Protein AF-0000000087450842 (afdb_homodimer)

Sequence (850 aa):
MPLVEYYIAFVKRDDGSEERCNTTDTTCHFHCMCGYTYLITMFTYNQAGSSPPGDVFNYTTIPCCPEDVTIALVSTETLEIMWSSVRGAELYETTAEEIEDVIHCKDTAPVCALSDLRCNTQYSVVVTPCSEIRGCNHTCKPHTHETAPCSPEILSVSQTNSSSSVSVLYTAPNTPNTTYTVTAVGLTDTHTCQSLSTSCQLTQLPCGATYDVTAYARTAVGPSLPSYSVPLETGPCCPHTLTVDQVTQAMTNVTWSPATGARSYVTALTSSRGHAKCHTMDTHCLMGCITCGTNYSVSLEAISRTGHKAECSYHGFSSSACCPSSVKLYRMANKTLRVYWHSSGPQNHTVELIGTGTNHTCIPSPLSSSCDVAKVMCGDVYTMVVAPVNQDGSKVTFCPRRIYSVSCFGNNVGMVIYRRKRSVDMPLVEYYIAFVKRDDGSEERCNTTDTTCHFHCMCGYTYLITMFTYNQAGSSPPGDVFNYTTIPCCPEDVTIALVSTETLEIMWSSVRGAELYETTAEEIEDVIHCKDTAPVCALSDLRCNTQYSVVVTPCSEIRGCNHTCKPHTHETAPCSPEILSVSQTNSSSSVSVLYTAPNTPNTTYTVTAVGLTDTHTCQSLSTSCQLTQLPCGATYDVTAYARTAVGPSLPSYSVPLETGPCCPHTLTVDQVTQAMTNVTWSPATGARSYVTALTSSRGHAKCHTMDTHCLMGCITCGTNYSVSLEAISRTGHKAECSYHGFSSSACCPSSVKLYRMANKTLRVYWHSSGPQNHTVELIGTGTNHTCIPSPLSSSCDVAKVMCGDVYTMVVAPVNQDGSKVTFCPRRIYSVSCFGNNVGMVIYRRKRSVD

Radius of gyration: 53.3 Å; Cα contacts (8 Å, |Δi|>4): 2367; chains: 2; bounding box: 48×181×105 Å

Foldseek 3Di:
DPDFQWKKKWKAKPVGDIDIDIGRDPDDDDDDDAQIKIWIWMWTADPVGIDDIDDIDIDHHAWDAFDDWDWDAPDLFKIKIATDDTHNFQKKWKWKDFDPDIDIDIDRHRMDMDGPHDGQTKIWIGIWGAHPPHGIDPPHHTDIDHGHHAAKEWDDWADDPDLFKIKIFIDDPHDQPKKKKKWWDWPPDIWIFIDRDRMTMTGRHDALTKTWIWMWIADPNGIYDIYHTDIDHGHKADFPDWDWAADAQFKIKIFTHDIRQFQKKKKWWDDPVDIWIDIGRDRMDMTGRHHAQTKTWIWMWGAGPVGHIDIDGDDIDHHHADFWADWDWDDDPQQKIKIFTHGPDQFFKWKWKAKPVDTWTFGDDGSDRMTMTHDHAAFIKIKMFIWTADPVRHTDPRTDIWIWHFHDDDRDTHDTDTDGDDPPD/DPDFQWKKKWKAKPVGDIDIDIGRDPDDDDDDDAQIKIWIWMWTADPVGIDPIDDIDIDHHAWDAFDDWDWDAPDLFKIKIATDDTHNFQKKWKWKDFDPDIDIDIDRHRMDMDGPHDGQTKIWIGIWGAHPPHGIDPPHHIDIDHGHHAAKEWDDWADDPDLFKIKIFIDDPHDQPKKKKKWWAWPVDIWIFIDRDRMTMTGRHDALTKTWIWMWIADPNGIYDIYHTDIDHGHKDDFPDWDWAADAQFKIKIFTHDIRQFQKKKKWWDDPVDIWIDIGRDRMDMTGRHHAQTKTWIWMWGAGPVGHIDIDGDDIDHHHHDFWADWDWDDDPQQKIKIFTHGPDQFFKWKWKDKPVDTDTFGDDGSDRMTMTHPHAAFIKIKMFIWTADPVRHTDDRTDIWIWHFHDDDRDTDDTDTDGDDPDD

Secondary structure (DSSP, 8-state):
-----EEEEEEEETTS-EEEEEESSS-------TT-EEEEEEEEEETTEEPPP-PPEEEEPPPPPPS--EEEEEETTEEEEE----TT-SEEEEEEE-SS-EEEEEESSSEEEE-SPPTT-EEEEEEEEEETTTEE-TTPPPEEEEPPPPPP-EEEEEE-SSTT-EEEEE---SPTT-EEEEEEE-SS-EEEEEESSSEEEE--PPTT-EEEEEEEEE-SS-B-PPPPPEEEEPPPPPPS-EEEEE-SSS-EEEEE---TT-SEEEEEEEETTEEEEEEESSSEEEE--PPTT-EEEEEEEEE-TT--EEEEEEEEEEPPPPPPEEEEEEE-SSS-EEEEEE-SSS-EEEEEEEESS-EEEE-PPTT-SEEEE-SPPTT-EEEEEEEEE-TTSPBP--PPPEEEEEEEETTEEEEEEEEPPPS--/-----EEEEEEEETTS-EEEEEESSS-------TT-EEEEEEEEEETTEEPPP-PPEEEEPPPPPPS--EEEEEETTEEEEE----TT-SEEEEEEE-SS-EEEEEESSSEEEE-SPPTT-EEEEEEEEEETTTEE-TTPPPEEEEPPPPPP-EEEEEE-SSTT-EEEEE---SPTT-EEEEEEE-SS-EEEEEESSSEEEE--PPTT-EEEEEEEEE-SS-B-PPPPPEEEEPPPPPPS-EEEEE-SSS-EEEEE---TT-SEEEEEEEETTEEEEEEESSSEEEE--PPTT-EEEEEEEEE-TT--EEEEEEEEEEPPPPPPEEEEEEE-SSS-EEEEEE-SSS-EEEEEEEESS-EEEE-PPTT-SEEEE-SPPTT-EEEEEEEEEPTTSPBP--PPPEEEEEEEETTEEEEEEEE---S--

pLDDT: mean 88.22, std 10.61, range [27.58, 98.31]

Organism: NCBI:txid62062

InterPro domains:
  IPR003961 Fibronectin type III [PF00041] (152-227)
  IPR003961 Fibronectin type III [PS50853] (151-237)
  IPR003961 Fibronectin type III [SM00060] (63-137)
  IPR003961 Fibronectin type III [SM00060] (146-224)
  IPR003961 Fibronectin type III [SM00060] (233-309)
  IPR003961 Fibronectin type III [cd00063] (173-234)
  IPR013783 Immunoglobulin-like fold [G3DSA:2.60.40.10] (141-233)
  IPR036116 Fibronectin type III superfamily [SSF49265] (3-67)
  IPR036116 Fibronectin type III superfamily [SSF49265] (62-232)
  IPR036116 Fibronectin type III superfamily [SSF49265] (233-308)

Structure (mmCIF, N/CA/C/O backbone):
data_AF-0000000087450842-model_v1
#
loop_
_entity.id
_entity.type
_entity.pdbx_description
1 polymer 'Fibronectin type III domain containing 7'
#
loop_
_atom_site.group_PDB
_atom_site.id
_atom_site.type_symbol
_atom_site.label_atom_id
_atom_site.label_alt_id
_atom_site.label_comp_id
_atom_site.label_asym_id
_atom_site.label_entity_id
_atom_site.label_seq_id
_atom_site.pdbx_PDB_ins_code
_atom_site.Cartn_x
_atom_site.Cartn_y
_atom_site.Cartn_z
_atom_site.occupancy
_atom_site.B_iso_or_equiv
_atom_site.auth_seq_id
_atom_site.auth_comp_id
_atom_site.auth_asym_id
_atom_site.auth_atom_id
_atom_site.pdbx_PDB_model_num
ATOM 1 N N . MET A 1 1 ? 16.297 -94.438 -33.031 1 43.34 1 MET A N 1
ATOM 2 C CA . MET A 1 1 ? 15.852 -93.125 -33.5 1 43.34 1 MET A CA 1
ATOM 3 C C . MET A 1 1 ? 16.547 -92.75 -34.781 1 43.34 1 MET A C 1
ATOM 5 O O . MET A 1 1 ? 17.766 -92.938 -34.938 1 43.34 1 MET A O 1
ATOM 9 N N . PRO A 1 2 ? 15.859 -92.625 -35.938 1 54.94 2 PRO A N 1
ATOM 10 C CA . PRO A 1 2 ? 16.578 -92.438 -37.188 1 54.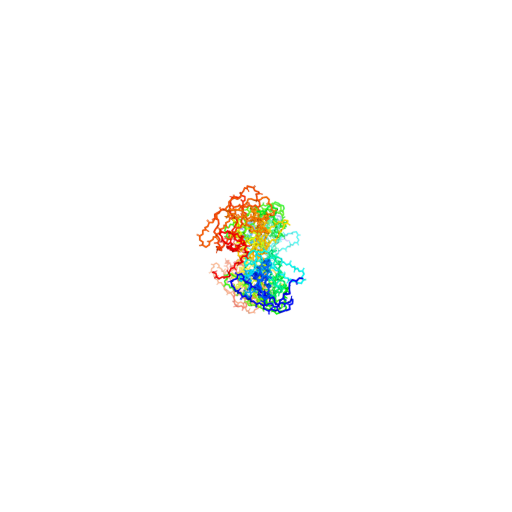94 2 PRO A CA 1
ATOM 11 C C . PRO A 1 2 ? 17.656 -91.375 -37.125 1 54.94 2 PRO A C 1
ATOM 13 O O . PRO A 1 2 ? 17.531 -90.438 -36.312 1 54.94 2 PRO A O 1
ATOM 16 N N . LEU A 1 3 ? 18.859 -91.562 -37.562 1 69.38 3 LEU A N 1
ATOM 17 C CA . LEU A 1 3 ? 20.125 -90.812 -37.375 1 69.38 3 LEU A CA 1
ATOM 18 C C . LEU A 1 3 ? 20.047 -89.438 -38 1 69.38 3 LEU A C 1
ATOM 20 O O . LEU A 1 3 ? 19.906 -89.312 -39.219 1 69.38 3 LEU A O 1
ATOM 24 N N . VAL A 1 4 ? 19.625 -88.312 -37.344 1 74 4 VAL A N 1
ATOM 25 C CA . VAL A 1 4 ? 19.672 -86.938 -37.75 1 74 4 VAL A CA 1
ATOM 26 C C . VAL A 1 4 ? 21.109 -86.562 -38.125 1 74 4 VAL A C 1
ATOM 28 O O . VAL A 1 4 ? 22.031 -86.812 -37.344 1 74 4 VAL A O 1
ATOM 31 N N . GLU A 1 5 ? 21.375 -86.125 -39.312 1 85.19 5 GLU A N 1
ATOM 32 C CA . GLU A 1 5 ? 22.719 -85.688 -39.75 1 85.19 5 GLU A CA 1
ATOM 33 C C . GLU A 1 5 ? 23.016 -84.25 -39.406 1 85.19 5 GLU A C 1
ATOM 35 O O . GLU A 1 5 ? 24.109 -83.938 -38.938 1 85.19 5 GLU A O 1
ATOM 40 N N . TYR A 1 6 ? 22.094 -83.438 -39.719 1 87.56 6 TYR A N 1
ATOM 41 C CA . TYR A 1 6 ? 22.281 -82.062 -39.312 1 87.56 6 TYR A CA 1
ATOM 42 C C . TYR A 1 6 ? 20.938 -81.375 -39.125 1 87.56 6 TYR A C 1
ATOM 44 O O . TYR A 1 6 ? 19.891 -81.875 -39.5 1 87.56 6 TYR A O 1
ATOM 52 N N . TYR A 1 7 ? 20.875 -80.188 -38.406 1 89 7 TYR A N 1
ATOM 53 C CA . TYR A 1 7 ? 19.703 -79.375 -38.094 1 89 7 TYR A CA 1
ATOM 54 C C . TYR A 1 7 ? 19.766 -78.062 -38.844 1 89 7 TYR A C 1
ATOM 56 O O . TYR A 1 7 ? 20.859 -77.5 -39.031 1 89 7 TYR A O 1
ATOM 64 N N . ILE A 1 8 ? 18.578 -77.625 -39.312 1 89.31 8 ILE A N 1
ATOM 65 C CA . ILE A 1 8 ? 18.469 -76.312 -39.844 1 89.31 8 ILE A CA 1
ATOM 66 C C . ILE A 1 8 ? 17.406 -75.5 -39.062 1 89.31 8 ILE A C 1
ATOM 68 O O . ILE A 1 8 ? 16.25 -75.938 -39 1 89.31 8 ILE A O 1
ATOM 72 N N . ALA A 1 9 ? 17.953 -74.438 -38.438 1 89.81 9 ALA A N 1
ATOM 73 C CA . ALA A 1 9 ? 17.016 -73.562 -37.781 1 89.81 9 ALA A CA 1
ATOM 74 C C . ALA A 1 9 ? 16.703 -72.312 -38.688 1 89.81 9 ALA A C 1
ATOM 76 O O . ALA A 1 9 ? 17.625 -71.688 -39.156 1 89.81 9 ALA A O 1
ATOM 77 N N . PHE A 1 10 ? 15.391 -72.25 -38.938 1 89.25 10 PHE A N 1
ATOM 78 C CA . PHE A 1 10 ? 14.922 -71.062 -39.719 1 89.25 10 PHE A CA 1
ATOM 79 C C . PHE A 1 10 ? 14.32 -70 -38.812 1 89.25 10 PHE A C 1
ATOM 81 O O . PHE A 1 10 ? 13.375 -70.312 -38.062 1 89.25 10 PHE A O 1
ATOM 88 N N . VAL A 1 11 ? 14.93 -68.75 -38.844 1 89.5 11 VAL A N 1
ATOM 89 C CA . VAL A 1 11 ? 14.43 -67.625 -38.031 1 89.5 11 VAL A CA 1
ATOM 90 C C . VAL A 1 11 ? 13.891 -66.562 -38.938 1 89.5 11 VAL A C 1
ATOM 92 O O . VAL A 1 11 ? 14.625 -66 -39.781 1 89.5 11 VAL A O 1
ATOM 95 N N . LYS A 1 12 ? 12.625 -66.25 -38.812 1 84.94 12 LYS A N 1
ATOM 96 C CA . LYS A 1 12 ? 11.984 -65.188 -39.562 1 84.94 12 LYS A CA 1
ATOM 97 C C . LYS A 1 12 ? 11.555 -64.062 -38.656 1 84.94 12 LYS A C 1
ATOM 99 O O . LYS A 1 12 ? 10.852 -64.25 -37.656 1 84.94 12 LYS A O 1
ATOM 104 N N . ARG A 1 13 ? 12.039 -62.844 -38.969 1 85.62 13 ARG A N 1
ATOM 105 C CA . ARG A 1 13 ? 11.641 -61.656 -38.219 1 85.62 13 ARG A CA 1
ATOM 106 C C . ARG A 1 13 ? 10.328 -61.094 -38.75 1 85.62 13 ARG A C 1
ATOM 108 O O . ARG A 1 13 ? 9.961 -61.312 -39.875 1 85.62 13 ARG A O 1
ATOM 115 N N . ASP A 1 14 ? 9.648 -60.375 -37.906 1 78.56 14 ASP A N 1
ATOM 116 C CA . ASP A 1 14 ? 8.305 -59.906 -38.25 1 78.56 14 ASP A CA 1
ATOM 117 C C . ASP A 1 14 ? 8.352 -58.812 -39.312 1 78.56 14 ASP A C 1
ATOM 119 O O . ASP A 1 14 ? 7.312 -58.375 -39.812 1 78.56 14 ASP A O 1
ATOM 123 N N . ASP A 1 15 ? 9.5 -58.312 -39.625 1 76.12 15 ASP A N 1
ATOM 124 C CA . ASP A 1 15 ? 9.578 -57.344 -40.719 1 76.12 15 ASP A CA 1
ATOM 125 C C . ASP A 1 15 ? 9.82 -58.062 -42.062 1 76.12 15 ASP A C 1
ATOM 127 O O . ASP A 1 15 ? 9.883 -57.438 -43.094 1 76.12 15 ASP A O 1
ATOM 131 N N . GLY A 1 16 ? 9.984 -59.344 -42.031 1 77.5 16 GLY A N 1
ATOM 132 C CA . GLY A 1 16 ? 10.164 -60.125 -43.219 1 77.5 16 GLY A CA 1
ATOM 133 C C . GLY A 1 16 ? 11.578 -60.656 -43.406 1 77.5 16 GLY A C 1
ATOM 134 O O . GLY A 1 16 ? 11.836 -61.469 -44.281 1 77.5 16 GLY A O 1
ATOM 135 N N . SER A 1 17 ? 12.461 -60.188 -42.594 1 85.19 17 SER A N 1
ATOM 136 C CA . SER A 1 17 ? 13.844 -60.656 -42.688 1 85.19 17 SER A CA 1
ATOM 137 C C . SER A 1 17 ? 13.969 -62.094 -42.25 1 85.19 17 SER A C 1
ATOM 139 O O . SER A 1 17 ? 13.305 -62.5 -41.281 1 85.19 17 SER A O 1
ATOM 141 N N . GLU A 1 18 ? 14.719 -62.875 -43.031 1 89.44 18 GLU A N 1
ATOM 142 C CA . GLU A 1 18 ? 14.906 -64.312 -42.719 1 89.44 18 GLU A CA 1
ATOM 143 C C . GLU A 1 18 ? 16.375 -64.625 -42.531 1 89.44 18 GLU A C 1
ATOM 145 O O . GLU A 1 18 ? 17.234 -64.062 -43.25 1 89.44 18 GLU A O 1
ATOM 150 N N . GLU A 1 19 ? 16.594 -65.438 -41.531 1 90.38 19 GLU A N 1
ATOM 151 C CA . GLU A 1 19 ? 17.938 -65.938 -41.281 1 90.38 19 GLU A CA 1
ATOM 152 C C . GLU A 1 19 ? 17.891 -67.438 -41 1 90.38 19 GLU A C 1
ATOM 154 O O . GLU A 1 19 ? 16.906 -68 -40.469 1 90.38 19 GLU A O 1
ATOM 159 N N . ARG A 1 20 ? 18.984 -68.25 -41.469 1 90.94 20 ARG A N 1
ATOM 160 C CA . ARG A 1 20 ? 19.062 -69.688 -41.219 1 90.94 20 ARG A CA 1
ATOM 161 C C . ARG A 1 20 ? 20.375 -70.062 -40.531 1 90.94 20 ARG A C 1
ATOM 163 O O . ARG A 1 20 ? 21.391 -69.438 -40.75 1 90.94 20 ARG A O 1
ATOM 170 N N . CYS A 1 21 ? 20.234 -70.938 -39.688 1 89.5 21 CYS A N 1
ATOM 171 C CA . CYS A 1 21 ? 21.391 -71.562 -39.031 1 89.5 21 CYS A CA 1
ATOM 172 C C . CYS A 1 21 ? 21.469 -73.062 -39.281 1 89.5 21 CYS A C 1
ATOM 174 O O . CYS A 1 21 ? 20.562 -73.812 -38.875 1 89.5 21 CYS A O 1
ATOM 176 N N . ASN A 1 22 ? 22.531 -73.438 -40.062 1 87.75 22 ASN A N 1
ATOM 177 C CA . ASN A 1 22 ? 22.828 -74.875 -40.281 1 87.75 22 ASN A CA 1
ATOM 178 C C . ASN A 1 22 ? 23.859 -75.375 -39.281 1 87.75 22 ASN A C 1
ATOM 180 O O . ASN A 1 22 ? 24.969 -74.875 -39.188 1 87.75 22 ASN A O 1
ATOM 184 N N . THR A 1 23 ? 23.453 -76.312 -38.531 1 86.94 23 THR A N 1
ATOM 185 C CA . THR A 1 23 ? 24.391 -76.812 -37.531 1 86.94 23 THR A CA 1
ATOM 186 C C . THR A 1 23 ? 24.234 -78.312 -37.312 1 86.94 23 THR A C 1
ATOM 188 O O . THR A 1 23 ? 23.172 -78.875 -37.562 1 86.94 23 THR A O 1
ATOM 191 N N . THR A 1 24 ? 25.359 -78.875 -37 1 86.44 24 THR A N 1
ATOM 192 C CA . THR A 1 24 ? 25.312 -80.25 -36.531 1 86.44 24 THR A CA 1
ATOM 193 C C . THR A 1 24 ? 25.172 -80.312 -35.031 1 86.44 24 THR A C 1
ATOM 195 O O . THR A 1 24 ? 24.969 -81.375 -34.469 1 86.44 24 THR A O 1
ATOM 198 N N . ASP A 1 25 ? 25.344 -79.125 -34.469 1 85.94 25 ASP A N 1
ATOM 199 C CA . ASP A 1 25 ? 25.203 -79 -33.031 1 85.94 25 ASP A CA 1
ATOM 200 C C . ASP A 1 25 ? 23.75 -78.812 -32.625 1 85.94 25 ASP A C 1
ATOM 202 O O . ASP A 1 25 ? 22.859 -78.812 -33.469 1 85.94 25 ASP A O 1
ATOM 206 N N . THR A 1 26 ? 23.562 -78.75 -31.234 1 84.56 26 THR A N 1
ATOM 207 C CA . THR A 1 26 ? 22.219 -78.562 -30.734 1 84.56 26 THR A CA 1
ATOM 208 C C . THR A 1 26 ? 21.922 -77.062 -30.438 1 84.56 26 THR A C 1
ATOM 210 O O . THR A 1 26 ? 20.906 -76.75 -29.812 1 84.56 26 THR A O 1
ATOM 213 N N . THR A 1 27 ? 22.859 -76.25 -30.859 1 87.44 27 THR A N 1
ATOM 214 C CA . THR A 1 27 ? 22.641 -74.812 -30.531 1 87.44 27 THR A CA 1
ATOM 215 C C . THR A 1 27 ? 22.984 -73.938 -31.719 1 87.44 27 THR A C 1
ATOM 217 O O . THR A 1 27 ? 23.859 -74.25 -32.5 1 87.44 27 THR A O 1
ATOM 220 N N . CYS A 1 28 ? 22.188 -72.875 -31.969 1 88.38 28 CYS A N 1
ATOM 221 C CA . CYS A 1 28 ? 22.438 -71.75 -32.906 1 88.38 28 CYS A CA 1
ATOM 222 C C . CYS A 1 28 ? 22.281 -70.438 -32.219 1 88.38 28 CYS A C 1
ATOM 224 O O . CYS A 1 28 ? 21.438 -70.25 -31.328 1 88.38 28 CYS A O 1
ATOM 226 N N . HIS A 1 29 ? 23.219 -69.5 -32.438 1 87.38 29 HIS A N 1
ATOM 227 C CA . HIS A 1 29 ? 23.156 -68.188 -31.891 1 87.38 29 HIS A CA 1
ATOM 228 C C . HIS A 1 29 ? 22.719 -67.188 -32.938 1 87.38 29 HIS A C 1
ATOM 230 O O . HIS A 1 29 ? 23.203 -67.188 -34.094 1 87.38 29 HIS A O 1
ATOM 236 N N . PHE A 1 30 ? 21.719 -66.375 -32.625 1 87.31 30 PHE A N 1
ATOM 237 C CA . PHE A 1 30 ? 21.25 -65.312 -33.5 1 87.31 30 PHE A CA 1
ATOM 238 C C . PHE A 1 30 ? 21.25 -64 -32.781 1 87.31 30 PHE A C 1
ATOM 240 O O . PHE A 1 30 ? 21.016 -63.938 -31.562 1 87.31 30 PHE A O 1
ATOM 247 N N . HIS A 1 31 ? 21.578 -62.875 -33.562 1 88.06 31 HIS A N 1
ATOM 248 C CA . HIS A 1 31 ? 21.438 -61.531 -33.031 1 88.06 31 HIS A CA 1
ATOM 249 C C . HIS A 1 31 ? 20.016 -61 -33.188 1 88.06 31 HIS A C 1
ATOM 251 O O . HIS A 1 31 ? 19.453 -61.031 -34.281 1 88.06 31 HIS A O 1
ATOM 257 N N . CYS A 1 32 ? 19.391 -60.688 -32.031 1 90.44 32 CYS A N 1
ATOM 258 C CA . CYS A 1 32 ? 18.016 -60.188 -32.062 1 90.44 32 CYS A CA 1
ATOM 259 C C . CYS A 1 32 ? 17.984 -58.688 -31.781 1 90.44 32 CYS A C 1
ATOM 261 O O . CYS A 1 32 ? 18.719 -58.188 -30.938 1 90.44 32 CYS A O 1
ATOM 263 N N . MET A 1 33 ? 17.203 -58.031 -32.656 1 90.81 33 MET A N 1
ATOM 264 C CA . MET A 1 33 ? 16.984 -56.594 -32.469 1 90.81 33 MET A CA 1
ATOM 265 C C . MET A 1 33 ? 15.82 -56.344 -31.516 1 90.81 33 MET A C 1
ATOM 267 O O . MET A 1 33 ? 14.922 -57.188 -31.391 1 90.81 33 MET A O 1
ATOM 271 N N . CYS A 1 34 ? 15.914 -55.25 -30.844 1 91 34 CYS A N 1
ATOM 272 C CA . CYS A 1 34 ? 14.836 -54.906 -29.922 1 91 34 CYS A CA 1
ATOM 273 C C . CYS A 1 34 ? 13.539 -54.656 -30.672 1 91 34 CYS A C 1
ATOM 275 O O . CYS A 1 34 ? 13.562 -54.125 -31.797 1 91 34 CYS A O 1
ATOM 277 N N . GLY A 1 35 ? 12.359 -55.031 -30 1 89.81 35 GLY A N 1
ATOM 278 C CA . GLY A 1 35 ? 11.039 -54.656 -30.469 1 89.81 35 GLY A CA 1
ATOM 279 C C . GLY A 1 35 ? 10.555 -55.531 -31.609 1 89.81 35 GLY A C 1
ATOM 280 O O . GLY A 1 35 ? 9.555 -55.219 -32.25 1 89.81 35 GLY A O 1
ATOM 281 N N . TYR A 1 36 ? 11.25 -56.625 -31.859 1 87.44 36 TYR A N 1
ATOM 282 C CA . TYR A 1 36 ? 10.859 -57.469 -32.969 1 87.44 36 TYR A CA 1
ATOM 283 C C . TYR A 1 36 ? 10.352 -58.812 -32.469 1 87.44 36 TYR A C 1
ATOM 285 O O . TYR A 1 36 ? 10.633 -59.219 -31.328 1 87.44 36 TYR A O 1
ATOM 293 N N . THR A 1 37 ? 9.508 -59.406 -33.281 1 85.44 37 THR A N 1
ATOM 294 C CA . THR A 1 37 ? 9.086 -60.781 -33.062 1 85.44 37 THR A CA 1
ATOM 295 C C . THR A 1 37 ? 9.789 -61.719 -34.062 1 85.44 37 THR A C 1
ATOM 297 O O . THR A 1 37 ? 9.898 -61.406 -35.25 1 85.44 37 THR A O 1
ATOM 300 N N . TYR A 1 38 ? 10.336 -62.812 -33.531 1 86.44 38 TYR A N 1
ATOM 301 C CA . TYR A 1 38 ? 11.055 -63.812 -34.312 1 86.44 38 TYR A CA 1
ATOM 302 C C . TYR A 1 38 ? 10.312 -65.125 -34.344 1 86.44 38 TYR A C 1
ATOM 304 O O . TYR A 1 38 ? 9.898 -65.625 -33.281 1 86.44 38 TYR A O 1
ATOM 312 N N . LEU A 1 39 ? 10.07 -65.625 -35.531 1 84.38 39 LEU A N 1
ATOM 313 C CA . LEU A 1 39 ? 9.5 -66.938 -35.719 1 84.38 39 LEU A CA 1
ATOM 314 C C . LEU A 1 39 ? 10.586 -67.938 -36.062 1 84.38 39 LEU A C 1
ATOM 316 O O . LEU A 1 39 ? 11.297 -67.812 -37.062 1 84.38 39 LEU A O 1
ATOM 320 N N . ILE A 1 40 ? 10.609 -68.938 -35.219 1 86.75 40 ILE A N 1
ATOM 321 C CA . ILE A 1 40 ? 11.68 -69.938 -35.375 1 86.75 40 ILE A CA 1
ATOM 322 C C . ILE A 1 40 ? 11.086 -71.25 -35.719 1 86.75 40 ILE A C 1
ATOM 324 O O . ILE A 1 40 ? 10.164 -71.75 -35.062 1 86.75 40 ILE A O 1
ATOM 328 N N . THR A 1 41 ? 11.508 -71.75 -36.781 1 87 41 THR A N 1
ATOM 329 C CA . THR A 1 41 ? 11.125 -73.062 -37.219 1 87 41 THR A CA 1
ATOM 330 C C . THR A 1 41 ? 12.352 -74 -37.375 1 87 41 THR A C 1
ATOM 332 O O . THR A 1 41 ? 13.375 -73.562 -37.906 1 87 41 THR A O 1
ATOM 335 N N . MET A 1 42 ? 12.211 -75.188 -36.875 1 88 42 MET A N 1
ATOM 336 C CA . MET A 1 42 ? 13.328 -76.125 -36.938 1 88 42 MET A CA 1
ATOM 337 C C . MET A 1 42 ? 13.023 -77.25 -37.906 1 88 42 MET A C 1
ATOM 339 O O . MET A 1 42 ? 11.898 -77.75 -37.969 1 88 42 MET A O 1
ATOM 343 N N . PHE A 1 43 ? 14.086 -77.625 -38.688 1 87.25 43 PHE A N 1
ATOM 344 C CA . PHE A 1 43 ? 14.016 -78.75 -39.594 1 87.25 43 PHE A CA 1
ATOM 345 C C . PHE A 1 43 ? 15.172 -79.688 -39.344 1 87.25 43 PHE A C 1
ATOM 347 O O . PHE A 1 43 ? 16.297 -79.312 -39.062 1 87.25 43 PHE A O 1
ATOM 354 N N . THR A 1 44 ? 14.828 -80.938 -39.312 1 88.62 44 THR A N 1
ATOM 355 C CA . THR A 1 44 ? 15.859 -82 -39.219 1 88.62 44 THR A CA 1
ATOM 356 C C . THR A 1 44 ? 16.094 -82.625 -40.594 1 88.62 44 THR A C 1
ATOM 358 O O . THR A 1 44 ? 15.164 -82.812 -41.375 1 88.62 44 THR A O 1
ATOM 361 N N . TYR A 1 45 ? 17.328 -82.812 -40.812 1 85.62 45 TYR A N 1
ATOM 362 C CA . TYR A 1 45 ? 17.703 -83.375 -42.125 1 85.62 45 TYR A CA 1
ATOM 363 C C . TYR A 1 45 ? 18.5 -84.688 -41.969 1 85.62 45 TYR A C 1
ATOM 365 O O . TYR A 1 45 ? 19.328 -84.812 -41.062 1 85.62 45 TYR A O 1
ATOM 373 N N . ASN A 1 46 ? 18.125 -85.625 -42.719 1 85.62 46 ASN A N 1
ATOM 374 C CA . ASN A 1 46 ? 18.906 -86.875 -42.906 1 85.62 46 ASN A CA 1
ATOM 375 C C . ASN A 1 46 ? 19.062 -87.25 -44.375 1 85.62 46 ASN A C 1
ATOM 377 O O . ASN A 1 46 ? 18.766 -86.438 -45.25 1 85.62 46 ASN A O 1
ATOM 381 N N . GLN A 1 47 ? 19.625 -88.438 -44.719 1 82.88 47 GLN A N 1
ATOM 382 C CA . GLN A 1 47 ? 19.906 -88.875 -46.094 1 82.88 47 GLN A CA 1
ATOM 383 C C . GLN A 1 47 ? 18.625 -88.938 -46.938 1 82.88 47 GLN A C 1
ATOM 385 O O . GLN A 1 47 ? 18.656 -88.812 -48.156 1 82.88 47 GLN A O 1
ATOM 390 N N . ALA A 1 48 ? 17.594 -89.125 -46.188 1 84.19 48 ALA A N 1
ATOM 391 C CA . ALA A 1 48 ? 16.312 -89.312 -46.875 1 84.19 48 ALA A CA 1
ATOM 392 C C . ALA A 1 48 ? 15.633 -87.938 -47.156 1 84.19 48 ALA A C 1
ATOM 394 O O . ALA A 1 48 ? 14.664 -87.875 -47.906 1 84.19 48 ALA A O 1
ATOM 395 N N . GLY A 1 49 ? 16.219 -86.875 -46.625 1 82.38 49 GLY A N 1
ATOM 396 C CA . GLY A 1 49 ? 15.633 -85.562 -46.906 1 82.38 49 GLY A CA 1
ATOM 397 C C . GLY A 1 49 ? 15.32 -84.812 -45.656 1 82.38 49 GLY A C 1
ATOM 398 O O . GLY A 1 49 ? 15.984 -85 -44.625 1 82.38 49 GLY A O 1
ATOM 399 N N . SER A 1 50 ? 14.383 -83.812 -45.75 1 81.31 50 SER A N 1
ATOM 400 C CA . SER A 1 50 ? 14.07 -82.938 -44.656 1 81.31 50 SER A CA 1
ATOM 401 C C . SER A 1 50 ? 12.828 -83.375 -43.906 1 81.31 50 SER A C 1
ATOM 403 O O . SER A 1 50 ? 11.93 -84 -44.469 1 81.31 50 SER A O 1
ATOM 405 N N . SER A 1 51 ? 12.844 -83.25 -42.594 1 82.06 51 SER A N 1
ATOM 406 C CA . SER A 1 51 ? 11.656 -83.438 -41.781 1 82.06 51 SER A CA 1
ATOM 407 C C . SER A 1 51 ? 10.586 -82.438 -42.031 1 82.06 51 SER A C 1
ATOM 409 O O . SER A 1 51 ? 10.883 -81.375 -42.594 1 82.06 51 SER A O 1
ATOM 411 N N . PRO A 1 52 ? 9.312 -82.75 -41.906 1 79.62 52 PRO A N 1
ATOM 412 C CA . PRO A 1 52 ? 8.32 -81.688 -41.844 1 79.62 52 PRO A CA 1
ATOM 413 C C . PRO A 1 52 ? 8.68 -80.562 -40.844 1 79.62 52 PRO A C 1
ATOM 415 O O . PRO A 1 52 ? 9.469 -80.812 -39.938 1 79.62 52 PRO A O 1
ATOM 418 N N . PRO A 1 53 ? 8.25 -79.375 -41.188 1 79.12 53 PRO A N 1
ATOM 419 C CA . PRO A 1 53 ? 8.57 -78.25 -40.25 1 79.12 53 PRO A CA 1
ATOM 420 C C . PRO A 1 53 ? 8.086 -78.562 -38.812 1 79.12 53 PRO A C 1
ATOM 422 O O . PRO A 1 53 ? 7 -79.125 -38.625 1 79.12 53 PRO A O 1
ATOM 425 N N . GLY A 1 54 ? 9.086 -78.312 -37.875 1 75.38 54 GLY A N 1
ATOM 426 C CA . GLY A 1 54 ? 8.703 -78.438 -36.469 1 75.38 54 GLY A CA 1
ATOM 427 C C . GLY A 1 54 ? 7.727 -77.375 -36.062 1 75.38 54 GLY A C 1
ATOM 428 O O . GLY A 1 54 ? 7.254 -76.562 -36.875 1 75.38 54 GLY A O 1
ATOM 429 N N . ASP A 1 55 ? 7.383 -77.375 -34.75 1 77.81 55 ASP A N 1
ATOM 430 C CA . ASP A 1 55 ? 6.516 -76.375 -34.188 1 77.81 55 ASP A CA 1
ATOM 431 C C . ASP A 1 55 ? 7.152 -74.938 -34.281 1 77.81 55 ASP A C 1
ATOM 433 O O . ASP A 1 55 ? 8.359 -74.812 -34.125 1 77.81 55 ASP A O 1
ATOM 437 N N . VAL A 1 56 ? 6.375 -74.062 -34.75 1 78.69 56 VAL A N 1
ATOM 438 C CA . VAL A 1 56 ? 6.867 -72.688 -34.875 1 78.69 56 VAL A CA 1
ATOM 439 C C . VAL A 1 56 ? 6.945 -72.062 -33.469 1 78.69 56 VAL A C 1
ATOM 441 O O . VAL A 1 56 ? 5.98 -72.125 -32.719 1 78.69 56 VAL A O 1
ATOM 444 N N . PHE A 1 57 ? 8.148 -71.562 -33.156 1 81.38 57 PHE A N 1
ATOM 445 C CA . PHE A 1 57 ? 8.359 -70.875 -31.891 1 81.38 57 PHE A CA 1
ATOM 446 C C . PHE A 1 57 ? 8.383 -69.375 -32.125 1 81.38 57 PHE A C 1
ATOM 448 O O . PHE A 1 57 ? 9.102 -68.875 -33 1 81.38 57 PHE A O 1
ATOM 455 N N . ASN A 1 58 ? 7.457 -68.688 -31.297 1 80.44 58 ASN A N 1
ATOM 456 C CA . ASN A 1 58 ? 7.398 -67.25 -31.359 1 80.44 58 ASN A CA 1
ATOM 457 C C . ASN A 1 58 ? 8.141 -66.625 -30.188 1 80.44 58 ASN A C 1
ATOM 459 O O . ASN A 1 58 ? 7.887 -66.938 -29.031 1 80.44 58 ASN A O 1
ATOM 463 N N . TYR A 1 59 ? 9.156 -65.75 -30.625 1 83.69 59 TYR A N 1
ATOM 464 C CA . TYR A 1 59 ? 9.883 -65.062 -29.578 1 83.69 59 TYR A CA 1
ATOM 465 C C . TYR A 1 59 ? 9.852 -63.531 -29.844 1 83.69 59 TYR A C 1
ATOM 467 O O . TYR A 1 59 ? 10.25 -63.062 -30.922 1 83.69 59 TYR A O 1
ATOM 475 N N . THR A 1 60 ? 9.289 -62.781 -28.906 1 85.56 60 THR A N 1
ATOM 476 C CA . THR A 1 60 ? 9.266 -61.312 -29.016 1 85.56 60 THR A CA 1
ATOM 477 C C . THR A 1 60 ? 10.297 -60.688 -28.078 1 85.56 60 THR A C 1
ATOM 479 O O . THR A 1 60 ? 10.375 -61.062 -26.906 1 85.56 60 THR A O 1
ATOM 482 N N . THR A 1 61 ? 11.117 -59.781 -28.672 1 90.75 61 THR A N 1
ATOM 483 C CA . THR A 1 61 ? 12.156 -59.125 -27.875 1 90.75 61 THR A CA 1
ATOM 484 C C . THR A 1 61 ? 11.578 -57.938 -27.094 1 90.75 61 THR A C 1
ATOM 486 O O . THR A 1 61 ? 10.422 -57.562 -27.312 1 90.75 61 THR A O 1
ATOM 489 N N . ILE A 1 62 ? 12.383 -57.375 -26.094 1 92 62 ILE A N 1
ATOM 490 C CA . ILE A 1 62 ? 11.992 -56.219 -25.281 1 92 62 ILE A CA 1
ATOM 491 C C . ILE A 1 62 ? 11.859 -55 -26.172 1 92 62 ILE A C 1
ATOM 493 O O . ILE A 1 62 ? 12.562 -54.875 -27.188 1 92 62 ILE A O 1
ATOM 497 N N . PRO A 1 63 ? 10.922 -54.094 -25.781 1 94.06 63 PRO A N 1
ATOM 498 C CA . PRO A 1 63 ? 10.82 -52.844 -26.562 1 94.06 63 PRO A CA 1
ATOM 499 C C . PRO A 1 63 ? 12.133 -52.062 -26.594 1 94.06 63 PRO A C 1
ATOM 501 O O . PRO A 1 63 ? 12.938 -52.156 -25.672 1 94.06 63 PRO A O 1
ATOM 504 N N . CYS A 1 64 ? 12.312 -51.281 -27.734 1 94.88 64 CYS A N 1
ATOM 505 C CA . CYS A 1 64 ? 13.508 -50.469 -27.859 1 94.88 64 CYS A CA 1
ATOM 506 C C . CYS A 1 64 ? 13.414 -49.219 -26.953 1 94.88 64 CYS A C 1
ATOM 508 O O . CYS A 1 64 ? 12.312 -48.812 -26.562 1 94.88 64 CYS A O 1
ATOM 510 N N . CYS A 1 65 ? 14.617 -48.656 -26.594 1 96.06 65 CYS A N 1
ATOM 511 C CA . CYS A 1 65 ? 14.633 -47.375 -25.875 1 96.06 65 CYS A CA 1
ATOM 512 C C . CYS A 1 65 ? 14.414 -46.219 -26.812 1 96.06 65 CYS A C 1
ATOM 514 O O . CYS A 1 65 ? 14.883 -46.219 -27.953 1 96.06 65 CYS A O 1
ATOM 516 N N . PRO A 1 66 ? 13.648 -45.219 -26.281 1 94.31 66 PRO A N 1
ATOM 517 C CA . PRO A 1 66 ? 13.555 -44 -27.109 1 94.31 66 PRO A CA 1
ATOM 518 C C . PRO A 1 66 ? 14.898 -43.281 -27.25 1 94.31 66 PRO A C 1
ATOM 520 O O . PRO A 1 66 ? 15.656 -43.188 -26.281 1 94.31 66 PRO A O 1
ATOM 523 N N . GLU A 1 67 ? 15.305 -42.875 -28.516 1 87.62 67 GLU A N 1
ATOM 524 C CA . GLU A 1 67 ? 16.609 -42.25 -28.766 1 87.62 67 GLU A CA 1
ATOM 525 C C . GLU A 1 67 ? 16.5 -40.75 -28.781 1 87.62 67 GLU A C 1
ATOM 527 O O . GLU A 1 67 ? 17.5 -40.031 -28.578 1 87.62 67 GLU A O 1
ATOM 532 N N . ASP A 1 68 ? 15.398 -40.094 -28.969 1 92.81 68 ASP A N 1
ATOM 533 C CA . ASP A 1 68 ? 15.25 -38.656 -29.156 1 92.81 68 ASP A CA 1
ATOM 534 C C . ASP A 1 68 ? 14.398 -38.031 -28.031 1 92.81 68 ASP A C 1
ATOM 536 O O . ASP A 1 68 ? 13.445 -37.312 -28.297 1 92.81 68 ASP A O 1
ATOM 540 N N . VAL A 1 69 ? 14.828 -38.281 -26.797 1 95.81 69 VAL A N 1
ATOM 541 C CA . VAL A 1 69 ? 14.055 -37.75 -25.672 1 95.81 69 VAL A CA 1
ATOM 542 C C . VAL A 1 69 ? 14.391 -36.281 -25.469 1 95.81 69 VAL A C 1
ATOM 544 O O . VAL A 1 69 ? 15.562 -35.938 -25.344 1 95.81 69 VAL A O 1
ATOM 547 N N . THR A 1 70 ? 13.375 -35.438 -25.562 1 96.19 70 THR A N 1
ATOM 548 C CA . THR A 1 70 ? 13.531 -34.031 -25.297 1 96.19 70 THR A CA 1
ATOM 549 C C . THR A 1 70 ? 12.727 -33.594 -24.078 1 96.19 70 THR A C 1
ATOM 551 O O . THR A 1 70 ? 11.609 -34.094 -23.859 1 96.19 70 THR A O 1
ATOM 554 N N . ILE A 1 71 ? 13.352 -32.781 -23.219 1 96 71 ILE A N 1
ATOM 555 C CA . ILE A 1 71 ? 12.695 -32.25 -22.031 1 96 71 ILE A CA 1
ATOM 556 C C . ILE A 1 71 ? 12.633 -30.734 -22.109 1 96 71 ILE A C 1
ATOM 558 O O . ILE A 1 71 ? 13.648 -30.078 -22.359 1 96 71 ILE A O 1
ATOM 562 N N . ALA A 1 72 ? 11.414 -30.219 -22.016 1 93.69 72 ALA A N 1
ATOM 563 C CA . ALA A 1 72 ? 11.219 -28.781 -22.031 1 93.69 72 ALA A CA 1
ATOM 564 C C . ALA A 1 72 ? 10.492 -28.312 -20.781 1 93.69 72 ALA A C 1
ATOM 566 O O . ALA A 1 72 ? 9.578 -28.984 -20.297 1 93.69 72 ALA A O 1
ATOM 567 N N . LEU A 1 73 ? 10.977 -27.203 -20.281 1 91.94 73 LEU A N 1
ATOM 568 C CA . LEU A 1 73 ? 10.281 -26.547 -19.188 1 91.94 73 LEU A CA 1
ATOM 569 C C . LEU A 1 73 ? 9.125 -25.703 -19.703 1 91.94 73 LEU A C 1
ATOM 571 O O . LEU A 1 73 ? 9.344 -24.609 -20.234 1 91.94 73 LEU A O 1
ATOM 575 N N . VAL A 1 74 ? 7.848 -26.109 -19.531 1 90.38 74 VAL A N 1
ATOM 576 C CA . VAL A 1 74 ? 6.684 -25.422 -20.078 1 90.38 74 VAL A CA 1
ATOM 577 C C . VAL A 1 74 ? 6.117 -24.453 -19.047 1 90.38 74 VAL A C 1
ATOM 579 O O . VAL A 1 74 ? 5.422 -23.484 -19.391 1 90.38 74 VAL A O 1
ATOM 582 N N . SER A 1 75 ? 6.266 -24.703 -17.828 1 89.06 75 SER A N 1
ATOM 583 C CA . SER A 1 75 ? 6.031 -23.812 -16.688 1 89.06 75 SER A CA 1
ATOM 584 C C . SER A 1 75 ? 7.137 -23.938 -15.648 1 89.06 75 SER A C 1
ATOM 586 O O . SER A 1 75 ? 8.008 -24.797 -15.766 1 89.06 75 SER A O 1
ATOM 588 N N . THR A 1 76 ? 7.074 -23.109 -14.609 1 89.88 76 THR A N 1
ATOM 589 C CA . THR A 1 76 ? 8.172 -23.078 -13.648 1 89.88 76 THR A CA 1
ATOM 590 C C . THR A 1 76 ? 8.297 -24.422 -12.93 1 89.88 76 THR A C 1
ATOM 592 O O . THR A 1 76 ? 9.375 -24.766 -12.438 1 89.88 76 THR A O 1
ATOM 595 N N . GLU A 1 77 ? 7.23 -25.234 -12.898 1 90.44 77 GLU A N 1
ATOM 596 C CA . GLU A 1 77 ? 7.277 -26.484 -12.148 1 90.44 77 GLU A CA 1
ATOM 597 C C . GLU A 1 77 ? 6.762 -27.656 -12.992 1 90.44 77 GLU A C 1
ATOM 599 O O . GLU A 1 77 ? 6.352 -28.688 -12.453 1 90.44 77 GLU A O 1
ATOM 604 N N . THR A 1 78 ? 6.672 -27.406 -14.305 1 92.25 78 THR A N 1
ATOM 605 C CA . THR A 1 78 ? 6.152 -28.438 -15.195 1 92.25 78 THR A CA 1
ATOM 606 C C . THR A 1 78 ? 7.152 -28.75 -16.297 1 92.25 78 THR A C 1
ATOM 608 O O . THR A 1 78 ? 7.613 -27.844 -17 1 92.25 78 THR A O 1
ATOM 611 N N . LEU A 1 79 ? 7.461 -30.031 -16.453 1 93.94 79 LEU A N 1
ATOM 612 C CA . LEU A 1 79 ? 8.312 -30.516 -17.531 1 93.94 79 LEU A CA 1
ATOM 613 C C . LEU A 1 79 ? 7.5 -31.297 -18.562 1 93.94 79 LEU A C 1
ATOM 615 O O . LEU A 1 79 ? 6.68 -32.125 -18.203 1 93.94 79 LEU A O 1
ATOM 619 N N . GLU A 1 80 ? 7.695 -30.922 -19.734 1 95.25 80 GLU A N 1
ATOM 620 C CA . GLU A 1 80 ? 7.133 -31.688 -20.844 1 95.25 80 GLU A CA 1
ATOM 621 C C . GLU A 1 80 ? 8.203 -32.562 -21.5 1 95.25 80 GLU A C 1
ATOM 623 O O . GLU A 1 80 ? 9.219 -32.031 -21.984 1 95.25 80 GLU A O 1
ATOM 628 N N . ILE A 1 81 ? 7.98 -33.844 -21.5 1 96.31 81 ILE A N 1
ATOM 629 C CA . ILE A 1 81 ? 8.906 -34.812 -22.094 1 96.31 81 ILE A CA 1
ATOM 630 C C . ILE A 1 81 ? 8.312 -35.375 -23.375 1 96.31 81 ILE A C 1
ATOM 632 O O . ILE A 1 81 ? 7.172 -35.844 -23.375 1 96.31 81 ILE A O 1
ATOM 636 N N . MET A 1 82 ? 9.125 -35.281 -24.375 1 96 82 MET A N 1
ATOM 637 C CA . MET A 1 82 ? 8.68 -35.812 -25.672 1 96 82 MET A CA 1
ATOM 638 C C . MET A 1 82 ? 9.727 -36.75 -26.25 1 96 82 MET A C 1
ATOM 640 O O . MET A 1 82 ? 10.93 -36.562 -26.062 1 96 82 MET A O 1
ATOM 644 N N . TRP A 1 83 ? 9.289 -37.781 -26.953 1 96.19 83 TRP A N 1
ATOM 645 C CA . TRP A 1 83 ? 10.148 -38.75 -27.656 1 96.19 83 TRP A CA 1
ATOM 646 C C . TRP A 1 83 ? 9.43 -39.344 -28.859 1 96.19 83 TRP A C 1
ATOM 648 O O . TRP A 1 83 ? 8.242 -39.062 -29.078 1 96.19 83 TRP A O 1
ATOM 658 N N . SER A 1 84 ? 10.156 -39.969 -29.625 1 93.69 84 SER A N 1
ATOM 659 C CA . SER A 1 84 ? 9.547 -40.688 -30.734 1 93.69 84 SER A CA 1
ATOM 660 C C . SER A 1 84 ? 9.102 -42.094 -30.328 1 93.69 84 SER A C 1
ATOM 662 O O . SER A 1 84 ? 9.758 -42.75 -29.531 1 93.69 84 SER A O 1
ATOM 664 N N . SER A 1 85 ? 7.922 -42.469 -30.875 1 91.31 85 SER A N 1
ATOM 665 C CA . SER A 1 85 ? 7.461 -43.812 -30.609 1 91.31 85 SER A CA 1
ATOM 666 C C . SER A 1 85 ? 8.523 -44.844 -31 1 91.31 85 SER A C 1
ATOM 668 O O . SER A 1 85 ? 9.211 -44.688 -32 1 91.31 85 SER A O 1
ATOM 670 N N . VAL A 1 86 ? 8.617 -45.906 -30.188 1 92 86 VAL A N 1
ATOM 671 C CA . VAL A 1 86 ? 9.633 -46.906 -30.438 1 92 86 VAL A CA 1
ATOM 672 C C . VAL A 1 86 ? 8.961 -48.25 -30.734 1 92 86 VAL A C 1
ATOM 674 O O . VAL A 1 86 ? 7.828 -48.5 -30.312 1 92 86 VAL A O 1
ATOM 677 N N . ARG A 1 87 ? 9.75 -49 -31.391 1 86.62 87 ARG A N 1
ATOM 678 C CA . ARG A 1 87 ? 9.219 -50.312 -31.766 1 86.62 87 ARG A CA 1
ATOM 679 C C . ARG A 1 87 ? 9.047 -51.219 -30.547 1 8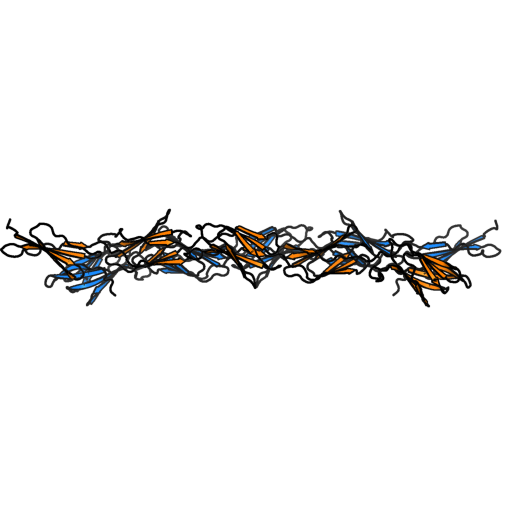6.62 87 ARG A C 1
ATOM 681 O O . ARG A 1 87 ? 9.898 -51.25 -29.656 1 86.62 87 ARG A O 1
ATOM 688 N N . GLY A 1 88 ? 7.883 -51.875 -30.531 1 86.38 88 GLY A N 1
ATOM 689 C CA . GLY A 1 88 ? 7.617 -52.844 -29.5 1 86.38 88 GLY A CA 1
ATOM 690 C C . GLY A 1 88 ? 6.926 -52.25 -28.281 1 86.38 88 GLY A C 1
ATOM 691 O O . GLY A 1 88 ? 6.441 -53 -27.422 1 86.38 88 GLY A O 1
ATOM 692 N N . ALA A 1 89 ? 6.895 -50.938 -28.219 1 90.12 89 ALA A N 1
ATOM 693 C CA . ALA A 1 89 ? 6.328 -50.312 -27.031 1 90.12 89 ALA A CA 1
ATOM 694 C C . ALA A 1 89 ? 4.824 -50.094 -27.172 1 90.12 89 ALA A C 1
ATOM 696 O O . ALA A 1 89 ? 4.348 -49.656 -28.203 1 90.12 89 ALA A O 1
ATOM 697 N N . GLU A 1 90 ? 4.02 -50.562 -26.156 1 86.06 90 GLU A N 1
ATOM 698 C CA . GLU A 1 90 ? 2.578 -50.344 -26.094 1 86.06 90 GLU A CA 1
ATOM 699 C C . GLU A 1 90 ? 2.229 -49.25 -25.078 1 86.06 90 GLU A C 1
ATOM 701 O O . GLU A 1 90 ? 1.158 -48.656 -25.156 1 86.06 90 GLU A O 1
ATOM 706 N N . LEU A 1 91 ? 3.102 -49.125 -24.156 1 89.81 91 LEU A N 1
ATOM 707 C CA . LEU A 1 91 ? 2.965 -48.188 -23.062 1 89.81 91 LEU A CA 1
ATOM 708 C C . LEU A 1 91 ? 4.324 -47.625 -22.656 1 89.81 91 LEU A C 1
ATOM 710 O O 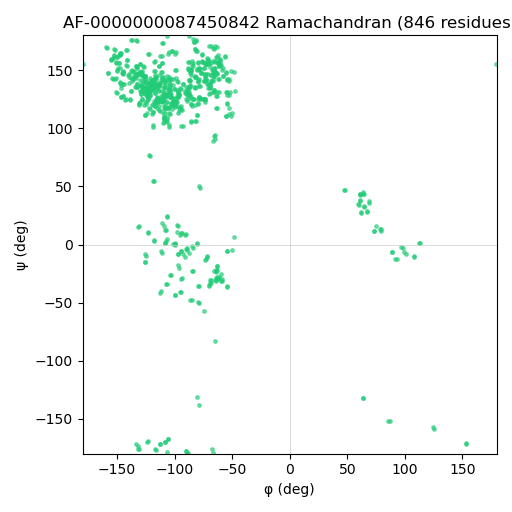. LEU A 1 91 ? 5.348 -48.312 -22.797 1 89.81 91 LEU A O 1
ATOM 714 N N . TYR A 1 92 ? 4.258 -46.438 -22.266 1 93.69 92 TYR A N 1
ATOM 715 C CA . TYR A 1 92 ? 5.477 -45.812 -21.75 1 93.69 92 TYR A CA 1
ATOM 716 C C . TYR A 1 92 ? 5.324 -45.438 -20.281 1 93.69 92 TYR A C 1
ATOM 718 O O . TYR A 1 92 ? 4.316 -44.844 -19.891 1 93.69 92 TYR A O 1
ATOM 726 N N . GLU A 1 93 ? 6.273 -45.812 -19.5 1 94.75 93 GLU A N 1
ATOM 727 C CA . GLU A 1 93 ? 6.359 -45.375 -18.109 1 94.75 93 GLU A CA 1
ATOM 728 C C . GLU A 1 93 ? 7.48 -44.375 -17.922 1 94.75 93 GLU A C 1
ATOM 730 O O . GLU A 1 93 ? 8.656 -44.719 -17.938 1 94.75 93 GLU A O 1
ATOM 735 N N . THR A 1 94 ? 7.051 -43.156 -17.75 1 95.38 94 THR A N 1
ATOM 736 C CA . THR A 1 94 ? 8.023 -42.094 -17.516 1 95.38 94 THR A CA 1
ATOM 737 C C . THR A 1 94 ? 8.164 -41.812 -16.031 1 95.38 94 THR A C 1
ATOM 739 O O . THR A 1 94 ? 7.172 -41.594 -15.328 1 95.38 94 THR A O 1
ATOM 742 N N . THR A 1 95 ? 9.422 -41.844 -15.57 1 93.81 95 THR A N 1
ATOM 743 C CA . THR A 1 95 ? 9.688 -41.562 -14.156 1 93.81 95 THR A CA 1
ATOM 744 C C . THR A 1 95 ? 10.641 -40.375 -14.008 1 93.81 95 THR A C 1
ATOM 746 O O . THR A 1 95 ? 11.57 -40.219 -14.805 1 93.81 95 THR A O 1
ATOM 749 N N . ALA A 1 96 ? 10.281 -39.562 -13.102 1 93.88 96 ALA A N 1
ATOM 750 C CA . ALA A 1 96 ? 11.18 -38.469 -12.703 1 93.88 96 ALA A CA 1
ATOM 751 C C . ALA A 1 96 ? 11.594 -38.625 -11.242 1 93.88 96 ALA A C 1
ATOM 753 O O . ALA A 1 96 ? 10.742 -38.594 -10.344 1 93.88 96 ALA A O 1
ATOM 754 N N . GLU A 1 97 ? 12.852 -38.75 -11.109 1 93.06 97 GLU A N 1
ATOM 755 C CA . GLU A 1 97 ? 13.375 -39 -9.766 1 93.06 97 GLU A CA 1
ATOM 756 C C . GLU A 1 97 ? 14.227 -37.812 -9.297 1 93.06 97 GLU A C 1
ATOM 758 O O . GLU A 1 97 ? 15 -37.25 -10.07 1 93.06 97 GLU A O 1
ATOM 763 N N . GLU A 1 98 ? 13.922 -37.438 -8.094 1 87.75 98 GLU A N 1
ATOM 764 C CA . GLU A 1 98 ? 14.805 -36.531 -7.367 1 87.75 98 GLU A CA 1
ATOM 765 C C . GLU A 1 98 ? 15.242 -37.125 -6.035 1 87.75 98 GLU A C 1
ATOM 767 O O . GLU A 1 98 ? 15.148 -38.344 -5.836 1 87.75 98 GLU A O 1
ATOM 772 N N . ILE A 1 99 ? 15.852 -36.469 -5.129 1 77.44 99 ILE A N 1
ATOM 773 C CA . ILE A 1 99 ? 16.469 -36.969 -3.914 1 77.44 99 ILE A CA 1
ATOM 774 C C . ILE A 1 99 ? 15.383 -37.562 -3.006 1 77.44 99 ILE A C 1
ATOM 776 O O . ILE A 1 99 ? 15.562 -38.625 -2.43 1 77.44 99 ILE A O 1
ATOM 780 N N . GLU A 1 100 ? 14.219 -37.094 -3.006 1 82.19 100 GLU A N 1
ATOM 781 C CA . GLU A 1 100 ? 13.258 -37.469 -1.974 1 82.19 100 GLU A CA 1
ATOM 782 C C . GLU A 1 100 ? 11.977 -38.031 -2.588 1 82.19 100 GLU A C 1
ATOM 784 O O . GLU A 1 100 ? 11.125 -38.562 -1.88 1 82.19 100 GLU A O 1
ATOM 789 N N . ASP A 1 101 ? 11.852 -37.906 -3.854 1 84.81 101 ASP A N 1
ATOM 790 C CA . ASP A 1 101 ? 10.547 -38.25 -4.406 1 84.81 101 ASP A CA 1
ATOM 791 C C . ASP A 1 101 ? 10.68 -38.781 -5.832 1 84.81 101 ASP A C 1
ATOM 793 O O . ASP A 1 101 ? 11.672 -38.5 -6.512 1 84.81 101 ASP A O 1
ATOM 797 N N . VAL A 1 102 ? 9.742 -39.656 -6.164 1 88.88 102 VAL A N 1
ATOM 798 C CA . VAL A 1 102 ? 9.664 -40.188 -7.523 1 88.88 102 VAL A CA 1
ATOM 799 C C . VAL A 1 102 ? 8.258 -39.969 -8.078 1 88.88 102 VAL A C 1
ATOM 801 O O . VAL A 1 102 ? 7.266 -40.281 -7.414 1 88.88 102 VAL A O 1
ATOM 804 N N . ILE A 1 103 ? 8.25 -39.406 -9.25 1 89.5 103 ILE A N 1
ATOM 805 C CA . ILE A 1 103 ? 6.988 -39.188 -9.945 1 89.5 103 ILE A CA 1
ATOM 806 C C . ILE A 1 103 ? 6.875 -40.156 -11.125 1 89.5 103 ILE A C 1
ATOM 808 O O . ILE A 1 103 ? 7.844 -40.344 -11.859 1 89.5 103 ILE A O 1
ATOM 812 N N . HIS A 1 104 ? 5.652 -40.719 -11.25 1 89.38 104 HIS A N 1
ATOM 813 C CA . HIS A 1 104 ? 5.398 -41.719 -12.305 1 89.38 104 HIS A CA 1
ATOM 814 C C . HIS A 1 104 ? 4.305 -41.219 -13.25 1 89.38 104 HIS A C 1
ATOM 816 O O . HIS A 1 104 ? 3.291 -40.688 -12.805 1 89.38 104 HIS A O 1
ATOM 822 N N . CYS A 1 105 ? 4.602 -41.375 -14.5 1 91.69 105 CYS A N 1
ATOM 823 C CA . CYS A 1 105 ? 3.617 -41.094 -15.539 1 91.69 105 CYS A CA 1
ATOM 824 C C . CYS A 1 105 ? 3.525 -42.25 -16.531 1 91.69 105 CYS A C 1
ATOM 826 O O . CYS A 1 105 ? 4.531 -42.656 -17.125 1 91.69 105 CYS A O 1
ATOM 828 N N . LYS A 1 106 ? 2.365 -42.781 -16.656 1 90.81 106 LYS A N 1
ATOM 829 C CA . LYS A 1 106 ? 2.119 -43.844 -17.609 1 90.81 106 LYS A CA 1
ATOM 830 C C . LYS A 1 106 ? 1.215 -43.375 -18.75 1 90.81 106 LYS A C 1
ATOM 832 O O . LYS A 1 106 ? 0.131 -42.844 -18.5 1 90.81 106 LYS A O 1
ATOM 837 N N . ASP A 1 107 ? 1.728 -43.531 -19.891 1 91.56 107 ASP A N 1
ATOM 838 C CA . ASP A 1 107 ? 0.948 -43.062 -21.031 1 91.56 107 ASP A CA 1
ATOM 839 C C . ASP A 1 107 ? 1.204 -43.938 -22.266 1 91.56 107 ASP A C 1
ATOM 841 O O . ASP A 1 107 ? 2.271 -44.531 -22.391 1 91.56 107 ASP A O 1
ATOM 845 N N . THR A 1 108 ? 0.194 -44 -23.109 1 89.38 108 THR A N 1
ATOM 846 C CA . THR A 1 108 ? 0.374 -44.719 -24.359 1 89.38 108 THR A CA 1
ATOM 847 C C . THR A 1 108 ? 1.025 -43.844 -25.422 1 89.38 108 THR A C 1
ATOM 849 O O . THR A 1 108 ? 1.642 -44.312 -26.359 1 89.38 108 THR A O 1
ATOM 852 N N . ALA A 1 109 ? 0.869 -42.562 -25.219 1 91.06 109 ALA A N 1
ATOM 853 C CA . ALA A 1 109 ? 1.456 -41.594 -26.141 1 91.06 109 ALA A CA 1
ATOM 854 C C . ALA A 1 109 ? 2.912 -41.281 -25.781 1 91.06 109 ALA A C 1
ATOM 856 O O . ALA A 1 109 ? 3.303 -41.406 -24.625 1 91.06 109 ALA A O 1
ATOM 857 N N . PRO A 1 110 ? 3.707 -40.969 -26.891 1 93.94 110 PRO A N 1
ATOM 858 C CA . PRO A 1 110 ? 5.117 -40.656 -26.641 1 93.94 110 PRO A CA 1
ATOM 859 C C . PRO A 1 110 ? 5.324 -39.25 -26.109 1 93.94 110 PRO A C 1
ATOM 861 O O . PRO A 1 110 ? 6.098 -38.469 -26.688 1 93.94 110 PRO A O 1
ATOM 864 N N . VAL A 1 111 ? 4.598 -38.875 -25.141 1 94.12 111 VAL A N 1
ATOM 865 C CA . VAL A 1 111 ? 4.684 -37.562 -24.484 1 94.12 111 VAL A CA 1
ATOM 866 C C . VAL A 1 111 ? 4.18 -37.688 -23.047 1 94.12 111 VAL A C 1
ATOM 868 O O . VAL A 1 111 ? 3.273 -38.469 -22.766 1 94.12 111 VAL A O 1
ATOM 871 N N . CYS A 1 112 ? 4.836 -36.969 -22.188 1 93.75 112 CYS A N 1
ATOM 872 C CA . CYS A 1 112 ? 4.395 -36.906 -20.797 1 93.75 112 CYS A CA 1
ATOM 873 C C . CYS A 1 112 ? 4.68 -35.562 -20.172 1 93.75 112 CYS A C 1
ATOM 875 O O . CYS A 1 112 ? 5.684 -34.906 -20.5 1 93.75 112 CYS A O 1
ATOM 877 N N . ALA A 1 113 ? 3.701 -35.125 -19.406 1 94.56 113 ALA A N 1
ATOM 878 C CA . ALA A 1 113 ? 3.916 -33.906 -18.625 1 94.56 113 ALA A CA 1
ATOM 879 C C . ALA A 1 113 ? 4.023 -34.219 -17.141 1 94.56 113 ALA A C 1
ATOM 881 O O . ALA A 1 113 ? 3.17 -34.906 -16.578 1 94.56 113 ALA A O 1
ATOM 882 N N . LEU A 1 114 ? 5.109 -33.75 -16.578 1 93.06 114 LEU A N 1
ATOM 883 C CA . LEU A 1 114 ? 5.285 -33.844 -15.133 1 93.06 114 LEU A CA 1
ATOM 884 C C . LEU A 1 114 ? 5.051 -32.5 -14.453 1 93.06 114 LEU A C 1
ATOM 886 O O . LEU A 1 114 ? 5.82 -31.578 -14.648 1 93.06 114 LEU A O 1
ATOM 890 N N . SER A 1 115 ? 3.973 -32.438 -13.68 1 90.5 115 SER A N 1
ATOM 891 C CA . SER A 1 115 ? 3.631 -31.172 -13.016 1 90.5 115 SER A CA 1
ATOM 892 C C . SER A 1 115 ? 3.85 -31.266 -11.508 1 90.5 115 SER A C 1
ATOM 894 O O . SER A 1 115 ? 4.207 -32.312 -10.992 1 90.5 115 SER A O 1
ATOM 896 N N . ASP A 1 116 ? 3.699 -30.125 -10.805 1 90.38 116 ASP A N 1
ATOM 897 C CA . ASP A 1 116 ? 3.844 -30.031 -9.359 1 90.38 116 ASP A CA 1
ATOM 898 C C . ASP A 1 116 ? 5.246 -30.438 -8.914 1 90.38 116 ASP A C 1
ATOM 900 O O . ASP A 1 116 ? 5.406 -31.125 -7.906 1 90.38 116 ASP A O 1
ATOM 904 N N . LEU A 1 117 ? 6.211 -30.109 -9.797 1 92.94 117 LEU A N 1
ATOM 905 C CA . LEU A 1 117 ? 7.59 -30.406 -9.43 1 92.94 117 LEU A CA 1
ATOM 906 C C . LEU A 1 117 ? 8.141 -29.359 -8.469 1 92.94 117 LEU A C 1
ATOM 908 O O . LEU A 1 117 ? 7.613 -28.25 -8.375 1 92.94 117 LEU A O 1
ATOM 912 N N . ARG A 1 118 ? 9.195 -29.828 -7.723 1 93.62 118 ARG A N 1
ATOM 913 C CA . ARG A 1 118 ? 9.867 -28.891 -6.816 1 93.62 118 ARG A CA 1
ATOM 914 C C . ARG A 1 118 ? 10.703 -27.891 -7.59 1 93.62 118 ARG A C 1
ATOM 916 O O . ARG A 1 118 ? 11.375 -28.25 -8.562 1 93.62 118 ARG A O 1
ATOM 923 N N . CYS A 1 119 ? 10.703 -26.688 -7.137 1 94.5 119 CYS A N 1
ATOM 924 C CA . CYS A 1 119 ? 11.5 -25.641 -7.781 1 94.5 119 CYS A CA 1
ATOM 925 C C . CYS A 1 119 ? 12.984 -25.844 -7.516 1 94.5 119 CYS A C 1
ATOM 927 O O . CYS A 1 119 ? 13.359 -26.469 -6.523 1 94.5 119 CYS A O 1
ATOM 929 N N . ASN A 1 120 ? 13.781 -25.281 -8.461 1 95.56 120 ASN A N 1
ATOM 930 C CA . ASN A 1 120 ? 15.234 -25.297 -8.359 1 95.56 120 ASN A CA 1
ATOM 931 C C . ASN A 1 120 ? 15.75 -26.688 -8.016 1 95.56 120 ASN A C 1
ATOM 933 O O . ASN A 1 120 ? 16.578 -26.844 -7.113 1 95.56 120 ASN A O 1
ATOM 937 N N . THR A 1 121 ? 15.273 -27.703 -8.68 1 94.19 121 THR A N 1
ATOM 938 C CA . THR A 1 121 ? 15.625 -29.094 -8.406 1 94.19 121 THR A CA 1
ATOM 939 C C . THR A 1 121 ? 15.969 -29.828 -9.703 1 94.19 121 THR A C 1
ATOM 941 O O . THR A 1 121 ? 15.312 -29.641 -10.727 1 94.19 121 THR A O 1
ATOM 944 N N . GLN A 1 122 ? 17 -30.625 -9.617 1 93.81 122 GLN A N 1
ATOM 945 C CA . GLN A 1 122 ? 17.391 -31.453 -10.75 1 93.81 122 GLN A CA 1
ATOM 946 C C . GLN A 1 122 ? 16.641 -32.781 -10.734 1 93.81 122 GLN A C 1
ATOM 948 O O . GLN A 1 122 ? 16.641 -33.5 -9.727 1 93.81 122 GLN A O 1
ATOM 953 N N . TYR A 1 123 ? 16.047 -33.094 -11.859 1 95.06 123 TYR A N 1
ATOM 954 C CA . TYR A 1 123 ? 15.328 -34.344 -11.977 1 95.06 123 TYR A CA 1
ATOM 955 C C . TYR A 1 123 ? 16.016 -35.25 -12.984 1 95.06 123 TYR A C 1
ATOM 957 O O . TYR A 1 123 ? 16.469 -34.812 -14.031 1 95.06 123 TYR A O 1
ATOM 965 N N . SER A 1 124 ? 16.094 -36.5 -12.594 1 96.12 124 SER A N 1
ATOM 966 C CA . SER A 1 124 ? 16.484 -37.562 -13.516 1 96.12 124 SER A CA 1
ATOM 967 C C . SER A 1 124 ? 15.266 -38.25 -14.133 1 96.12 124 SER A C 1
ATOM 969 O O . SER A 1 124 ? 14.5 -38.906 -13.422 1 96.12 124 SER A O 1
ATOM 971 N N . VAL A 1 125 ? 15.164 -38.125 -15.453 1 95.88 125 VAL A N 1
ATOM 972 C CA . VAL A 1 125 ? 13.977 -38.625 -16.141 1 95.88 125 VAL A CA 1
ATOM 973 C C . VAL A 1 125 ? 14.336 -39.844 -16.969 1 95.88 125 VAL A C 1
ATOM 975 O O . VAL A 1 125 ? 15.289 -39.812 -17.75 1 95.88 125 VAL A O 1
ATOM 978 N N . VAL A 1 126 ? 13.562 -40.875 -16.766 1 96.19 126 VAL A N 1
ATOM 979 C CA . VAL A 1 126 ? 13.75 -42.125 -17.531 1 96.19 126 VAL A CA 1
ATOM 980 C C . VAL A 1 126 ? 12.43 -42.5 -18.188 1 96.19 126 VAL A C 1
ATOM 982 O O . VAL A 1 126 ? 11.391 -42.562 -17.531 1 96.19 126 VAL A O 1
ATOM 985 N N . VAL A 1 127 ? 12.484 -42.625 -19.5 1 97 127 VAL A N 1
ATOM 986 C CA . VAL A 1 127 ? 11.336 -43.156 -20.234 1 97 127 VAL A CA 1
ATOM 987 C C . VAL A 1 127 ? 11.5 -44.656 -20.453 1 97 127 VAL A C 1
ATOM 989 O O . VAL A 1 127 ? 12.406 -45.094 -21.156 1 97 127 VAL A O 1
ATOM 992 N N . THR A 1 128 ? 10.602 -45.438 -19.875 1 96.94 128 THR A N 1
ATOM 993 C CA . THR A 1 128 ? 10.656 -46.875 -19.922 1 96.94 128 THR A CA 1
ATOM 994 C C . THR A 1 128 ? 9.539 -47.438 -20.797 1 96.94 128 THR A C 1
ATOM 996 O O . THR A 1 128 ? 8.367 -47.438 -20.406 1 96.94 128 THR A O 1
ATOM 999 N N . PRO A 1 129 ? 9.953 -47.875 -22 1 96.25 129 PRO A N 1
ATOM 1000 C CA . PRO A 1 129 ? 8.922 -48.5 -22.844 1 96.25 129 PRO A CA 1
ATOM 1001 C C . PRO A 1 129 ? 8.5 -49.875 -22.359 1 96.25 129 PRO A C 1
ATOM 1003 O O . PRO A 1 129 ? 9.328 -50.656 -21.859 1 96.25 129 PRO A O 1
ATOM 1006 N N . CYS A 1 130 ? 7.164 -50.156 -22.5 1 92.94 130 CYS A N 1
ATOM 1007 C CA . CYS A 1 130 ? 6.629 -51.438 -22 1 92.94 130 CYS A CA 1
ATOM 1008 C C . CYS A 1 130 ? 5.773 -52.125 -23.047 1 92.94 130 CYS A C 1
ATOM 1010 O O . CYS A 1 130 ? 5.223 -51.469 -23.938 1 92.94 130 CYS A O 1
ATOM 1012 N N . SER A 1 131 ? 5.809 -53.375 -22.984 1 88.94 131 SER A N 1
ATOM 1013 C CA . SER A 1 131 ? 4.926 -54.219 -23.766 1 88.94 131 SER A CA 1
ATOM 1014 C C . SER A 1 131 ? 4.277 -55.312 -22.906 1 88.94 131 SER A C 1
ATOM 1016 O O . SER A 1 131 ? 4.801 -55.656 -21.844 1 88.94 131 SER A O 1
ATOM 1018 N N . GLU A 1 132 ? 3.158 -55.781 -23.25 1 82.81 132 GLU A N 1
ATOM 1019 C CA . GLU A 1 132 ? 2.451 -56.781 -22.484 1 82.81 132 GLU A CA 1
ATOM 1020 C C . GLU A 1 132 ? 3.184 -58.125 -22.547 1 82.81 132 GLU A C 1
ATOM 1022 O O . GLU A 1 132 ? 3.182 -58.875 -21.578 1 82.81 132 GLU A O 1
ATOM 1027 N N . ILE A 1 133 ? 3.789 -58.312 -23.562 1 80.5 133 ILE A N 1
ATOM 1028 C CA . ILE A 1 133 ? 4.379 -59.625 -23.844 1 80.5 133 ILE A CA 1
ATOM 1029 C C . ILE A 1 133 ? 5.688 -59.75 -23.078 1 80.5 133 ILE A C 1
ATOM 1031 O O . ILE A 1 133 ? 5.91 -60.781 -22.406 1 80.5 133 ILE A O 1
ATOM 1035 N N . ARG A 1 134 ? 6.543 -58.844 -23.141 1 86.75 134 ARG A N 1
ATOM 1036 C CA . ARG A 1 134 ? 7.898 -59 -22.625 1 86.75 134 ARG A CA 1
ATOM 1037 C C . ARG A 1 134 ? 8.109 -58.094 -21.406 1 86.75 134 ARG A C 1
ATOM 1039 O O . ARG A 1 134 ? 9.141 -58.219 -20.734 1 86.75 134 ARG A O 1
ATOM 1046 N N . GLY A 1 135 ? 7.105 -57.281 -21.125 1 90.19 135 GLY A N 1
ATOM 1047 C CA . GLY A 1 135 ? 7.293 -56.344 -20.016 1 90.19 135 GLY A CA 1
ATOM 1048 C C . GLY A 1 135 ? 7.984 -55.062 -20.422 1 90.19 135 GLY A C 1
ATOM 1049 O O . GLY A 1 135 ? 7.82 -54.594 -21.562 1 90.19 135 GLY A O 1
ATOM 1050 N N . CYS A 1 136 ? 8.727 -54.438 -19.375 1 94.69 136 CYS A N 1
ATOM 1051 C CA . CYS A 1 136 ? 9.289 -53.125 -19.625 1 94.69 136 CYS A CA 1
ATOM 1052 C C . CYS A 1 136 ? 10.805 -53.188 -19.812 1 94.69 136 CYS A C 1
ATOM 1054 O O . CYS A 1 136 ? 11.453 -54.094 -19.281 1 94.69 136 CYS A O 1
ATOM 1056 N N . ASN A 1 137 ? 11.344 -52.344 -20.688 1 96.56 137 ASN A N 1
ATOM 1057 C CA . ASN A 1 137 ? 12.781 -52.188 -20.875 1 96.56 137 ASN A CA 1
ATOM 1058 C C . ASN A 1 137 ? 13.383 -51.188 -19.875 1 96.56 137 ASN A C 1
ATOM 1060 O O . ASN A 1 137 ? 13.305 -50 -20.078 1 96.56 137 ASN A O 1
ATOM 1064 N N . HIS A 1 138 ? 14.117 -51.656 -18.844 1 95.06 138 HIS A N 1
ATOM 1065 C CA . HIS A 1 138 ? 14.625 -50.812 -17.766 1 95.06 138 HIS A CA 1
ATOM 1066 C C . HIS A 1 138 ? 16.078 -50.406 -18.016 1 95.06 138 HIS A C 1
ATOM 1068 O O . HIS A 1 138 ? 16.75 -49.938 -17.109 1 95.06 138 HIS A O 1
ATOM 1074 N N . THR A 1 139 ? 16.547 -50.562 -19.203 1 95.25 139 THR A N 1
ATOM 1075 C CA . THR A 1 139 ? 17.938 -50.25 -19.516 1 95.25 139 THR A CA 1
ATOM 1076 C C . THR A 1 139 ? 18.078 -48.906 -20.172 1 95.25 139 THR A C 1
ATOM 1078 O O . THR A 1 139 ? 19.188 -48.5 -20.562 1 95.25 139 THR A O 1
ATOM 1081 N N . CYS A 1 140 ? 16.984 -48.188 -20.359 1 96.25 140 CYS A N 1
ATOM 1082 C CA . CYS A 1 140 ? 17.016 -46.906 -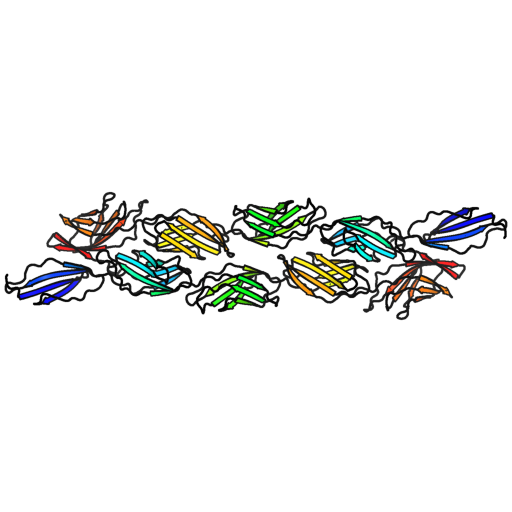21.078 1 96.25 140 CYS A CA 1
ATOM 1083 C C . CYS A 1 140 ? 17.766 -45.875 -20.281 1 96.25 140 CYS A C 1
ATOM 1085 O O . CYS A 1 140 ? 17.703 -45.844 -19.047 1 96.25 140 CYS A O 1
ATOM 1087 N N . LYS A 1 141 ? 18.453 -45 -20.953 1 94.81 141 LYS A N 1
ATOM 1088 C CA . LYS A 1 141 ? 19.312 -43.969 -20.344 1 94.81 141 LYS A CA 1
ATOM 1089 C C . LYS A 1 141 ? 18.5 -42.844 -19.734 1 94.81 141 LYS A C 1
ATOM 1091 O O . LYS A 1 141 ? 17.5 -42.406 -20.312 1 94.81 141 LYS A O 1
ATOM 1096 N N . PRO A 1 142 ? 18.938 -42.375 -18.609 1 95.56 142 PRO A N 1
ATOM 1097 C CA . PRO A 1 142 ? 18.266 -41.219 -17.984 1 95.56 142 PRO A CA 1
ATOM 1098 C C . PRO A 1 142 ? 18.688 -39.875 -18.609 1 95.56 142 PRO A C 1
ATOM 1100 O O . PRO A 1 142 ? 19.797 -39.781 -19.156 1 95.56 142 PRO A O 1
ATOM 1103 N N . HIS A 1 143 ? 17.781 -38.938 -18.578 1 95.81 143 HIS A N 1
ATOM 1104 C CA . HIS A 1 143 ? 18.031 -37.562 -18.969 1 95.81 143 HIS A CA 1
ATOM 1105 C C . HIS A 1 143 ? 17.766 -36.625 -17.797 1 95.81 143 HIS A C 1
ATOM 1107 O O . HIS A 1 143 ? 16.812 -36.812 -17.031 1 95.81 143 HIS A O 1
ATOM 1113 N N . THR A 1 144 ? 18.609 -35.625 -17.656 1 94.19 144 THR A N 1
ATOM 1114 C CA . THR A 1 144 ? 18.453 -34.75 -16.5 1 94.19 144 THR A CA 1
ATOM 1115 C C . THR A 1 144 ? 17.984 -33.375 -16.953 1 94.19 144 THR A C 1
ATOM 1117 O O . THR A 1 144 ? 18.344 -32.906 -18.047 1 94.19 144 THR A O 1
ATOM 1120 N N . HIS A 1 145 ? 17.188 -32.812 -16.172 1 94.62 145 HIS A N 1
ATOM 1121 C CA . HIS A 1 145 ? 16.734 -31.438 -16.359 1 94.62 145 HIS A CA 1
ATOM 1122 C C . HIS A 1 145 ? 16.406 -30.766 -15.031 1 94.62 145 HIS A C 1
ATOM 1124 O O . HIS A 1 145 ? 15.883 -31.406 -14.117 1 94.62 145 HIS A O 1
ATOM 1130 N N . GLU A 1 146 ? 16.719 -29.484 -14.961 1 93.62 146 GLU A N 1
ATOM 1131 C CA . GLU A 1 146 ? 16.453 -28.734 -13.742 1 93.62 146 GLU A CA 1
ATOM 1132 C C . GLU A 1 146 ? 15.211 -27.859 -13.906 1 93.62 146 GLU A C 1
ATOM 1134 O O . GLU A 1 146 ? 14.961 -27.312 -14.977 1 93.62 146 GLU A O 1
ATOM 1139 N N . THR A 1 147 ? 14.398 -27.766 -12.781 1 95.19 147 THR A N 1
ATOM 1140 C CA . THR A 1 147 ? 13.234 -26.891 -12.789 1 95.19 147 THR A CA 1
ATOM 1141 C C . THR A 1 147 ? 13.648 -25.438 -12.523 1 95.19 147 THR A C 1
ATOM 1143 O O . THR A 1 147 ? 14.789 -25.172 -12.156 1 95.19 147 THR A O 1
ATOM 1146 N N . ALA A 1 148 ? 12.695 -24.531 -12.797 1 96.06 148 ALA A N 1
ATOM 1147 C CA . ALA A 1 148 ? 12.961 -23.109 -12.578 1 96.06 148 ALA A CA 1
ATOM 1148 C C . ALA A 1 148 ? 13.258 -22.828 -11.102 1 96.06 148 ALA A C 1
ATOM 1150 O O . ALA A 1 148 ? 12.859 -23.594 -10.227 1 96.06 148 ALA A O 1
ATOM 1151 N N . PRO A 1 149 ? 14.039 -21.75 -10.812 1 97.31 149 PRO A N 1
ATOM 1152 C CA . PRO A 1 149 ? 14.312 -21.422 -9.414 1 97.31 149 PRO A CA 1
ATOM 1153 C C . PRO A 1 149 ? 13.055 -21.062 -8.633 1 97.31 149 PRO A C 1
ATOM 1155 O O . PRO A 1 149 ? 12.023 -20.734 -9.234 1 97.31 149 PRO A O 1
ATOM 1158 N N . CYS A 1 150 ? 13.195 -21.141 -7.309 1 97.06 150 CYS A N 1
ATOM 1159 C CA . CYS A 1 150 ? 12.102 -20.734 -6.426 1 97.06 150 CYS A CA 1
ATOM 1160 C C . CYS A 1 150 ? 11.953 -19.219 -6.391 1 97.06 150 CYS A C 1
ATOM 1162 O O . CYS A 1 150 ? 12.945 -18.5 -6.469 1 97.06 150 CYS A O 1
ATOM 1164 N N . SER A 1 151 ? 10.727 -18.828 -6.297 1 96.94 151 SER A N 1
ATOM 1165 C CA . SER A 1 151 ? 10.469 -17.406 -6.141 1 96.94 151 SER A CA 1
ATOM 1166 C C . SER A 1 151 ? 10.992 -16.891 -4.801 1 96.94 151 SER A C 1
ATOM 1168 O O . SER A 1 151 ? 10.758 -17.516 -3.76 1 96.94 151 SER A O 1
ATOM 1170 N N . PRO A 1 152 ? 11.711 -15.805 -4.84 1 97.75 152 PRO A N 1
ATOM 1171 C CA . PRO A 1 152 ? 12.109 -15.219 -3.557 1 97.75 152 PRO A CA 1
ATOM 1172 C C . PRO A 1 152 ? 10.953 -14.555 -2.824 1 97.75 152 PRO A C 1
ATOM 1174 O O . PRO A 1 152 ? 9.922 -14.258 -3.434 1 97.75 152 PRO A O 1
ATOM 1177 N N . GLU A 1 153 ? 11.094 -14.469 -1.548 1 97.75 153 GLU A N 1
ATOM 1178 C CA . GLU A 1 153 ? 10.133 -13.742 -0.719 1 97.75 153 GLU A CA 1
ATOM 1179 C C . GLU A 1 153 ? 10.742 -12.469 -0.149 1 97.75 153 GLU A C 1
ATOM 1181 O O . GLU A 1 153 ? 11.789 -12.508 0.498 1 97.75 153 GLU A O 1
ATOM 1186 N N . ILE A 1 154 ? 10.094 -11.344 -0.435 1 98 154 ILE A N 1
ATOM 1187 C CA . ILE A 1 154 ? 10.594 -10.086 0.103 1 98 154 ILE A CA 1
ATOM 1188 C C . ILE A 1 154 ? 10.281 -10.008 1.596 1 98 154 ILE A C 1
ATOM 1190 O O . ILE A 1 154 ? 9.117 -10.086 1.999 1 98 154 ILE A O 1
ATOM 1194 N N . LEU A 1 155 ? 11.32 -9.789 2.324 1 97.44 155 LEU A N 1
ATOM 1195 C CA . LEU A 1 155 ? 11.188 -9.758 3.777 1 97.44 155 LEU A CA 1
ATOM 1196 C C . LEU A 1 155 ? 11 -8.336 4.277 1 97.44 155 LEU A C 1
ATOM 1198 O O . LEU A 1 155 ? 10.211 -8.086 5.195 1 97.44 155 LEU A O 1
ATOM 1202 N N . SER A 1 156 ? 11.773 -7.426 3.656 1 95.94 156 SER A N 1
ATOM 1203 C CA . SER A 1 156 ? 11.664 -6.043 4.102 1 95.94 156 SER A CA 1
ATOM 1204 C C . SER A 1 156 ? 12.133 -5.074 3.016 1 95.94 156 SER A C 1
ATOM 1206 O O . SER A 1 156 ? 12.953 -5.438 2.168 1 95.94 156 SER A O 1
ATOM 1208 N N . VAL A 1 157 ? 11.492 -3.971 3.055 1 94.06 157 VAL A N 1
ATOM 1209 C CA . VAL A 1 157 ? 11.875 -2.82 2.244 1 94.06 157 VAL A CA 1
ATOM 1210 C C . VAL A 1 157 ? 12.062 -1.598 3.139 1 94.06 157 VAL A C 1
ATOM 1212 O O . VAL A 1 157 ? 11.109 -1.098 3.732 1 94.06 157 VAL A O 1
ATOM 1215 N N . SER A 1 158 ? 13.281 -1.15 3.271 1 88.81 158 SER A N 1
ATOM 1216 C CA . SER A 1 158 ? 13.555 -0.081 4.23 1 88.81 158 SER A CA 1
ATOM 1217 C C . SER A 1 158 ? 14.414 1.014 3.607 1 88.81 158 SER A C 1
ATOM 1219 O O . SER A 1 158 ? 15.328 0.727 2.836 1 88.81 158 SER A O 1
ATOM 1221 N N . GLN A 1 159 ? 13.961 2.201 3.904 1 83.38 159 GLN A N 1
ATOM 1222 C CA . GLN A 1 159 ? 14.766 3.332 3.457 1 83.38 159 GLN A CA 1
ATOM 1223 C C . GLN A 1 159 ? 16.078 3.414 4.23 1 83.38 159 GLN A C 1
ATOM 1225 O O . GLN A 1 159 ? 16.109 3.168 5.438 1 83.38 159 GLN A O 1
ATOM 1230 N N . THR A 1 160 ? 17.078 3.688 3.51 1 78.06 160 THR A N 1
ATOM 1231 C CA . THR A 1 160 ? 18.391 3.863 4.148 1 78.06 160 THR A CA 1
ATOM 1232 C C . THR A 1 160 ? 18.609 5.32 4.539 1 78.06 160 THR A C 1
ATOM 1234 O O . THR A 1 160 ? 17.688 6.137 4.457 1 78.06 160 THR A O 1
ATOM 1237 N N . ASN A 1 161 ? 19.766 5.613 5.066 1 66 161 ASN A N 1
ATOM 1238 C CA . ASN A 1 161 ? 20.109 6.938 5.566 1 66 161 ASN A CA 1
ATOM 1239 C C . ASN A 1 161 ? 19.891 8.008 4.496 1 66 161 ASN A C 1
ATOM 1241 O O . ASN A 1 161 ? 19.562 9.148 4.812 1 66 161 ASN A O 1
ATOM 1245 N N . SER A 1 162 ? 20.219 7.562 3.27 1 62.31 162 SER A N 1
ATOM 1246 C CA . SER A 1 162 ? 19.922 8.531 2.221 1 62.31 162 SER A CA 1
ATOM 1247 C C . SER A 1 162 ? 18.469 8.445 1.782 1 62.31 162 SER A C 1
ATOM 1249 O O . SER A 1 162 ? 17.922 7.348 1.602 1 62.31 162 SER A O 1
ATOM 1251 N N . SER A 1 163 ? 17.734 9.57 1.825 1 64.75 163 SER A N 1
ATOM 1252 C CA . SER A 1 163 ? 16.312 9.648 1.495 1 64.75 163 SER A CA 1
ATOM 1253 C C . SER A 1 163 ? 16.031 9.078 0.108 1 64.75 163 SER A C 1
ATOM 1255 O O . SER A 1 163 ? 14.891 8.75 -0.215 1 64.75 163 SER A O 1
ATOM 1257 N N . SER A 1 164 ? 17.125 8.703 -0.625 1 81.25 164 SER A N 1
ATOM 1258 C CA . SER A 1 164 ? 16.859 8.312 -2.008 1 81.25 164 SER A CA 1
ATOM 1259 C C . SER A 1 164 ? 17.25 6.855 -2.246 1 81.25 164 SER A C 1
ATOM 1261 O O . SER A 1 164 ? 17.234 6.383 -3.385 1 81.25 164 SER A O 1
ATOM 1263 N N . SER A 1 165 ? 17.688 6.188 -1.139 1 90.94 165 SER A N 1
ATOM 1264 C CA . SER A 1 165 ? 18.109 4.797 -1.308 1 90.94 165 SER A CA 1
ATOM 1265 C C . SER A 1 165 ? 17.281 3.861 -0.432 1 90.94 165 SER A C 1
ATOM 1267 O O . SER A 1 165 ? 16.922 4.211 0.697 1 90.94 165 SER A O 1
ATOM 1269 N N . VAL A 1 166 ? 16.938 2.742 -1.005 1 93.44 166 VAL A N 1
ATOM 1270 C CA . VAL A 1 166 ? 16.141 1.762 -0.292 1 93.44 166 VAL A CA 1
ATOM 1271 C C . VAL A 1 166 ? 16.797 0.388 -0.368 1 93.44 166 VAL A C 1
ATOM 1273 O O . VAL A 1 166 ? 17.281 -0.016 -1.429 1 93.44 166 VAL A O 1
ATOM 1276 N N . SER A 1 167 ? 16.891 -0.23 0.724 1 94.94 167 SER A N 1
ATOM 1277 C CA . SER A 1 167 ? 17.406 -1.593 0.787 1 94.94 167 SER A CA 1
ATOM 1278 C C . SER A 1 167 ? 16.281 -2.613 0.812 1 94.94 167 SER A C 1
ATOM 1280 O O . SER A 1 167 ? 15.328 -2.479 1.591 1 94.94 167 SER A O 1
ATOM 1282 N N . VAL A 1 168 ? 16.391 -3.625 -0.046 1 96.81 168 VAL A N 1
ATOM 1283 C CA . VAL A 1 168 ? 15.398 -4.691 -0.109 1 96.81 168 VAL A CA 1
ATOM 1284 C C . VAL A 1 168 ? 16.031 -6.012 0.331 1 96.81 168 VAL A C 1
ATOM 1286 O O . VAL A 1 168 ? 17.031 -6.449 -0.235 1 96.81 168 VAL A O 1
ATOM 1289 N N . LEU A 1 169 ? 15.453 -6.617 1.319 1 97.81 169 LEU A N 1
ATOM 1290 C CA . LEU A 1 169 ? 15.875 -7.922 1.814 1 97.81 169 LEU A CA 1
ATOM 1291 C C . LEU A 1 169 ? 14.914 -9.016 1.356 1 97.81 169 LEU A C 1
ATOM 1293 O O . LEU A 1 169 ? 13.695 -8.844 1.419 1 97.81 169 LEU A O 1
ATOM 1297 N N . TYR A 1 170 ? 15.414 -10.164 0.89 1 97.94 170 TYR A N 1
ATOM 1298 C CA . TYR A 1 170 ? 14.578 -11.266 0.405 1 97.94 170 TYR A CA 1
ATOM 1299 C C . TYR A 1 170 ? 15.227 -12.609 0.698 1 97.94 170 TYR A C 1
ATOM 1301 O O . TYR A 1 170 ? 16.406 -12.672 1.043 1 97.94 170 TYR A O 1
ATOM 1309 N N . THR A 1 171 ? 14.461 -13.672 0.62 1 97.5 171 THR A N 1
ATOM 1310 C CA . THR A 1 171 ? 14.977 -15.023 0.805 1 97.5 171 THR A CA 1
ATOM 1311 C C . THR A 1 171 ? 15.727 -15.492 -0.438 1 97.5 171 THR A C 1
ATOM 1313 O O . THR A 1 171 ? 15.406 -15.078 -1.555 1 97.5 171 THR A O 1
ATOM 1316 N N . ALA A 1 172 ? 16.703 -16.281 -0.192 1 94.5 172 ALA A N 1
ATOM 1317 C CA . ALA A 1 172 ? 17.469 -16.891 -1.277 1 94.5 172 ALA A CA 1
ATOM 1318 C C . ALA A 1 172 ? 17.438 -18.406 -1.195 1 94.5 172 ALA A C 1
ATOM 1320 O O . ALA A 1 172 ? 18.453 -19.047 -0.907 1 94.5 172 ALA A O 1
ATOM 1321 N N . PRO A 1 173 ? 16.328 -19.016 -1.595 1 93.81 173 PRO A N 1
ATOM 1322 C CA . PRO A 1 173 ? 16.141 -20.453 -1.41 1 93.81 173 PRO A CA 1
ATOM 1323 C C . PRO A 1 173 ? 16.844 -21.281 -2.488 1 93.81 173 PRO A C 1
ATOM 1325 O O . PRO A 1 173 ? 16.797 -22.516 -2.457 1 93.81 173 PRO A O 1
ATOM 1328 N N . ASN A 1 174 ? 17.531 -20.672 -3.43 1 96.5 174 ASN A N 1
ATOM 1329 C CA . ASN A 1 174 ? 18.031 -21.359 -4.621 1 96.5 174 ASN A CA 1
ATOM 1330 C C . ASN A 1 174 ? 19.516 -21.656 -4.504 1 96.5 174 ASN A C 1
ATOM 1332 O O . ASN A 1 174 ? 20.172 -21.25 -3.539 1 96.5 174 ASN A O 1
ATOM 1336 N N . THR A 1 175 ? 20.047 -22.484 -5.352 1 94.12 175 THR A N 1
ATOM 1337 C CA . THR A 1 175 ? 21.453 -22.859 -5.402 1 94.12 175 THR A CA 1
ATOM 1338 C C . THR A 1 175 ? 22.328 -21.609 -5.543 1 94.12 175 THR A C 1
ATOM 1340 O O . THR A 1 175 ? 21.859 -20.562 -5.98 1 94.12 175 THR A O 1
ATOM 1343 N N . PRO A 1 176 ? 23.594 -21.766 -5.227 1 91.31 176 PRO A N 1
ATOM 1344 C CA . PRO A 1 176 ? 24.5 -20.625 -5.391 1 91.31 176 PRO A CA 1
ATOM 1345 C C . PRO A 1 176 ? 24.578 -20.141 -6.84 1 91.31 176 PRO A C 1
ATOM 1347 O O . PRO A 1 176 ? 24.25 -20.891 -7.762 1 91.31 176 PRO A O 1
ATOM 1350 N N . ASN A 1 177 ? 24.906 -19.031 -7.133 1 91.44 177 ASN A N 1
ATOM 1351 C CA . ASN A 1 177 ? 25.047 -18.391 -8.438 1 91.44 177 ASN A CA 1
ATOM 1352 C C . ASN A 1 177 ? 23.688 -18.062 -9.047 1 91.44 177 ASN A C 1
ATOM 1354 O O . ASN A 1 177 ? 23.531 -18.062 -10.273 1 91.44 177 ASN A O 1
ATOM 1358 N N . THR A 1 178 ? 22.703 -18.094 -8.227 1 96.5 178 THR A N 1
ATOM 1359 C CA . THR A 1 178 ? 21.391 -17.578 -8.633 1 96.5 178 THR A CA 1
ATOM 1360 C C . THR A 1 178 ? 21.359 -16.062 -8.531 1 96.5 178 THR A C 1
ATOM 1362 O O . THR A 1 178 ? 21.734 -15.484 -7.508 1 96.5 178 THR A O 1
ATOM 1365 N N . THR A 1 179 ? 21 -15.422 -9.641 1 97.75 179 THR A N 1
ATOM 1366 C CA . THR A 1 179 ? 20.875 -13.969 -9.641 1 97.75 179 THR A CA 1
ATOM 1367 C C . THR A 1 179 ? 19.484 -13.539 -9.219 1 97.75 179 THR A C 1
ATOM 1369 O O . THR A 1 179 ? 18.484 -14.086 -9.703 1 97.75 179 THR A O 1
ATOM 1372 N N . TYR A 1 180 ? 19.469 -12.617 -8.305 1 98.25 180 TYR A N 1
ATOM 1373 C CA . TYR A 1 180 ? 18.203 -12.047 -7.879 1 98.25 180 TYR A CA 1
ATOM 1374 C C . TYR A 1 180 ? 18.047 -10.625 -8.414 1 98.25 180 TYR A C 1
ATOM 1376 O O . TYR A 1 180 ? 18.953 -9.797 -8.289 1 98.25 180 TYR A O 1
ATOM 1384 N N . THR A 1 181 ? 16.906 -10.406 -9.047 1 98.31 181 THR A N 1
ATOM 1385 C CA . THR A 1 181 ? 16.609 -9.086 -9.586 1 98.31 181 THR A CA 1
ATOM 1386 C C . THR A 1 181 ? 15.414 -8.469 -8.859 1 98.31 181 THR A C 1
ATOM 1388 O O . THR A 1 181 ? 14.359 -9.102 -8.742 1 98.31 181 THR A O 1
ATOM 1391 N N . VAL A 1 182 ? 15.633 -7.289 -8.336 1 98.19 182 VAL A N 1
ATOM 1392 C CA . VAL A 1 182 ? 14.57 -6.527 -7.684 1 98.19 182 VAL A CA 1
ATOM 1393 C C . VAL A 1 182 ? 14.133 -5.375 -8.586 1 98.19 182 VAL A C 1
ATOM 1395 O O . VAL A 1 182 ? 14.977 -4.648 -9.125 1 98.19 182 VAL A O 1
ATOM 1398 N N . THR A 1 183 ? 12.867 -5.281 -8.789 1 97.69 183 THR A N 1
ATOM 1399 C CA . THR A 1 183 ? 12.336 -4.215 -9.625 1 97.69 183 THR A CA 1
ATOM 1400 C C . THR A 1 183 ? 11.312 -3.383 -8.859 1 97.69 183 THR A C 1
ATOM 1402 O O . THR A 1 183 ? 10.438 -3.93 -8.18 1 97.69 183 THR A O 1
ATOM 1405 N N . ALA A 1 184 ? 11.453 -2.094 -8.914 1 96.88 184 ALA A N 1
ATOM 1406 C CA . ALA A 1 184 ? 10.484 -1.136 -8.391 1 96.88 184 ALA A CA 1
ATOM 1407 C C . ALA A 1 184 ? 9.773 -0.404 -9.523 1 96.88 184 ALA A C 1
ATOM 1409 O O . ALA A 1 184 ? 10.359 0.459 -10.18 1 96.88 184 ALA A O 1
ATOM 1410 N N . VAL A 1 185 ? 8.523 -0.729 -9.672 1 97 185 VAL A N 1
ATOM 1411 C CA . VAL A 1 185 ? 7.766 -0.151 -10.773 1 97 185 VAL A CA 1
ATOM 1412 C C . VAL A 1 185 ? 6.891 0.991 -10.258 1 97 185 VAL A C 1
ATOM 1414 O O . VAL A 1 185 ? 6.07 0.796 -9.359 1 97 185 VAL A O 1
ATOM 1417 N N . GLY A 1 186 ? 7.074 2.162 -10.805 1 93.94 186 GLY A N 1
ATOM 1418 C CA . GLY A 1 186 ? 6.27 3.33 -10.477 1 93.94 186 GLY A CA 1
ATOM 1419 C C . GLY A 1 186 ? 5.316 3.73 -11.586 1 93.94 186 GLY A C 1
ATOM 1420 O O . GLY A 1 186 ? 5.082 2.957 -12.523 1 93.94 186 GLY A O 1
ATOM 1421 N N . LEU A 1 187 ? 4.711 4.871 -11.469 1 88.06 187 LEU A N 1
ATOM 1422 C CA . LEU A 1 187 ? 3.779 5.371 -12.477 1 88.06 187 LEU A CA 1
ATOM 1423 C C . LEU A 1 187 ? 4.516 5.758 -13.758 1 88.06 187 LEU A C 1
ATOM 1425 O O . LEU A 1 187 ? 4.031 5.496 -14.859 1 88.06 187 LEU A O 1
ATOM 1429 N N . THR A 1 188 ? 5.734 6.289 -13.562 1 89.5 188 THR A N 1
ATOM 1430 C CA . THR A 1 188 ? 6.402 6.852 -14.727 1 89.5 188 THR A CA 1
ATOM 1431 C C . THR A 1 188 ? 7.789 6.238 -14.906 1 89.5 188 THR A C 1
ATOM 1433 O O . THR A 1 188 ? 8.438 6.449 -15.93 1 89.5 188 THR A O 1
ATOM 1436 N N . ASP A 1 189 ? 8.273 5.594 -13.891 1 93.25 189 ASP A N 1
ATOM 1437 C CA . ASP A 1 189 ? 9.641 5.082 -13.977 1 93.25 189 ASP A CA 1
ATOM 1438 C C . ASP A 1 189 ? 9.758 3.713 -13.312 1 93.25 189 ASP A C 1
ATOM 1440 O O . ASP A 1 189 ? 8.859 3.295 -12.578 1 93.25 189 ASP A O 1
ATOM 1444 N N . THR A 1 190 ? 10.836 2.984 -13.742 1 96.44 190 THR A N 1
ATOM 1445 C CA . THR A 1 190 ? 11.164 1.679 -13.18 1 96.44 190 THR A CA 1
ATOM 1446 C C . THR A 1 190 ? 12.625 1.625 -12.758 1 96.44 190 THR A C 1
ATOM 1448 O O . THR A 1 190 ? 13.508 2.072 -13.492 1 96.44 190 THR A O 1
ATOM 1451 N N . HIS A 1 191 ? 12.836 1.209 -11.555 1 96.38 191 HIS A N 1
ATOM 1452 C CA . HIS A 1 191 ? 14.188 1.015 -11.031 1 96.38 191 HIS A CA 1
ATOM 1453 C C . HIS A 1 191 ? 14.469 -0.461 -10.773 1 96.38 191 HIS A C 1
ATOM 1455 O O . HIS A 1 191 ? 13.594 -1.193 -10.312 1 96.38 191 HIS A O 1
ATOM 1461 N N . THR A 1 192 ? 15.695 -0.895 -11.117 1 97.19 192 THR A N 1
ATOM 1462 C CA . THR A 1 192 ? 16.047 -2.301 -10.953 1 97.19 192 THR A CA 1
ATOM 1463 C C . THR A 1 192 ? 17.406 -2.443 -10.297 1 97.19 192 THR A C 1
ATOM 1465 O O . THR A 1 192 ? 18.266 -1.568 -10.438 1 97.19 192 THR A O 1
ATOM 1468 N N . CYS A 1 193 ? 17.609 -3.389 -9.531 1 96.88 193 CYS A N 1
ATOM 1469 C CA . CYS A 1 193 ? 18.906 -3.797 -9 1 96.88 193 CYS A CA 1
ATOM 1470 C C . CYS A 1 193 ? 19.062 -5.312 -9.039 1 96.88 193 CYS A C 1
ATOM 1472 O O . CYS A 1 193 ? 18.062 -6.043 -9.07 1 96.88 193 CYS A O 1
ATOM 1474 N N . GLN A 1 194 ? 20.281 -5.812 -9.188 1 97.44 194 GLN A N 1
ATOM 1475 C CA . GLN A 1 194 ? 20.594 -7.238 -9.234 1 97.44 194 GLN A CA 1
ATOM 1476 C C . GLN A 1 194 ? 21.672 -7.602 -8.227 1 97.44 194 GLN A C 1
ATOM 1478 O O . GLN A 1 194 ? 22.562 -6.793 -7.938 1 97.44 194 GLN A O 1
ATOM 1483 N N . SER A 1 195 ? 21.531 -8.781 -7.641 1 96.75 195 SER A N 1
ATOM 1484 C CA . SER A 1 195 ? 22.5 -9.25 -6.664 1 96.75 195 SER A CA 1
ATOM 1485 C C . SER A 1 195 ? 22.531 -10.773 -6.605 1 96.75 195 SER A C 1
ATOM 1487 O O . SER A 1 195 ? 21.594 -11.438 -7.039 1 96.75 195 SER A O 1
ATOM 1489 N N . LEU A 1 196 ? 23.625 -11.383 -6.074 1 96.25 196 LEU A N 1
ATOM 1490 C CA . LEU A 1 196 ? 23.75 -12.812 -5.809 1 96.25 196 LEU A CA 1
ATOM 1491 C C . LEU A 1 196 ? 23.5 -13.117 -4.336 1 96.25 196 LEU A C 1
ATOM 1493 O O . LEU A 1 196 ? 23.5 -14.281 -3.928 1 96.25 196 LEU A O 1
ATOM 1497 N N . SER A 1 197 ? 23.219 -11.938 -3.643 1 94.06 197 SER A N 1
ATOM 1498 C CA . SER A 1 197 ? 23.062 -12.055 -2.197 1 94.06 197 SER A CA 1
ATOM 1499 C C . SER A 1 197 ? 21.594 -11.945 -1.791 1 94.06 197 SER A C 1
ATOM 1501 O O . SER A 1 197 ? 20.703 -12.039 -2.635 1 94.06 197 SER A O 1
ATOM 1503 N N . THR A 1 198 ? 21.328 -11.781 -0.512 1 95.75 198 THR A N 1
ATOM 1504 C CA . THR A 1 198 ? 19.984 -11.75 0.038 1 95.75 198 THR A CA 1
ATOM 1505 C C . THR A 1 198 ? 19.469 -10.312 0.132 1 95.75 198 THR A C 1
ATOM 1507 O O . THR A 1 198 ? 18.453 -10.055 0.782 1 95.75 198 THR A O 1
ATOM 1510 N N . SER A 1 199 ? 20.219 -9.398 -0.468 1 95.75 199 SER A N 1
ATOM 1511 C CA . SER A 1 199 ? 19.766 -8.016 -0.413 1 95.75 199 SER A CA 1
ATOM 1512 C C . SER A 1 199 ? 20.172 -7.25 -1.669 1 95.75 199 SER A C 1
ATOM 1514 O O . SER A 1 199 ? 21.109 -7.645 -2.365 1 95.75 199 SER A O 1
ATOM 1516 N N . CYS A 1 200 ? 19.453 -6.254 -1.918 1 94.94 200 CYS A N 1
ATOM 1517 C CA . CYS A 1 200 ? 19.703 -5.359 -3.045 1 94.94 200 CYS A CA 1
ATOM 1518 C C . CYS A 1 200 ? 19.359 -3.922 -2.686 1 94.94 200 CYS A C 1
ATOM 1520 O O . CYS A 1 200 ? 18.453 -3.68 -1.876 1 94.94 200 CYS A O 1
ATOM 1522 N N . GLN A 1 201 ? 20.062 -2.969 -3.279 1 94.62 201 GLN A N 1
ATOM 1523 C CA . GLN A 1 201 ? 19.812 -1.56 -2.988 1 94.62 201 GLN A CA 1
ATOM 1524 C C . GLN A 1 201 ? 19.312 -0.822 -4.227 1 94.62 201 GLN A C 1
ATOM 1526 O O . GLN A 1 201 ? 19.938 -0.888 -5.289 1 94.62 201 GLN A O 1
ATOM 1531 N N . LEU A 1 202 ? 18.203 -0.254 -4.062 1 94.94 202 LEU A N 1
ATOM 1532 C CA . LEU A 1 202 ? 17.703 0.667 -5.078 1 94.94 202 LEU A CA 1
ATOM 1533 C C . LEU A 1 202 ? 18.156 2.094 -4.789 1 94.94 202 LEU A C 1
ATOM 1535 O O . LEU A 1 202 ? 18 2.586 -3.668 1 94.94 202 LEU A O 1
ATOM 1539 N N . THR A 1 203 ? 18.703 2.766 -5.75 1 92.25 203 THR A N 1
ATOM 1540 C CA . THR A 1 203 ? 19.266 4.094 -5.516 1 92.25 203 THR A CA 1
ATOM 1541 C C . THR A 1 203 ? 18.609 5.125 -6.426 1 92.25 203 THR A C 1
ATOM 1543 O O . THR A 1 203 ? 17.906 4.77 -7.367 1 92.25 203 THR A O 1
ATOM 1546 N N . GLN A 1 204 ? 18.797 6.363 -6.078 1 91.31 204 GLN A N 1
ATOM 1547 C CA . GLN A 1 204 ? 18.375 7.523 -6.859 1 91.31 204 GLN A CA 1
ATOM 1548 C C . GLN A 1 204 ? 16.875 7.547 -7.051 1 91.31 204 GLN A C 1
ATOM 1550 O O . GLN A 1 204 ? 16.375 7.801 -8.156 1 91.31 204 GLN A O 1
ATOM 1555 N N . LEU A 1 205 ? 16.156 7.129 -5.969 1 92.62 205 LEU A N 1
ATOM 1556 C CA . LEU A 1 205 ? 14.703 7.203 -6.031 1 92.62 205 LEU A CA 1
ATOM 1557 C C . LEU A 1 205 ? 14.227 8.633 -5.789 1 92.62 205 LEU A C 1
ATOM 1559 O O . LEU A 1 205 ? 14.68 9.297 -4.852 1 92.62 205 LEU A O 1
ATOM 1563 N N . PRO A 1 206 ? 13.438 9.148 -6.664 1 92.69 206 PRO A N 1
ATOM 1564 C CA . PRO A 1 206 ? 12.906 10.5 -6.449 1 92.69 206 PRO A CA 1
ATOM 1565 C C . PRO A 1 206 ? 12.047 10.602 -5.191 1 92.69 206 PRO A C 1
ATOM 1567 O O . PRO A 1 206 ? 11.508 9.594 -4.723 1 92.69 206 PRO A O 1
ATOM 1570 N N . CYS A 1 207 ? 11.945 11.844 -4.66 1 92.06 207 CYS A N 1
ATOM 1571 C CA . CYS A 1 207 ? 11.078 12.07 -3.508 1 92.06 207 CYS A CA 1
ATOM 1572 C C . CYS A 1 207 ? 9.609 12.062 -3.92 1 92.06 207 CYS A C 1
ATOM 1574 O O . CYS A 1 207 ? 9.281 12.367 -5.066 1 92.06 207 CYS A O 1
ATOM 1576 N N . GLY A 1 208 ? 8.797 11.672 -2.924 1 93.25 208 GLY A N 1
ATOM 1577 C CA . GLY A 1 208 ? 7.355 11.742 -3.088 1 93.25 208 GLY A CA 1
ATOM 1578 C C . GLY A 1 208 ? 6.828 10.773 -4.133 1 93.25 208 GLY A C 1
ATOM 1579 O O . GLY A 1 208 ? 5.852 11.078 -4.824 1 93.25 208 GLY A O 1
ATOM 1580 N N . ALA A 1 209 ? 7.52 9.656 -4.344 1 92.94 209 ALA A N 1
ATOM 1581 C CA . ALA A 1 209 ? 7.098 8.68 -5.348 1 92.94 209 ALA A CA 1
ATOM 1582 C C . ALA A 1 209 ? 6.617 7.391 -4.691 1 92.94 209 ALA A C 1
ATOM 1584 O O . ALA A 1 209 ? 6.914 7.129 -3.523 1 92.94 209 ALA A O 1
ATOM 1585 N N . THR A 1 210 ? 5.738 6.641 -5.469 1 93.5 210 THR A N 1
ATOM 1586 C CA . THR A 1 210 ? 5.254 5.34 -5.027 1 93.5 210 THR A CA 1
ATOM 1587 C C . THR A 1 210 ? 5.656 4.25 -6.016 1 93.5 210 THR A C 1
ATOM 1589 O O . THR A 1 210 ? 5.602 4.453 -7.23 1 93.5 210 THR A O 1
ATOM 1592 N N . TYR A 1 211 ? 6.102 3.115 -5.473 1 94.62 211 TYR A N 1
ATOM 1593 C CA . TYR A 1 211 ? 6.543 1.999 -6.301 1 94.62 211 TYR A CA 1
ATOM 1594 C C . TYR A 1 211 ? 5.949 0.686 -5.805 1 94.62 211 TYR A C 1
ATOM 1596 O O . TYR A 1 211 ? 5.531 0.582 -4.648 1 94.62 211 TYR A O 1
ATOM 1604 N N . ASP A 1 212 ? 5.832 -0.247 -6.746 1 96.38 212 ASP A N 1
ATOM 1605 C CA . ASP A 1 212 ? 5.605 -1.651 -6.422 1 96.38 212 ASP A CA 1
ATOM 1606 C C . ASP A 1 212 ? 6.887 -2.465 -6.582 1 96.38 212 ASP A C 1
ATOM 1608 O O . ASP A 1 212 ? 7.434 -2.561 -7.68 1 96.38 212 ASP A O 1
ATOM 1612 N N . VAL A 1 213 ? 7.324 -3.1 -5.484 1 97.31 213 VAL A N 1
ATOM 1613 C CA . VAL A 1 213 ? 8.602 -3.805 -5.496 1 97.31 213 VAL A CA 1
ATOM 1614 C C . VAL A 1 213 ? 8.359 -5.305 -5.641 1 97.31 213 VAL A C 1
ATOM 1616 O O . VAL A 1 213 ? 7.562 -5.887 -4.898 1 97.31 213 VAL A O 1
ATOM 1619 N N . THR A 1 214 ? 8.961 -5.895 -6.59 1 97.94 214 THR A N 1
ATOM 1620 C CA . THR A 1 214 ? 8.914 -7.332 -6.828 1 97.94 214 THR A CA 1
ATOM 1621 C C . THR A 1 214 ? 10.32 -7.898 -7.004 1 97.94 214 THR A C 1
ATOM 1623 O O . THR A 1 214 ? 11.258 -7.156 -7.293 1 97.94 214 THR A O 1
ATOM 1626 N N . ALA A 1 215 ? 10.492 -9.133 -6.742 1 98.12 215 ALA A N 1
ATOM 1627 C CA . ALA A 1 215 ? 11.766 -9.82 -6.922 1 98.12 215 ALA A CA 1
ATOM 1628 C C . ALA A 1 215 ? 11.578 -11.156 -7.633 1 98.12 215 ALA A C 1
ATOM 1630 O O . ALA A 1 215 ? 10.539 -11.805 -7.484 1 98.12 215 ALA A O 1
ATOM 1631 N N . TYR A 1 216 ? 12.539 -11.484 -8.469 1 97.94 216 TYR A N 1
ATOM 1632 C CA . TYR A 1 216 ? 12.562 -12.82 -9.062 1 97.94 216 TYR A CA 1
ATOM 1633 C C . TYR A 1 216 ? 13.984 -13.352 -9.164 1 97.94 216 TYR A C 1
ATOM 1635 O O . TYR A 1 216 ? 14.945 -12.578 -9.117 1 97.94 216 TYR A O 1
ATOM 1643 N N . ALA A 1 217 ? 14.094 -14.625 -9.164 1 98.12 217 ALA A N 1
ATOM 1644 C CA . ALA A 1 217 ? 15.367 -15.32 -9.305 1 98.12 217 ALA A CA 1
ATOM 1645 C C . ALA A 1 217 ? 15.586 -15.789 -10.734 1 98.12 217 ALA A C 1
ATOM 1647 O O . ALA A 1 217 ? 14.625 -16.078 -11.453 1 98.12 217 ALA A O 1
ATOM 1648 N N . ARG A 1 218 ? 16.844 -15.844 -11.109 1 97.38 218 ARG A N 1
ATOM 1649 C CA . ARG A 1 218 ? 17.172 -16.344 -12.438 1 97.38 218 ARG A CA 1
ATOM 1650 C C . ARG A 1 218 ? 18.406 -17.25 -12.391 1 97.38 218 ARG A C 1
ATOM 1652 O O . ARG A 1 218 ? 19.422 -16.891 -11.797 1 97.38 218 ARG A O 1
ATOM 1659 N N . THR A 1 219 ? 18.234 -18.422 -12.891 1 95.81 219 THR A N 1
ATOM 1660 C CA . THR A 1 219 ? 19.344 -19.344 -13.125 1 95.81 219 THR A CA 1
ATOM 1661 C C . THR A 1 219 ? 19.562 -19.562 -14.617 1 95.81 219 THR A C 1
ATOM 1663 O O . THR A 1 219 ? 18.953 -18.891 -15.445 1 95.81 219 THR A O 1
ATOM 1666 N N . ALA A 1 220 ? 20.438 -20.531 -15.016 1 92.69 220 ALA A N 1
ATOM 1667 C CA . ALA A 1 220 ? 20.688 -20.844 -16.422 1 92.69 220 ALA A CA 1
ATOM 1668 C C . ALA A 1 220 ? 19.438 -21.422 -17.094 1 92.69 220 ALA A C 1
ATOM 1670 O O . ALA A 1 220 ? 19.266 -21.297 -18.297 1 92.69 220 ALA A O 1
ATOM 1671 N N . VAL A 1 221 ? 18.547 -21.969 -16.266 1 92.5 221 VAL A N 1
ATOM 1672 C CA . VAL A 1 221 ? 17.359 -22.641 -16.781 1 92.5 221 VAL A CA 1
ATOM 1673 C C . VAL A 1 221 ? 16.312 -21.594 -17.156 1 92.5 221 VAL A C 1
ATOM 1675 O O . VAL A 1 221 ? 15.586 -21.766 -18.141 1 92.5 221 VAL A O 1
ATOM 1678 N N . GLY A 1 222 ? 16.266 -20.531 -16.359 1 93.75 222 GLY A N 1
ATOM 1679 C CA . GLY A 1 222 ? 15.266 -19.5 -16.594 1 93.75 222 GLY A CA 1
ATOM 1680 C C . GLY A 1 222 ? 14.898 -18.734 -15.328 1 93.75 222 GLY A C 1
ATOM 1681 O O . GLY A 1 222 ? 15.578 -18.844 -14.305 1 93.75 222 GLY A O 1
ATOM 1682 N N . PRO A 1 223 ? 13.891 -17.953 -15.5 1 96.19 223 PRO A N 1
ATOM 1683 C CA . PRO A 1 223 ? 13.453 -17.141 -14.359 1 96.19 223 PRO A CA 1
ATOM 1684 C C . PRO A 1 223 ? 12.445 -17.875 -13.469 1 96.19 223 PRO A C 1
ATOM 1686 O O . PRO A 1 223 ? 11.805 -18.828 -13.914 1 96.19 223 PRO A O 1
ATOM 1689 N N . SER A 1 224 ? 12.359 -17.469 -12.25 1 96.94 224 SER A N 1
ATOM 1690 C CA . SER A 1 224 ? 11.305 -17.906 -11.344 1 96.94 224 SER A CA 1
ATOM 1691 C C . SER A 1 224 ? 10.039 -17.078 -11.539 1 96.94 224 SER A C 1
ATOM 1693 O O . SER A 1 224 ? 10.031 -16.109 -12.297 1 96.94 224 SER A O 1
ATOM 1695 N N . LEU A 1 225 ? 8.961 -17.469 -10.844 1 96.12 225 LEU A N 1
ATOM 1696 C CA . LEU A 1 225 ? 7.828 -16.578 -10.68 1 96.12 225 LEU A CA 1
ATOM 1697 C C . LEU A 1 225 ? 8.211 -15.352 -9.844 1 96.12 225 LEU A C 1
ATOM 1699 O O . LEU A 1 225 ? 9.102 -15.43 -8.992 1 96.12 225 LEU A O 1
ATOM 1703 N N . PRO A 1 226 ? 7.586 -14.242 -10.133 1 97 226 PRO A N 1
ATOM 1704 C CA . PRO A 1 226 ? 7.867 -13.07 -9.297 1 97 226 PRO A CA 1
ATOM 1705 C C . PRO A 1 226 ? 7.355 -13.234 -7.867 1 97 226 PRO A C 1
ATOM 1707 O O . PRO A 1 226 ? 6.414 -13.992 -7.629 1 97 226 PRO A O 1
ATOM 1710 N N . SER A 1 227 ? 8.031 -12.602 -6.98 1 97.88 227 SER A N 1
ATOM 1711 C CA . SER A 1 227 ? 7.535 -12.523 -5.609 1 97.88 227 SER A CA 1
ATOM 1712 C C . SER A 1 227 ? 6.246 -11.719 -5.531 1 97.88 227 SER A C 1
ATOM 1714 O O . SER A 1 227 ? 5.855 -11.062 -6.504 1 97.88 227 SER A O 1
ATOM 1716 N N . TYR A 1 228 ? 5.629 -11.836 -4.352 1 97.19 228 TYR A N 1
ATOM 1717 C CA . TYR A 1 228 ? 4.551 -10.891 -4.094 1 97.19 228 TYR A CA 1
ATOM 1718 C C . TYR A 1 228 ? 5.074 -9.453 -4.066 1 97.19 228 TYR A C 1
ATOM 1720 O O . TYR A 1 228 ? 6.219 -9.219 -3.672 1 97.19 228 TYR A O 1
ATOM 1728 N N . SER A 1 229 ? 4.254 -8.578 -4.477 1 97 229 SER A N 1
ATOM 1729 C CA . SER A 1 229 ? 4.656 -7.176 -4.539 1 97 229 SER A CA 1
ATOM 1730 C C . SER A 1 229 ? 4.52 -6.5 -3.176 1 97 229 SER A C 1
ATOM 1732 O O . SER A 1 229 ? 3.6 -6.812 -2.414 1 97 229 SER A O 1
ATOM 1734 N N . VAL A 1 230 ? 5.434 -5.59 -2.902 1 95.88 230 VAL A N 1
ATOM 1735 C CA . VAL A 1 230 ? 5.43 -4.777 -1.689 1 95.88 230 VAL A CA 1
ATOM 1736 C C . VAL A 1 230 ? 5.43 -3.295 -2.059 1 95.88 230 VAL A C 1
ATOM 1738 O O . VAL A 1 230 ? 6.266 -2.846 -2.846 1 95.88 230 VAL A O 1
ATOM 1741 N N . PRO A 1 231 ? 4.449 -2.615 -1.511 1 93.31 231 PRO A N 1
ATOM 1742 C CA . PRO A 1 231 ? 4.441 -1.184 -1.822 1 93.31 231 PRO A CA 1
ATOM 1743 C C . PRO A 1 231 ? 5.613 -0.435 -1.187 1 93.31 231 PRO A C 1
ATOM 1745 O O . PRO A 1 231 ? 6.012 -0.748 -0.062 1 93.31 231 PRO A O 1
ATOM 1748 N N . LEU A 1 232 ? 6.191 0.543 -1.967 1 93.25 232 LEU A N 1
ATOM 1749 C CA . LEU A 1 232 ? 7.262 1.424 -1.515 1 93.25 232 LEU A CA 1
ATOM 1750 C C . LEU A 1 232 ? 6.914 2.885 -1.778 1 93.25 232 LEU A C 1
ATOM 1752 O O . LEU A 1 232 ? 6.504 3.24 -2.887 1 93.25 232 LEU A O 1
ATOM 1756 N N . GLU A 1 233 ? 6.961 3.66 -0.766 1 92.25 233 GLU A N 1
ATOM 1757 C CA . GLU A 1 233 ? 6.746 5.102 -0.874 1 92.25 233 GLU A CA 1
ATOM 1758 C C . GLU A 1 233 ? 7.961 5.875 -0.365 1 92.25 233 GLU A C 1
ATOM 1760 O O . GLU A 1 233 ? 8.469 5.594 0.722 1 92.25 233 GLU A O 1
ATOM 1765 N N . THR A 1 234 ? 8.438 6.797 -1.178 1 91.38 234 THR A N 1
ATOM 1766 C CA . THR A 1 234 ? 9.516 7.664 -0.727 1 91.38 234 THR A CA 1
ATOM 1767 C C . THR A 1 234 ? 8.969 8.906 -0.033 1 91.38 234 THR A C 1
ATOM 1769 O O . THR A 1 234 ? 7.84 9.328 -0.31 1 91.38 234 THR A O 1
ATOM 1772 N N . GLY A 1 235 ? 9.711 9.453 0.88 1 91.69 235 GLY A N 1
ATOM 1773 C CA . GLY A 1 235 ? 9.281 10.656 1.574 1 91.69 235 GLY A CA 1
ATOM 1774 C C . GLY A 1 235 ? 8.938 11.797 0.635 1 91.69 235 GLY A C 1
ATOM 1775 O O . GLY A 1 235 ? 9.5 11.898 -0.455 1 91.69 235 GLY A O 1
ATOM 1776 N N . PRO A 1 236 ? 7.977 12.602 1.073 1 94.88 236 PRO A N 1
ATOM 1777 C CA . PRO A 1 236 ? 7.621 13.742 0.227 1 94.88 236 PRO A CA 1
ATOM 1778 C C . PRO A 1 236 ? 8.797 14.695 0 1 94.88 236 PRO A C 1
ATOM 1780 O O . PRO A 1 236 ? 9.773 14.656 0.744 1 94.88 236 PRO A O 1
ATOM 1783 N N . CYS A 1 237 ? 8.68 15.477 -1.069 1 95.62 237 CYS A N 1
ATOM 1784 C CA . CYS A 1 237 ? 9.656 16.531 -1.312 1 95.62 237 CYS A CA 1
ATOM 1785 C C . CYS A 1 237 ? 9.422 17.719 -0.385 1 95.62 237 CYS A C 1
ATOM 1787 O O . CYS A 1 237 ? 8.375 17.828 0.248 1 95.62 237 CYS A O 1
ATOM 1789 N N . CYS A 1 238 ? 10.477 18.547 -0.301 1 96.69 238 CYS A N 1
ATOM 1790 C CA . CYS A 1 238 ? 10.312 19.812 0.41 1 96.69 238 CYS A CA 1
ATOM 1791 C C . CYS A 1 238 ? 9.773 20.891 -0.517 1 96.69 238 CYS A C 1
ATOM 1793 O O . CYS A 1 238 ? 10.109 20.922 -1.702 1 96.69 238 CYS A O 1
ATOM 1795 N N . PRO A 1 239 ? 8.852 21.766 0.042 1 97.69 239 PRO A N 1
ATOM 1796 C CA . PRO A 1 239 ? 8.461 22.906 -0.782 1 97.69 239 PRO A CA 1
ATOM 1797 C C . PRO A 1 239 ? 9.656 23.719 -1.272 1 97.69 239 PRO A C 1
ATOM 1799 O O . PRO A 1 239 ? 10.625 23.906 -0.531 1 97.69 239 PRO A O 1
ATOM 1802 N N . HIS A 1 240 ? 9.562 24.188 -2.553 1 96.69 240 HIS A N 1
ATOM 1803 C CA . HIS A 1 240 ? 10.672 24.922 -3.146 1 96.69 240 HIS A CA 1
ATOM 1804 C C . HIS A 1 240 ? 10.828 26.297 -2.48 1 96.69 240 HIS A C 1
ATOM 1806 O O . HIS A 1 240 ? 11.945 26.812 -2.385 1 96.69 240 HIS A O 1
ATOM 1812 N N . THR A 1 241 ? 9.719 26.781 -2.111 1 96.62 241 THR A N 1
ATOM 1813 C CA . THR A 1 241 ? 9.75 28.109 -1.524 1 96.62 241 THR A CA 1
ATOM 1814 C C . THR A 1 241 ? 8.938 28.156 -0.233 1 96.62 241 THR A C 1
ATOM 1816 O O . THR A 1 241 ? 7.961 27.422 -0.085 1 96.62 241 THR A O 1
ATOM 1819 N N . LEU A 1 242 ? 9.367 28.969 0.72 1 97.69 242 LEU A N 1
ATOM 1820 C CA . LEU A 1 242 ? 8.656 29.281 1.954 1 97.69 242 LEU A CA 1
ATOM 1821 C C . LEU A 1 242 ? 8.93 30.719 2.385 1 97.69 242 LEU A C 1
ATOM 1823 O O . LEU A 1 242 ? 10.078 31.156 2.432 1 97.69 242 LEU A O 1
ATOM 1827 N N . THR A 1 243 ? 7.828 31.438 2.598 1 97.19 243 THR A N 1
ATOM 1828 C CA . THR A 1 243 ? 7.953 32.844 3.01 1 97.19 243 THR A CA 1
ATOM 1829 C C . THR A 1 243 ? 7.195 33.094 4.312 1 97.19 243 THR A C 1
ATOM 1831 O O . THR A 1 243 ? 6.117 32.531 4.523 1 97.19 243 THR A O 1
ATOM 1834 N N . VAL A 1 244 ? 7.82 33.875 5.145 1 96.56 244 VAL A N 1
ATOM 1835 C CA . VAL A 1 244 ? 7.184 34.312 6.383 1 96.56 244 VAL A CA 1
ATOM 1836 C C . VAL A 1 244 ? 6.934 35.844 6.316 1 96.56 244 VAL A C 1
ATOM 1838 O O . VAL A 1 244 ? 7.879 36.625 6.25 1 96.56 244 VAL A O 1
ATOM 1841 N N . ASP A 1 245 ? 5.641 36.156 6.324 1 94.62 245 ASP A N 1
ATOM 1842 C CA . ASP A 1 245 ? 5.262 37.562 6.312 1 94.62 245 ASP A CA 1
ATOM 1843 C C . ASP A 1 245 ? 4.621 37.969 7.641 1 94.62 245 ASP A C 1
ATOM 1845 O O . ASP A 1 245 ? 3.662 37.344 8.094 1 94.62 245 ASP A O 1
ATOM 1849 N N . GLN A 1 246 ? 5.211 39 8.242 1 93.44 246 GLN A N 1
ATOM 1850 C CA . GLN A 1 246 ? 4.602 39.5 9.461 1 93.44 246 GLN A CA 1
ATOM 1851 C C . GLN A 1 246 ? 3.383 40.375 9.148 1 93.44 246 GLN A C 1
ATOM 1853 O O . GLN A 1 246 ? 3.465 41.312 8.344 1 93.44 246 GLN A O 1
ATOM 1858 N N . VAL A 1 247 ? 2.26 40.062 9.719 1 92.31 247 VAL A N 1
ATOM 1859 C CA . VAL A 1 247 ? 1.007 40.75 9.43 1 92.31 247 VAL A CA 1
ATOM 1860 C C . VAL A 1 247 ? 0.724 41.781 10.516 1 92.31 247 VAL A C 1
ATOM 1862 O O . VAL A 1 247 ? 0.205 42.875 10.234 1 92.31 247 VAL A O 1
ATOM 1865 N N . THR A 1 248 ? 0.918 41.469 11.742 1 92.88 248 THR A N 1
ATOM 1866 C CA . THR A 1 248 ? 0.865 42.375 12.883 1 92.88 248 THR A CA 1
ATOM 1867 C C . THR A 1 248 ? 2.096 42.188 13.773 1 92.88 248 THR A C 1
ATOM 1869 O O . THR A 1 248 ? 3.031 41.469 13.406 1 92.88 248 THR A O 1
ATOM 1872 N N . GLN A 1 249 ? 2.092 42.906 14.867 1 89.88 249 GLN A N 1
ATOM 1873 C CA . GLN A 1 249 ? 3.24 42.781 15.758 1 89.88 249 GLN A CA 1
ATOM 1874 C C . GLN A 1 249 ? 3.434 41.344 16.234 1 89.88 249 GLN A C 1
ATOM 1876 O O . GLN A 1 249 ? 4.566 40.906 16.406 1 89.88 249 GLN A O 1
ATOM 1881 N N . ALA A 1 250 ? 2.324 40.562 16.375 1 92.56 250 ALA A N 1
ATOM 1882 C CA . ALA A 1 250 ? 2.445 39.25 16.984 1 92.56 250 ALA A CA 1
ATOM 1883 C C . ALA A 1 250 ? 1.94 38.156 16.062 1 92.56 250 ALA A C 1
ATOM 1885 O O . ALA A 1 250 ? 1.771 37.031 16.469 1 92.56 250 ALA A O 1
ATOM 1886 N N . MET A 1 251 ? 1.694 38.531 14.805 1 93.94 251 MET A N 1
ATOM 1887 C CA . MET A 1 251 ? 1.124 37.531 13.891 1 93.94 251 MET A CA 1
ATOM 1888 C C . MET A 1 251 ? 1.924 37.469 12.594 1 93.94 251 MET A C 1
ATOM 1890 O O . MET A 1 251 ? 2.361 38.5 12.078 1 93.94 251 MET A O 1
ATOM 1894 N N . THR A 1 252 ? 2.053 36.281 12.141 1 95.06 252 THR A N 1
ATOM 1895 C CA . THR A 1 252 ? 2.713 36.031 10.867 1 95.06 252 THR A CA 1
ATOM 1896 C C . THR A 1 252 ? 1.852 35.156 9.961 1 95.06 252 THR A C 1
ATOM 1898 O O . THR A 1 252 ? 0.994 34.406 10.445 1 95.06 252 THR A O 1
ATOM 1901 N N . ASN A 1 253 ? 2.006 35.375 8.711 1 96 253 ASN A N 1
ATOM 1902 C CA . ASN A 1 253 ? 1.482 34.469 7.691 1 96 253 ASN A CA 1
ATOM 1903 C C . ASN A 1 253 ? 2.605 33.719 6.973 1 96 253 ASN A C 1
ATOM 1905 O O . ASN A 1 253 ? 3.416 34.344 6.277 1 96 253 ASN A O 1
ATOM 1909 N N . VAL A 1 254 ? 2.631 32.438 7.199 1 96.88 254 VAL A N 1
ATOM 1910 C CA . VAL A 1 254 ? 3.637 31.625 6.535 1 96.88 254 VAL A CA 1
ATOM 1911 C C . VAL A 1 254 ? 3.031 30.969 5.293 1 96.88 254 VAL A C 1
ATOM 1913 O O . VAL A 1 254 ? 1.964 30.344 5.367 1 96.88 254 VAL A O 1
ATOM 1916 N N . THR A 1 255 ? 3.703 31.141 4.148 1 97.88 255 THR A N 1
ATOM 1917 C CA . THR A 1 255 ? 3.236 30.562 2.887 1 97.88 255 THR A CA 1
ATOM 1918 C C . THR A 1 255 ? 4.34 29.75 2.225 1 97.88 255 THR A C 1
ATOM 1920 O O . THR A 1 255 ? 5.512 30.109 2.279 1 97.88 255 THR A O 1
ATOM 1923 N N . TRP A 1 256 ? 3.986 28.609 1.523 1 98.06 256 TRP A N 1
ATOM 1924 C CA . TRP A 1 256 ? 4.973 27.781 0.848 1 98.06 256 TRP A CA 1
ATOM 1925 C C . TRP A 1 256 ? 4.387 27.156 -0.419 1 98.06 256 TRP A C 1
ATOM 1927 O O . TRP A 1 256 ? 3.176 27.203 -0.637 1 98.06 256 TRP A O 1
ATOM 1937 N N . SER A 1 257 ? 5.25 26.688 -1.247 1 98.12 257 SER A N 1
ATOM 1938 C CA . SER A 1 257 ? 4.824 26.031 -2.473 1 98.12 257 SER A CA 1
ATOM 1939 C C . SER A 1 257 ? 4.375 24.594 -2.197 1 98.12 257 SER A C 1
ATOM 1941 O O . SER A 1 257 ? 4.828 23.969 -1.234 1 98.12 257 SER A O 1
ATOM 1943 N N . PRO A 1 258 ? 3.422 24.125 -3.053 1 97.69 258 PRO A N 1
ATOM 1944 C CA . PRO A 1 258 ? 3.066 22.703 -2.908 1 97.69 258 PRO A CA 1
ATOM 1945 C C . PRO A 1 258 ? 4.266 21.781 -3.084 1 97.69 258 PRO A C 1
ATOM 1947 O O . PRO A 1 258 ? 5.18 22.078 -3.854 1 97.69 258 PRO A O 1
ATOM 1950 N N . ALA A 1 259 ? 4.266 20.703 -2.334 1 97.56 259 ALA A N 1
ATOM 1951 C CA . ALA A 1 259 ? 5.352 19.734 -2.389 1 97.56 259 ALA A CA 1
ATOM 1952 C C . ALA A 1 259 ? 4.867 18.391 -2.938 1 97.56 259 ALA A C 1
ATOM 1954 O O . ALA A 1 259 ? 3.818 17.891 -2.525 1 97.56 259 ALA A O 1
ATOM 1955 N N . THR A 1 260 ? 5.695 17.844 -3.818 1 95.69 260 THR A N 1
ATOM 1956 C CA . THR A 1 260 ? 5.336 16.547 -4.395 1 95.69 260 THR A CA 1
ATOM 1957 C C . THR A 1 260 ? 5.281 15.469 -3.318 1 95.69 260 THR A C 1
ATOM 1959 O O . THR A 1 260 ? 6.219 15.328 -2.527 1 95.69 260 THR A O 1
ATOM 1962 N N . GLY A 1 261 ? 4.184 14.758 -3.256 1 95.5 261 GLY A N 1
ATOM 1963 C CA . GLY A 1 261 ? 4.047 13.648 -2.332 1 95.5 261 GLY A CA 1
ATOM 1964 C C . GLY A 1 261 ? 3.502 14.062 -0.977 1 95.5 261 GLY A C 1
ATOM 1965 O O . GLY A 1 261 ? 3.234 13.211 -0.124 1 95.5 261 GLY A O 1
ATOM 1966 N N . ALA A 1 262 ? 3.355 15.352 -0.77 1 97.19 262 ALA A N 1
ATOM 1967 C CA . ALA A 1 262 ? 2.889 15.82 0.532 1 97.19 262 ALA A CA 1
ATOM 1968 C C . ALA A 1 262 ? 1.37 15.977 0.547 1 97.19 262 ALA A C 1
ATOM 1970 O O . ALA A 1 262 ? 0.778 16.438 -0.43 1 97.19 262 ALA A O 1
ATOM 1971 N N . ARG A 1 263 ? 0.742 15.539 1.667 1 96.69 263 ARG A N 1
ATOM 1972 C CA . ARG A 1 263 ? -0.692 15.719 1.862 1 96.69 263 ARG A CA 1
ATOM 1973 C C . ARG A 1 263 ? -0.969 16.797 2.904 1 96.69 263 ARG A C 1
ATOM 1975 O O . ARG A 1 263 ? -1.981 17.5 2.83 1 96.69 263 ARG A O 1
ATOM 1982 N N . SER A 1 264 ? -0.103 16.859 3.867 1 96.94 264 SER A N 1
ATOM 1983 C CA . SER A 1 264 ? -0.235 17.875 4.918 1 96.94 264 SER A CA 1
ATOM 1984 C C . SER A 1 264 ? 1.127 18.422 5.332 1 96.94 264 SER A C 1
ATOM 1986 O O . SER A 1 264 ? 2.164 17.906 4.918 1 96.94 264 SER A O 1
ATOM 1988 N N . TYR A 1 265 ? 1.095 19.5 6.059 1 97.38 265 TYR A N 1
ATOM 1989 C CA . TYR A 1 265 ? 2.312 20.203 6.449 1 97.38 265 TYR A CA 1
ATOM 1990 C C . TYR A 1 265 ? 2.26 20.609 7.914 1 97.38 265 TYR A C 1
ATOM 1992 O O . TYR A 1 265 ? 1.196 20.969 8.43 1 97.38 265 TYR A O 1
ATOM 2000 N N . VAL A 1 266 ? 3.385 20.516 8.562 1 97.12 266 VAL A N 1
ATOM 2001 C CA . VAL A 1 266 ? 3.584 21.109 9.883 1 97.12 266 VAL A CA 1
ATOM 2002 C C . VAL A 1 266 ? 4.699 22.156 9.812 1 97.12 266 VAL A C 1
ATOM 2004 O O . VAL A 1 266 ? 5.844 21.828 9.492 1 97.12 266 VAL A O 1
ATOM 2007 N N . THR A 1 267 ? 4.363 23.328 10.016 1 96.5 267 THR A N 1
ATOM 2008 C CA . THR A 1 267 ? 5.359 24.391 10.023 1 96.5 267 THR A CA 1
ATOM 2009 C C . THR A 1 267 ? 5.527 24.969 11.43 1 96.5 267 THR A C 1
ATOM 2011 O O . THR A 1 267 ? 4.594 24.938 12.234 1 96.5 267 THR A O 1
ATOM 2014 N N . ALA A 1 268 ? 6.77 25.422 11.727 1 96.19 268 ALA A N 1
ATOM 2015 C CA . ALA A 1 268 ? 7.047 25.922 13.07 1 96.19 268 ALA A CA 1
ATOM 2016 C C . ALA A 1 268 ? 8.023 27.094 13.023 1 96.19 268 ALA A C 1
ATOM 2018 O O . ALA A 1 268 ? 8.945 27.109 12.203 1 96.19 268 ALA A O 1
ATOM 2019 N N . LEU A 1 269 ? 7.734 28.062 13.812 1 95.94 269 LEU A N 1
ATOM 2020 C CA . LEU A 1 269 ? 8.656 29.141 14.164 1 95.94 269 LEU A CA 1
ATOM 2021 C C . LEU A 1 269 ? 9.18 28.969 15.586 1 95.94 269 LEU A C 1
ATOM 2023 O O . LEU A 1 269 ? 8.406 29.016 16.547 1 95.94 269 LEU A O 1
ATOM 2027 N N . THR A 1 270 ? 10.469 28.797 15.633 1 95.19 270 THR A N 1
ATOM 2028 C CA . THR A 1 270 ? 11.023 28.469 16.953 1 95.19 270 THR A CA 1
ATOM 2029 C C . THR A 1 270 ? 12.102 29.484 17.328 1 95.19 270 THR A C 1
ATOM 2031 O O . THR A 1 270 ? 12.922 29.875 16.5 1 95.19 270 THR A O 1
ATOM 2034 N N . SER A 1 271 ? 11.992 29.984 18.516 1 94.69 271 SER A N 1
ATOM 2035 C CA . SER A 1 271 ? 12.984 30.844 19.141 1 94.69 271 SER A CA 1
ATOM 2036 C C . SER A 1 271 ? 13 30.641 20.656 1 94.69 271 SER A C 1
ATOM 2038 O O . SER A 1 271 ? 12.117 29.984 21.219 1 94.69 271 SER A O 1
ATOM 2040 N N . SER A 1 272 ? 14.039 31.062 21.422 1 91.88 272 SER A N 1
ATOM 2041 C CA . SER A 1 272 ? 14.086 31 22.875 1 91.88 272 SER A CA 1
ATOM 2042 C C . SER A 1 272 ? 13 31.859 23.5 1 91.88 272 SER A C 1
ATOM 2044 O O . SER A 1 272 ? 12.602 31.641 24.641 1 91.88 272 SER A O 1
ATOM 2046 N N . ARG A 1 273 ? 12.453 32.781 22.75 1 89.81 273 ARG A N 1
ATOM 2047 C CA . ARG A 1 273 ? 11.484 33.719 23.297 1 89.81 273 ARG A CA 1
ATOM 2048 C C . ARG A 1 273 ? 10.078 33.406 22.781 1 89.81 273 ARG A C 1
ATOM 2050 O O . ARG A 1 273 ? 9.133 34.156 23.078 1 89.81 273 ARG A O 1
ATOM 2057 N N . GLY A 1 274 ? 10.008 32.375 22 1 86.69 274 GLY A N 1
ATOM 2058 C CA . GLY A 1 274 ? 8.68 32.062 21.5 1 86.69 274 GLY A CA 1
ATOM 2059 C C . GLY A 1 274 ? 8.641 30.844 20.609 1 86.69 274 GLY A C 1
ATOM 2060 O O . GLY A 1 274 ? 9.656 30.5 19.984 1 86.69 274 GLY A O 1
ATOM 2061 N N . HIS A 1 275 ? 7.469 30.203 20.531 1 90.62 275 HIS A N 1
ATOM 2062 C CA . HIS A 1 275 ? 7.238 29.031 19.703 1 90.62 275 HIS A CA 1
ATOM 2063 C C . HIS A 1 275 ? 5.84 29.047 19.094 1 90.62 275 HIS A C 1
ATOM 2065 O O . HIS A 1 275 ? 4.863 29.359 19.781 1 90.62 275 HIS A O 1
ATOM 2071 N N . ALA A 1 276 ? 5.824 28.953 17.781 1 92.44 276 ALA A N 1
ATOM 2072 C CA . ALA A 1 276 ? 4.551 28.844 17.078 1 92.44 276 ALA A CA 1
ATOM 2073 C C . ALA A 1 276 ? 4.57 27.656 16.109 1 92.44 276 ALA A C 1
ATOM 2075 O O . ALA A 1 276 ? 5.574 27.422 15.438 1 92.44 276 ALA A O 1
ATOM 2076 N N . LYS A 1 277 ? 3.508 26.891 16.062 1 94.06 277 LYS A N 1
ATOM 2077 C CA . LYS A 1 277 ? 3.4 25.703 15.203 1 94.06 277 LYS A CA 1
ATOM 2078 C C . LYS A 1 277 ? 2.01 25.594 14.586 1 94.06 277 LYS A C 1
ATOM 2080 O O . LYS A 1 277 ? 1.025 26.047 15.18 1 94.06 277 LYS A O 1
ATOM 2085 N N . CYS A 1 278 ? 1.953 25.094 13.406 1 94.62 278 CYS A N 1
ATOM 2086 C CA . CYS A 1 278 ? 0.695 24.969 12.68 1 94.62 278 CYS A CA 1
ATOM 2087 C C . CYS A 1 278 ? 0.681 23.703 11.828 1 94.62 278 CYS A C 1
ATOM 2089 O O . CYS A 1 278 ? 1.649 23.422 11.125 1 94.62 278 CYS A O 1
ATOM 2091 N N . HIS A 1 279 ? -0.365 22.875 11.961 1 95.12 279 HIS A N 1
ATOM 2092 C CA . HIS A 1 279 ? -0.592 21.672 11.148 1 95.12 279 HIS A CA 1
ATOM 2093 C C . HIS A 1 279 ? -1.764 21.875 10.195 1 95.12 279 HIS A C 1
ATOM 2095 O O . HIS A 1 279 ? -2.891 22.125 10.633 1 95.12 279 HIS A O 1
ATOM 2101 N N . THR A 1 280 ? -1.507 21.781 8.859 1 95.19 280 THR A N 1
ATOM 2102 C CA . THR A 1 280 ? -2.555 22.078 7.891 1 95.19 280 THR A CA 1
ATOM 2103 C C . THR A 1 280 ? -2.373 21.266 6.621 1 95.19 280 THR A C 1
ATOM 2105 O O . THR A 1 280 ? -1.294 20.719 6.379 1 95.19 280 THR A O 1
ATOM 2108 N N . MET A 1 281 ? -3.436 21.141 5.828 1 96.06 281 MET A N 1
ATOM 2109 C CA . MET A 1 281 ? -3.373 20.547 4.496 1 96.06 281 MET A CA 1
ATOM 2110 C C . MET A 1 281 ? -3.195 21.625 3.428 1 96.06 281 MET A C 1
ATOM 2112 O O . MET A 1 281 ? -2.961 21.312 2.258 1 96.06 281 MET A O 1
ATOM 2116 N N . ASP A 1 282 ? -3.242 22.875 3.898 1 95.56 282 ASP A N 1
ATOM 2117 C CA . ASP A 1 282 ? -3.08 24 2.984 1 95.56 282 ASP A CA 1
ATOM 2118 C C . ASP A 1 282 ? -1.604 24.359 2.805 1 95.56 282 ASP A C 1
ATOM 2120 O O . ASP A 1 282 ? -0.728 23.672 3.328 1 95.56 282 ASP A O 1
ATOM 2124 N N . THR A 1 283 ? -1.374 25.406 1.955 1 97.5 283 THR A N 1
ATOM 2125 C CA . THR A 1 283 ? -0.002 25.828 1.707 1 97.5 283 THR A CA 1
ATOM 2126 C C . THR A 1 283 ? 0.291 27.156 2.418 1 97.5 283 THR A C 1
ATOM 2128 O O . THR A 1 283 ? 1.096 27.953 1.943 1 97.5 283 THR A O 1
ATOM 2131 N N . HIS A 1 284 ? -0.458 27.391 3.441 1 96.38 284 HIS A N 1
ATOM 2132 C CA . HIS A 1 284 ? -0.255 28.578 4.262 1 96.38 284 HIS A CA 1
ATOM 2133 C C . HIS A 1 284 ? -0.779 28.359 5.68 1 96.38 284 HIS A C 1
ATOM 2135 O O . HIS A 1 284 ? -1.598 27.469 5.914 1 96.38 284 HIS A O 1
ATOM 2141 N N . CYS A 1 285 ? -0.241 29.188 6.578 1 94.94 285 CYS A N 1
ATOM 2142 C CA . CYS A 1 285 ? -0.664 29.125 7.973 1 94.94 285 CYS A CA 1
ATOM 2143 C C . CYS A 1 285 ? -0.544 30.484 8.641 1 94.94 285 CYS A C 1
ATOM 2145 O O . CYS A 1 285 ? 0.446 31.203 8.445 1 94.94 285 CYS A O 1
ATOM 2147 N N . LEU A 1 286 ? -1.62 30.781 9.258 1 94.81 286 LEU A N 1
ATOM 2148 C CA . LEU A 1 286 ? -1.583 31.953 10.133 1 94.81 286 LEU A CA 1
ATOM 2149 C C . LEU A 1 286 ? -1.07 31.578 11.523 1 94.81 286 LEU A C 1
ATOM 2151 O O . LEU A 1 286 ? -1.624 30.688 12.172 1 94.81 286 LEU A O 1
ATOM 2155 N N . MET A 1 287 ? 0.012 32.219 11.898 1 93.12 287 MET A N 1
ATOM 2156 C CA . MET A 1 287 ? 0.602 31.875 13.195 1 93.12 287 MET A CA 1
ATOM 2157 C C . MET A 1 287 ? 0.721 33.125 14.062 1 93.12 287 MET A C 1
ATOM 2159 O O . MET A 1 287 ? 1.151 34.188 13.594 1 93.12 287 MET A O 1
ATOM 2163 N N . GLY A 1 288 ? 0.294 32.969 15.297 1 91.06 288 GLY A N 1
ATOM 2164 C CA . GLY A 1 288 ? 0.341 34.094 16.219 1 91.06 288 GLY A CA 1
ATOM 2165 C C . GLY A 1 288 ? 1.265 33.844 17.406 1 91.06 288 GLY A C 1
ATOM 2166 O O . GLY A 1 288 ? 2.064 32.906 17.391 1 91.06 288 GLY A O 1
ATOM 2167 N N . CYS A 1 289 ? 1.276 34.781 18.281 1 87.88 289 CYS A N 1
ATOM 2168 C CA . CYS A 1 289 ? 1.989 34.781 19.562 1 87.88 289 CYS A CA 1
ATOM 2169 C C . CYS A 1 289 ? 3.496 34.844 19.344 1 87.88 289 CYS A C 1
ATOM 2171 O O . CYS A 1 289 ? 4.262 34.188 20.047 1 87.88 289 CYS A O 1
ATOM 2173 N N . ILE A 1 290 ? 3.832 35.625 18.312 1 91.62 290 ILE A N 1
ATOM 2174 C CA . ILE A 1 290 ? 5.246 35.875 18.078 1 91.62 290 ILE A CA 1
ATOM 2175 C C . ILE A 1 290 ? 5.703 37.062 18.922 1 91.62 290 ILE A C 1
ATOM 2177 O O . ILE A 1 290 ? 4.926 38 19.172 1 91.62 290 ILE A O 1
ATOM 2181 N N . THR A 1 291 ? 6.965 36.969 19.328 1 90.88 291 THR A N 1
ATOM 2182 C CA . THR A 1 291 ? 7.543 38.062 20.125 1 90.88 291 THR A CA 1
ATOM 2183 C C . THR A 1 291 ? 8.297 39.031 19.25 1 90.88 291 THR A C 1
ATOM 2185 O O . THR A 1 291 ? 9.047 38.625 18.359 1 90.88 291 THR A O 1
ATOM 2188 N N . CYS A 1 292 ? 8.07 40.312 19.469 1 88.81 292 CYS A N 1
ATOM 2189 C CA . CYS A 1 292 ? 8.75 41.344 18.672 1 88.81 292 CYS A CA 1
ATOM 2190 C C . CYS A 1 292 ? 10.25 41.312 18.938 1 88.81 292 CYS A C 1
ATOM 2192 O O . CYS A 1 292 ? 10.695 40.875 20 1 88.81 292 CYS A O 1
ATOM 2194 N N . GLY A 1 293 ? 11.008 41.75 17.906 1 88.38 293 GLY A N 1
ATOM 2195 C CA . GLY A 1 293 ? 12.453 41.875 18.016 1 88.38 293 GLY A CA 1
ATOM 2196 C C . GLY A 1 293 ? 13.133 40.531 18.234 1 88.38 293 GLY A C 1
ATOM 2197 O O . GLY A 1 293 ? 14.094 40.438 19 1 88.38 293 GLY A O 1
ATOM 2198 N N . THR A 1 294 ? 12.586 39.5 17.672 1 91.75 294 THR A N 1
ATOM 2199 C CA . THR A 1 294 ? 13.094 38.125 17.922 1 91.75 294 THR A CA 1
ATOM 2200 C C . THR A 1 294 ? 13.383 37.438 16.594 1 91.75 294 THR A C 1
ATOM 2202 O O . THR A 1 294 ? 12.617 37.531 15.641 1 91.75 294 THR A O 1
ATOM 2205 N N . ASN A 1 295 ? 14.523 36.688 16.609 1 93.69 295 ASN A N 1
ATOM 2206 C CA . ASN A 1 295 ? 14.844 35.844 15.484 1 93.69 295 ASN A CA 1
ATOM 2207 C C . ASN A 1 295 ? 14.273 34.438 15.664 1 93.69 295 ASN A C 1
ATOM 2209 O O . ASN A 1 295 ? 14.438 33.812 16.719 1 93.69 295 ASN A O 1
ATOM 2213 N N . TYR A 1 296 ? 13.633 33.969 14.609 1 96.06 296 TYR A N 1
ATOM 2214 C CA . TYR A 1 296 ? 13.023 32.656 14.656 1 96.06 296 TYR A CA 1
ATOM 2215 C C . TYR A 1 296 ? 13.648 31.734 13.625 1 96.06 296 TYR A C 1
ATOM 2217 O O . TYR A 1 296 ? 13.953 32.156 12.508 1 96.06 296 TYR A O 1
ATOM 2225 N N . SER A 1 297 ? 13.883 30.453 14.055 1 96.5 297 SER A N 1
ATOM 2226 C CA . SER A 1 297 ? 14.141 29.406 13.07 1 96.5 297 SER A CA 1
ATOM 2227 C C . SER A 1 297 ? 12.844 28.922 12.43 1 96.5 297 SER A C 1
ATOM 2229 O O . SER A 1 297 ? 11.812 28.812 13.102 1 96.5 297 SER A O 1
ATOM 2231 N N . VAL A 1 298 ? 12.953 28.781 11.102 1 96.75 298 VAL A N 1
ATOM 2232 C CA . VAL A 1 298 ? 11.773 28.328 10.367 1 96.75 298 VAL A CA 1
ATOM 2233 C C . VAL A 1 298 ? 11.945 26.891 9.922 1 96.75 298 VAL A C 1
ATOM 2235 O O . VAL A 1 298 ? 12.93 26.547 9.258 1 96.75 298 VAL A O 1
ATOM 2238 N N . SER A 1 299 ? 11.031 26.016 10.32 1 96.75 299 SER A N 1
ATOM 2239 C CA . SER A 1 299 ? 11.047 24.609 9.93 1 96.75 299 SER A CA 1
ATOM 2240 C C . SER A 1 299 ? 9.695 24.172 9.375 1 96.75 299 SER A C 1
ATOM 2242 O O . SER A 1 299 ? 8.664 24.781 9.695 1 96.75 299 SER A O 1
ATOM 2244 N N . LEU A 1 300 ? 9.773 23.281 8.445 1 97.94 300 LEU A N 1
ATOM 2245 C CA . LEU A 1 300 ? 8.57 22.703 7.867 1 97.94 300 LEU A CA 1
ATOM 2246 C C . LEU A 1 300 ? 8.719 21.203 7.676 1 97.94 300 LEU A C 1
ATOM 2248 O O . LEU A 1 300 ? 9.773 20.719 7.238 1 97.94 300 LEU A O 1
ATOM 2252 N N . GLU A 1 301 ? 7.707 20.5 8.109 1 97.31 301 GLU A N 1
ATOM 2253 C CA . GLU A 1 301 ? 7.613 19.062 7.855 1 97.31 301 GLU A CA 1
ATOM 2254 C C . GLU A 1 301 ? 6.539 18.766 6.816 1 97.31 301 GLU A C 1
ATOM 2256 O O . GLU A 1 301 ? 5.367 19.094 7.008 1 97.31 301 GLU A O 1
ATOM 2261 N N . ALA A 1 302 ? 6.988 18.219 5.723 1 97.38 302 ALA A N 1
ATOM 2262 C CA . ALA A 1 302 ? 6.027 17.719 4.742 1 97.38 302 ALA A CA 1
ATOM 2263 C C . ALA A 1 302 ? 5.633 16.266 5.047 1 97.38 302 ALA A C 1
ATOM 2265 O O . ALA A 1 302 ? 6.492 15.422 5.293 1 97.38 302 ALA A O 1
ATOM 2266 N N . ILE A 1 303 ? 4.305 15.938 4.996 1 97.12 303 ILE A N 1
ATOM 2267 C CA . ILE A 1 303 ? 3.811 14.625 5.383 1 97.12 303 ILE A CA 1
ATOM 2268 C C . ILE A 1 303 ? 2.979 14.031 4.25 1 97.12 303 ILE A C 1
ATOM 2270 O O . ILE A 1 303 ? 2.082 14.695 3.717 1 97.12 303 ILE A O 1
ATOM 2274 N N . SER A 1 304 ? 3.277 12.82 3.922 1 95.88 304 SER A N 1
ATOM 2275 C CA . SER A 1 304 ? 2.539 12.156 2.854 1 95.88 304 SER A CA 1
ATOM 2276 C C . SER A 1 304 ? 1.21 11.602 3.357 1 95.88 304 SER A C 1
ATOM 2278 O O . SER A 1 304 ? 0.92 11.672 4.555 1 95.88 304 SER A O 1
ATOM 2280 N N . ARG A 1 305 ? 0.438 11.078 2.41 1 94.94 305 ARG A N 1
ATOM 2281 C CA . ARG A 1 305 ? -0.875 10.531 2.73 1 94.94 305 ARG A CA 1
ATOM 2282 C C . ARG A 1 305 ? -0.752 9.328 3.668 1 94.94 305 ARG A C 1
ATOM 2284 O O . ARG A 1 305 ? -1.641 9.086 4.488 1 94.94 305 ARG A O 1
ATOM 2291 N N . THR A 1 306 ? 0.341 8.641 3.588 1 94.69 306 THR A N 1
ATOM 2292 C CA . THR A 1 306 ? 0.514 7.426 4.383 1 94.69 306 THR A CA 1
ATOM 2293 C C . THR A 1 306 ? 1.299 7.723 5.656 1 94.69 306 THR A C 1
ATOM 2295 O O . THR A 1 306 ? 1.525 6.828 6.473 1 94.69 306 THR A O 1
ATOM 2298 N N . GLY A 1 307 ? 1.842 8.938 5.801 1 94 307 GLY A N 1
ATOM 2299 C CA . GLY A 1 307 ? 2.441 9.336 7.066 1 94 307 GLY A CA 1
ATOM 2300 C C . GLY A 1 307 ? 3.945 9.516 6.984 1 94 307 GLY A C 1
ATOM 2301 O O . GLY A 1 307 ? 4.602 9.766 7.996 1 94 307 GLY A O 1
ATOM 2302 N N . HIS A 1 308 ? 4.527 9.328 5.801 1 92 308 HIS A N 1
ATOM 2303 C CA . HIS A 1 308 ? 5.953 9.602 5.652 1 92 308 HIS A CA 1
ATOM 2304 C C . HIS A 1 308 ? 6.254 11.086 5.812 1 92 308 HIS A C 1
ATOM 2306 O O . HIS A 1 308 ? 5.504 11.93 5.324 1 92 308 HIS A O 1
ATOM 2312 N N . LYS A 1 309 ? 7.383 11.359 6.48 1 93.62 309 LYS A N 1
ATOM 2313 C CA . LYS A 1 309 ? 7.707 12.75 6.789 1 93.62 309 LYS A CA 1
ATOM 2314 C C . LYS A 1 309 ? 9.047 13.156 6.18 1 93.62 309 LYS A C 1
ATOM 2316 O O . LYS A 1 309 ? 9.961 12.336 6.086 1 93.62 309 LYS A O 1
ATOM 2321 N N . ALA A 1 310 ? 9.109 14.359 5.707 1 93.81 310 ALA A N 1
ATOM 2322 C CA . ALA A 1 310 ? 10.352 15.008 5.293 1 93.81 310 ALA A CA 1
ATOM 2323 C C . ALA A 1 310 ? 10.57 16.312 6.07 1 93.81 310 ALA A C 1
ATOM 2325 O O . ALA A 1 310 ? 9.688 17.156 6.125 1 93.81 310 ALA A O 1
ATOM 2326 N N . GLU A 1 311 ? 11.727 16.469 6.691 1 94.94 311 GLU A N 1
ATOM 2327 C CA . GLU A 1 311 ? 12.07 17.688 7.43 1 94.94 311 GLU A CA 1
ATOM 2328 C C . GLU A 1 311 ? 12.75 18.703 6.523 1 94.94 311 GLU A C 1
ATOM 2330 O O . GLU A 1 311 ? 13.766 18.406 5.887 1 94.94 311 GLU A O 1
ATOM 2335 N N . CYS A 1 312 ? 12.172 19.844 6.516 1 96.38 312 CYS A N 1
ATOM 2336 C CA . CYS A 1 312 ? 12.664 20.906 5.652 1 96.38 312 CYS A CA 1
ATOM 2337 C C . CYS A 1 312 ? 13.094 22.125 6.469 1 96.38 312 CYS A C 1
ATOM 2339 O O . CYS A 1 312 ? 12.398 22.516 7.406 1 96.38 312 CYS A O 1
ATOM 2341 N N . SER A 1 313 ? 14.188 22.625 6.156 1 93.19 313 SER A N 1
ATOM 2342 C CA . SER A 1 313 ? 14.68 23.828 6.824 1 93.19 313 SER A CA 1
ATOM 2343 C C . SER A 1 313 ? 14.797 25 5.844 1 93.19 313 SER A C 1
ATOM 2345 O O . SER A 1 313 ? 15.164 24.812 4.684 1 93.19 313 SER A O 1
ATOM 2347 N N . TYR A 1 314 ? 14.516 26.109 6.355 1 95.31 314 TYR A N 1
ATOM 2348 C CA . TYR A 1 314 ? 14.555 27.328 5.543 1 95.31 314 TYR A CA 1
ATOM 2349 C C . TYR A 1 314 ? 15.297 28.453 6.266 1 95.31 314 TYR A C 1
ATOM 2351 O O . TYR A 1 314 ? 15.727 28.281 7.406 1 95.31 314 TYR A O 1
ATOM 2359 N N . HIS A 1 315 ? 15.422 29.547 5.508 1 92.38 315 HIS A N 1
ATOM 2360 C CA . HIS A 1 315 ? 16.031 30.719 6.125 1 92.38 315 HIS A CA 1
ATOM 2361 C C . HIS A 1 315 ? 15.188 31.219 7.301 1 92.38 315 HIS A C 1
ATOM 2363 O O . HIS A 1 315 ? 13.961 31.219 7.234 1 92.38 315 HIS A O 1
ATOM 2369 N N . GLY A 1 316 ? 15.812 31.625 8.25 1 92.38 316 GLY A N 1
ATOM 2370 C CA . GLY A 1 316 ? 15.141 32.125 9.445 1 92.38 316 GLY A CA 1
ATOM 2371 C C . GLY A 1 316 ? 14.305 33.344 9.195 1 92.38 316 GLY A C 1
ATOM 2372 O O . GLY A 1 316 ? 14.336 33.906 8.102 1 92.38 316 GLY A O 1
ATOM 2373 N N . PHE A 1 317 ? 13.562 33.656 10.203 1 93 317 PHE A N 1
ATOM 2374 C CA . PHE A 1 317 ? 12.688 34.844 10.211 1 93 317 PHE A CA 1
ATOM 2375 C C . PHE A 1 317 ? 12.984 35.719 11.422 1 93 317 PHE A C 1
ATOM 2377 O O . PHE A 1 317 ? 13.18 35.219 12.531 1 93 317 PHE A O 1
ATOM 2384 N N . SER A 1 318 ? 13.047 37.062 11.109 1 92.25 318 SER A N 1
ATOM 2385 C CA . SER A 1 318 ? 13.195 38 12.195 1 92.25 318 SER A CA 1
ATOM 2386 C C . SER A 1 318 ? 11.977 38.906 12.305 1 92.25 318 SER A C 1
ATOM 2388 O O . SER A 1 318 ? 11.594 39.562 11.336 1 92.25 318 SER A O 1
ATOM 2390 N N . SER A 1 319 ? 11.406 38.938 13.477 1 91.94 319 SER A N 1
ATOM 2391 C CA . SER A 1 319 ? 10.258 39.812 13.703 1 91.94 319 SER A CA 1
ATOM 2392 C C . SER A 1 319 ? 10.68 41.281 13.859 1 91.94 319 SER A C 1
ATOM 2394 O O . SER A 1 319 ? 11.844 41.562 14.164 1 91.94 319 SER A O 1
ATOM 2396 N N . SER A 1 320 ? 9.742 42.156 13.617 1 90.12 320 SER A N 1
ATOM 2397 C CA . SER A 1 320 ? 10.016 43.594 13.75 1 90.12 320 SER A CA 1
ATOM 2398 C C . SER A 1 320 ? 10.32 43.969 15.203 1 90.12 320 SER A C 1
ATOM 2400 O O . SER A 1 320 ? 9.984 43.219 16.125 1 90.12 320 SER A O 1
ATOM 2402 N N . ALA A 1 321 ? 11.016 45.094 15.297 1 89.12 321 ALA A N 1
ATOM 2403 C CA . ALA A 1 321 ? 11.289 45.594 16.641 1 89.12 321 ALA A CA 1
ATOM 2404 C C . ALA A 1 321 ? 9.992 45.906 17.391 1 89.12 321 ALA A C 1
ATOM 2406 O O . ALA A 1 321 ? 8.953 46.156 16.766 1 89.12 321 ALA A O 1
ATOM 2407 N N . CYS A 1 322 ? 10.117 45.906 18.734 1 87.06 322 CYS A N 1
ATOM 2408 C CA . CYS A 1 322 ? 8.945 46.219 19.547 1 87.06 322 CYS A CA 1
ATOM 2409 C C . CYS A 1 322 ? 8.656 47.719 19.531 1 87.06 322 CYS A C 1
ATOM 2411 O O . CYS A 1 322 ? 9.586 48.531 19.438 1 87.06 322 CYS A O 1
ATOM 2413 N N . CYS A 1 323 ? 7.391 48 19.625 1 86.81 323 CYS A N 1
ATOM 2414 C CA . CYS A 1 323 ? 7.016 49.406 19.766 1 86.81 323 CYS A CA 1
ATOM 2415 C C . CYS A 1 323 ? 7.5 49.969 21.094 1 86.81 323 CYS A C 1
ATOM 2417 O O . CYS A 1 323 ? 7.547 49.25 22.094 1 86.81 323 CYS A O 1
ATOM 2419 N N . PRO A 1 324 ? 7.863 51.219 21.047 1 87 324 PRO A N 1
ATOM 2420 C CA . PRO A 1 324 ? 8.32 51.812 22.297 1 87 324 PRO A CA 1
ATOM 2421 C C . PRO A 1 324 ? 7.191 52 23.312 1 87 324 PRO A C 1
ATOM 2423 O O . PRO A 1 324 ? 6.016 51.969 22.953 1 87 324 PRO A O 1
ATOM 2426 N N . SER A 1 325 ? 7.652 52.094 24.594 1 83.38 325 SER A N 1
ATOM 2427 C CA . SER A 1 325 ? 6.707 52.25 25.688 1 83.38 325 SER A CA 1
ATOM 2428 C C . SER A 1 325 ? 6.855 53.656 26.328 1 83.38 325 SER A C 1
ATOM 2430 O O . SER A 1 325 ? 7.793 54.375 26.016 1 83.38 325 SER A O 1
ATOM 2432 N N . SER A 1 326 ? 5.84 54.062 27.078 1 81.88 326 SER A N 1
ATOM 2433 C CA . SER A 1 326 ? 5.867 55.312 27.875 1 81.88 326 SER A CA 1
ATOM 2434 C C . SER A 1 326 ? 6.059 56.531 27 1 81.88 326 SER A C 1
ATOM 2436 O O . SER A 1 326 ? 6.914 57.375 27.266 1 81.88 326 SER A O 1
ATOM 2438 N N . VAL A 1 327 ? 5.359 56.5 25.953 1 83.75 327 VAL A N 1
ATOM 2439 C CA . VAL A 1 327 ? 5.438 57.656 25.047 1 83.75 327 VAL A CA 1
ATOM 2440 C C . VAL A 1 327 ? 4.688 58.844 25.656 1 83.75 327 VAL A C 1
ATOM 2442 O O . VAL A 1 327 ? 3.506 58.719 26 1 83.75 327 VAL A O 1
ATOM 2445 N N . LYS A 1 328 ? 5.41 59.906 25.781 1 80.38 328 LYS A N 1
ATOM 2446 C CA . LYS A 1 328 ? 4.836 61.125 26.391 1 80.38 328 LYS A CA 1
ATOM 2447 C C . LYS A 1 328 ? 5.191 62.375 25.609 1 80.38 328 LYS A C 1
ATOM 2449 O O . LYS A 1 328 ? 6.199 62.406 24.906 1 80.38 328 LYS A O 1
ATOM 2454 N N . LEU A 1 329 ? 4.297 63.219 25.703 1 81.88 329 LEU A N 1
ATOM 2455 C CA . LEU A 1 329 ? 4.496 64.5 25.062 1 81.88 329 LEU A CA 1
ATOM 2456 C C . LEU A 1 329 ? 4.539 65.625 26.109 1 81.88 329 LEU A C 1
ATOM 2458 O O . LEU A 1 329 ? 3.648 65.75 26.953 1 81.88 329 LEU A O 1
ATOM 2462 N N . TYR A 1 330 ? 5.645 66.375 26.062 1 78.94 330 TYR A N 1
ATOM 2463 C CA . TYR A 1 330 ? 5.824 67.438 27 1 78.94 330 TYR A CA 1
ATOM 2464 C C . TYR A 1 330 ? 5.918 68.812 26.266 1 78.94 330 TYR A C 1
ATOM 2466 O O . TYR A 1 330 ? 6.461 68.875 25.156 1 78.94 330 TYR A O 1
ATOM 2474 N N . ARG A 1 331 ? 5.469 69.75 26.953 1 78.62 331 ARG A N 1
ATOM 2475 C CA . ARG A 1 331 ? 5.602 71.125 26.438 1 78.62 331 ARG A CA 1
ATOM 2476 C C . ARG A 1 331 ? 6.949 71.75 26.812 1 78.62 331 ARG A C 1
ATOM 2478 O O . ARG A 1 331 ? 7.402 71.562 27.953 1 78.62 331 ARG A O 1
ATOM 2485 N N . MET A 1 332 ? 7.527 72.188 25.75 1 78.94 332 MET A N 1
ATOM 2486 C CA . MET A 1 332 ? 8.766 72.938 25.984 1 78.94 332 MET A CA 1
ATOM 2487 C C . MET A 1 332 ? 8.57 74.438 25.766 1 78.94 332 MET A C 1
ATOM 2489 O O . MET A 1 332 ? 7.449 74.875 25.516 1 78.94 332 MET A O 1
ATOM 2493 N N . ALA A 1 333 ? 9.734 75.062 25.969 1 76.19 333 ALA A N 1
ATOM 2494 C CA . ALA A 1 333 ? 9.695 76.5 25.703 1 76.19 333 ALA A CA 1
ATOM 2495 C C . ALA A 1 333 ? 9.586 76.812 24.203 1 76.19 333 ALA A C 1
ATOM 2497 O O . ALA A 1 333 ? 9.906 75.938 23.391 1 76.19 333 ALA A O 1
ATOM 2498 N N . ASN A 1 334 ? 9.055 78.062 23.812 1 77.06 334 ASN A N 1
ATOM 2499 C CA . ASN A 1 334 ? 9.062 78.625 22.453 1 77.06 334 ASN A CA 1
ATOM 2500 C C . ASN A 1 334 ? 8.227 77.75 21.516 1 77.06 334 ASN A C 1
ATOM 2502 O O . ASN A 1 334 ? 8.688 77.375 20.422 1 77.06 334 ASN A O 1
ATOM 2506 N N . LYS A 1 335 ? 7.043 77.25 21.844 1 80 335 LYS A N 1
ATOM 2507 C CA . LYS A 1 335 ? 6.078 76.5 21.031 1 80 335 LYS A CA 1
ATOM 2508 C C . LYS A 1 335 ? 6.66 75.188 20.531 1 80 335 LYS A C 1
ATOM 2510 O O . LYS A 1 335 ? 6.48 74.812 19.375 1 80 335 LYS A O 1
ATOM 2515 N N . THR A 1 336 ? 7.574 74.75 21.344 1 83.19 336 THR A N 1
ATOM 2516 C CA . THR A 1 336 ? 8.172 73.438 21.031 1 83.19 336 THR A CA 1
ATOM 2517 C C . THR A 1 336 ? 7.621 72.375 21.938 1 83.19 336 THR A C 1
ATOM 2519 O O . THR A 1 336 ? 7.301 72.625 23.094 1 83.19 336 THR A O 1
ATOM 2522 N N . LEU A 1 337 ? 7.363 71.25 21.266 1 84.19 337 LEU A N 1
ATOM 2523 C CA . LEU A 1 337 ? 6.961 70.062 22.016 1 84.19 337 LEU A CA 1
ATOM 2524 C C . LEU A 1 337 ? 8.078 69 22.031 1 84.19 337 LEU A C 1
ATOM 2526 O O . LEU A 1 337 ? 8.773 68.812 21.031 1 84.19 337 LEU A O 1
ATOM 2530 N N . ARG A 1 338 ? 8.289 68.375 23.094 1 87.81 338 ARG A N 1
ATOM 2531 C CA . ARG A 1 338 ? 9.242 67.25 23.203 1 87.81 338 ARG A CA 1
ATOM 2532 C C . ARG A 1 338 ? 8.516 65.938 23.406 1 87.81 338 ARG A C 1
ATOM 2534 O O . ARG A 1 338 ? 7.703 65.812 24.328 1 87.81 338 ARG A O 1
ATOM 2541 N N . VAL A 1 339 ? 8.844 65.062 22.516 1 88.62 339 VAL A N 1
ATOM 2542 C CA . VAL A 1 339 ? 8.328 63.688 22.641 1 88.62 339 VAL A CA 1
ATOM 2543 C C . VAL A 1 339 ? 9.367 62.812 23.328 1 88.62 339 VAL A C 1
ATOM 2545 O O . VAL A 1 339 ? 10.547 62.844 22.984 1 88.62 339 VAL A O 1
ATOM 2548 N N . TYR A 1 340 ? 8.914 62.062 24.406 1 88.12 340 TYR A N 1
ATOM 2549 C CA . TYR A 1 340 ? 9.758 61.094 25.094 1 88.12 340 TYR A CA 1
ATOM 2550 C C . TYR A 1 340 ? 9.164 59.688 25 1 88.12 340 TYR A C 1
ATOM 2552 O O . TYR A 1 340 ? 7.941 59.531 25.016 1 88.12 340 TYR A O 1
ATOM 2560 N N . TRP A 1 341 ? 10.117 58.719 24.828 1 89.94 341 TRP A N 1
ATOM 2561 C CA . TRP A 1 341 ? 9.672 57.312 24.844 1 89.94 341 TRP A CA 1
ATOM 2562 C C . TRP A 1 341 ? 10.742 56.406 25.438 1 89.94 341 TRP A C 1
ATOM 2564 O O . TRP A 1 341 ? 11.875 56.844 25.656 1 89.94 341 TRP A O 1
ATOM 2574 N N . HIS A 1 342 ? 10.289 55.156 25.781 1 87.12 342 HIS A N 1
ATOM 2575 C CA . HIS A 1 342 ? 11.195 54.125 26.25 1 87.12 342 HIS A CA 1
ATOM 2576 C C . HIS A 1 342 ? 11.258 52.938 25.266 1 87.12 342 HIS A C 1
ATOM 2578 O O . HIS A 1 342 ? 10.219 52.406 24.875 1 87.12 342 HIS A O 1
ATOM 2584 N N . SER A 1 343 ? 12.547 52.719 24.859 1 85.06 343 SER A N 1
ATOM 2585 C CA . SER A 1 343 ? 12.734 51.625 23.922 1 85.06 343 SER A CA 1
ATOM 2586 C C . SER A 1 343 ? 13.344 50.406 24.625 1 85.06 343 SER A C 1
ATOM 2588 O O . SER A 1 343 ? 14.102 50.562 25.578 1 85.06 343 SER A O 1
ATOM 2590 N N . SER A 1 344 ? 12.922 49.188 24.25 1 75.06 344 SER A N 1
ATOM 2591 C CA . SER A 1 344 ? 13.438 47.969 24.828 1 75.06 344 SER A CA 1
ATOM 2592 C C . SER A 1 344 ? 14.852 47.656 24.344 1 75.06 344 SER A C 1
ATOM 2594 O O . SER A 1 344 ? 15.586 46.906 24.969 1 75.06 344 SER A O 1
ATOM 2596 N N . GLY A 1 345 ? 15.352 48.25 23.359 1 72.81 345 GLY A N 1
ATOM 2597 C CA . GLY A 1 345 ? 16.688 48.031 22.828 1 72.81 345 GLY A CA 1
ATOM 2598 C C . GLY A 1 345 ? 17.203 49.219 22 1 72.81 345 GLY A C 1
ATOM 2599 O O . GLY A 1 345 ? 16.5 50.188 21.812 1 72.81 345 GLY A O 1
ATOM 2600 N N . PRO A 1 346 ? 18.531 49 21.766 1 73.81 346 PRO A N 1
ATOM 2601 C CA . PRO A 1 346 ? 19.141 50.031 20.953 1 73.81 346 PRO A CA 1
ATOM 2602 C C . PRO A 1 346 ? 18.594 50.094 19.531 1 73.81 346 PRO A C 1
ATOM 2604 O O . PRO A 1 346 ? 18.812 49.156 18.75 1 73.81 346 PRO A O 1
ATOM 2607 N N . GLN A 1 347 ? 17.625 50.938 19.297 1 83.12 347 GLN A N 1
ATOM 2608 C CA . GLN A 1 347 ? 17 51.031 17.984 1 83.12 347 GLN A CA 1
ATOM 2609 C C . GLN A 1 347 ? 16.734 52.5 17.625 1 83.12 347 GLN A C 1
ATOM 2611 O O . GLN A 1 347 ? 16.578 53.344 18.5 1 83.12 347 GLN A O 1
ATOM 2616 N N . ASN A 1 348 ? 16.922 52.688 16.344 1 87.69 348 ASN A N 1
ATOM 2617 C CA . ASN A 1 348 ? 16.5 54 15.852 1 87.69 348 ASN A CA 1
ATOM 2618 C C . ASN A 1 348 ? 14.984 54.125 15.789 1 87.69 348 ASN A C 1
ATOM 2620 O O . ASN A 1 348 ? 14.289 53.125 15.633 1 87.69 348 ASN A O 1
ATOM 2624 N N . HIS A 1 349 ? 14.531 55.344 16.031 1 91.5 349 HIS A N 1
ATOM 2625 C CA . HIS A 1 349 ? 13.086 55.594 16 1 91.5 349 HIS A CA 1
ATOM 2626 C C . HIS A 1 349 ? 12.727 56.75 15.086 1 91.5 349 HIS A C 1
ATOM 2628 O O . HIS A 1 349 ? 13.602 57.531 14.688 1 91.5 349 HIS A O 1
ATOM 2634 N N . THR A 1 350 ? 11.57 56.719 14.586 1 88.75 350 THR A N 1
ATOM 2635 C CA . THR A 1 350 ? 10.969 57.844 13.891 1 88.75 350 THR A CA 1
ATOM 2636 C C . THR A 1 350 ? 9.719 58.344 14.633 1 88.75 350 THR A C 1
ATOM 2638 O O . THR A 1 350 ? 8.969 57.531 15.188 1 88.75 350 THR A O 1
ATOM 2641 N N . VAL A 1 351 ? 9.523 59.656 14.656 1 90.19 351 VAL A N 1
ATOM 2642 C CA . VAL A 1 351 ? 8.367 60.25 15.32 1 90.19 351 VAL A CA 1
ATOM 2643 C C . VAL A 1 351 ? 7.531 61.031 14.305 1 90.19 351 VAL A C 1
ATOM 2645 O O . VAL A 1 351 ? 8.047 61.906 13.602 1 90.19 351 VAL A O 1
ATOM 2648 N N . GLU A 1 352 ? 6.348 60.625 14.188 1 88.75 352 GLU A N 1
ATOM 2649 C CA . GLU A 1 352 ? 5.398 61.344 13.352 1 88.75 352 GLU A CA 1
ATOM 2650 C C . GLU A 1 352 ? 4.32 62.031 14.188 1 88.75 352 GLU A C 1
ATOM 2652 O O . GLU A 1 352 ? 3.668 61.406 15.016 1 88.75 352 GLU A O 1
ATOM 2657 N N . LEU A 1 353 ? 4.23 63.344 14.008 1 86.31 353 LEU A N 1
ATOM 2658 C CA . LEU A 1 353 ? 3.205 64.125 14.664 1 86.31 353 LEU A CA 1
ATOM 2659 C C . LEU A 1 353 ? 2.281 64.812 13.641 1 86.31 353 LEU A C 1
ATOM 2661 O O . LEU A 1 353 ? 2.656 65.75 13 1 86.31 353 LEU A O 1
ATOM 2665 N N . ILE A 1 354 ? 1.136 64.188 13.523 1 83.25 354 ILE A N 1
ATOM 2666 C CA . ILE A 1 354 ? 0.185 64.625 12.539 1 83.25 354 ILE A CA 1
ATOM 2667 C C . ILE A 1 354 ? -0.889 65.5 13.227 1 83.25 354 ILE A C 1
ATOM 2669 O O . ILE A 1 354 ? -1.621 65 14.078 1 83.25 354 ILE A O 1
ATOM 2673 N N . GLY A 1 355 ? -0.997 66.688 12.867 1 77.19 355 GLY A N 1
ATOM 2674 C CA . GLY A 1 355 ? -2.008 67.562 13.414 1 77.19 355 GLY A CA 1
ATOM 2675 C C . GLY A 1 355 ? -3.152 67.812 12.453 1 77.19 355 GLY A C 1
ATOM 2676 O O . GLY A 1 355 ? -3.109 67.375 11.297 1 77.19 355 GLY A O 1
ATOM 2677 N N . THR A 1 356 ? -4.289 68.375 12.961 1 75.25 356 THR A N 1
ATOM 2678 C CA . THR A 1 356 ? -5.418 68.75 12.117 1 75.25 356 THR A CA 1
ATOM 2679 C C . THR A 1 356 ? -5.004 69.812 11.102 1 75.25 356 THR A C 1
ATOM 2681 O O . THR A 1 356 ? -5.547 69.875 9.992 1 75.25 356 THR A O 1
ATOM 2684 N N . GLY A 1 357 ? -4.02 70.625 11.391 1 70.94 357 GLY A N 1
ATOM 2685 C CA . GLY A 1 357 ? -3.605 71.688 10.484 1 70.94 357 GLY A CA 1
ATOM 2686 C C . GLY A 1 357 ? -2.219 71.438 9.906 1 70.94 357 GLY A C 1
ATOM 2687 O O . GLY A 1 357 ? -1.961 71.75 8.75 1 70.94 357 GLY A O 1
ATOM 2688 N N . THR A 1 358 ? -1.294 71 10.633 1 76.44 358 THR A N 1
ATOM 2689 C CA . THR A 1 358 ? 0.088 70.875 10.188 1 76.44 358 THR A CA 1
ATOM 2690 C C . THR A 1 358 ? 0.642 69.5 10.594 1 76.44 358 THR A C 1
ATOM 2692 O O . THR A 1 358 ? 0.292 69 11.648 1 76.44 358 THR A O 1
ATOM 2695 N N . ASN A 1 359 ? 1.361 68.875 9.648 1 81.62 359 ASN A N 1
ATOM 2696 C CA . ASN A 1 359 ? 2.072 67.625 9.93 1 81.62 359 ASN A CA 1
ATOM 2697 C C . ASN A 1 359 ? 3.543 67.938 10.25 1 81.62 359 ASN A C 1
ATOM 2699 O O . ASN A 1 359 ? 4.188 68.75 9.594 1 81.62 359 ASN A O 1
ATOM 2703 N N . HIS A 1 360 ? 3.928 67.312 11.305 1 83.5 360 HIS A N 1
ATOM 2704 C CA . HIS A 1 360 ? 5.332 67.438 11.68 1 83.5 360 HIS A CA 1
ATOM 2705 C C . HIS A 1 360 ? 5.988 66.062 11.766 1 83.5 360 HIS A C 1
ATOM 2707 O O . HIS A 1 360 ? 5.332 65.062 12.125 1 83.5 360 HIS A O 1
ATOM 2713 N N . THR A 1 361 ? 7.195 66 11.211 1 82.31 361 THR A N 1
ATOM 2714 C CA . THR A 1 361 ? 8.008 64.812 11.375 1 82.31 361 THR A CA 1
ATOM 2715 C C . THR A 1 361 ? 9.336 65.125 12.047 1 82.31 361 THR A C 1
ATOM 2717 O O . THR A 1 361 ? 9.945 66.188 11.758 1 82.31 361 THR A O 1
ATOM 2720 N N . CYS A 1 362 ? 9.641 64.25 13.031 1 86.25 362 CYS A N 1
ATOM 2721 C CA . CYS A 1 362 ? 10.914 64.438 13.719 1 86.25 362 CYS A CA 1
ATOM 2722 C C . CYS A 1 362 ? 11.742 63.156 13.648 1 86.25 362 CYS A C 1
ATOM 2724 O O . CYS A 1 362 ? 11.211 62.062 13.812 1 86.25 362 CYS A O 1
ATOM 2726 N N . ILE A 1 363 ? 13.016 63.25 13.297 1 81.62 363 ILE A N 1
ATOM 2727 C CA . ILE A 1 363 ? 13.961 62.156 13.305 1 81.62 363 ILE A CA 1
ATOM 2728 C C . ILE A 1 363 ? 14.969 62.344 14.43 1 81.62 363 ILE A C 1
ATOM 2730 O O . ILE A 1 363 ? 15.859 63.188 14.336 1 81.62 363 ILE A O 1
ATOM 2734 N N . PRO A 1 364 ? 14.789 61.5 15.43 1 85.06 364 PRO A N 1
ATOM 2735 C CA . PRO A 1 364 ? 15.711 61.688 16.547 1 85.06 364 PRO A CA 1
ATOM 2736 C C . PRO A 1 364 ? 17.125 61.25 16.219 1 85.06 364 PRO A C 1
ATOM 2738 O O . PRO A 1 364 ? 17.344 60.531 15.227 1 85.06 364 PRO A O 1
ATOM 2741 N N . SER A 1 365 ? 18.109 61.781 17.047 1 81.94 365 SER A N 1
ATOM 2742 C CA . SER A 1 365 ? 19.484 61.281 16.953 1 81.94 365 SER A CA 1
ATOM 2743 C C . SER A 1 365 ? 19.547 59.781 17.25 1 81.94 365 SER A C 1
ATOM 2745 O O . SER A 1 365 ? 18.703 59.25 17.984 1 81.94 365 SER A O 1
ATOM 2747 N N . PRO A 1 366 ? 20.547 59.188 16.703 1 80.81 366 PRO A N 1
ATOM 2748 C CA . PRO A 1 366 ? 20.672 57.75 16.922 1 80.81 366 PRO A CA 1
ATOM 2749 C C . PRO A 1 366 ? 20.672 57.375 18.406 1 80.81 366 PRO A C 1
ATOM 2751 O O . PRO A 1 366 ? 21.344 58.031 19.203 1 80.81 366 PRO A O 1
ATOM 2754 N N . LEU A 1 367 ? 19.797 56.406 18.781 1 79.69 367 LEU A N 1
ATOM 2755 C CA . LEU A 1 367 ? 19.703 55.812 20.109 1 79.69 367 LEU A CA 1
ATOM 2756 C C . LEU A 1 367 ? 19.078 56.781 21.109 1 79.69 367 LEU A C 1
ATOM 2758 O O . LEU A 1 367 ? 19.156 56.594 22.312 1 79.69 367 LEU A O 1
ATOM 2762 N N . SER A 1 368 ? 18.516 57.906 20.422 1 84.5 368 SER A N 1
ATOM 2763 C CA . SER A 1 368 ? 17.844 58.844 21.297 1 84.5 368 SER A CA 1
ATOM 2764 C C . SER A 1 368 ? 16.453 58.344 21.688 1 84.5 368 SER A C 1
ATOM 2766 O O . SER A 1 368 ? 15.852 57.531 20.984 1 84.5 368 SER A O 1
ATOM 2768 N N . SER A 1 369 ? 16.016 58.812 22.953 1 88.88 369 SER A N 1
ATOM 2769 C CA . SER A 1 369 ? 14.688 58.469 23.438 1 88.88 369 SER A CA 1
ATOM 2770 C C . SER A 1 369 ? 13.75 59.656 23.453 1 88.88 369 SER A C 1
ATOM 2772 O O . SER A 1 369 ? 12.742 59.656 24.172 1 88.88 369 SER A O 1
ATOM 2774 N N . SER A 1 370 ? 14.203 60.688 22.703 1 90.56 370 SER A N 1
ATOM 2775 C CA . SER A 1 370 ? 13.375 61.875 22.641 1 90.56 370 SE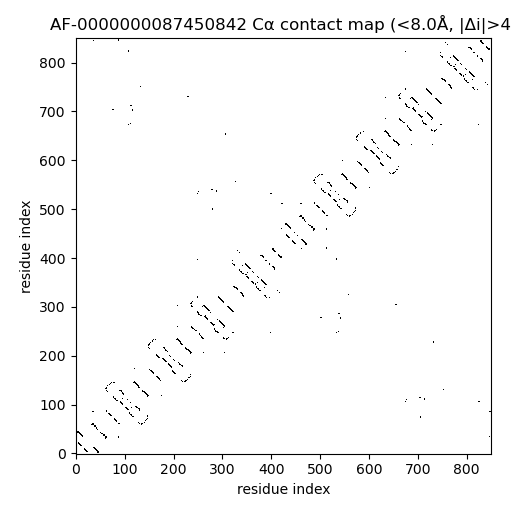R A CA 1
ATOM 2776 C C . SER A 1 370 ? 13.547 62.625 21.328 1 90.56 370 SER A C 1
ATOM 2778 O O . SER A 1 370 ? 14.531 62.406 20.609 1 90.56 370 SER A O 1
ATOM 2780 N N . CYS A 1 371 ? 12.57 63.375 20.984 1 90.12 371 CYS A N 1
ATOM 2781 C CA . CYS A 1 371 ? 12.57 64.188 19.781 1 90.12 371 CYS A CA 1
ATOM 2782 C C . CYS A 1 371 ? 11.797 65.5 20 1 90.12 371 CYS A C 1
ATOM 2784 O O . CYS A 1 371 ? 10.734 65.5 20.625 1 90.12 371 CYS A O 1
ATOM 2786 N N . ASP A 1 372 ? 12.359 66.562 19.562 1 88.56 372 ASP A N 1
ATOM 2787 C CA . ASP A 1 372 ? 11.711 67.812 19.703 1 88.56 372 ASP A CA 1
ATOM 2788 C C . ASP A 1 372 ? 11.008 68.25 18.422 1 88.56 372 ASP A C 1
ATOM 2790 O O . ASP A 1 372 ? 11.562 68.125 17.328 1 88.56 372 ASP A O 1
ATOM 2794 N N . VAL A 1 373 ? 9.828 68.688 18.5 1 84.94 373 VAL A N 1
ATOM 2795 C CA . VAL A 1 373 ? 9.047 69.188 17.375 1 84.94 373 VAL A CA 1
ATOM 2796 C C . VAL A 1 373 ? 8.758 70.688 17.578 1 84.94 373 VAL A C 1
ATOM 2798 O O . VAL A 1 373 ? 8.156 71.062 18.578 1 84.94 373 VAL A O 1
ATOM 2801 N N . ALA A 1 374 ? 9.164 71.438 16.578 1 81.19 374 ALA A N 1
ATOM 2802 C CA . ALA A 1 374 ? 9.031 72.875 16.703 1 81.19 374 ALA A CA 1
ATOM 2803 C C . ALA A 1 374 ? 7.793 73.375 15.961 1 81.19 374 ALA A C 1
ATOM 2805 O O . ALA A 1 374 ? 7.176 72.625 15.195 1 81.19 374 ALA A O 1
ATOM 2806 N N . LYS A 1 375 ? 7.371 74.625 16.266 1 78.56 375 LYS A N 1
ATOM 2807 C CA . LYS A 1 375 ? 6.344 75.438 15.578 1 78.56 375 LYS A CA 1
ATOM 2808 C C . LYS A 1 375 ? 4.977 74.75 15.695 1 78.56 375 LYS A C 1
ATOM 2810 O O . LYS A 1 375 ? 4.258 74.625 14.703 1 78.56 375 LYS A O 1
ATOM 2815 N N . VAL A 1 376 ? 4.766 74.312 16.953 1 79.06 376 VAL A N 1
ATOM 2816 C CA . VAL A 1 376 ? 3.475 73.625 17.188 1 79.06 376 VAL A CA 1
ATOM 2817 C C . VAL A 1 376 ? 2.432 74.688 17.531 1 79.06 376 VAL A C 1
ATOM 2819 O O . VAL A 1 376 ? 2.74 75.688 18.188 1 79.06 376 VAL A O 1
ATOM 2822 N N . MET A 1 377 ? 1.251 74.562 16.969 1 75.75 377 MET A N 1
ATOM 2823 C CA . MET A 1 377 ? 0.17 75.5 17.203 1 75.75 377 MET A CA 1
ATOM 2824 C C . MET A 1 377 ? -0.684 75.062 18.391 1 75.75 377 MET A C 1
ATOM 2826 O O . MET A 1 377 ? -0.942 73.875 18.578 1 75.75 377 MET A O 1
ATOM 2830 N N . CYS A 1 378 ? -1.01 76.062 19.266 1 72.94 378 CYS A N 1
ATOM 2831 C CA . CYS A 1 378 ? -1.906 75.812 20.375 1 72.94 378 CYS A CA 1
ATOM 2832 C C . CYS A 1 378 ? -3.34 75.625 19.891 1 72.94 378 CYS A C 1
ATOM 2834 O O . CYS A 1 378 ? -3.727 76.188 18.859 1 72.94 378 CYS A O 1
ATOM 2836 N N . GLY A 1 379 ? -4.031 74.625 20.5 1 71.38 379 GLY A N 1
ATOM 2837 C CA . GLY A 1 379 ? -5.422 74.375 20.172 1 71.38 379 GLY A CA 1
ATOM 2838 C C . GLY A 1 379 ? -5.598 73.188 19.203 1 71.38 379 GLY A C 1
ATOM 2839 O O . GLY A 1 379 ? -6.723 72.75 18.938 1 71.38 379 GLY A O 1
ATOM 2840 N N . ASP A 1 380 ? -4.492 72.75 18.734 1 75.19 380 ASP A N 1
ATOM 2841 C CA . ASP A 1 380 ? -4.543 71.625 17.766 1 75.19 380 ASP A CA 1
ATOM 2842 C C . ASP A 1 380 ? -4.539 70.25 18.469 1 75.19 380 ASP A C 1
ATOM 2844 O O . ASP A 1 380 ? -4.148 70.188 19.625 1 75.19 380 ASP A O 1
ATOM 2848 N N . VAL A 1 381 ? -5.203 69.375 17.734 1 77.38 381 VAL A N 1
ATOM 2849 C CA . VAL A 1 381 ? -5.137 67.938 18.156 1 77.38 381 VAL A CA 1
ATOM 2850 C C . VAL A 1 381 ? -4.117 67.188 17.297 1 77.38 381 VAL A C 1
ATOM 2852 O O . VAL A 1 381 ? -4.184 67.25 16.062 1 77.38 381 VAL A O 1
ATOM 2855 N N . TYR A 1 382 ? -3.158 66.625 17.984 1 78.69 382 TYR A N 1
ATOM 2856 C CA . TYR A 1 382 ? -2.088 65.938 17.281 1 78.69 382 TYR A CA 1
ATOM 2857 C C . TYR A 1 382 ? -2.189 64.438 17.484 1 78.69 382 TYR A C 1
ATOM 2859 O O . TYR A 1 382 ? -2.486 63.969 18.578 1 78.69 382 TYR A O 1
ATOM 2867 N N . THR A 1 383 ? -2.012 63.719 16.297 1 83.44 383 THR A N 1
ATOM 2868 C CA . THR A 1 383 ? -1.823 62.281 16.328 1 83.44 383 THR A CA 1
ATOM 2869 C C . THR A 1 383 ? -0.343 61.906 16.219 1 83.44 383 THR A C 1
ATOM 2871 O O . THR A 1 383 ? 0.337 62.344 15.281 1 83.44 383 THR A O 1
ATOM 2874 N N . MET A 1 384 ? 0.083 61.281 17.203 1 86.69 384 MET A N 1
ATOM 2875 C CA . MET A 1 384 ? 1.511 60.969 17.266 1 86.69 384 MET A CA 1
ATOM 2876 C C . MET A 1 384 ? 1.76 59.469 17.156 1 86.69 384 MET A C 1
ATOM 2878 O O . MET A 1 384 ? 1.022 58.656 17.734 1 86.69 384 MET A O 1
ATOM 2882 N N . VAL A 1 385 ? 2.811 59.094 16.328 1 88.5 385 VAL A N 1
ATOM 2883 C CA . VAL A 1 385 ? 3.287 57.719 16.234 1 88.5 385 VAL A CA 1
ATOM 2884 C C . VAL A 1 385 ? 4.805 57.688 16.375 1 88.5 385 VAL A C 1
ATOM 2886 O O . VAL A 1 385 ? 5.516 58.406 15.664 1 88.5 385 VAL A O 1
ATOM 2889 N N . VAL A 1 386 ? 5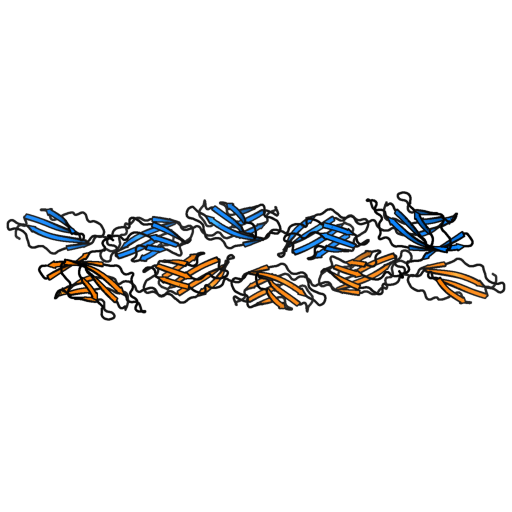.277 56.969 17.359 1 89.5 386 VAL A N 1
ATOM 2890 C CA . VAL A 1 386 ? 6.699 56.656 17.484 1 89.5 386 VAL A CA 1
ATOM 2891 C C . VAL A 1 386 ? 6.977 55.219 17.031 1 89.5 386 VAL A C 1
ATOM 2893 O O . VAL A 1 386 ? 6.43 54.281 17.578 1 89.5 386 VAL A O 1
ATOM 2896 N N . ALA A 1 387 ? 7.746 55.094 16 1 90.62 387 ALA A N 1
ATOM 2897 C CA . ALA A 1 387 ? 7.988 53.781 15.43 1 90.62 387 ALA A CA 1
ATOM 2898 C C . ALA A 1 387 ? 9.484 53.5 15.32 1 90.62 387 ALA A C 1
ATOM 2900 O O . ALA A 1 387 ? 10.266 54.375 14.945 1 90.62 387 ALA A O 1
ATOM 2901 N N . PRO A 1 388 ? 9.867 52.281 15.742 1 91 388 PRO A N 1
ATOM 2902 C CA . PRO A 1 388 ? 11.258 51.875 15.508 1 91 388 PRO A CA 1
ATOM 2903 C C . PRO A 1 388 ? 11.562 51.625 14.039 1 91 388 PRO A C 1
ATOM 2905 O O . PRO A 1 388 ? 10.648 51.406 13.242 1 91 388 PRO A O 1
ATOM 2908 N N . VAL A 1 389 ? 12.852 51.781 13.742 1 88.44 389 VAL A N 1
ATOM 2909 C CA . VAL A 1 389 ? 13.336 51.469 12.398 1 88.44 389 VAL A CA 1
ATOM 2910 C C . VAL A 1 389 ? 14.094 50.125 12.43 1 88.44 389 VAL A C 1
ATOM 2912 O O . VAL A 1 389 ? 14.992 49.938 13.25 1 88.44 389 VAL A O 1
ATOM 2915 N N . ASN A 1 390 ? 13.641 49.219 11.516 1 85.81 390 ASN A N 1
ATOM 2916 C CA . ASN A 1 390 ? 14.297 47.906 11.445 1 85.81 390 ASN A CA 1
ATOM 2917 C C . ASN A 1 390 ? 15.719 48.031 10.906 1 85.81 390 ASN A C 1
ATOM 2919 O O . ASN A 1 390 ? 16.125 49.094 10.422 1 85.81 390 ASN A O 1
ATOM 2923 N N . GLN A 1 391 ? 16.453 46.875 11 1 78.44 391 GLN A N 1
ATOM 2924 C CA . GLN A 1 391 ? 17.828 46.844 10.539 1 78.44 391 GLN A CA 1
ATOM 2925 C C . GLN A 1 391 ? 17.922 47.125 9.039 1 78.44 391 GLN A C 1
ATOM 2927 O O . GLN A 1 391 ? 18.906 47.688 8.562 1 78.44 391 GLN A O 1
ATOM 2932 N N . ASP A 1 392 ? 16.891 46.75 8.391 1 79.88 392 ASP A N 1
ATOM 2933 C CA . ASP A 1 392 ? 16.891 46.938 6.941 1 79.88 392 ASP A CA 1
ATOM 2934 C C . ASP A 1 392 ? 16.453 48.375 6.582 1 79.88 392 ASP A C 1
ATOM 2936 O O . ASP A 1 392 ? 16.375 48.719 5.406 1 79.88 392 ASP A O 1
ATOM 2940 N N . GLY A 1 393 ? 16.109 49.125 7.539 1 81 393 GLY A N 1
ATOM 2941 C CA . GLY A 1 393 ? 15.766 50.531 7.316 1 81 393 GLY A CA 1
ATOM 2942 C C . GLY A 1 393 ? 14.266 50.75 7.219 1 81 393 GLY A C 1
ATOM 2943 O O . GLY A 1 393 ? 13.82 51.906 7.133 1 81 393 GLY A O 1
ATOM 2944 N N . SER A 1 394 ? 13.57 49.719 7.289 1 85.44 394 SER A N 1
ATOM 2945 C CA . SER A 1 394 ? 12.125 49.875 7.164 1 85.44 394 SER A CA 1
ATOM 2946 C C . SER A 1 394 ? 11.492 50.281 8.484 1 85.44 394 SER A C 1
ATOM 2948 O O . SER A 1 394 ? 11.977 49.906 9.555 1 85.44 394 SER A O 1
ATOM 2950 N N . LYS A 1 395 ? 10.453 51.125 8.367 1 88.06 395 LYS A N 1
ATOM 2951 C CA . LYS A 1 395 ? 9.719 51.594 9.547 1 88.06 395 LYS A CA 1
ATOM 2952 C C . LYS A 1 395 ? 8.68 50.562 9.977 1 88.06 395 LYS A C 1
ATOM 2954 O O . LYS A 1 395 ? 7.992 49.969 9.141 1 88.06 395 LYS A O 1
ATOM 2959 N N . VAL A 1 396 ? 8.68 50.344 11.281 1 88.94 396 VAL A N 1
ATOM 2960 C CA . VAL A 1 396 ? 7.645 49.469 11.812 1 88.94 396 VAL A CA 1
ATOM 2961 C C . VAL A 1 396 ? 6.285 50.156 11.711 1 88.94 396 VAL A C 1
ATOM 2963 O O . VAL A 1 396 ? 6.133 51.312 12.125 1 88.94 396 VAL A O 1
ATOM 2966 N N . THR A 1 397 ? 5.297 49.469 11.18 1 86.44 397 THR A N 1
ATOM 2967 C CA . THR A 1 397 ? 4.02 50.125 10.883 1 86.44 397 THR A CA 1
ATOM 2968 C C . THR A 1 397 ? 2.943 49.656 11.852 1 86.44 397 THR A C 1
ATOM 2970 O O . THR A 1 397 ? 1.77 50 11.711 1 86.44 397 THR A O 1
ATOM 2973 N N . PHE A 1 398 ? 3.309 48.969 12.922 1 87.5 398 PHE A N 1
ATOM 2974 C CA . PHE A 1 398 ? 2.303 48.375 13.781 1 87.5 398 PHE A CA 1
ATOM 2975 C C . PHE A 1 398 ? 2.166 49.125 15.086 1 87.5 398 PHE A C 1
ATOM 2977 O O . PHE A 1 398 ? 1.378 48.75 15.953 1 87.5 398 PHE A O 1
ATOM 2984 N N . CYS A 1 399 ? 2.881 50.219 15.219 1 87.94 399 CYS A N 1
ATOM 2985 C CA . CYS A 1 399 ? 2.875 50.906 16.516 1 87.94 399 CYS A CA 1
ATOM 2986 C C . CYS A 1 399 ? 1.622 51.75 16.672 1 87.94 399 CYS A C 1
ATOM 2988 O O . CYS A 1 399 ? 1.146 52.344 15.695 1 87.94 399 CYS A O 1
ATOM 2990 N N . PRO A 1 400 ? 1.084 51.75 17.828 1 84.75 400 PRO A N 1
ATOM 2991 C CA . PRO A 1 400 ? -0.183 52.438 18.062 1 84.75 400 PRO A CA 1
ATOM 2992 C C . PRO A 1 400 ? -0.061 53.969 17.906 1 84.75 400 PRO A C 1
ATOM 2994 O O . PRO A 1 400 ? 1.002 54.531 18.172 1 84.75 400 PRO A O 1
ATOM 2997 N N . ARG A 1 401 ? -1.163 54.562 17.438 1 83.31 401 ARG A N 1
ATOM 2998 C CA . ARG A 1 401 ? -1.284 56 17.359 1 83.31 401 ARG A CA 1
ATOM 2999 C C . ARG A 1 401 ? -1.811 56.594 18.656 1 83.31 401 ARG A C 1
ATOM 3001 O O . ARG A 1 401 ? -2.676 56 19.312 1 83.31 401 ARG A O 1
ATOM 3008 N N . ARG A 1 402 ? -1.172 57.656 19.031 1 80.56 402 ARG A N 1
ATOM 3009 C CA . ARG A 1 402 ? -1.593 58.375 20.234 1 80.56 402 ARG A CA 1
ATOM 3010 C C . ARG A 1 402 ? -2.068 59.781 19.891 1 80.56 402 ARG A C 1
ATOM 3012 O O . ARG A 1 402 ? -1.492 60.469 19.031 1 80.56 402 ARG A O 1
ATOM 3019 N N . ILE A 1 403 ? -3.16 60.188 20.562 1 78.12 403 ILE A N 1
ATOM 3020 C CA . ILE A 1 403 ? -3.736 61.5 20.266 1 78.12 403 ILE A CA 1
ATOM 3021 C C . ILE A 1 403 ? -3.51 62.438 21.453 1 78.12 403 ILE A C 1
ATOM 3023 O O . ILE A 1 403 ? -3.766 62.062 22.609 1 78.12 403 ILE A O 1
ATOM 3027 N N . TYR A 1 404 ? -3.053 63.594 21.172 1 76.81 404 TYR A N 1
ATOM 3028 C CA . TYR A 1 404 ? -2.789 64.625 22.188 1 76.81 404 TYR A CA 1
ATOM 3029 C C . TYR A 1 404 ? -3.443 65.938 21.797 1 76.81 404 TYR A C 1
ATOM 3031 O O . TYR A 1 404 ? -3.484 66.312 20.625 1 76.81 404 TYR A O 1
ATOM 3039 N N . SER A 1 405 ? -4.027 66.5 22.766 1 75.75 405 SER A N 1
ATOM 3040 C CA . SER A 1 405 ? -4.551 67.875 22.562 1 75.75 405 SER A CA 1
ATOM 3041 C C . SER A 1 405 ? -3.678 68.875 23.25 1 75.75 405 SER A C 1
ATOM 3043 O O . SER A 1 405 ? -3.232 68.688 24.375 1 75.75 405 SER A O 1
ATOM 3045 N N . VAL A 1 406 ? -3.43 69.875 22.484 1 74.31 406 VAL A N 1
ATOM 3046 C CA . VAL A 1 406 ? -2.617 71 23.031 1 74.31 406 VAL A CA 1
ATOM 3047 C C . VAL A 1 406 ? -3.5 72.188 23.297 1 74.31 406 VAL A C 1
ATOM 3049 O O . VAL A 1 406 ? -4.098 72.75 22.391 1 74.31 406 VAL A O 1
ATOM 3052 N N . SER A 1 407 ? -3.717 72.5 24.609 1 72.44 407 SER A N 1
ATOM 3053 C CA . SER A 1 407 ? -4.52 73.625 24.969 1 72.44 407 SER A CA 1
ATOM 3054 C C . SER A 1 407 ? -3.678 74.938 24.953 1 72.44 407 SER A C 1
ATOM 3056 O O . SER A 1 407 ? -2.447 74.875 25 1 72.44 407 SER A O 1
ATOM 3058 N N . CYS A 1 408 ? -4.434 76.062 24.719 1 66.06 408 CYS A N 1
ATOM 3059 C CA . CYS A 1 408 ? -3.781 77.375 24.688 1 66.06 408 CYS A CA 1
ATOM 3060 C C . CYS A 1 408 ? -3.924 78.062 26.031 1 66.06 408 CYS A C 1
ATOM 3062 O O . CYS A 1 408 ? -4.961 77.938 26.688 1 66.06 408 CYS A O 1
ATOM 3064 N N . PHE A 1 409 ? -2.836 78.25 26.734 1 62.09 409 PHE A N 1
ATOM 3065 C CA . PHE A 1 409 ? -2.883 79.25 27.812 1 62.09 409 PHE A CA 1
ATOM 3066 C C . PHE A 1 409 ? -2.406 80.625 27.312 1 62.09 409 PHE A C 1
ATOM 3068 O O . PHE A 1 409 ? -1.202 80.875 27.281 1 62.09 409 PHE A O 1
ATOM 3075 N N . GLY A 1 410 ? -3.289 81.5 27.047 1 56.88 410 GLY A N 1
ATOM 3076 C CA . GLY A 1 410 ? -2.93 82.75 26.375 1 56.88 410 GLY A CA 1
ATOM 3077 C C . GLY A 1 410 ? -2.398 82.5 24.969 1 56.88 410 GLY A C 1
ATOM 3078 O O . GLY A 1 410 ? -3.043 81.875 24.156 1 56.88 410 GLY A O 1
ATOM 3079 N N . ASN A 1 411 ? -1.286 83.125 24.688 1 52.72 411 ASN A N 1
ATOM 3080 C CA . ASN A 1 411 ? -0.622 82.938 23.391 1 52.72 411 ASN A CA 1
ATOM 3081 C C . ASN A 1 411 ? 0.382 81.812 23.438 1 52.72 411 ASN A C 1
ATOM 3083 O O . ASN A 1 411 ? 1.113 81.562 22.469 1 52.72 411 ASN A O 1
ATOM 3087 N N . ASN A 1 412 ? 0.319 81.125 24.609 1 53.16 412 ASN A N 1
ATOM 3088 C CA . ASN A 1 412 ? 1.335 80.062 24.766 1 53.16 412 ASN A CA 1
ATOM 3089 C C . ASN A 1 412 ? 0.716 78.688 24.797 1 53.16 412 ASN A C 1
ATOM 3091 O O . ASN A 1 412 ? -0.483 78.5 25.031 1 53.16 412 ASN A O 1
ATOM 3095 N N . VAL A 1 413 ? 1.463 77.75 24.25 1 56.31 413 VAL A N 1
ATOM 3096 C CA . VAL A 1 413 ? 1.097 76.375 24.312 1 56.31 413 VAL A CA 1
ATOM 3097 C C . VAL A 1 413 ? 0.775 75.938 25.75 1 56.31 413 VAL A C 1
ATOM 3099 O O . VAL A 1 413 ? 1.581 76.188 26.656 1 56.31 413 VAL A O 1
ATOM 3102 N N . GLY A 1 414 ? -0.496 75.688 25.906 1 54.97 414 GLY A N 1
ATOM 3103 C CA . GLY A 1 414 ? -0.963 75.312 27.219 1 54.97 414 GLY A CA 1
ATOM 3104 C C . GLY A 1 414 ? -0.653 73.812 27.547 1 54.97 414 GLY A C 1
ATOM 3105 O O . GLY A 1 414 ? 0.402 73.312 27.172 1 54.97 414 GLY A O 1
ATOM 3106 N N . MET A 1 415 ? -1.578 73.062 28.156 1 56 415 MET A N 1
ATOM 3107 C CA . MET A 1 415 ? -1.421 71.75 28.656 1 56 415 MET A CA 1
ATOM 3108 C C . MET A 1 415 ? -1.604 70.688 27.531 1 56 415 MET A C 1
ATOM 3110 O O . MET A 1 415 ? -2.41 70.938 26.625 1 56 415 MET A O 1
ATOM 3114 N N . VAL A 1 416 ? -0.605 69.875 27.406 1 59.59 416 VAL A N 1
ATOM 3115 C CA . VAL A 1 416 ? -0.711 68.688 26.5 1 59.59 416 VAL A CA 1
ATOM 3116 C C . VAL A 1 416 ? -1.461 67.562 27.188 1 59.59 416 VAL A C 1
ATOM 3118 O O . VAL A 1 416 ? -1.08 67.125 28.281 1 59.59 416 VAL A O 1
ATOM 3121 N N . ILE A 1 417 ? -2.652 67.375 26.578 1 59.78 417 ILE A N 1
ATOM 3122 C CA . ILE A 1 417 ? -3.486 66.375 27.172 1 59.78 417 ILE A CA 1
ATOM 3123 C C . ILE A 1 417 ? -3.543 65.125 26.234 1 59.78 417 ILE A C 1
ATOM 3125 O O . ILE A 1 417 ? -3.795 65.312 25.047 1 59.78 417 ILE A O 1
ATOM 3129 N N . TYR A 1 418 ? -3.064 64.062 26.766 1 60.12 418 TYR A N 1
ATOM 3130 C CA . TYR A 1 418 ? -3.229 62.781 26.031 1 60.12 418 TYR A CA 1
ATOM 3131 C C . TYR A 1 418 ? -4.699 62.531 25.734 1 60.12 418 TYR A C 1
ATOM 3133 O O . TYR A 1 418 ? -5.543 62.594 26.641 1 60.12 418 TYR A O 1
ATOM 3141 N N . ARG A 1 419 ? -5.035 62.656 24.266 1 54.22 419 ARG A N 1
ATOM 3142 C CA . ARG A 1 419 ? -6.379 62.312 23.828 1 54.22 419 ARG A CA 1
ATOM 3143 C C . ARG A 1 419 ? -6.387 60.969 23.109 1 54.22 419 ARG A C 1
ATOM 3145 O O . ARG A 1 419 ? -5.488 60.656 22.312 1 54.22 419 ARG A O 1
ATOM 3152 N N . ARG A 1 420 ? -6.766 59.875 23.578 1 54.75 420 ARG A N 1
ATOM 3153 C CA . ARG A 1 420 ? -6.688 58.531 22.984 1 54.75 420 ARG A CA 1
ATOM 3154 C C . ARG A 1 420 ? -7.578 58.438 21.766 1 54.75 420 ARG A C 1
ATOM 3156 O O . ARG A 1 420 ? -8.492 59.25 21.578 1 54.75 420 ARG A O 1
ATOM 3163 N N . LYS A 1 421 ? -7.414 57.5 20.734 1 53.28 421 LYS A N 1
ATOM 3164 C CA . LYS A 1 421 ? -7.992 57.25 19.422 1 53.28 421 LYS A CA 1
ATOM 3165 C C . LYS A 1 421 ? -9.516 57.188 19.5 1 53.28 421 LYS A C 1
ATOM 3167 O O . LYS A 1 421 ? -10.078 56.594 20.422 1 53.28 421 LYS A O 1
ATOM 3172 N N . ARG A 1 422 ? -10.18 58.125 18.797 1 46.31 422 ARG A N 1
ATOM 3173 C CA . ARG A 1 422 ? -11.602 57.969 18.469 1 46.31 422 ARG A CA 1
ATOM 3174 C C . ARG A 1 422 ? -11.844 56.781 17.562 1 46.31 422 ARG A C 1
ATOM 3176 O O . ARG A 1 422 ? -11.07 56.531 16.641 1 46.31 422 ARG A O 1
ATOM 3183 N N . SER A 1 423 ? -12.578 55.875 18.062 1 37.66 423 SER A N 1
ATOM 3184 C CA . SER A 1 423 ? -13.039 54.75 17.25 1 37.66 423 SER A CA 1
ATOM 3185 C C . SER A 1 423 ? -13.656 55.25 15.938 1 37.66 423 SER A C 1
ATOM 3187 O O . SER A 1 423 ? -14.266 54.469 15.203 1 37.66 423 SER A O 1
ATOM 3189 N N . VAL A 1 424 ? -13.906 56.5 15.484 1 36.38 424 VAL A N 1
ATOM 3190 C CA . VAL A 1 424 ? -14.875 56.75 14.43 1 36.38 424 VAL A CA 1
ATOM 3191 C C . VAL A 1 424 ? -14.305 56.312 13.086 1 36.38 424 VAL A C 1
ATOM 3193 O O . VAL A 1 424 ? -15.055 55.969 12.164 1 36.38 424 VAL A O 1
ATOM 3196 N N . ASP A 1 425 ? -13.219 56.75 12.609 1 28.19 425 ASP A N 1
ATOM 3197 C CA . ASP A 1 425 ? -13.133 56.562 11.164 1 28.19 425 ASP A CA 1
ATOM 3198 C C . ASP A 1 425 ? -12.906 55.125 10.805 1 28.19 425 ASP A C 1
ATOM 3200 O O . ASP A 1 425 ? -12.188 54.406 11.508 1 28.19 425 ASP A O 1
ATOM 3204 N N . MET B 1 1 ? -8.469 81.812 58.094 1 43.34 1 MET B N 1
ATOM 3205 C CA . MET B 1 1 ? -8.562 81.375 56.719 1 43.34 1 MET B CA 1
ATOM 3206 C C . MET B 1 1 ? -9.844 81.875 56.062 1 43.34 1 MET B C 1
ATOM 3208 O O . MET B 1 1 ? -10.914 81.812 56.656 1 43.34 1 MET B O 1
ATOM 3212 N N . PRO B 1 2 ? -9.797 82.688 55.031 1 54.5 2 PRO B N 1
ATOM 3213 C CA . PRO B 1 2 ? -11.039 83.312 54.562 1 54.5 2 PRO B CA 1
ATOM 3214 C C . PRO B 1 2 ? -12.156 82.312 54.312 1 54.5 2 PRO B C 1
ATOM 3216 O O . PRO B 1 2 ? -11.875 81.125 54.031 1 54.5 2 PRO B O 1
ATOM 3219 N N . LEU B 1 3 ? -13.359 82.438 54.75 1 69.31 3 LEU B N 1
ATOM 3220 C CA . LEU B 1 3 ? -14.516 81.562 54.906 1 69.31 3 LEU B CA 1
ATOM 3221 C C . LEU B 1 3 ? -15.039 81.125 53.562 1 69.31 3 LEU B C 1
ATOM 3223 O O . LEU B 1 3 ? -15.516 81.938 52.781 1 69.31 3 LEU B O 1
ATOM 3227 N N . VAL B 1 4 ? -14.586 80 52.906 1 73.88 4 VAL B N 1
ATOM 3228 C CA . VAL B 1 4 ? -15.117 79.375 51.719 1 73.88 4 VAL B CA 1
ATOM 3229 C C . VAL B 1 4 ? -16.594 79.062 51.906 1 73.88 4 VAL B C 1
ATOM 3231 O O . VAL B 1 4 ? -16.984 78.5 52.938 1 73.88 4 VAL B O 1
ATOM 3234 N N . GLU B 1 5 ? -17.469 79.562 51.094 1 85.25 5 GLU B N 1
ATOM 3235 C CA . GLU B 1 5 ? -18.906 79.312 51.188 1 85.25 5 GLU B CA 1
ATOM 3236 C C . GLU B 1 5 ? -19.312 78.062 50.469 1 85.25 5 GLU B C 1
ATOM 3238 O O . GLU B 1 5 ? -20.094 77.25 50.969 1 85.25 5 GLU B O 1
ATOM 3243 N N . TYR B 1 6 ? -18.844 77.938 49.281 1 87.69 6 TYR B N 1
ATOM 3244 C CA . TYR B 1 6 ? -19.094 76.688 48.562 1 87.69 6 TYR B CA 1
ATOM 3245 C C . TYR B 1 6 ? -18 76.438 47.562 1 87.69 6 TYR B C 1
ATOM 3247 O O . TYR B 1 6 ? -17.156 77.25 47.281 1 87.69 6 TYR B O 1
ATOM 3255 N N . TYR B 1 7 ? -17.875 75.188 47.094 1 89.06 7 TYR B N 1
ATOM 3256 C CA . TYR B 1 7 ? -16.906 74.688 46.094 1 89.06 7 TYR B CA 1
ATOM 3257 C C . TYR B 1 7 ? -17.594 74.312 44.781 1 89.06 7 TYR B C 1
ATOM 3259 O O . TYR B 1 7 ? -18.734 73.875 44.781 1 89.06 7 TYR B O 1
ATOM 3267 N N . ILE B 1 8 ? -16.859 74.625 43.688 1 89.5 8 ILE B N 1
ATOM 3268 C CA . ILE B 1 8 ? -17.312 74.188 42.406 1 89.5 8 ILE B CA 1
ATOM 3269 C C . ILE B 1 8 ? -16.203 73.312 41.75 1 89.5 8 ILE B C 1
ATOM 3271 O O . ILE B 1 8 ? -15.086 73.812 41.562 1 89.5 8 ILE B O 1
ATOM 3275 N N . ALA B 1 9 ? -16.609 72.062 41.531 1 90 9 ALA B N 1
ATOM 3276 C CA . ALA B 1 9 ? -15.703 71.188 40.781 1 90 9 ALA B CA 1
ATOM 3277 C C . ALA B 1 9 ? -16.109 71.125 39.312 1 90 9 ALA B C 1
ATOM 3279 O O . ALA B 1 9 ? -17.266 70.812 39 1 90 9 ALA B O 1
ATOM 3280 N N . PHE B 1 10 ? -15.109 71.5 38.5 1 89.44 10 PHE B N 1
ATOM 3281 C CA . PHE B 1 10 ? -15.312 71.438 37.062 1 89.44 10 PHE B CA 1
ATOM 3282 C C . PHE B 1 10 ? -14.602 70.188 36.469 1 89.44 10 PHE B C 1
ATOM 3284 O O . PHE B 1 10 ? -13.391 70.062 36.625 1 89.44 10 PHE B O 1
ATOM 3291 N N . VAL B 1 11 ? -15.414 69.312 35.844 1 89.62 11 VAL B N 1
ATOM 3292 C CA . VAL B 1 11 ? -14.852 68.062 35.219 1 89.62 11 VAL B CA 1
ATOM 3293 C C . VAL B 1 11 ? -15.047 68.125 33.719 1 89.62 11 VAL B C 1
ATOM 3295 O O . VAL B 1 11 ? -16.172 68.25 33.219 1 89.62 11 VAL B O 1
ATOM 3298 N N . LYS B 1 12 ? -13.961 68.125 32.969 1 85.19 12 LYS B N 1
ATOM 3299 C CA . LYS B 1 12 ? -13.984 68.125 31.516 1 85.19 12 LYS B CA 1
ATOM 3300 C C . LYS B 1 12 ? -13.43 66.812 30.984 1 85.19 12 LYS B C 1
ATOM 3302 O O . LYS B 1 12 ? -12.32 66.375 31.344 1 85.19 12 LYS B O 1
ATOM 3307 N N . ARG B 1 13 ? -14.258 66.125 30.156 1 86.06 13 ARG B N 1
ATOM 3308 C CA . ARG B 1 13 ? -13.82 64.875 29.516 1 86.06 13 ARG B CA 1
ATOM 3309 C C . ARG B 1 13 ? -13.055 65.188 28.234 1 86.06 13 ARG B C 1
ATOM 3311 O O . ARG B 1 13 ? -13.211 66.25 27.641 1 86.06 13 ARG B O 1
ATOM 3318 N N . ASP B 1 14 ? -12.242 64.25 27.812 1 78.81 14 ASP B N 1
ATOM 3319 C CA . ASP B 1 14 ? -11.344 64.5 26.688 1 78.81 14 ASP B CA 1
ATOM 3320 C C . ASP B 1 14 ? -12.117 64.562 25.375 1 78.81 14 ASP B C 1
ATOM 3322 O O . ASP B 1 14 ? -11.555 64.875 24.328 1 78.81 14 ASP B O 1
ATOM 3326 N N . ASP B 1 15 ? -13.352 64.188 25.375 1 76.5 15 ASP B N 1
ATOM 3327 C CA . ASP B 1 15 ? -14.148 64.312 24.156 1 76.5 15 ASP B CA 1
ATOM 3328 C C . ASP B 1 15 ? -14.812 65.688 24.109 1 76.5 15 ASP B C 1
ATOM 3330 O O . ASP B 1 15 ? -15.484 66.062 23.125 1 76.5 15 ASP B O 1
ATOM 3334 N N . GLY B 1 16 ? -14.664 66.5 25.109 1 77.69 16 GLY B N 1
ATOM 3335 C CA . GLY B 1 16 ? -15.203 67.812 25.141 1 77.69 16 GLY B CA 1
ATOM 3336 C C . GLY B 1 16 ? -16.391 68 26.078 1 77.69 16 GLY B C 1
ATOM 3337 O O . GLY B 1 16 ? -16.828 69.125 26.359 1 77.69 16 GLY B O 1
ATOM 3338 N N . SER B 1 17 ? -16.891 66.938 26.562 1 85.44 17 SER B N 1
ATOM 3339 C CA . SER B 1 17 ? -18.016 67 27.484 1 85.44 17 SER B CA 1
ATOM 3340 C C . SER B 1 17 ? -17.594 67.562 28.828 1 85.44 17 SER B C 1
ATOM 3342 O O . SER B 1 17 ? -16.484 67.312 29.312 1 85.44 17 SER B O 1
ATOM 3344 N N . GLU B 1 18 ? -18.453 68.5 29.328 1 89.5 18 GLU B N 1
ATOM 3345 C CA . GLU B 1 18 ? -18.156 69.125 30.609 1 89.5 18 GLU B CA 1
ATOM 3346 C C . GLU B 1 18 ? -19.281 68.875 31.609 1 89.5 18 GLU B C 1
ATOM 3348 O O . GLU B 1 18 ? -20.453 68.875 31.25 1 89.5 18 GLU B O 1
ATOM 3353 N N . GLU B 1 19 ? -18.828 68.625 32.812 1 90.75 19 GLU B N 1
ATOM 3354 C CA . GLU B 1 19 ? -19.734 68.5 33.938 1 90.75 19 GLU B CA 1
ATOM 3355 C C . GLU B 1 19 ? -19.25 69.312 35.125 1 90.75 19 GLU B C 1
ATOM 3357 O O . GLU B 1 19 ? -18.047 69.5 35.312 1 90.75 19 GLU B O 1
ATOM 3362 N N . ARG B 1 20 ? -20.234 69.938 36 1 90.88 20 ARG B N 1
ATOM 3363 C CA . ARG B 1 20 ? -19.875 70.688 37.188 1 90.88 20 ARG B CA 1
ATOM 3364 C C . ARG B 1 20 ? -20.609 70.125 38.406 1 90.88 20 ARG B C 1
ATOM 3366 O O . ARG B 1 20 ? -21.719 69.625 38.312 1 90.88 20 ARG B O 1
ATOM 3373 N N . CYS B 1 21 ? -19.906 70.188 39.406 1 89.69 21 CYS B N 1
ATOM 3374 C CA . CYS B 1 21 ? -20.453 69.812 40.719 1 89.69 21 CYS B CA 1
ATOM 3375 C C . CYS B 1 21 ? -20.312 70.938 41.719 1 89.69 21 CYS B C 1
ATOM 3377 O O . CYS B 1 21 ? -19.203 71.375 42.031 1 89.69 21 CYS B O 1
ATOM 3379 N N . ASN B 1 22 ? -21.516 71.5 42.125 1 88 22 ASN B N 1
ATOM 3380 C CA . ASN B 1 22 ? -21.562 72.5 43.156 1 88 22 ASN B CA 1
ATOM 3381 C C . ASN B 1 22 ? -21.875 71.938 44.531 1 88 22 ASN B C 1
ATOM 3383 O O . ASN B 1 22 ? -22.891 71.25 44.688 1 88 22 ASN B O 1
ATOM 3387 N N . THR B 1 23 ? -20.969 72.125 45.375 1 87.25 23 THR B N 1
ATOM 3388 C CA . THR B 1 23 ? -21.203 71.5 46.688 1 87.25 23 THR B CA 1
ATOM 3389 C C . THR B 1 23 ? -20.641 72.375 47.812 1 87.25 23 THR B C 1
ATOM 3391 O O . THR B 1 23 ? -19.734 73.188 47.562 1 87.25 23 THR B O 1
ATOM 3394 N N . THR B 1 24 ? -21.344 72.25 48.906 1 86.69 24 THR B N 1
ATOM 3395 C CA . THR B 1 24 ? -20.797 72.875 50.125 1 86.69 24 THR B CA 1
ATOM 3396 C C . THR B 1 24 ? -19.953 71.812 50.906 1 86.69 24 THR B C 1
ATOM 3398 O O . THR B 1 24 ? -19.281 72.188 51.875 1 86.69 24 THR B O 1
ATOM 3401 N N . ASP B 1 25 ? -20.094 70.625 50.375 1 86.25 25 ASP B N 1
ATOM 3402 C CA . ASP B 1 25 ? -19.328 69.562 51 1 86.25 25 ASP B CA 1
ATOM 3403 C C . ASP B 1 25 ? -17.938 69.438 50.375 1 86.25 25 ASP B C 1
ATOM 3405 O O . ASP B 1 25 ? -17.562 70.25 49.531 1 86.25 25 ASP B O 1
ATOM 3409 N N . THR B 1 26 ? -17.172 68.438 50.938 1 84.69 26 THR B N 1
ATOM 3410 C CA . THR B 1 26 ? -15.805 68.25 50.469 1 84.69 26 THR B CA 1
ATOM 3411 C C . THR B 1 26 ? -15.734 67.125 49.438 1 84.69 26 THR B C 1
ATOM 3413 O O . THR B 1 26 ? -14.648 66.688 49.031 1 84.69 26 THR B O 1
ATOM 3416 N N . THR B 1 27 ? -16.922 66.688 49 1 87.56 27 THR B N 1
ATOM 3417 C CA . THR B 1 27 ? -16.891 65.562 48.062 1 87.56 27 THR B CA 1
ATOM 3418 C C . THR B 1 27 ? -17.906 65.75 46.969 1 87.56 27 THR B C 1
ATOM 3420 O O . THR B 1 27 ? -18.969 66.375 47.188 1 87.56 27 THR B O 1
ATOM 3423 N N . CYS B 1 28 ? -17.594 65.438 45.688 1 88.5 28 CYS B N 1
ATOM 3424 C CA . CYS B 1 28 ? -18.453 65.312 44.531 1 88.5 28 CYS B CA 1
ATOM 3425 C C . CYS B 1 28 ? -18.312 63.969 43.844 1 88.5 28 CYS B C 1
ATOM 3427 O O . CYS B 1 28 ? -17.219 63.406 43.781 1 88.5 28 CYS B O 1
ATOM 3429 N N . HIS B 1 29 ? -19.422 63.344 43.5 1 87.5 29 HIS B N 1
ATOM 3430 C CA . HIS B 1 29 ? -19.391 62.062 42.781 1 87.5 29 HIS B CA 1
ATOM 3431 C C . HIS B 1 29 ? -19.734 62.25 41.312 1 87.5 29 HIS B C 1
ATOM 3433 O O . HIS B 1 29 ? -20.656 63 40.969 1 87.5 29 HIS B O 1
ATOM 3439 N N . PHE B 1 30 ? -18.875 61.719 40.469 1 87.44 30 PHE B N 1
ATOM 3440 C CA . PHE B 1 30 ? -19.125 61.75 39.031 1 87.44 30 PHE B CA 1
ATOM 3441 C C . PHE B 1 30 ? -19.062 60.375 38.438 1 87.44 30 PHE B C 1
ATOM 3443 O O . PHE B 1 30 ? -18.328 59.5 38.938 1 87.44 30 PHE B O 1
ATOM 3450 N N . HIS B 1 31 ? -19.969 60.125 37.375 1 88.19 31 HIS B N 1
ATOM 3451 C CA . HIS B 1 31 ? -19.891 58.906 36.625 1 88.19 31 HIS B CA 1
ATOM 3452 C C . HIS B 1 31 ? -18.828 58.969 35.531 1 88.19 31 HIS B C 1
ATOM 3454 O O . HIS B 1 31 ? -18.859 59.906 34.688 1 88.19 31 HIS B O 1
ATOM 3460 N N . CYS B 1 32 ? -17.844 58.094 35.594 1 90.56 32 CYS B N 1
ATOM 3461 C CA . CYS B 1 32 ? -16.781 58.062 34.594 1 90.56 32 CYS B CA 1
ATOM 3462 C C . CYS B 1 32 ? -16.953 56.906 33.625 1 90.56 32 CYS B C 1
ATOM 3464 O O . CYS B 1 32 ? -17.297 55.812 34.031 1 90.56 32 CYS B O 1
ATOM 3466 N N . MET B 1 33 ? -16.828 57.281 32.344 1 91 33 MET B N 1
ATOM 3467 C CA . MET B 1 33 ? -16.844 56.25 31.297 1 91 33 MET B CA 1
ATOM 3468 C C . MET B 1 33 ? -15.461 55.656 31.078 1 91 33 MET B C 1
ATOM 3470 O O . MET B 1 33 ? -14.453 56.312 31.344 1 91 33 MET B O 1
ATOM 3474 N N . CYS B 1 34 ? -15.477 54.406 30.672 1 91.19 34 CYS B N 1
ATOM 3475 C CA . CYS B 1 34 ? -14.195 53.781 30.391 1 91.19 34 CYS B CA 1
ATOM 3476 C C . CYS B 1 34 ? -13.492 54.438 29.219 1 91.19 34 CYS B C 1
ATOM 3478 O O . CYS B 1 34 ? -14.141 54.906 28.281 1 91.19 34 CYS B O 1
ATOM 3480 N N . GLY B 1 35 ? -12.086 54.469 29.281 1 90.06 35 GLY B N 1
ATOM 3481 C CA . GLY B 1 35 ? -11.242 54.844 28.172 1 90.06 35 GLY B CA 1
ATOM 3482 C C . GLY B 1 35 ? -11.172 56.344 27.984 1 90.06 35 GLY B C 1
ATOM 3483 O O . GLY B 1 35 ? -10.695 56.844 26.953 1 90.06 35 GLY B O 1
ATOM 3484 N N . TYR B 1 36 ? -11.633 57.094 28.953 1 87.88 36 TYR B N 1
ATOM 3485 C CA . TYR B 1 36 ? -11.625 58.562 28.828 1 87.88 36 TYR B CA 1
ATOM 3486 C C . TYR B 1 36 ? -10.664 59.188 29.828 1 87.88 36 TYR B C 1
ATOM 3488 O O . TYR B 1 36 ? -10.289 58.531 30.828 1 87.88 36 TYR B O 1
ATOM 3496 N N . THR B 1 37 ? -10.203 60.344 29.453 1 85.88 37 THR B N 1
ATOM 3497 C CA . THR B 1 37 ? -9.445 61.188 30.359 1 85.88 37 THR B CA 1
ATOM 3498 C C . THR B 1 37 ? -10.289 62.344 30.859 1 85.88 37 THR B C 1
ATOM 3500 O O . THR B 1 37 ? -11.008 62.969 30.078 1 85.88 37 THR B O 1
ATOM 3503 N N . TYR B 1 38 ? -10.273 62.594 32.156 1 86.75 38 TYR B N 1
ATOM 3504 C CA . TYR B 1 38 ? -11.047 63.656 32.812 1 86.75 38 TYR B CA 1
ATOM 3505 C C . TYR B 1 38 ? -10.125 64.688 33.406 1 86.75 38 TYR B C 1
ATOM 3507 O O . TYR B 1 38 ? -9.172 64.375 34.125 1 86.75 38 TYR B O 1
ATOM 3515 N N . LEU B 1 39 ? -10.391 65.938 33.031 1 84.69 39 LEU B N 1
ATOM 3516 C CA . LEU B 1 39 ? -9.703 67.062 33.625 1 84.69 39 LEU B CA 1
ATOM 3517 C C . LEU B 1 39 ? -10.562 67.688 34.688 1 84.69 39 LEU B C 1
ATOM 3519 O O . LEU B 1 39 ? -11.672 68.188 34.406 1 84.69 39 LEU B O 1
ATOM 3523 N N . ILE B 1 40 ? -9.984 67.75 35.844 1 87.06 40 ILE B N 1
ATOM 3524 C CA . ILE B 1 40 ? -10.758 68.25 36.969 1 87.06 40 ILE B CA 1
ATOM 3525 C C . ILE B 1 40 ? -10.125 69.562 37.5 1 87.06 40 ILE B C 1
ATOM 3527 O O . ILE B 1 40 ? -8.922 69.562 37.75 1 87.06 40 ILE B O 1
ATOM 3531 N N . THR B 1 41 ? -10.859 70.5 37.5 1 87.44 41 THR B N 1
ATOM 3532 C CA . THR B 1 41 ? -10.445 71.812 38.062 1 87.44 41 THR B CA 1
ATOM 3533 C C . THR B 1 41 ? -11.398 72.25 39.156 1 87.44 41 THR B C 1
ATOM 3535 O O . THR B 1 41 ? -12.617 72.125 39.031 1 87.44 41 THR B O 1
ATOM 3538 N N . MET B 1 42 ? -10.773 72.688 40.25 1 88.25 42 MET B N 1
ATOM 3539 C CA . MET B 1 42 ? -11.578 73.125 41.406 1 88.25 42 MET B CA 1
ATOM 3540 C C . MET B 1 42 ? -11.523 74.625 41.562 1 88.25 42 MET B C 1
ATOM 3542 O O . MET B 1 42 ? -10.469 75.25 41.406 1 88.25 42 MET B O 1
ATOM 3546 N N . PHE B 1 43 ? -12.719 75.188 41.938 1 87.44 43 PHE B N 1
ATOM 3547 C CA . PHE B 1 43 ? -12.844 76.625 42.25 1 87.44 43 PHE B CA 1
ATOM 3548 C C . PHE B 1 43 ? -13.508 76.812 43.594 1 87.44 43 PHE B C 1
ATOM 3550 O O . PHE B 1 43 ? -14.43 76.062 43.969 1 87.44 43 PHE B O 1
ATOM 3557 N N . THR B 1 44 ? -12.922 77.625 44.344 1 88.88 44 THR B N 1
ATOM 3558 C CA . THR B 1 44 ? -13.547 78.062 45.594 1 88.88 44 THR B CA 1
ATOM 3559 C C . THR B 1 44 ? -14.258 79.375 45.469 1 88.88 44 THR B C 1
ATOM 3561 O O . THR B 1 44 ? -13.773 80.312 44.781 1 88.88 44 THR B O 1
ATOM 3564 N N . TYR B 1 45 ? -15.375 79.438 46.094 1 85.69 45 TYR B N 1
ATOM 3565 C CA . TYR B 1 45 ? -16.172 80.625 46 1 85.69 45 TYR B CA 1
ATOM 3566 C C . TYR B 1 45 ? -16.516 81.188 47.375 1 85.69 45 TYR B C 1
ATOM 3568 O O . TYR B 1 45 ? -16.797 80.438 48.312 1 85.69 45 TYR B O 1
ATOM 3576 N N . ASN B 1 46 ? -16.344 82.438 47.5 1 85.81 46 ASN B N 1
ATOM 3577 C CA . ASN B 1 46 ? -16.828 83.188 48.656 1 85.81 46 ASN B CA 1
ATOM 3578 C C . ASN B 1 46 ? -17.562 84.5 48.25 1 85.81 46 ASN B C 1
ATOM 3580 O O . ASN B 1 46 ? -17.891 84.625 47.062 1 85.81 46 ASN B O 1
ATOM 3584 N N . GLN B 1 47 ? -17.953 85.438 49.188 1 83.19 47 GLN B N 1
ATOM 3585 C CA . GLN B 1 47 ? -18.734 86.625 48.906 1 83.19 47 GLN B CA 1
ATOM 3586 C C . GLN B 1 47 ? -17.984 87.562 47.969 1 83.19 47 GLN B C 1
ATOM 3588 O O . GLN B 1 47 ? -18.609 88.312 47.219 1 83.19 47 GLN B O 1
ATOM 3593 N N . ALA B 1 48 ? -16.719 87.375 47.969 1 84.94 48 ALA B N 1
ATOM 3594 C CA . ALA B 1 48 ? -15.883 88.25 47.156 1 84.94 48 ALA B CA 1
ATOM 3595 C C . ALA B 1 48 ? -15.719 87.688 45.75 1 84.94 48 ALA B C 1
ATOM 3597 O O . ALA B 1 48 ? -15.266 88.438 44.844 1 84.94 48 ALA B O 1
ATOM 3598 N N . GLY B 1 49 ? -16.234 86.5 45.5 1 82.81 49 GLY B N 1
ATOM 3599 C CA . GLY B 1 49 ? -16.141 86 44.156 1 82.81 49 GLY B CA 1
ATOM 3600 C C . GLY B 1 49 ? -15.461 84.625 44.094 1 82.81 49 GLY B C 1
ATOM 3601 O O . GLY B 1 49 ? -15.516 83.875 45.062 1 82.81 49 GLY B O 1
ATOM 3602 N N . SER B 1 50 ? -14.906 84.312 42.906 1 81.38 50 SER B N 1
ATOM 3603 C CA . SER B 1 50 ? -14.328 83 42.688 1 81.38 50 SER B CA 1
ATOM 3604 C C . SER B 1 50 ? -12.812 83 42.844 1 81.38 50 SER B C 1
ATOM 3606 O O . SER B 1 50 ? -12.172 84 42.594 1 81.38 50 SER B O 1
ATOM 3608 N N . SER B 1 51 ? -12.242 81.938 43.406 1 82.44 51 SER B N 1
ATOM 3609 C CA . SER B 1 51 ? -10.797 81.812 43.438 1 82.44 51 SER B CA 1
ATOM 3610 C C . SER B 1 51 ? -10.227 81.562 42.062 1 82.44 51 SER B C 1
ATOM 3612 O O . SER B 1 51 ? -10.969 81.188 41.125 1 82.44 51 SER B O 1
ATOM 3614 N N . PRO B 1 52 ? -9 81.938 41.781 1 80.12 52 PRO B N 1
ATOM 3615 C CA . PRO B 1 52 ? -8.352 81.438 40.594 1 80.12 52 PRO B CA 1
ATOM 3616 C C . PRO B 1 52 ? -8.43 79.875 40.469 1 80.12 52 PRO B C 1
ATOM 3618 O O . PRO B 1 52 ? -8.641 79.188 41.5 1 80.12 52 PRO B O 1
ATOM 3621 N N . PRO B 1 53 ? -8.461 79.438 39.219 1 79.69 53 PRO B N 1
ATOM 3622 C CA . PRO B 1 53 ? -8.539 78 39.062 1 79.69 53 PRO B CA 1
ATOM 3623 C C . PRO B 1 53 ? -7.402 77.25 39.781 1 79.69 53 PRO B C 1
ATOM 3625 O O . PRO B 1 53 ? -6.266 77.688 39.781 1 79.69 53 PRO B O 1
ATOM 3628 N N . GLY B 1 54 ? -7.879 76.188 40.562 1 76.19 54 GLY B N 1
ATOM 3629 C CA . GLY B 1 54 ? -6.879 75.312 41.188 1 76.19 54 GLY B CA 1
ATOM 3630 C C . GLY B 1 54 ? -6.074 74.5 40.188 1 76.19 54 GLY B C 1
ATOM 3631 O O . GLY B 1 54 ? -6.215 74.688 38.969 1 76.19 54 GLY B O 1
ATOM 3632 N N . ASP B 1 55 ? -5.172 73.688 40.719 1 78.25 55 ASP B N 1
ATOM 3633 C CA . ASP B 1 55 ? -4.383 72.812 39.875 1 78.25 55 ASP B CA 1
ATOM 3634 C C . ASP B 1 55 ? -5.281 71.812 39.094 1 78.25 55 ASP B C 1
ATOM 3636 O O . ASP B 1 55 ? -6.277 71.312 39.656 1 78.25 55 ASP B O 1
ATOM 3640 N N . VAL B 1 56 ? -5.012 71.75 37.844 1 78.94 56 VAL B N 1
ATOM 3641 C CA . VAL B 1 56 ? -5.777 70.812 37.031 1 78.94 56 VAL B CA 1
ATOM 3642 C C . VAL B 1 56 ? -5.336 69.375 37.312 1 78.94 56 VAL B C 1
ATOM 3644 O O . VAL B 1 56 ? -4.141 69.062 37.312 1 78.94 56 VAL B O 1
ATOM 3647 N N . PHE B 1 57 ? -6.32 68.562 37.719 1 81.88 57 PHE B N 1
ATOM 3648 C CA . PHE B 1 57 ? -6.066 67.125 37.938 1 81.88 57 PHE B CA 1
ATOM 3649 C C . PHE B 1 57 ? -6.516 66.312 36.75 1 81.88 57 PHE B C 1
ATOM 3651 O O . PHE B 1 57 ? -7.641 66.438 36.281 1 81.88 57 PHE B O 1
ATOM 3658 N N . ASN B 1 58 ? -5.504 65.5 36.25 1 80.88 58 ASN B N 1
ATOM 3659 C CA . ASN B 1 58 ? -5.805 64.562 35.125 1 80.88 58 ASN B CA 1
ATOM 3660 C C . ASN B 1 58 ? -6.031 63.156 35.625 1 80.88 58 ASN B C 1
ATOM 3662 O O . ASN B 1 58 ? -5.207 62.594 36.344 1 80.88 58 ASN B O 1
ATOM 3666 N N . TYR B 1 59 ? -7.285 62.688 35.25 1 83.88 59 TYR B N 1
ATOM 3667 C CA . TYR B 1 59 ? -7.582 61.281 35.594 1 83.88 59 TYR B CA 1
ATOM 3668 C C . TYR B 1 59 ? -8 60.5 34.344 1 83.88 59 TYR B C 1
ATOM 3670 O O . TYR B 1 59 ? -8.938 60.875 33.656 1 83.88 59 TYR B O 1
ATOM 3678 N N . THR B 1 60 ? -7.246 59.438 34.031 1 85.94 60 THR B N 1
ATOM 3679 C CA . THR B 1 60 ? -7.586 58.562 32.938 1 85.94 60 THR B CA 1
ATOM 3680 C C . THR B 1 60 ? -8.172 57.25 33.438 1 85.94 60 THR B C 1
ATOM 3682 O O . THR B 1 60 ? -7.629 56.625 34.344 1 85.94 60 THR B O 1
ATOM 3685 N N . THR B 1 61 ? -9.359 56.906 32.844 1 91 61 THR B N 1
ATOM 3686 C CA . THR B 1 61 ? -10.023 55.656 33.25 1 91 61 THR B CA 1
ATOM 3687 C C . THR B 1 61 ? -9.422 54.469 32.531 1 91 61 THR B C 1
ATOM 3689 O O . THR B 1 61 ? -8.609 54.625 31.625 1 91 61 THR B O 1
ATOM 3692 N N . ILE B 1 62 ? -9.781 53.188 33 1 92.12 62 ILE B N 1
ATOM 3693 C CA . ILE B 1 62 ? -9.32 51.938 32.406 1 92.12 62 ILE B CA 1
ATOM 3694 C C . ILE B 1 62 ? -9.883 51.812 31 1 92.12 62 ILE B C 1
ATOM 3696 O O . ILE B 1 62 ? -10.961 52.312 30.703 1 92.12 62 ILE B O 1
ATOM 3700 N N . PRO B 1 63 ? -9.094 51.125 30.141 1 94.19 63 PRO B N 1
ATOM 3701 C CA . PRO B 1 63 ? -9.633 50.875 28.797 1 94.19 63 PRO B CA 1
ATOM 3702 C C . PRO B 1 63 ? -10.945 50.094 28.812 1 94.19 63 PRO B C 1
ATOM 3704 O O . PRO B 1 63 ? -11.188 49.312 29.75 1 94.19 63 PRO B O 1
ATOM 3707 N N . CYS B 1 64 ? -11.797 50.375 27.75 1 95.12 64 CYS B N 1
ATOM 3708 C CA . CYS B 1 64 ? -13.062 49.656 27.641 1 95.12 64 CYS B CA 1
ATOM 3709 C C . CYS B 1 64 ? -12.836 48.219 27.172 1 95.12 64 CYS B C 1
ATOM 3711 O O . CYS B 1 64 ? -11.805 47.906 26.578 1 95.12 64 CYS B O 1
ATOM 3713 N N . CYS B 1 65 ? -13.828 47.312 27.5 1 96.12 65 CYS B N 1
ATOM 3714 C CA . CYS B 1 65 ? -13.789 45.938 26.984 1 96.12 65 CYS B CA 1
ATOM 3715 C C . CYS B 1 65 ? -14.297 45.906 25.547 1 96.12 65 CYS B C 1
ATOM 3717 O O . CYS B 1 65 ? -15.227 46.625 25.188 1 96.12 65 CYS B O 1
ATOM 3719 N N . PRO B 1 66 ? -13.602 45.031 24.75 1 94.44 66 PRO B N 1
ATOM 3720 C CA . PRO B 1 66 ? -14.18 44.844 23.422 1 94.44 66 PRO B CA 1
ATOM 3721 C C . PRO B 1 66 ? -15.547 44.156 23.453 1 94.44 66 PRO B C 1
ATOM 3723 O O . PRO B 1 66 ? -15.766 43.25 24.25 1 94.44 66 PRO B O 1
ATOM 3726 N N . GLU B 1 67 ? -16.594 44.719 22.672 1 88 67 GLU B N 1
ATOM 3727 C CA . GLU B 1 67 ? -17.953 44.188 22.719 1 88 67 GLU B CA 1
ATOM 3728 C C . GLU B 1 67 ? -18.203 43.219 21.562 1 88 67 GLU B C 1
ATOM 3730 O O . GLU B 1 67 ? -19.125 42.406 21.625 1 88 67 GLU B O 1
ATOM 3735 N N . ASP B 1 68 ? -17.469 43.156 20.484 1 93.06 68 ASP B N 1
ATOM 3736 C CA . ASP B 1 68 ? -17.75 42.375 19.297 1 93.06 68 ASP B CA 1
ATOM 3737 C C . ASP B 1 68 ? -16.625 41.344 19.047 1 93.06 68 ASP B C 1
ATOM 3739 O O . ASP B 1 68 ? -16.094 41.281 17.938 1 93.06 68 ASP B O 1
ATOM 3743 N N . VAL B 1 69 ? -16.359 40.531 20.062 1 95.94 69 VAL B N 1
ATOM 3744 C CA . VAL B 1 69 ? -15.289 39.562 19.906 1 95.94 69 VAL B CA 1
ATOM 3745 C C . VAL B 1 69 ? -15.805 38.375 19.094 1 95.94 69 VAL B C 1
ATOM 3747 O O . VAL B 1 69 ? -16.828 37.781 19.438 1 95.94 69 VAL B O 1
ATOM 3750 N N . THR B 1 70 ? -15.156 38.094 17.984 1 96.25 70 THR B N 1
ATOM 3751 C CA . THR B 1 70 ? -15.484 36.938 17.156 1 96.25 70 THR B CA 1
ATOM 3752 C C . THR B 1 70 ? -14.312 35.938 17.109 1 96.25 70 THR B C 1
ATOM 3754 O O . THR B 1 70 ? -13.156 36.375 17.047 1 96.25 70 THR B O 1
ATOM 3757 N N . ILE B 1 71 ? -14.633 34.656 17.281 1 96 71 ILE B N 1
ATOM 3758 C CA . ILE B 1 71 ? -13.633 33.594 17.219 1 96 71 ILE B CA 1
ATOM 3759 C C . ILE B 1 71 ? -13.945 32.688 16.047 1 96 71 ILE B C 1
ATOM 3761 O O . ILE B 1 71 ? -15.07 32.188 15.906 1 96 71 ILE B O 1
ATOM 3765 N N . ALA B 1 72 ? -12.969 32.562 15.148 1 93.81 72 ALA B N 1
ATOM 3766 C CA . ALA B 1 72 ? -13.125 31.656 14.008 1 93.81 72 ALA B CA 1
ATOM 3767 C C . ALA B 1 72 ? -12.023 30.609 13.984 1 93.81 72 ALA B C 1
ATOM 3769 O O . ALA B 1 72 ? -10.867 30.906 14.289 1 93.81 72 ALA B O 1
ATOM 3770 N N . LEU B 1 73 ? -12.453 29.422 13.664 1 92.06 73 LEU B N 1
ATOM 3771 C CA . LEU B 1 73 ? -11.492 28.344 13.445 1 92.06 73 LEU B CA 1
ATOM 3772 C C . LEU B 1 73 ? -10.922 28.406 12.031 1 92.06 73 LEU B C 1
ATOM 3774 O O . LEU B 1 73 ? -11.586 28.016 11.07 1 92.06 73 LEU B O 1
ATOM 3778 N N . VAL B 1 74 ? -9.656 28.828 11.82 1 90.5 74 VAL B N 1
ATOM 3779 C CA . VAL B 1 74 ? -9.062 29.031 10.5 1 90.5 74 VAL B CA 1
ATOM 3780 C C . VAL B 1 74 ? -8.312 27.766 10.078 1 90.5 74 VAL B C 1
ATOM 3782 O O . VAL B 1 74 ? -8.109 27.516 8.883 1 90.5 74 VAL B O 1
ATOM 3785 N N . SER B 1 75 ? -7.805 27.016 10.961 1 88.94 75 SER B N 1
ATOM 3786 C CA . SER B 1 75 ? -7.281 25.672 10.797 1 88.94 75 SER B CA 1
ATOM 3787 C C . SER B 1 75 ? -7.715 24.766 11.945 1 88.94 75 SER B C 1
ATOM 3789 O O . SER B 1 75 ? -8.312 25.234 12.914 1 88.94 75 SER B O 1
ATOM 3791 N N . THR B 1 76 ? -7.375 23.484 11.875 1 89.62 76 THR B N 1
ATOM 3792 C CA . THR B 1 76 ? -7.883 22.531 12.859 1 89.62 76 THR B CA 1
ATOM 3793 C C . THR B 1 76 ? -7.371 22.875 14.258 1 89.62 76 THR B C 1
ATOM 3795 O O . THR B 1 76 ? -7.988 22.516 15.258 1 89.62 76 THR B O 1
ATOM 3798 N N . GLU B 1 77 ? -6.254 23.609 14.359 1 90.31 77 GLU B N 1
ATOM 3799 C CA . GLU B 1 77 ? -5.672 23.891 15.672 1 90.31 77 GLU B CA 1
ATOM 3800 C C . GLU B 1 77 ? -5.359 25.375 15.828 1 90.31 77 GLU B C 1
ATOM 3802 O O . GLU B 1 77 ? -4.531 25.766 16.656 1 90.31 77 GLU B O 1
ATOM 3807 N N . THR B 1 78 ? -5.949 26.188 14.93 1 92.19 78 THR B N 1
ATOM 3808 C CA . THR B 1 78 ? -5.688 27.625 14.969 1 92.19 78 THR B CA 1
ATOM 3809 C C . THR B 1 78 ? -6.988 28.406 15.086 1 92.19 78 THR B C 1
ATOM 3811 O O . THR B 1 78 ? -7.906 28.219 14.281 1 92.19 78 THR B O 1
ATOM 3814 N N . LEU B 1 79 ? -7.039 29.297 16.078 1 93.88 79 LEU B N 1
ATOM 3815 C CA . LEU B 1 79 ? -8.164 30.203 16.266 1 93.88 79 LEU B CA 1
ATOM 3816 C C . LEU B 1 79 ? -7.773 31.625 15.914 1 93.88 79 LEU B C 1
ATOM 3818 O O . LEU B 1 79 ? -6.711 32.094 16.328 1 93.88 79 LEU B O 1
ATOM 3822 N N . GLU B 1 80 ? -8.562 32.188 15.133 1 95.19 80 GLU B N 1
ATOM 3823 C CA . GLU B 1 80 ? -8.422 33.625 14.852 1 95.19 80 GLU B CA 1
ATOM 3824 C C . GLU B 1 80 ? -9.461 34.438 15.617 1 95.19 80 GLU B C 1
ATOM 3826 O O . GLU B 1 80 ? -10.664 34.219 15.461 1 95.19 80 GLU B O 1
ATOM 3831 N N . ILE B 1 81 ? -8.992 35.312 16.438 1 96.38 81 ILE B N 1
ATOM 3832 C CA . ILE B 1 81 ? -9.852 36.188 17.266 1 96.38 81 ILE B CA 1
ATOM 3833 C C . ILE B 1 81 ? -9.812 37.625 16.734 1 96.38 81 ILE B C 1
ATOM 3835 O O . ILE B 1 81 ? -8.734 38.188 16.531 1 96.38 81 ILE B O 1
ATOM 3839 N N . MET B 1 82 ? -10.992 38.094 16.516 1 96.06 82 MET B N 1
ATOM 3840 C CA . MET B 1 82 ? -11.094 39.469 16.031 1 96.06 82 MET B CA 1
ATOM 3841 C C . MET B 1 82 ? -12.062 40.281 16.875 1 96.06 82 MET B C 1
ATOM 3843 O O . MET B 1 82 ? -13.039 39.75 17.391 1 96.06 82 MET B O 1
ATOM 3847 N N . TRP B 1 83 ? -11.789 41.562 17.047 1 96.38 83 TRP B N 1
ATOM 3848 C CA . TRP B 1 83 ? -12.648 42.5 17.766 1 96.38 83 TRP B CA 1
ATOM 3849 C C . TRP B 1 83 ? -12.453 43.938 17.234 1 96.38 83 TRP B C 1
ATOM 3851 O O . TRP B 1 83 ? -11.578 44.156 16.391 1 96.38 83 TRP B O 1
ATOM 3861 N N . SER B 1 84 ? -13.289 44.75 17.625 1 93.88 84 SER B N 1
ATOM 3862 C CA . SER B 1 84 ? -13.125 46.156 17.266 1 93.88 84 SER B CA 1
ATOM 3863 C C . SER B 1 84 ? -12.25 46.875 18.297 1 93.88 84 SER B C 1
ATOM 3865 O O . SER B 1 84 ? -12.305 46.594 19.484 1 93.88 84 SER B O 1
ATOM 3867 N N . SER B 1 85 ? -11.406 47.781 17.75 1 91.69 85 SER B N 1
ATOM 3868 C CA . SER B 1 85 ? -10.594 48.594 18.641 1 91.69 85 SER B CA 1
ATOM 3869 C C . SER B 1 85 ? -11.461 49.281 19.672 1 91.69 85 SER B C 1
ATOM 3871 O O . SER B 1 85 ? -12.555 49.781 19.359 1 91.69 85 SER B O 1
ATOM 3873 N N . VAL B 1 86 ? -10.93 49.375 20.906 1 92.31 86 VAL B N 1
ATOM 3874 C CA . VAL B 1 86 ? -11.703 50 21.969 1 92.31 86 VAL B CA 1
ATOM 3875 C C . VAL B 1 86 ? -10.977 51.25 22.469 1 92.31 86 VAL B C 1
ATOM 3877 O O . VAL B 1 86 ? -9.758 51.375 22.328 1 92.31 86 VAL B O 1
ATOM 3880 N N . ARG B 1 87 ? -11.781 52.062 23.047 1 87.19 87 ARG B N 1
ATOM 3881 C CA . ARG B 1 87 ? -11.227 53.312 23.547 1 87.19 87 ARG B CA 1
ATOM 3882 C C . ARG B 1 87 ? -10.312 53.062 24.734 1 87.19 87 ARG B C 1
ATOM 3884 O O . ARG B 1 87 ? -10.633 52.25 25.609 1 87.19 87 ARG B O 1
ATOM 3891 N N . GLY B 1 88 ? -9.18 53.719 24.672 1 86.81 88 GLY B N 1
ATOM 3892 C CA . GLY B 1 88 ? -8.258 53.688 25.797 1 86.81 88 GLY B CA 1
ATOM 3893 C C . GLY B 1 88 ? -7.223 52.594 25.672 1 86.81 88 GLY B C 1
ATOM 3894 O O . GLY B 1 88 ? -6.254 52.562 26.438 1 86.81 88 GLY B O 1
ATOM 3895 N N . ALA B 1 89 ? -7.445 51.688 24.734 1 90.38 89 ALA B N 1
ATOM 3896 C CA . ALA B 1 89 ? -6.543 50.531 24.641 1 90.38 89 ALA B CA 1
ATOM 3897 C C . ALA B 1 89 ? -5.359 50.844 23.734 1 90.38 89 ALA B C 1
ATOM 3899 O O . ALA B 1 89 ? -5.531 51.406 22.641 1 90.38 89 ALA B O 1
ATOM 3900 N N . GLU B 1 90 ? -4.102 50.594 24.203 1 86.19 90 GLU B N 1
ATOM 3901 C CA . GLU B 1 90 ? -2.877 50.719 23.422 1 86.19 90 GLU B CA 1
ATOM 3902 C C . GLU B 1 90 ? -2.342 49.344 23 1 86.19 90 GLU B C 1
ATOM 3904 O O . GLU B 1 90 ? -1.591 49.25 22.031 1 86.19 90 GLU B O 1
ATOM 3909 N N . LEU B 1 91 ? -2.697 48.406 23.797 1 89.88 91 LEU B N 1
ATOM 3910 C CA . LEU B 1 91 ? -2.283 47.031 23.609 1 89.88 91 LEU B CA 1
ATOM 3911 C C . LEU B 1 91 ? -3.383 46.062 24.047 1 89.88 91 LEU B C 1
ATOM 3913 O O . LEU B 1 91 ? -4.172 46.406 24.938 1 89.88 91 LEU B O 1
ATOM 3917 N N . TYR B 1 92 ? -3.398 45 23.359 1 93.69 92 TYR B N 1
ATOM 3918 C CA . TYR B 1 92 ? -4.34 43.969 23.75 1 93.69 92 TYR B CA 1
ATOM 3919 C C . TYR B 1 92 ? -3.605 42.688 24.172 1 93.69 92 TYR B C 1
ATOM 3921 O O . TYR B 1 92 ? -2.684 42.25 23.484 1 93.69 92 TYR B O 1
ATOM 3929 N N . GLU B 1 93 ? -3.986 42.188 25.297 1 94.69 93 GLU B N 1
ATOM 3930 C CA . GLU B 1 93 ? -3.508 40.875 25.75 1 94.69 93 GLU B CA 1
ATOM 3931 C C . GLU B 1 93 ? -4.605 39.812 25.641 1 94.69 93 GLU B C 1
ATOM 3933 O O . GLU B 1 93 ? -5.531 39.781 26.453 1 94.69 93 GLU B O 1
ATOM 3938 N N . THR B 1 94 ? -4.418 39 24.656 1 95.44 94 THR B N 1
ATOM 3939 C CA . THR B 1 94 ? -5.379 37.906 24.469 1 95.44 94 THR B CA 1
ATOM 3940 C C . THR B 1 94 ? -4.871 36.625 25.109 1 95.44 94 THR B C 1
ATOM 3942 O O . THR B 1 94 ? -3.74 36.219 24.844 1 95.44 94 THR B O 1
ATOM 3945 N N . THR B 1 95 ? -5.738 36.031 25.938 1 93.88 95 THR B N 1
ATOM 3946 C CA . THR B 1 95 ? -5.371 34.781 26.594 1 93.88 95 THR B CA 1
ATOM 3947 C C . THR B 1 95 ? -6.375 33.688 26.266 1 93.88 95 THR B C 1
ATOM 3949 O O . THR B 1 95 ? -7.578 33.938 26.172 1 93.88 95 THR B O 1
ATOM 3952 N N . ALA B 1 96 ? -5.816 32.562 25.969 1 93.88 96 ALA B N 1
ATOM 3953 C CA . ALA B 1 96 ? -6.637 31.375 25.812 1 93.88 96 ALA B CA 1
ATOM 3954 C C . ALA B 1 96 ? -6.281 30.328 26.859 1 93.88 96 ALA B C 1
ATOM 3956 O O . ALA B 1 96 ? -5.145 29.844 26.906 1 93.88 96 ALA B O 1
ATOM 3957 N N . GLU B 1 97 ? -7.285 30.047 27.609 1 93.12 97 GLU B N 1
ATOM 3958 C CA . GLU B 1 97 ? -7.059 29.125 28.719 1 93.12 97 GLU B CA 1
ATOM 3959 C C . GLU B 1 97 ? -7.832 27.812 28.516 1 93.12 97 GLU B C 1
ATOM 3961 O O . GLU B 1 97 ? -8.977 27.844 28.062 1 93.12 97 GLU B O 1
ATOM 3966 N N . GLU B 1 98 ? -7.082 26.766 28.719 1 88.06 98 GLU B N 1
ATOM 3967 C CA . GLU B 1 98 ? -7.695 25.453 28.844 1 88.06 98 GLU B CA 1
ATOM 3968 C C . GLU B 1 98 ? -7.328 24.797 30.172 1 88.06 98 GLU B C 1
ATOM 3970 O O . GLU B 1 98 ? -6.898 25.469 31.109 1 88.06 98 GLU B O 1
ATOM 3975 N N . ILE B 1 99 ? -7.57 23.578 30.422 1 78.06 99 ILE B N 1
ATOM 3976 C CA . ILE B 1 99 ? -7.414 22.906 31.719 1 78.06 99 ILE B CA 1
ATOM 3977 C C . ILE B 1 99 ? -5.938 22.875 32.125 1 78.06 99 ILE B C 1
ATOM 3979 O O . ILE B 1 99 ? -5.59 23.125 33.281 1 78.06 99 ILE B O 1
ATOM 3983 N N . GLU B 1 100 ? -5.031 22.828 31.219 1 82.56 100 GLU B N 1
ATOM 3984 C CA . GLU B 1 100 ? -3.645 22.547 31.594 1 82.56 100 GLU B CA 1
ATOM 3985 C C . GLU B 1 100 ? -2.707 23.625 31.078 1 82.56 100 GLU B C 1
ATOM 3987 O O . GLU B 1 100 ? -1.527 23.672 31.438 1 82.56 100 GLU B O 1
ATOM 3992 N N . ASP B 1 101 ? -3.221 24.484 30.281 1 85.06 101 ASP B N 1
ATOM 3993 C CA . ASP B 1 101 ? -2.283 25.391 29.641 1 85.06 101 ASP B CA 1
ATOM 3994 C C . ASP B 1 101 ? -2.939 26.734 29.344 1 85.06 101 ASP B C 1
ATOM 3996 O O . ASP B 1 101 ? -4.168 26.828 29.281 1 85.06 101 ASP B O 1
ATOM 4000 N N . VAL B 1 102 ? -2.105 27.766 29.375 1 89.12 102 VAL B N 1
ATOM 4001 C CA . VAL B 1 102 ? -2.551 29.109 29 1 89.12 102 VAL B CA 1
ATOM 4002 C C . VAL B 1 102 ? -1.651 29.672 27.906 1 89.12 102 VAL B C 1
ATOM 4004 O O . VAL B 1 102 ? -0.424 29.625 28.016 1 89.12 102 VAL B O 1
ATOM 4007 N N . ILE B 1 103 ? -2.32 30.141 26.891 1 89.69 103 ILE B N 1
ATOM 4008 C CA . ILE B 1 103 ? -1.602 30.781 25.781 1 89.69 103 ILE B CA 1
ATOM 4009 C C . ILE B 1 103 ? -1.842 32.281 25.812 1 89.69 103 ILE B C 1
ATOM 4011 O O . ILE B 1 103 ? -2.967 32.75 26.047 1 89.69 103 ILE B O 1
ATOM 4015 N N . HIS B 1 104 ? -0.724 33.031 25.609 1 89.44 104 HIS B N 1
ATOM 4016 C CA . HIS B 1 104 ? -0.787 34.5 25.641 1 89.44 104 HIS B CA 1
ATOM 4017 C C . HIS B 1 104 ? -0.394 35.094 24.297 1 89.44 104 HIS B C 1
ATOM 4019 O O . HIS B 1 104 ? 0.565 34.625 23.656 1 89.44 104 HIS B O 1
ATOM 4025 N N . CYS B 1 105 ? -1.203 36.031 23.906 1 91.75 105 CYS B N 1
ATOM 4026 C CA . CYS B 1 105 ? -0.909 36.812 22.703 1 91.75 105 CYS B CA 1
ATOM 4027 C C . CYS B 1 105 ? -1.037 38.281 22.969 1 91.75 105 CYS B C 1
ATOM 4029 O O . CYS B 1 105 ? -2.09 38.75 23.391 1 91.75 105 CYS B O 1
ATOM 4031 N N . LYS B 1 106 ? 0.031 39 22.781 1 90.81 106 LYS B N 1
ATOM 4032 C CA . LYS B 1 106 ? 0.036 40.438 22.938 1 90.81 106 LYS B CA 1
ATOM 4033 C C . LYS B 1 106 ? 0.185 41.125 21.594 1 90.81 106 LYS B C 1
ATOM 4035 O O . LYS B 1 106 ? 1.119 40.844 20.844 1 90.81 106 LYS B O 1
ATOM 4040 N N . ASP B 1 107 ? -0.755 41.969 21.344 1 91.44 107 ASP B N 1
ATOM 4041 C CA . ASP B 1 107 ? -0.719 42.656 20.062 1 91.44 107 ASP B CA 1
ATOM 4042 C C . ASP B 1 107 ? -1.322 44.031 20.172 1 91.44 107 ASP B C 1
ATOM 4044 O O . ASP B 1 107 ? -2.148 44.312 21.047 1 91.44 107 ASP B O 1
ATOM 4048 N N . THR B 1 108 ? -0.838 44.906 19.312 1 89.38 108 THR B N 1
ATOM 4049 C CA . THR B 1 108 ? -1.421 46.25 19.266 1 89.38 108 THR B CA 1
ATOM 4050 C C . THR B 1 108 ? -2.662 46.281 18.375 1 89.38 108 THR B C 1
ATOM 4052 O O . THR B 1 108 ? -3.527 47.125 18.516 1 89.38 108 THR B O 1
ATOM 4055 N N . ALA B 1 109 ? -2.717 45.312 17.484 1 91.06 109 ALA B N 1
ATOM 4056 C CA . ALA B 1 109 ? -3.859 45.219 16.578 1 91.06 109 ALA B CA 1
ATOM 4057 C C . ALA B 1 109 ? -5.004 44.438 17.234 1 91.06 109 ALA B C 1
ATOM 4059 O O . ALA B 1 109 ? -4.773 43.594 18.078 1 91.06 109 ALA B O 1
ATOM 4060 N N . PRO B 1 110 ? -6.266 44.844 16.797 1 94.12 110 PRO B N 1
ATOM 4061 C CA . PRO B 1 110 ? -7.426 44.125 17.359 1 94.12 110 PRO B CA 1
ATOM 4062 C C . PRO B 1 110 ? -7.668 42.781 16.703 1 94.12 110 PRO B C 1
ATOM 4064 O O . PRO B 1 110 ? -8.766 42.5 16.219 1 94.12 110 PRO B O 1
ATOM 4067 N N . VAL B 1 111 ? -6.672 42 16.609 1 94.19 111 VAL B N 1
ATOM 4068 C CA . VAL B 1 111 ? -6.723 40.656 16.062 1 94.19 111 VAL B CA 1
ATOM 4069 C C . VAL B 1 111 ? -5.602 39.812 16.656 1 94.19 111 VAL B C 1
ATOM 4071 O O . VAL B 1 111 ? -4.52 40.312 16.953 1 94.19 111 VAL B O 1
ATOM 4074 N N . CYS B 1 112 ? -5.918 38.562 16.875 1 93.75 112 CYS B N 1
ATOM 4075 C CA . CYS B 1 112 ? -4.906 37.625 17.359 1 93.75 112 CYS B CA 1
ATOM 4076 C C . CYS B 1 112 ? -5.16 36.219 16.828 1 93.75 112 CYS B C 1
ATOM 4078 O O . CYS B 1 112 ? -6.309 35.812 16.672 1 93.75 112 CYS B O 1
ATOM 4080 N N . ALA B 1 113 ? -4.055 35.594 16.469 1 94.56 113 ALA B N 1
ATOM 4081 C CA . ALA B 1 113 ? -4.141 34.188 16.094 1 94.56 113 ALA B CA 1
ATOM 4082 C C . ALA B 1 113 ? -3.479 33.312 17.141 1 94.56 113 ALA B C 1
ATOM 4084 O O . ALA B 1 113 ? -2.332 33.531 17.531 1 94.56 113 ALA B O 1
ATOM 4085 N N . LEU B 1 114 ? -4.246 32.344 17.594 1 93.06 114 LEU B N 1
ATOM 4086 C CA . LEU B 1 114 ? -3.707 31.344 18.5 1 93.06 114 LEU B CA 1
ATOM 4087 C C . LEU B 1 114 ? -3.486 30.016 17.766 1 93.06 114 LEU B C 1
ATOM 4089 O O . LEU B 1 114 ? -4.445 29.375 17.328 1 93.06 114 LEU B O 1
ATOM 4093 N N . SER B 1 115 ? -2.219 29.625 17.625 1 90.62 115 SER B N 1
ATOM 4094 C CA . SER B 1 115 ? -1.895 28.406 16.906 1 90.62 115 SER B CA 1
ATOM 4095 C C . SER B 1 115 ? -1.371 27.328 17.859 1 90.62 115 SER B C 1
ATOM 4097 O O . SER B 1 115 ? -1.214 27.578 19.047 1 90.62 115 SER B O 1
ATOM 4099 N N . ASP B 1 116 ? -1.159 26.109 17.328 1 90.38 116 ASP B N 1
ATOM 4100 C CA . ASP B 1 116 ? -0.639 24.969 18.078 1 90.38 116 ASP B CA 1
ATOM 4101 C C . ASP B 1 116 ? -1.55 24.625 19.25 1 90.38 116 ASP B C 1
ATOM 4103 O O . ASP B 1 116 ? -1.07 24.312 20.344 1 90.38 116 ASP B O 1
ATOM 4107 N N . LEU B 1 117 ? -2.871 24.812 19 1 92.88 117 LEU B N 1
ATOM 4108 C CA . LEU B 1 117 ? -3.826 24.453 20.031 1 92.88 117 LEU B CA 1
ATOM 4109 C C . LEU B 1 117 ? -4.082 22.953 20.047 1 92.88 117 LEU B C 1
ATOM 4111 O O . LEU B 1 117 ? -3.838 22.266 19.047 1 92.88 117 LEU B O 1
ATOM 4115 N N . ARG B 1 118 ? -4.535 22.484 21.266 1 93.5 118 ARG B N 1
ATOM 4116 C CA . ARG B 1 118 ? -4.895 21.078 21.375 1 93.5 118 ARG B CA 1
ATOM 4117 C C . ARG B 1 118 ? -6.199 20.797 20.641 1 93.5 118 ARG B C 1
ATOM 4119 O O . ARG B 1 118 ? -7.141 21.578 20.703 1 93.5 118 ARG B O 1
ATOM 4126 N N . CYS B 1 119 ? -6.242 19.672 20 1 94.31 119 CYS B N 1
ATOM 4127 C CA . CYS B 1 119 ? -7.453 19.281 19.297 1 94.31 119 CYS B CA 1
ATOM 4128 C C . CYS B 1 119 ? -8.555 18.891 20.266 1 94.31 119 CYS B C 1
ATOM 4130 O O . CYS B 1 119 ? -8.281 18.516 21.406 1 94.31 119 CYS B O 1
ATOM 4132 N N . ASN B 1 120 ? -9.805 19.016 19.75 1 95.5 120 ASN B N 1
ATOM 4133 C CA . ASN B 1 120 ? -11 18.641 20.484 1 95.5 120 ASN B CA 1
ATOM 4134 C C . ASN B 1 120 ? -10.977 19.203 21.906 1 95.5 120 ASN B C 1
ATOM 4136 O O . ASN B 1 120 ? -11.219 18.469 22.875 1 95.5 120 ASN B O 1
ATOM 4140 N N . THR B 1 121 ? -10.656 20.453 22.062 1 94.12 121 THR B N 1
ATOM 4141 C CA . THR B 1 121 ? -10.523 21.109 23.359 1 94.12 121 THR B CA 1
ATOM 4142 C C . THR B 1 121 ? -11.258 22.438 23.391 1 94.12 121 THR B C 1
ATOM 4144 O O . THR B 1 121 ? -11.219 23.188 22.406 1 94.12 121 THR B O 1
ATOM 4147 N N . GLN B 1 122 ? -11.922 22.688 24.484 1 93.81 122 GLN B N 1
ATOM 4148 C CA . GLN B 1 122 ? -12.602 23.969 24.672 1 93.81 122 GLN B CA 1
ATOM 4149 C C . GLN B 1 122 ? -11.664 25 25.281 1 93.81 122 GLN B C 1
ATOM 4151 O O . GLN B 1 122 ? -11.031 24.75 26.312 1 93.81 122 GLN B O 1
ATOM 4156 N N . TYR B 1 123 ? -11.609 26.125 24.641 1 95.12 123 TYR B N 1
ATOM 4157 C CA . TYR B 1 123 ? -10.773 27.219 25.156 1 95.12 123 TYR B CA 1
ATOM 4158 C C . TYR B 1 123 ? -11.625 28.391 25.609 1 95.12 123 TYR B C 1
ATOM 4160 O O . TYR B 1 123 ? -12.617 28.734 24.953 1 95.12 123 TYR B O 1
ATOM 4168 N N . SER B 1 124 ? -11.25 28.906 26.719 1 96.12 124 SER B N 1
ATOM 4169 C CA . SER B 1 124 ? -11.789 30.172 27.188 1 96.12 124 SER B CA 1
ATOM 4170 C C . SER B 1 124 ? -10.875 31.344 26.797 1 96.12 124 SER B C 1
ATOM 4172 O O . SER B 1 124 ? -9.742 31.438 27.266 1 96.12 124 SER B O 1
ATOM 4174 N N . VAL B 1 125 ? -11.43 32.25 25.984 1 95.88 125 VAL B N 1
ATOM 4175 C CA . VAL B 1 125 ? -10.617 33.312 25.438 1 95.88 125 VAL B CA 1
ATOM 4176 C C . VAL B 1 125 ? -11.047 34.656 26.047 1 95.88 125 VAL B C 1
ATOM 4178 O O . VAL B 1 125 ? -12.234 34.969 26.062 1 95.88 125 VAL B O 1
ATOM 4181 N N . VAL B 1 126 ? -10.062 35.344 26.562 1 96.19 126 VAL B N 1
ATOM 4182 C CA . VAL B 1 126 ? -10.305 36.688 27.125 1 96.19 126 VAL B CA 1
ATOM 4183 C C . VAL B 1 126 ? -9.398 37.719 26.453 1 96.19 126 VAL B C 1
ATOM 4185 O O . VAL B 1 126 ? -8.188 37.5 26.359 1 96.19 126 VAL B O 1
ATOM 4188 N N . VAL B 1 127 ? -10.023 38.719 25.891 1 97 127 VAL B N 1
ATOM 4189 C CA . VAL B 1 127 ? -9.273 39.844 25.344 1 97 127 VAL B CA 1
ATOM 4190 C C . VAL B 1 127 ? -9.172 40.938 26.391 1 97 127 VAL B C 1
ATOM 4192 O O . VAL B 1 127 ? -10.18 41.562 26.766 1 97 127 VAL B O 1
ATOM 4195 N N . THR B 1 128 ? -7.965 41.219 26.828 1 97 128 THR B N 1
ATOM 4196 C CA . THR B 1 128 ? -7.711 42.219 27.875 1 97 128 THR B CA 1
ATOM 4197 C C . THR B 1 128 ? -7.035 43.469 27.297 1 97 128 THR B C 1
ATOM 4199 O O . THR B 1 128 ? -5.848 43.438 26.969 1 97 128 THR B O 1
ATOM 4202 N N . PRO B 1 129 ? -7.852 44.531 27.188 1 96.31 129 PRO B N 1
ATOM 4203 C CA . PRO B 1 129 ? -7.234 45.781 26.703 1 96.31 129 PRO B CA 1
ATOM 4204 C C . PRO B 1 129 ? -6.34 46.438 27.766 1 96.31 129 PRO B C 1
ATOM 4206 O O . PRO B 1 129 ? -6.66 46.406 28.953 1 96.31 129 PRO B O 1
ATOM 4209 N N . CYS B 1 130 ? -5.199 47 27.281 1 93 130 CYS B N 1
ATOM 4210 C CA . CYS B 1 130 ? -4.227 47.594 28.203 1 93 130 CYS B CA 1
ATOM 4211 C C . CYS B 1 130 ? -3.826 49 27.766 1 93 130 CYS B C 1
ATOM 4213 O O . CYS B 1 130 ? -3.914 49.312 26.578 1 93 130 CYS B O 1
ATOM 4215 N N . SER B 1 131 ? -3.539 49.781 28.719 1 89.06 131 SER B N 1
ATOM 4216 C CA . SER B 1 131 ? -2.965 51.094 28.516 1 89.06 131 SER B CA 1
ATOM 4217 C C . SER B 1 131 ? -1.77 51.344 29.438 1 89.06 131 SER B C 1
ATOM 4219 O O . SER B 1 131 ? -1.651 50.688 30.484 1 89.06 131 SER B O 1
ATOM 4221 N N . GLU B 1 132 ? -0.861 52.125 29.094 1 83 132 GLU B N 1
ATOM 4222 C CA . GLU B 1 132 ? 0.323 52.406 29.891 1 83 132 GLU B CA 1
ATOM 4223 C C . GLU B 1 132 ? -0.042 53.188 31.156 1 83 132 GLU B C 1
ATOM 4225 O O . GLU B 1 132 ? 0.584 53 32.219 1 83 132 GLU B O 1
ATOM 4230 N N . ILE B 1 133 ? -1.006 53.906 31.031 1 80.81 133 ILE B N 1
ATOM 4231 C CA . ILE B 1 133 ? -1.359 54.812 32.094 1 80.81 133 ILE B CA 1
ATOM 4232 C C . ILE B 1 133 ? -2.088 54.062 33.219 1 80.81 133 ILE B C 1
ATOM 4234 O O . ILE B 1 133 ? -1.759 54.219 34.375 1 80.81 133 ILE B O 1
ATOM 4238 N N . ARG B 1 134 ? -3.062 53.312 32.906 1 86.88 134 ARG B N 1
ATOM 4239 C CA . ARG B 1 134 ? -3.959 52.75 33.906 1 86.88 134 ARG B CA 1
ATOM 4240 C C . ARG B 1 134 ? -3.762 51.219 34 1 86.88 134 ARG B C 1
ATOM 4242 O O . ARG B 1 134 ? -4.289 50.594 34.906 1 86.88 134 ARG B O 1
ATOM 4249 N N . GLY B 1 135 ? -2.949 50.719 33.062 1 90.25 135 GLY B N 1
ATOM 4250 C CA . GLY B 1 135 ? -2.799 49.281 33.062 1 90.25 135 GLY B CA 1
ATOM 4251 C C . GLY B 1 135 ? -3.863 48.562 32.25 1 90.25 135 GLY B C 1
ATOM 4252 O O . GLY B 1 135 ? -4.344 49.094 31.25 1 90.25 135 GLY B O 1
ATOM 4253 N N . CYS B 1 136 ? -4.152 47.25 32.688 1 94.75 136 CYS B N 1
ATOM 4254 C CA . CYS B 1 136 ? -5.039 46.406 31.891 1 94.75 136 CYS B CA 1
ATOM 4255 C C . CYS B 1 136 ? -6.41 46.281 32.531 1 94.75 136 CYS B C 1
ATOM 4257 O O . CYS B 1 136 ? -6.527 46.344 33.781 1 94.75 136 CYS B O 1
ATOM 4259 N N . ASN B 1 137 ? -7.469 46.219 31.719 1 96.69 137 ASN B N 1
ATOM 4260 C CA . ASN B 1 137 ? -8.828 45.938 32.188 1 96.69 137 ASN B CA 1
ATOM 4261 C C . ASN B 1 137 ? -9.094 44.438 32.281 1 96.69 137 ASN B C 1
ATOM 4263 O O . ASN B 1 137 ? -9.367 43.781 31.25 1 96.69 137 ASN B O 1
ATOM 4267 N N . HIS B 1 138 ? -9.148 43.844 33.469 1 95.06 138 HIS B N 1
ATOM 4268 C CA . HIS B 1 138 ? -9.266 42.406 33.656 1 95.06 138 HIS B CA 1
ATOM 4269 C C . HIS B 1 138 ? -10.719 42 33.906 1 95.06 138 HIS B C 1
ATOM 4271 O O . HIS B 1 138 ? -10.992 40.875 34.344 1 95.06 138 HIS B O 1
ATOM 4277 N N . THR B 1 139 ? -11.641 42.844 33.594 1 95.25 139 THR B N 1
ATOM 4278 C CA . THR B 1 139 ? -13.047 42.562 33.875 1 95.25 139 THR B CA 1
ATOM 4279 C C . THR B 1 139 ? -13.773 42.094 32.625 1 95.25 139 THR B C 1
ATOM 4281 O O . THR B 1 139 ? -14.984 41.875 32.656 1 95.25 139 THR B O 1
ATOM 4284 N N . CYS B 1 140 ? -13.078 42 31.516 1 96.31 140 CYS B N 1
ATOM 4285 C CA . CYS B 1 140 ? -13.711 41.688 30.234 1 96.31 140 CYS B CA 1
ATOM 4286 C C . CYS B 1 140 ? -14.227 40.25 30.234 1 96.31 140 CYS B C 1
ATOM 4288 O O . CYS B 1 140 ? -13.609 39.344 30.828 1 96.31 140 CYS B O 1
ATOM 4290 N N . LYS B 1 141 ? -15.32 40 29.578 1 94.88 141 LYS B N 1
ATOM 4291 C CA . LYS B 1 141 ? -16 38.719 29.562 1 94.88 141 LYS B CA 1
ATOM 4292 C C . LYS B 1 141 ? -15.258 37.688 28.688 1 94.88 141 LYS B C 1
ATOM 4294 O O . LYS B 1 141 ? -14.75 38.062 27.625 1 94.88 141 LYS B O 1
ATOM 4299 N N . PRO B 1 142 ? -15.211 36.469 29.141 1 95.62 142 PRO B N 1
ATOM 4300 C CA . PRO B 1 142 ? -14.594 35.438 28.328 1 95.62 142 PRO B CA 1
ATOM 4301 C C . PRO B 1 142 ? -15.531 34.906 27.25 1 95.62 142 PRO B C 1
ATOM 4303 O O . PRO B 1 142 ? -16.75 34.969 27.391 1 95.62 142 PRO B O 1
ATOM 4306 N N . HIS B 1 143 ? -14.945 34.469 26.156 1 95.81 143 HIS B N 1
ATOM 4307 C CA . HIS B 1 143 ? -15.633 33.75 25.078 1 95.81 143 HIS B CA 1
ATOM 4308 C C . HIS B 1 143 ? -15.062 32.344 24.891 1 95.81 143 HIS B C 1
ATOM 4310 O O . HIS B 1 143 ? -13.859 32.125 25 1 95.81 143 HIS B O 1
ATOM 4316 N N . THR B 1 144 ? -15.945 31.422 24.656 1 94.25 144 THR B N 1
ATOM 4317 C CA . THR B 1 144 ? -15.477 30.047 24.531 1 94.25 144 THR B CA 1
ATOM 4318 C C . THR B 1 144 ? -15.586 29.562 23.094 1 94.25 144 THR B C 1
ATOM 4320 O O . THR B 1 144 ? -16.484 29.969 22.359 1 94.25 144 THR B O 1
ATOM 4323 N N . HIS B 1 145 ? -14.648 28.781 22.734 1 94.62 145 HIS B N 1
ATOM 4324 C CA . HIS B 1 145 ? -14.656 28.125 21.438 1 94.62 145 HIS B CA 1
ATOM 4325 C C . HIS B 1 145 ? -13.906 26.797 21.5 1 94.62 145 HIS B C 1
ATOM 4327 O O . HIS B 1 145 ? -12.891 26.688 22.188 1 94.62 145 HIS B O 1
ATOM 4333 N N . GLU B 1 146 ? -14.438 25.844 20.781 1 93.62 146 GLU B N 1
ATOM 4334 C CA . GLU B 1 146 ? -13.805 24.516 20.734 1 93.62 146 GLU B CA 1
ATOM 4335 C C . GLU B 1 146 ? -13 24.328 19.453 1 93.62 146 GLU B C 1
ATOM 4337 O O . GLU B 1 146 ? -13.406 24.812 18.391 1 93.62 146 GLU B O 1
ATOM 4342 N N . THR B 1 147 ? -11.797 23.625 19.578 1 95.19 147 THR B N 1
ATOM 4343 C CA . THR B 1 147 ? -10.992 23.312 18.391 1 95.19 147 THR B CA 1
ATOM 4344 C C . THR B 1 147 ? -11.547 22.078 17.688 1 95.19 147 THR B C 1
ATOM 4346 O O . THR B 1 147 ? -12.422 21.391 18.203 1 95.19 147 THR B O 1
ATOM 4349 N N . ALA B 1 148 ? -11.062 21.875 16.453 1 96 148 ALA B N 1
ATOM 4350 C CA . ALA B 1 148 ? -11.5 20.734 15.672 1 96 148 ALA B CA 1
ATOM 4351 C C . ALA B 1 148 ? -11.125 19.422 16.375 1 96 148 ALA B C 1
ATOM 4353 O O . ALA B 1 148 ? -10.203 19.391 17.188 1 96 148 ALA B O 1
ATOM 4354 N N . PRO B 1 149 ? -11.898 18.328 16.109 1 97.25 149 PRO B N 1
ATOM 4355 C CA . PRO B 1 149 ? -11.555 17.047 16.734 1 97.25 149 PRO B CA 1
ATOM 4356 C C . PRO B 1 149 ? -10.188 16.516 16.281 1 97.25 149 PRO B C 1
ATOM 4358 O O . PRO B 1 149 ? -9.656 16.969 15.266 1 97.25 149 PRO B O 1
ATOM 4361 N N . CYS B 1 150 ? -9.68 15.594 17.094 1 97.06 150 CYS B N 1
ATOM 4362 C CA . CYS B 1 150 ? -8.422 14.938 16.75 1 97.06 150 CYS B CA 1
ATOM 4363 C C . CYS B 1 150 ? -8.617 13.945 15.617 1 97.06 150 CYS B C 1
ATOM 4365 O O . CYS B 1 150 ? -9.664 13.297 15.516 1 97.06 150 CYS B O 1
ATOM 4367 N N . SER B 1 151 ? -7.602 13.883 14.812 1 96.88 151 SER B N 1
ATOM 4368 C CA . SER B 1 151 ? -7.625 12.883 13.75 1 96.88 151 SER B CA 1
ATOM 4369 C C . SER B 1 151 ? -7.562 11.469 14.32 1 96.88 151 SER B C 1
ATOM 4371 O O . SER B 1 151 ? -6.742 11.188 15.195 1 96.88 151 SER B O 1
ATOM 4373 N N . PRO B 1 152 ? -8.445 10.625 13.852 1 97.75 152 PRO B N 1
ATOM 4374 C CA . PRO B 1 152 ? -8.312 9.234 14.281 1 97.75 152 PRO B CA 1
ATOM 4375 C C . PRO B 1 152 ? -7.125 8.523 13.633 1 97.75 152 PRO B C 1
ATOM 4377 O O . PRO B 1 152 ? -6.594 8.992 12.625 1 97.75 152 PRO B O 1
ATOM 4380 N N . GLU B 1 153 ? -6.668 7.52 14.305 1 97.69 153 GLU B N 1
ATOM 4381 C CA . GLU B 1 153 ? -5.617 6.66 13.766 1 97.69 153 GLU B CA 1
ATOM 4382 C C . GLU B 1 153 ? -6.16 5.273 13.43 1 97.69 153 GLU B C 1
ATOM 4384 O O . GLU B 1 153 ? -6.746 4.609 14.281 1 97.69 153 GLU B O 1
ATOM 4389 N N . ILE B 1 154 ? -5.977 4.875 12.164 1 98 154 ILE B N 1
ATOM 4390 C CA . ILE B 1 154 ? -6.438 3.547 11.773 1 98 154 ILE B CA 1
ATOM 4391 C C . ILE B 1 154 ? -5.496 2.486 12.344 1 98 154 ILE B C 1
ATOM 4393 O O . ILE B 1 154 ? -4.293 2.502 12.062 1 98 154 ILE B O 1
ATOM 4397 N N . LEU B 1 155 ? -6.098 1.597 13.047 1 97.44 155 LEU B N 1
ATOM 4398 C CA . LEU B 1 155 ? -5.312 0.565 13.719 1 97.44 155 LEU B CA 1
ATOM 4399 C C . LEU B 1 155 ? -5.238 -0.699 12.867 1 97.44 155 LEU B C 1
ATOM 4401 O O . LEU B 1 155 ? -4.191 -1.348 12.805 1 97.44 155 LEU B O 1
ATOM 4405 N N . SER B 1 156 ? -6.383 -1.023 12.258 1 95.94 156 SER B N 1
ATOM 4406 C CA . SER B 1 156 ? -6.387 -2.234 11.445 1 95.94 156 SER B CA 1
ATOM 4407 C C . SER B 1 156 ? -7.504 -2.195 10.406 1 95.94 156 SER B C 1
ATOM 4409 O O . SER B 1 156 ? -8.516 -1.526 10.602 1 95.94 156 SER B O 1
ATOM 4411 N N . VAL B 1 157 ? -7.172 -2.811 9.336 1 94 157 VAL B N 1
ATOM 4412 C CA . VAL B 1 157 ? -8.133 -3.072 8.266 1 94 157 VAL B CA 1
ATOM 4413 C C . VAL B 1 157 ? -8.148 -4.562 7.941 1 94 157 VAL B C 1
ATOM 4415 O O . VAL B 1 157 ? -7.16 -5.109 7.445 1 94 157 VAL B O 1
ATOM 4418 N N . SER B 1 158 ? -9.227 -5.219 8.25 1 88.88 158 SER B N 1
ATOM 4419 C CA . SER B 1 158 ? -9.25 -6.672 8.109 1 88.88 158 SER B CA 1
ATOM 4420 C C . SER B 1 158 ? -10.516 -7.141 7.395 1 88.88 158 SER B C 1
ATOM 4422 O O . SER B 1 158 ? -11.594 -6.594 7.625 1 88.88 158 SER B O 1
ATOM 4424 N N . GLN B 1 159 ? -10.242 -8.055 6.484 1 83.31 159 GLN B N 1
ATOM 4425 C CA . GLN B 1 159 ? -11.391 -8.656 5.812 1 83.31 159 GLN B CA 1
ATOM 4426 C C . GLN B 1 159 ? -12.18 -9.547 6.766 1 83.31 159 GLN B C 1
ATOM 4428 O O . GLN B 1 159 ? -11.594 -10.258 7.586 1 83.31 159 GLN B O 1
ATOM 4433 N N . THR B 1 160 ? -13.438 -9.422 6.648 1 77.94 160 THR B N 1
ATOM 4434 C CA . THR B 1 160 ? -14.297 -10.273 7.453 1 77.94 160 THR B CA 1
ATOM 4435 C C . THR B 1 160 ? -14.625 -11.57 6.711 1 77.94 160 THR B C 1
ATOM 4437 O O . THR B 1 160 ? -14.047 -11.852 5.66 1 77.94 160 THR B O 1
ATOM 4440 N N . ASN B 1 161 ? -15.438 -12.398 7.32 1 65.81 161 ASN B N 1
ATOM 4441 C CA . ASN B 1 161 ? -15.805 -13.711 6.785 1 65.81 161 ASN B CA 1
ATOM 4442 C C . ASN B 1 161 ? -16.359 -13.602 5.367 1 65.81 161 ASN B C 1
ATOM 4444 O O . ASN B 1 161 ? -16.172 -14.508 4.555 1 65.81 161 ASN B O 1
ATOM 4448 N N . SER B 1 162 ? -17.094 -12.484 5.195 1 62.03 162 SER B N 1
ATOM 4449 C CA . SER B 1 162 ? -17.531 -12.305 3.816 1 62.03 162 SER B CA 1
ATOM 4450 C C . SER B 1 162 ? -16.469 -11.617 2.975 1 62.03 162 SER B C 1
ATOM 4452 O O . SER B 1 162 ? -15.852 -10.648 3.418 1 62.03 162 SER B O 1
ATOM 4454 N N . SER B 1 163 ? -16.078 -12.242 1.839 1 64.75 163 SER B N 1
ATOM 4455 C CA . SER B 1 163 ? -15.031 -11.75 0.952 1 64.75 163 SER B CA 1
ATOM 4456 C C . SER B 1 163 ? -15.297 -10.32 0.516 1 64.75 163 SER B C 1
ATOM 4458 O O . SER B 1 163 ? -14.391 -9.617 0.066 1 64.75 163 SER B O 1
ATOM 4460 N N . SER B 1 164 ? -16.5 -9.781 0.916 1 81 164 SER B N 1
ATOM 4461 C CA . SER B 1 164 ? -16.828 -8.469 0.368 1 81 164 SER B CA 1
ATOM 4462 C C . SER B 1 164 ? -16.953 -7.422 1.471 1 81 164 SER B C 1
ATOM 4464 O O . SER B 1 164 ? -17.375 -6.289 1.217 1 81 164 SER B O 1
ATOM 4466 N N . SER B 1 165 ? -16.672 -7.863 2.73 1 90.81 165 SER B N 1
ATOM 4467 C CA . SER B 1 165 ? -16.797 -6.918 3.834 1 90.81 165 SER B CA 1
ATOM 4468 C C . SER B 1 165 ? -15.484 -6.75 4.578 1 90.81 165 SER B C 1
ATOM 4470 O O . SER B 1 165 ? -14.734 -7.715 4.75 1 90.81 165 SER B O 1
ATOM 4472 N N . VAL B 1 166 ? -15.211 -5.535 4.941 1 93.31 166 VAL B N 1
ATOM 4473 C CA . VAL B 1 166 ? -13.969 -5.227 5.641 1 93.31 166 VAL B CA 1
ATOM 4474 C C . VAL B 1 166 ? -14.273 -4.406 6.891 1 93.31 166 VAL B C 1
ATOM 4476 O O . VAL B 1 166 ? -15.094 -3.486 6.855 1 93.31 166 VAL B O 1
ATOM 4479 N N . SER B 1 167 ? -13.711 -4.793 7.945 1 94.94 167 SER B N 1
ATOM 4480 C CA . SER B 1 167 ? -13.828 -4.051 9.195 1 94.94 167 SER B CA 1
ATOM 4481 C C . SER B 1 167 ? -12.617 -3.148 9.414 1 94.94 167 SER B C 1
ATOM 4483 O O . SER B 1 167 ? -11.477 -3.59 9.289 1 94.94 167 SER B O 1
ATOM 4485 N N . VAL B 1 168 ? -12.891 -1.895 9.742 1 96.81 168 VAL B N 1
ATOM 4486 C CA . VAL B 1 168 ? -11.836 -0.927 10.016 1 96.81 168 VAL B CA 1
ATOM 4487 C C . VAL B 1 168 ? -11.883 -0.51 11.484 1 96.81 168 VAL B C 1
ATOM 4489 O O . VAL B 1 168 ? -12.914 -0.04 11.977 1 96.81 168 VAL B O 1
ATOM 4492 N N . LEU B 1 169 ? -10.797 -0.677 12.18 1 97.81 169 LEU B N 1
ATOM 4493 C CA . LEU B 1 169 ? -10.641 -0.263 13.57 1 97.81 169 LEU B CA 1
ATOM 4494 C C . LEU B 1 169 ? -9.789 0.999 13.664 1 97.81 169 LEU B C 1
ATOM 4496 O O . LEU B 1 169 ? -8.758 1.109 13.008 1 97.81 169 LEU B O 1
ATOM 4500 N N . TYR B 1 170 ? -10.18 1.976 14.484 1 97.88 170 TYR B N 1
ATOM 4501 C CA . TYR B 1 170 ? -9.453 3.232 14.633 1 97.88 170 TYR B CA 1
ATOM 4502 C C . TYR B 1 170 ? -9.578 3.768 16.047 1 97.88 170 TYR B C 1
ATOM 4504 O O . TYR B 1 170 ? -10.414 3.303 16.828 1 97.88 170 TYR B O 1
ATOM 4512 N N . THR B 1 171 ? -8.727 4.703 16.422 1 97.44 171 THR B N 1
ATOM 4513 C CA . THR B 1 171 ? -8.781 5.352 17.734 1 97.44 171 THR B CA 1
ATOM 4514 C C . THR B 1 171 ? -9.898 6.387 17.766 1 97.44 171 THR B C 1
ATOM 4516 O O . THR B 1 171 ? -10.234 6.984 16.75 1 97.44 171 THR B O 1
ATOM 4519 N N . ALA B 1 172 ? -10.445 6.508 18.922 1 94.44 172 ALA B N 1
ATOM 4520 C CA . ALA B 1 172 ? -11.469 7.516 19.156 1 94.44 172 ALA B CA 1
ATOM 4521 C C . ALA B 1 172 ? -11.062 8.469 20.266 1 94.44 172 ALA B C 1
ATOM 4523 O O . ALA B 1 172 ? -11.648 8.453 21.359 1 94.44 172 ALA B O 1
ATOM 4524 N N . PRO B 1 173 ? -10.164 9.398 19.984 1 93.69 173 PRO B N 1
ATOM 4525 C CA . PRO B 1 173 ? -9.609 10.266 21.031 1 93.69 173 PRO B CA 1
ATOM 4526 C C . PRO B 1 173 ? -10.523 11.43 21.391 1 93.69 173 PRO B C 1
ATOM 4528 O O . PRO B 1 173 ? -10.195 12.234 22.25 1 93.69 173 PRO B O 1
ATOM 4531 N N . ASN B 1 174 ? -11.688 11.547 20.781 1 96.44 174 ASN B N 1
ATOM 4532 C CA . ASN B 1 174 ? -12.531 12.734 20.891 1 96.44 174 ASN B CA 1
ATOM 4533 C C . ASN B 1 174 ? -13.688 12.523 21.859 1 96.44 174 ASN B C 1
ATOM 4535 O O . ASN B 1 174 ? -13.883 11.414 22.359 1 96.44 174 ASN B O 1
ATOM 4539 N N . THR B 1 175 ? -14.352 13.562 22.25 1 94.12 175 THR B N 1
ATOM 4540 C CA . THR B 1 175 ? -15.508 13.523 23.141 1 94.12 175 THR B CA 1
ATOM 4541 C C . THR B 1 175 ? -16.594 12.609 22.578 1 94.12 175 THR B C 1
ATOM 4543 O O . THR B 1 175 ? -16.609 12.328 21.375 1 94.12 175 THR B O 1
ATOM 4546 N N . PRO B 1 176 ? -17.5 12.219 23.438 1 91.19 176 PRO B N 1
ATOM 4547 C CA . PRO B 1 176 ? -18.609 11.383 22.953 1 91.19 176 PRO B CA 1
ATOM 4548 C C . PRO B 1 176 ? -19.453 12.078 21.906 1 91.19 176 PRO B C 1
ATOM 4550 O O . PRO B 1 176 ? -19.438 13.305 21.797 1 91.19 176 PRO B O 1
ATOM 4553 N N . ASN B 1 177 ? -20.094 11.477 21.078 1 91.38 177 ASN B N 1
ATOM 4554 C CA . ASN B 1 177 ? -20.969 11.969 20.016 1 91.38 177 ASN B CA 1
ATOM 4555 C C . ASN B 1 177 ? -20.156 12.477 18.828 1 91.38 177 ASN B C 1
ATOM 4557 O O . ASN B 1 177 ? -20.609 13.367 18.109 1 91.38 177 ASN B O 1
ATOM 4561 N N . THR B 1 178 ? -18.922 12.156 18.828 1 96.5 178 THR B N 1
ATOM 4562 C CA . THR B 1 178 ? -18.094 12.398 17.641 1 96.5 178 THR B CA 1
ATOM 4563 C C . THR B 1 178 ? -18.359 11.328 16.594 1 96.5 178 THR B C 1
ATOM 4565 O O . THR B 1 178 ? -18.344 10.133 16.891 1 96.5 178 THR B O 1
ATOM 4568 N N . THR B 1 179 ? -18.703 11.781 15.406 1 97.75 179 THR B N 1
ATOM 4569 C CA . THR B 1 179 ? -18.922 10.852 14.305 1 97.75 179 THR B CA 1
ATOM 4570 C C . THR B 1 179 ? -17.625 10.57 13.555 1 97.75 179 THR B C 1
ATOM 4572 O O . THR B 1 179 ? -16.875 11.5 13.242 1 97.75 179 THR B O 1
ATOM 4575 N N . TYR B 1 180 ? -17.391 9.312 13.367 1 98.19 180 TYR B N 1
ATOM 4576 C CA . TYR B 1 180 ? -16.234 8.914 12.578 1 98.19 180 TYR B CA 1
ATOM 4577 C C . TYR B 1 180 ? -16.656 8.398 11.211 1 98.19 180 TYR B C 1
ATOM 4579 O O . TYR B 1 180 ? -17.562 7.57 11.102 1 98.19 180 TYR B O 1
ATOM 4587 N N . THR B 1 181 ? -16.031 8.953 10.203 1 98.31 181 THR B N 1
ATOM 4588 C CA . THR B 1 181 ? -16.312 8.539 8.828 1 98.31 181 THR B CA 1
ATOM 4589 C C . THR B 1 181 ? -15.086 7.871 8.211 1 98.31 181 THR B C 1
ATOM 4591 O O . THR B 1 181 ? -13.984 8.43 8.227 1 98.31 181 THR B O 1
ATOM 4594 N N . VAL B 1 182 ? -15.297 6.664 7.73 1 98.19 182 VAL B N 1
ATOM 4595 C CA . VAL B 1 182 ? -14.25 5.926 7.027 1 98.19 182 VAL B CA 1
ATOM 4596 C C . VAL B 1 182 ? -14.547 5.906 5.531 1 98.19 182 VAL B C 1
ATOM 4598 O O . VAL B 1 182 ? -15.672 5.633 5.121 1 98.19 182 VAL B O 1
ATOM 4601 N N . THR B 1 183 ? -13.562 6.281 4.777 1 97.69 183 THR B N 1
ATOM 4602 C CA . THR B 1 183 ? -13.727 6.297 3.33 1 97.69 183 THR B CA 1
ATOM 4603 C C . THR B 1 183 ? -12.68 5.414 2.656 1 97.69 183 THR B C 1
ATOM 4605 O O . THR B 1 183 ? -11.5 5.477 3 1 97.69 183 THR B O 1
ATOM 4608 N N . ALA B 1 184 ? -13.117 4.566 1.764 1 96.88 184 ALA B N 1
ATOM 4609 C CA . ALA B 1 184 ? -12.258 3.773 0.892 1 96.88 184 ALA B CA 1
ATOM 4610 C C . ALA B 1 184 ? -12.336 4.266 -0.551 1 96.88 184 ALA B C 1
ATOM 4612 O O . ALA B 1 184 ? -13.336 4.039 -1.236 1 96.88 184 ALA B O 1
ATOM 4613 N N . VAL B 1 185 ? -11.242 4.863 -0.965 1 97 185 VAL B N 1
ATOM 4614 C CA . VAL B 1 185 ? -11.234 5.445 -2.303 1 97 185 VAL B CA 1
ATOM 4615 C C . VAL B 1 185 ? -10.5 4.516 -3.266 1 97 185 VAL B C 1
ATOM 4617 O O . VAL B 1 185 ? -9.336 4.172 -3.039 1 97 185 VAL B O 1
ATOM 4620 N N . GLY B 1 186 ? -11.172 4.098 -4.312 1 93.94 186 GLY B N 1
ATOM 4621 C CA . GLY B 1 186 ? -10.586 3.271 -5.355 1 93.94 186 GLY B CA 1
ATOM 4622 C C . GLY B 1 186 ? -10.375 4.02 -6.66 1 93.94 186 GLY B C 1
ATOM 4623 O O . GLY B 1 186 ? -10.445 5.25 -6.691 1 93.94 186 GLY B O 1
ATOM 4624 N N . LEU B 1 187 ? -10.039 3.32 -7.711 1 88.25 187 LEU B N 1
ATOM 4625 C CA . LEU B 1 187 ? -9.812 3.924 -9.016 1 88.25 187 LEU B CA 1
ATOM 4626 C C . LEU B 1 187 ? -11.125 4.422 -9.617 1 88.25 187 LEU B C 1
ATOM 4628 O O . LEU B 1 187 ? -11.172 5.5 -10.219 1 88.25 187 LEU B O 1
ATOM 4632 N N . THR B 1 188 ? -12.195 3.666 -9.336 1 89.44 188 THR B N 1
ATOM 4633 C CA . THR B 1 188 ? -13.438 3.984 -10.031 1 89.44 188 THR B CA 1
ATOM 4634 C C . THR B 1 188 ? -14.578 4.207 -9.039 1 89.44 188 THR B C 1
ATOM 4636 O O . THR B 1 188 ? -15.664 4.645 -9.422 1 89.44 188 THR B O 1
ATOM 4639 N N . ASP B 1 189 ? -14.375 3.793 -7.816 1 93.31 189 ASP B N 1
ATOM 4640 C CA . ASP B 1 189 ? -15.477 3.887 -6.863 1 93.31 189 ASP B CA 1
ATOM 4641 C C . ASP B 1 189 ? -14.977 4.289 -5.477 1 93.31 189 ASP B C 1
ATOM 4643 O O . ASP B 1 189 ? -13.773 4.23 -5.207 1 93.31 189 ASP B O 1
ATOM 4647 N N . THR B 1 190 ? -15.938 4.84 -4.68 1 96.38 190 THR B N 1
ATOM 4648 C CA . THR B 1 190 ? -15.672 5.223 -3.295 1 96.38 190 THR B CA 1
ATOM 4649 C C . THR B 1 190 ? -16.719 4.629 -2.359 1 96.38 190 THR B C 1
ATOM 4651 O O . THR B 1 190 ? -17.922 4.668 -2.652 1 96.38 190 THR B O 1
ATOM 4654 N N . HIS B 1 191 ? -16.25 3.99 -1.335 1 96.25 191 HIS B N 1
ATOM 4655 C CA . HIS B 1 191 ? -17.125 3.443 -0.299 1 96.25 191 HIS B CA 1
ATOM 4656 C C . HIS B 1 191 ? -16.922 4.168 1.027 1 96.25 191 HIS B C 1
ATOM 4658 O O . HIS B 1 191 ? -15.789 4.512 1.388 1 96.25 191 HIS B O 1
ATOM 4664 N N . THR B 1 192 ? -18.047 4.43 1.72 1 97.19 192 THR B N 1
ATOM 4665 C CA . THR B 1 192 ? -17.953 5.16 2.979 1 97.19 192 THR B CA 1
ATOM 4666 C C . THR B 1 192 ? -18.797 4.48 4.059 1 97.19 192 THR B C 1
ATOM 4668 O O . THR B 1 192 ? -19.781 3.814 3.754 1 97.19 192 THR B O 1
ATOM 4671 N N . CYS B 1 193 ? -18.406 4.52 5.238 1 96.88 193 CYS B N 1
ATOM 4672 C CA . CYS B 1 193 ? -19.172 4.117 6.41 1 96.88 193 CYS B CA 1
ATOM 4673 C C . CYS B 1 193 ? -18.984 5.113 7.551 1 96.88 193 CYS B C 1
ATOM 4675 O O . CYS B 1 193 ? -18 5.836 7.598 1 96.88 193 CYS B O 1
ATOM 4677 N N . GLN B 1 194 ? -20 5.273 8.391 1 97.44 194 GLN B N 1
ATOM 4678 C CA . GLN B 1 194 ? -19.984 6.18 9.531 1 97.44 194 GLN B CA 1
ATOM 4679 C C . GLN B 1 194 ? -20.344 5.453 10.82 1 97.44 194 GLN B C 1
ATOM 4681 O O . GLN B 1 194 ? -21.156 4.516 10.797 1 97.44 194 GLN B O 1
ATOM 4686 N N . SER B 1 195 ? -19.703 5.84 11.898 1 96.75 195 SER B N 1
ATOM 4687 C CA . SER B 1 195 ? -19.969 5.234 13.195 1 96.75 195 SER B CA 1
ATOM 4688 C C . SER B 1 195 ? -19.641 6.191 14.336 1 96.75 195 SER B C 1
ATOM 4690 O O . SER B 1 195 ? -18.891 7.148 14.148 1 96.75 195 SER B O 1
ATOM 4692 N N . LEU B 1 196 ? -20.203 5.969 15.555 1 96.25 196 LEU B N 1
ATOM 4693 C CA . LEU B 1 196 ? -19.875 6.695 16.781 1 96.25 196 LEU B CA 1
ATOM 4694 C C . LEU B 1 196 ? -18.906 5.887 17.641 1 96.25 196 LEU B C 1
ATOM 4696 O O . LEU B 1 196 ? -18.469 6.359 18.688 1 96.25 196 LEU B O 1
ATOM 4700 N N . SER B 1 197 ? -18.594 4.684 17.031 1 94 197 SER B N 1
ATOM 4701 C CA . SER B 1 197 ? -17.75 3.758 17.781 1 94 197 SER B CA 1
ATOM 4702 C C . SER B 1 197 ? -16.328 3.717 17.234 1 94 197 SER B C 1
ATOM 4704 O O . SER B 1 197 ? -15.938 4.586 16.453 1 94 197 SER B O 1
ATOM 4706 N N . THR B 1 198 ? -15.562 2.734 17.656 1 95.75 198 THR B N 1
ATOM 4707 C CA . THR B 1 198 ? -14.156 2.621 17.297 1 95.75 198 THR B CA 1
ATOM 4708 C C . THR B 1 198 ? -13.977 1.72 16.078 1 95.7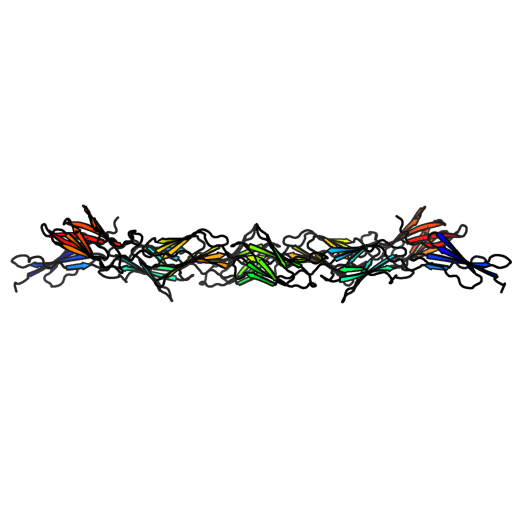5 198 THR B C 1
ATOM 4710 O O . THR B 1 198 ? -12.859 1.305 15.758 1 95.75 198 THR B O 1
ATOM 4713 N N . SER B 1 199 ? -15.102 1.387 15.453 1 95.69 199 SER B N 1
ATOM 4714 C CA . SER B 1 199 ? -14.992 0.531 14.281 1 95.69 199 SER B CA 1
ATOM 4715 C C . SER B 1 199 ? -16.094 0.842 13.266 1 95.69 199 SER B C 1
ATOM 4717 O O . SER B 1 199 ? -17.125 1.399 13.625 1 95.69 199 SER B O 1
ATOM 4719 N N . CYS B 1 200 ? -15.812 0.524 12.086 1 94.88 200 CYS B N 1
ATOM 4720 C CA . CYS B 1 200 ? -16.734 0.691 10.977 1 94.88 200 CYS B CA 1
ATOM 4721 C C . CYS B 1 200 ? -16.594 -0.44 9.961 1 94.88 200 CYS B C 1
ATOM 4723 O O . CYS B 1 200 ? -15.492 -0.981 9.789 1 94.88 200 CYS B O 1
ATOM 4725 N N . GLN B 1 201 ? -17.688 -0.804 9.312 1 94.56 201 GLN B N 1
ATOM 4726 C CA . GLN B 1 201 ? -17.656 -1.89 8.336 1 94.56 201 GLN B CA 1
ATOM 4727 C C . GLN B 1 201 ? -17.953 -1.379 6.93 1 94.56 201 GLN B C 1
ATOM 4729 O O . GLN B 1 201 ? -18.969 -0.707 6.715 1 94.56 201 GLN B O 1
ATOM 4734 N N . LEU B 1 202 ? -17.047 -1.621 6.094 1 94.88 202 LEU B N 1
ATOM 4735 C CA . LEU B 1 202 ? -17.297 -1.391 4.676 1 94.88 202 LEU B CA 1
ATOM 4736 C C . LEU B 1 202 ? -17.859 -2.641 4.008 1 94.88 202 LEU B C 1
ATOM 4738 O O . LEU B 1 202 ? -17.312 -3.734 4.164 1 94.88 202 LEU B O 1
ATOM 4742 N N . THR B 1 203 ? -18.922 -2.52 3.275 1 92.25 203 THR B N 1
ATOM 4743 C CA . THR B 1 203 ? -19.578 -3.689 2.703 1 92.25 203 THR B CA 1
ATOM 4744 C C . THR B 1 203 ? -19.672 -3.57 1.184 1 92.25 203 THR B C 1
ATOM 4746 O O . THR B 1 203 ? -19.422 -2.5 0.624 1 92.25 203 THR B O 1
ATOM 4749 N N . GLN B 1 204 ? -19.938 -4.676 0.57 1 91.25 204 GLN B N 1
ATOM 4750 C CA . GLN B 1 204 ? -20.203 -4.793 -0.861 1 91.25 204 GLN B CA 1
ATOM 4751 C C . GLN B 1 204 ? -19 -4.332 -1.68 1 91.25 204 GLN B C 1
ATOM 4753 O O . GLN B 1 204 ? -19.156 -3.6 -2.66 1 91.25 204 GLN B O 1
ATOM 4758 N N . LEU B 1 205 ? -17.812 -4.672 -1.157 1 92.56 205 LEU B N 1
ATOM 4759 C CA . LEU B 1 205 ? -16.609 -4.355 -1.918 1 92.56 205 LEU B CA 1
ATOM 4760 C C . LEU B 1 205 ? -16.391 -5.363 -3.043 1 92.56 205 LEU B C 1
ATOM 4762 O O . LEU B 1 205 ? -16.484 -6.57 -2.826 1 92.56 205 LEU B O 1
ATOM 4766 N N . PRO B 1 206 ? -16.234 -4.895 -4.234 1 92.69 206 PRO B N 1
ATOM 4767 C CA . PRO B 1 206 ? -15.984 -5.824 -5.34 1 92.69 206 PRO B CA 1
ATOM 4768 C C . PRO B 1 206 ? -14.688 -6.609 -5.168 1 92.69 206 PRO B C 1
ATOM 4770 O O . PRO B 1 206 ? -13.781 -6.164 -4.457 1 92.69 206 PRO B O 1
ATOM 4773 N N . CYS B 1 207 ? -14.625 -7.797 -5.832 1 92.06 207 CYS B N 1
ATOM 4774 C CA . CYS B 1 207 ? -13.398 -8.586 -5.801 1 92.06 207 CYS B CA 1
ATOM 4775 C C . CYS B 1 207 ? -12.328 -7.961 -6.688 1 92.06 207 CYS B C 1
ATOM 4777 O O . CYS B 1 207 ? -12.641 -7.266 -7.652 1 92.06 207 CYS B O 1
ATOM 4779 N N . GLY B 1 208 ? -11.086 -8.234 -6.266 1 93.25 208 GLY B N 1
ATOM 4780 C CA . GLY B 1 208 ? -9.93 -7.844 -7.066 1 93.25 208 GLY B CA 1
ATOM 4781 C C . GLY B 1 208 ? -9.758 -6.34 -7.16 1 93.25 208 GLY B C 1
ATOM 4782 O O . GLY B 1 208 ? -9.297 -5.828 -8.188 1 93.25 208 GLY B O 1
ATOM 4783 N N . ALA B 1 209 ? -10.203 -5.602 -6.156 1 92.94 209 ALA B N 1
ATOM 4784 C CA . ALA B 1 209 ? -10.094 -4.145 -6.168 1 92.94 209 ALA B CA 1
ATOM 4785 C C . ALA B 1 209 ? -9.094 -3.658 -5.125 1 92.94 209 ALA B C 1
ATOM 4787 O O . ALA B 1 209 ? -8.75 -4.391 -4.191 1 92.94 209 ALA B O 1
ATOM 4788 N N . THR B 1 210 ? -8.539 -2.416 -5.395 1 93.5 210 THR B N 1
ATOM 4789 C CA . THR B 1 210 ? -7.633 -1.765 -4.457 1 93.5 210 THR B CA 1
ATOM 4790 C C . THR B 1 210 ? -8.203 -0.425 -3.998 1 93.5 210 THR B C 1
ATOM 4792 O O . THR B 1 210 ? -8.766 0.323 -4.797 1 93.5 210 THR B O 1
ATOM 4795 N N . TYR B 1 211 ? -8.078 -0.156 -2.693 1 94.62 211 TYR B N 1
ATOM 4796 C CA . TYR B 1 211 ? -8.594 1.078 -2.113 1 94.62 211 TYR B CA 1
ATOM 4797 C C . TYR B 1 211 ? -7.566 1.719 -1.189 1 94.62 211 TYR B C 1
ATOM 4799 O O . TYR B 1 211 ? -6.652 1.046 -0.706 1 94.62 211 TYR B O 1
ATOM 4807 N N . ASP B 1 212 ? -7.691 3.027 -1.061 1 96.38 212 ASP B N 1
ATOM 4808 C CA . ASP B 1 212 ? -7.039 3.768 0.014 1 96.38 212 ASP B CA 1
ATOM 4809 C C . ASP B 1 212 ? -8.031 4.137 1.112 1 96.38 212 ASP B C 1
ATOM 4811 O O . ASP B 1 212 ? -8.992 4.867 0.867 1 96.38 212 ASP B O 1
ATOM 4815 N N . VAL B 1 213 ? -7.75 3.68 2.342 1 97.38 213 VAL B N 1
ATOM 4816 C CA . VAL B 1 213 ? -8.695 3.873 3.436 1 97.38 213 VAL B CA 1
ATOM 4817 C C . VAL B 1 213 ? -8.227 5.02 4.328 1 97.38 213 VAL B C 1
ATOM 4819 O O . VAL B 1 213 ? -7.074 5.043 4.762 1 97.38 213 VAL B O 1
ATOM 4822 N N . THR B 1 214 ? -9.055 5.961 4.539 1 97.94 214 THR B N 1
ATOM 4823 C CA . THR B 1 214 ? -8.812 7.094 5.43 1 97.94 214 THR B CA 1
ATOM 4824 C C . THR B 1 214 ? -9.984 7.281 6.395 1 97.94 214 THR B C 1
ATOM 4826 O O . THR B 1 214 ? -11.086 6.793 6.148 1 97.94 214 THR B O 1
ATOM 4829 N N . ALA B 1 215 ? -9.734 7.875 7.492 1 98.12 215 ALA B N 1
ATOM 4830 C CA . ALA B 1 215 ? -10.766 8.172 8.484 1 98.12 215 ALA B CA 1
ATOM 4831 C C . ALA B 1 215 ? -10.641 9.609 8.992 1 98.12 215 ALA B C 1
ATOM 4833 O O . ALA B 1 215 ? -9.531 10.156 9.055 1 98.12 215 ALA B O 1
ATOM 4834 N N . TYR B 1 216 ? -11.773 10.211 9.25 1 97.88 216 TYR B N 1
ATOM 4835 C CA . TYR B 1 216 ? -11.766 11.508 9.914 1 97.88 216 TYR B CA 1
ATOM 4836 C C . TYR B 1 216 ? -12.922 11.617 10.906 1 97.88 216 TYR B C 1
ATOM 4838 O O . TYR B 1 216 ? -13.891 10.859 10.82 1 97.88 216 TYR B O 1
ATOM 4846 N N . ALA B 1 217 ? -12.734 12.438 11.867 1 98.12 217 ALA B N 1
ATOM 4847 C CA . ALA B 1 217 ? -13.742 12.711 12.883 1 98.12 217 ALA B CA 1
ATOM 4848 C C . ALA B 1 217 ? -14.492 14.008 12.586 1 98.12 217 ALA B C 1
ATOM 4850 O O . ALA B 1 217 ? -13.938 14.93 11.977 1 98.12 217 ALA B O 1
ATOM 4851 N N . ARG B 1 218 ? -15.734 14.039 13.016 1 97.31 218 ARG B N 1
ATOM 4852 C CA . ARG B 1 218 ? -16.531 15.242 12.844 1 97.31 218 ARG B CA 1
ATOM 4853 C C . ARG B 1 218 ? -17.359 15.539 14.086 1 97.31 218 ARG B C 1
ATOM 4855 O O . ARG B 1 218 ? -18.031 14.656 14.617 1 97.31 218 ARG B O 1
ATOM 4862 N N . THR B 1 219 ? -17.188 16.703 14.609 1 95.75 219 THR B N 1
ATOM 4863 C CA . THR B 1 219 ? -18.047 17.219 15.664 1 95.75 219 THR B CA 1
ATOM 4864 C C . THR B 1 219 ? -18.875 18.406 15.148 1 95.75 219 THR B C 1
ATOM 4866 O O . THR B 1 219 ? -18.906 18.672 13.945 1 95.75 219 THR B O 1
ATOM 4869 N N . ALA B 1 220 ? -19.609 19.125 16.031 1 92.69 220 ALA B N 1
ATOM 4870 C CA . ALA B 1 220 ? -20.406 20.297 15.648 1 92.69 220 ALA B CA 1
ATOM 4871 C C . ALA B 1 220 ? -19.516 21.422 15.141 1 92.69 220 ALA B C 1
ATOM 4873 O O . ALA B 1 220 ? -19.953 22.266 14.344 1 92.69 220 ALA B O 1
ATOM 4874 N N . VAL B 1 221 ? -18.25 21.406 15.555 1 92.31 221 VAL B N 1
ATOM 4875 C CA . VAL B 1 221 ? -17.328 22.484 15.211 1 92.31 221 VAL B CA 1
ATOM 4876 C C . VAL B 1 221 ? -16.828 22.297 13.781 1 92.31 221 VAL B C 1
ATOM 4878 O O . VAL B 1 221 ? -16.609 23.281 13.062 1 92.31 221 VAL B O 1
ATOM 4881 N N . GLY B 1 222 ? -16.656 21.016 13.414 1 93.69 222 GLY B N 1
ATOM 4882 C CA . GLY B 1 222 ? -16.125 20.734 12.086 1 93.69 222 GLY B CA 1
ATOM 4883 C C . GLY B 1 222 ? -15.398 19.406 12.016 1 93.69 222 GLY B C 1
ATOM 4884 O O . GLY B 1 222 ? -15.477 18.594 12.938 1 93.69 222 GLY B O 1
ATOM 4885 N N . PRO B 1 223 ? -14.781 19.234 10.906 1 96.12 223 PRO B N 1
ATOM 4886 C CA . PRO B 1 223 ? -14.055 17.969 10.711 1 96.12 223 PRO B CA 1
ATOM 4887 C C . PRO B 1 223 ? -12.617 18.047 11.219 1 96.12 223 PRO B C 1
ATOM 4889 O O . PRO B 1 223 ? -12.062 19.125 11.375 1 96.12 223 PRO B O 1
ATOM 4892 N N . SER B 1 224 ? -12.07 16.906 11.516 1 96.94 224 SER B N 1
ATOM 4893 C CA . SER B 1 224 ? -10.648 16.781 11.805 1 96.94 224 SER B CA 1
ATOM 4894 C C . SER B 1 224 ? -9.828 16.656 10.523 1 96.94 224 SER B C 1
ATOM 4896 O O . SER B 1 224 ? -10.391 16.547 9.43 1 96.94 224 SER B O 1
ATOM 4898 N N . LEU B 1 225 ? -8.5 16.656 10.672 1 96.06 225 LEU B N 1
ATOM 4899 C CA . LEU B 1 225 ? -7.648 16.188 9.586 1 96.06 225 LEU B CA 1
ATOM 4900 C C . LEU B 1 225 ? -7.859 14.703 9.32 1 96.06 225 LEU B C 1
ATOM 4902 O O . LEU B 1 225 ? -8.219 13.945 10.227 1 96.06 225 LEU B O 1
ATOM 4906 N N . PRO B 1 226 ? -7.703 14.312 8.07 1 97 226 PRO B N 1
ATOM 4907 C CA . PRO B 1 226 ? -7.809 12.883 7.793 1 97 226 PRO B CA 1
ATOM 4908 C C . PRO B 1 226 ? -6.672 12.07 8.414 1 97 226 PRO B C 1
ATOM 4910 O O . PRO B 1 226 ? -5.586 12.609 8.648 1 97 226 PRO B O 1
ATOM 4913 N N . SER B 1 227 ? -6.977 10.852 8.727 1 97.88 227 SER B N 1
ATOM 4914 C CA . SER B 1 227 ? -5.93 9.93 9.156 1 97.88 227 SER B CA 1
ATOM 4915 C C . SER B 1 227 ? -4.969 9.617 8.016 1 97.88 227 SER B C 1
ATOM 4917 O O . SER B 1 227 ? -5.223 9.984 6.863 1 97.88 227 SER B O 1
ATOM 4919 N N . TYR B 1 228 ? -3.865 8.969 8.43 1 97.31 228 TYR B N 1
ATOM 4920 C CA . TYR B 1 228 ? -3.029 8.391 7.379 1 97.31 228 TYR B CA 1
ATOM 4921 C C . TYR B 1 228 ? -3.781 7.312 6.609 1 97.31 228 TYR B C 1
ATOM 4923 O O . TYR B 1 228 ? -4.617 6.605 7.18 1 97.31 228 TYR B O 1
ATOM 4931 N N . SER B 1 229 ? -3.453 7.242 5.363 1 97.06 229 SER B N 1
ATOM 4932 C CA . SER B 1 229 ? -4.133 6.27 4.508 1 97.06 229 SER B CA 1
ATOM 4933 C C . SER B 1 229 ? -3.533 4.879 4.668 1 97.06 229 SER B C 1
ATOM 4935 O O . SER B 1 229 ? -2.324 4.738 4.863 1 97.06 229 SER B O 1
ATOM 4937 N N . VAL B 1 230 ? -4.395 3.877 4.59 1 95.81 230 VAL B N 1
ATOM 4938 C CA . VAL B 1 230 ? -4.012 2.471 4.633 1 95.81 230 VAL B CA 1
ATOM 4939 C C . VAL B 1 230 ? -4.508 1.76 3.375 1 95.81 230 VAL B C 1
ATOM 4941 O O . VAL B 1 230 ? -5.691 1.846 3.033 1 95.81 230 VAL B O 1
ATOM 4944 N N . PRO B 1 231 ? -3.559 1.136 2.723 1 93.31 231 PRO B N 1
ATOM 4945 C CA . PRO B 1 231 ? -4.012 0.419 1.527 1 93.31 231 PRO B CA 1
ATOM 4946 C C . PRO B 1 231 ? -4.883 -0.79 1.858 1 93.31 231 PRO B C 1
ATOM 4948 O O . PRO B 1 231 ? -4.637 -1.479 2.852 1 93.31 231 PRO B O 1
ATOM 4951 N N . LEU B 1 232 ? -5.957 -0.996 1.015 1 93.19 232 LEU B N 1
ATOM 4952 C CA . LEU B 1 232 ? -6.859 -2.137 1.112 1 93.19 232 LEU B CA 1
ATOM 4953 C C . LEU B 1 232 ? -7.004 -2.834 -0.237 1 93.19 232 LEU B C 1
ATOM 4955 O O . LEU B 1 232 ? -7.238 -2.182 -1.256 1 93.19 232 LEU B O 1
ATOM 4959 N N . GLU B 1 233 ? -6.746 -4.094 -0.241 1 92.25 233 GLU B N 1
ATOM 4960 C CA . GLU B 1 233 ? -6.93 -4.922 -1.431 1 92.25 233 GLU B CA 1
ATOM 4961 C C . GLU B 1 233 ? -7.902 -6.066 -1.163 1 92.25 233 GLU B C 1
ATOM 4963 O O . GLU B 1 233 ? -7.773 -6.777 -0.164 1 92.25 233 GLU B O 1
ATOM 4968 N N . THR B 1 234 ? -8.891 -6.184 -2.031 1 91.38 234 THR B N 1
ATOM 4969 C CA . THR B 1 234 ? -9.805 -7.32 -1.92 1 91.38 234 THR B CA 1
ATOM 4970 C C . THR B 1 234 ? -9.273 -8.516 -2.711 1 91.38 234 THR B C 1
ATOM 4972 O O . THR B 1 234 ? -8.539 -8.344 -3.684 1 91.38 234 THR B O 1
ATOM 4975 N N . GLY B 1 235 ? -9.617 -9.695 -2.277 1 91.69 235 GLY B N 1
ATOM 4976 C CA . GLY B 1 235 ? -9.188 -10.891 -2.984 1 91.69 235 GLY B CA 1
ATOM 4977 C C . GLY B 1 235 ? -9.578 -10.898 -4.449 1 91.69 235 GLY B C 1
ATOM 4978 O O . GLY B 1 235 ? -10.594 -10.297 -4.828 1 91.69 235 GLY B O 1
ATOM 4979 N N . PRO B 1 236 ? -8.719 -11.531 -5.246 1 94.88 236 PRO B N 1
ATOM 4980 C CA . PRO B 1 236 ? -9.062 -11.594 -6.668 1 94.88 236 PRO B CA 1
ATOM 4981 C C . PRO B 1 236 ? -10.375 -12.32 -6.93 1 94.88 236 PRO B C 1
ATOM 4983 O O . PRO B 1 236 ? -10.867 -13.055 -6.062 1 94.88 236 PRO B O 1
ATOM 4986 N N . CYS B 1 237 ? -10.953 -12.047 -8.102 1 95.56 237 CYS B N 1
ATOM 4987 C CA . CYS B 1 237 ? -12.133 -12.789 -8.523 1 95.56 237 CYS B CA 1
ATOM 4988 C C . CYS B 1 237 ? -11.766 -14.18 -9.008 1 95.56 237 CYS B C 1
ATOM 4990 O O . CYS B 1 237 ? -10.586 -14.469 -9.242 1 95.56 237 CYS B O 1
ATOM 4992 N N . CYS B 1 238 ? -12.805 -15.031 -9.086 1 96.69 238 CYS B N 1
ATOM 4993 C CA . CYS B 1 238 ? -12.609 -16.328 -9.703 1 96.69 238 CYS B CA 1
ATOM 4994 C C . CYS B 1 238 ? -12.82 -16.266 -11.211 1 96.69 238 CYS B C 1
ATOM 4996 O O . CYS B 1 238 ? -13.664 -15.508 -11.688 1 96.69 238 CYS B O 1
ATOM 4998 N N . PRO B 1 239 ? -11.953 -17.031 -11.977 1 97.69 239 PRO B N 1
ATOM 4999 C CA . PRO B 1 239 ? -12.25 -17.109 -13.406 1 97.69 239 PRO B CA 1
ATOM 5000 C C . PRO B 1 239 ? -13.688 -17.547 -13.688 1 97.69 239 PRO B C 1
ATOM 5002 O O . PRO B 1 239 ? -14.211 -18.422 -13 1 97.69 239 PRO B O 1
ATOM 5005 N N . HIS B 1 240 ? -14.305 -16.906 -14.719 1 96.69 240 HIS B N 1
ATOM 5006 C CA . HIS B 1 240 ? -15.695 -17.219 -15.047 1 96.69 240 HIS B CA 1
ATOM 5007 C C . HIS B 1 240 ? -15.82 -18.625 -15.617 1 96.69 240 HIS B C 1
ATOM 5009 O O . HIS B 1 240 ? -16.844 -19.281 -15.422 1 96.69 240 HIS B O 1
ATOM 5015 N N . THR B 1 241 ? -14.812 -18.969 -16.297 1 96.56 241 THR B N 1
ATOM 5016 C CA . THR B 1 241 ? -14.859 -20.266 -16.938 1 96.56 241 THR B CA 1
ATOM 5017 C C . THR B 1 241 ? -13.57 -21.047 -16.672 1 96.56 241 THR B C 1
ATOM 5019 O O . THR B 1 241 ? -12.5 -20.453 -16.531 1 96.56 241 THR B O 1
ATOM 5022 N N . LEU B 1 242 ? -13.672 -22.375 -16.562 1 97.69 242 LEU B N 1
ATOM 5023 C CA . LEU B 1 242 ? -12.555 -23.312 -16.484 1 97.69 242 LEU B CA 1
ATOM 5024 C C . LEU B 1 242 ? -12.906 -24.625 -17.172 1 97.69 242 LEU B C 1
ATOM 5026 O O . LEU B 1 242 ? -13.969 -25.203 -16.922 1 97.69 242 LEU B O 1
ATOM 5030 N N . THR B 1 243 ? -12.016 -25 -18.078 1 97.19 243 THR B N 1
ATOM 5031 C CA . THR B 1 243 ? -12.242 -26.25 -18.812 1 97.19 243 THR B CA 1
ATOM 5032 C C . THR B 1 243 ? -11.039 -27.188 -18.672 1 97.19 243 THR B C 1
ATOM 5034 O O . THR B 1 243 ? -9.891 -26.734 -18.656 1 97.19 243 THR B O 1
ATOM 5037 N N . VAL B 1 244 ? -11.367 -28.453 -18.516 1 96.56 244 VAL B N 1
ATOM 5038 C CA . VAL B 1 244 ? -10.344 -29.484 -18.5 1 96.56 244 VAL B CA 1
ATOM 5039 C C . VAL B 1 244 ? -10.492 -30.391 -19.719 1 96.56 244 VAL B C 1
ATOM 5041 O O . VAL B 1 244 ? -11.508 -31.062 -19.891 1 96.56 244 VAL B O 1
ATOM 5044 N N . ASP B 1 245 ? -9.445 -30.328 -20.547 1 94.62 245 ASP B N 1
ATOM 5045 C CA . ASP B 1 245 ? -9.438 -31.156 -21.75 1 94.62 245 ASP B CA 1
ATOM 5046 C C . ASP B 1 245 ? -8.359 -32.25 -21.656 1 94.62 245 ASP B C 1
ATOM 5048 O O . ASP B 1 245 ? -7.191 -31.938 -21.422 1 94.62 245 ASP B O 1
ATOM 5052 N N . GLN B 1 246 ? -8.82 -33.469 -21.797 1 93.38 246 GLN B N 1
ATOM 5053 C CA . GLN B 1 246 ? -7.844 -34.562 -21.828 1 93.38 246 GLN B CA 1
ATOM 5054 C C . GLN B 1 246 ? -7.133 -34.625 -23.172 1 93.38 246 GLN B C 1
ATOM 5056 O O . GLN B 1 246 ? -7.781 -34.688 -24.219 1 93.38 246 GLN B O 1
ATOM 5061 N N . VAL B 1 247 ? -5.824 -34.594 -23.172 1 92.25 247 VAL B N 1
ATOM 5062 C CA . VAL B 1 247 ? -5.039 -34.562 -24.391 1 92.25 247 VAL B CA 1
ATOM 5063 C C . VAL B 1 247 ? -4.516 -35.969 -24.703 1 92.25 247 VAL B C 1
ATOM 5065 O O . VAL B 1 247 ? -4.445 -36.375 -25.875 1 92.25 247 VAL B O 1
ATOM 5068 N N . THR B 1 248 ? -4.047 -36.688 -23.781 1 92.88 248 THR B N 1
ATOM 5069 C CA . THR B 1 248 ? -3.67 -38.094 -23.844 1 92.88 248 THR B CA 1
ATOM 5070 C C . THR B 1 248 ? -4.277 -38.875 -22.688 1 92.88 248 THR B C 1
ATOM 5072 O O . THR B 1 248 ? -5.09 -38.344 -21.938 1 92.88 248 THR B O 1
ATOM 5075 N N . GLN B 1 249 ? -3.922 -40.125 -22.625 1 89.88 249 GLN B N 1
ATOM 5076 C CA . GLN B 1 249 ? -4.477 -40.938 -21.547 1 89.88 249 GLN B CA 1
ATOM 5077 C C . GLN B 1 249 ? -4.109 -40.375 -20.172 1 89.88 249 GLN B C 1
ATOM 5079 O O . GLN B 1 249 ? -4.91 -40.438 -19.234 1 89.88 249 GLN B O 1
ATOM 5084 N N . ALA B 1 250 ? -2.916 -39.719 -20.062 1 92.56 250 ALA B N 1
ATOM 5085 C CA . ALA B 1 250 ? -2.445 -39.344 -18.734 1 92.56 250 ALA B CA 1
ATOM 5086 C C . ALA B 1 250 ? -2.209 -37.812 -18.672 1 92.56 250 ALA B C 1
ATOM 5088 O O . ALA B 1 250 ? -1.627 -37.312 -17.703 1 92.56 250 ALA B O 1
ATOM 5089 N N . MET B 1 251 ? -2.652 -37.125 -19.703 1 94 251 MET B N 1
ATOM 5090 C CA . MET B 1 251 ? -2.373 -35.688 -19.734 1 94 251 MET B CA 1
ATOM 5091 C C . MET B 1 251 ? -3.648 -34.875 -19.984 1 94 251 MET B C 1
ATOM 5093 O O . MET B 1 251 ? -4.492 -35.281 -20.781 1 94 251 MET B O 1
ATOM 5097 N N . THR B 1 252 ? -3.711 -33.781 -19.297 1 95.12 252 THR B N 1
ATOM 5098 C CA . THR B 1 252 ? -4.82 -32.875 -19.469 1 95.12 252 THR B CA 1
ATOM 5099 C C . THR B 1 252 ? -4.309 -31.453 -19.703 1 95.12 252 THR B C 1
ATOM 5101 O O . THR B 1 252 ? -3.189 -31.109 -19.297 1 95.12 252 THR B O 1
ATOM 5104 N N . ASN B 1 253 ? -5.051 -30.719 -20.453 1 96 253 ASN B N 1
ATOM 5105 C CA . ASN B 1 253 ? -4.875 -29.281 -20.562 1 96 253 ASN B CA 1
ATOM 5106 C C . ASN B 1 253 ? -6.008 -28.516 -19.875 1 96 253 ASN B C 1
ATOM 5108 O O . ASN B 1 253 ? -7.164 -28.609 -20.297 1 96 253 ASN B O 1
ATOM 5112 N N . VAL B 1 254 ? -5.648 -27.844 -18.828 1 96.94 254 VAL B N 1
ATOM 5113 C CA . VAL B 1 254 ? -6.633 -27.047 -18.109 1 96.94 254 VAL B CA 1
ATOM 5114 C C . VAL B 1 254 ? -6.547 -25.578 -18.562 1 96.94 254 VAL B C 1
ATOM 5116 O O . VAL B 1 254 ? -5.461 -25 -18.578 1 96.94 254 VAL B O 1
ATOM 5119 N N . THR B 1 255 ? -7.691 -25.016 -18.969 1 97.94 255 THR B N 1
ATOM 5120 C CA . THR B 1 255 ? -7.75 -23.641 -19.438 1 97.94 255 THR B CA 1
ATOM 5121 C C . THR B 1 255 ? -8.82 -22.859 -18.672 1 97.94 255 THR B C 1
ATOM 5123 O O . THR B 1 255 ? -9.891 -23.391 -18.375 1 97.94 255 THR B O 1
ATOM 5126 N N . TRP B 1 256 ? -8.617 -21.531 -18.391 1 98.06 256 TRP B N 1
ATOM 5127 C CA . TRP B 1 256 ? -9.594 -20.703 -17.672 1 98.06 256 TRP B CA 1
ATOM 5128 C C . TRP B 1 256 ? -9.539 -19.266 -18.156 1 98.06 256 TRP B C 1
ATOM 5130 O O . TRP B 1 256 ? -8.617 -18.875 -18.875 1 98.06 256 TRP B O 1
ATOM 5140 N N . SER B 1 257 ? -10.555 -18.547 -17.859 1 98.12 257 SER B N 1
ATOM 5141 C CA . SER B 1 257 ? -10.609 -17.141 -18.203 1 98.12 257 SER B CA 1
ATOM 5142 C C . SER B 1 257 ? -9.781 -16.297 -17.25 1 98.12 257 SER B C 1
ATOM 5144 O O . SER B 1 257 ? -9.578 -16.672 -16.094 1 98.12 257 SER B O 1
ATOM 5146 N N . PRO B 1 258 ? -9.258 -15.148 -17.781 1 97.62 258 PRO B N 1
ATOM 5147 C CA . PRO B 1 258 ? -8.578 -14.242 -16.859 1 97.62 258 PRO B CA 1
ATOM 5148 C C . PRO B 1 258 ? -9.484 -13.781 -15.719 1 97.62 258 PRO B C 1
ATOM 5150 O O . PRO B 1 258 ? -10.703 -13.641 -15.914 1 97.62 258 PRO B O 1
ATOM 5153 N N . ALA B 1 259 ? -8.898 -13.609 -14.562 1 97.5 259 ALA B N 1
ATOM 5154 C CA . ALA B 1 259 ? -9.641 -13.172 -13.391 1 97.5 259 ALA B CA 1
ATOM 5155 C C . ALA B 1 259 ? -9.188 -11.789 -12.938 1 97.5 259 ALA B C 1
ATOM 5157 O O . ALA B 1 259 ? -7.988 -11.523 -12.836 1 97.5 259 ALA B O 1
ATOM 5158 N N . THR B 1 260 ? -10.18 -10.977 -12.609 1 95.62 260 THR B N 1
ATOM 5159 C CA . THR B 1 260 ? -9.859 -9.625 -12.148 1 95.62 260 THR B CA 1
ATOM 5160 C C . THR B 1 260 ? -9.078 -9.68 -10.844 1 95.62 260 THR B C 1
ATOM 5162 O O . THR B 1 260 ? -9.484 -10.359 -9.898 1 95.62 260 THR B O 1
ATOM 5165 N N . GLY B 1 261 ? -7.965 -9.016 -10.812 1 95.44 261 GLY B N 1
ATOM 5166 C CA . GLY B 1 261 ? -7.172 -8.914 -9.594 1 95.44 261 GLY B CA 1
ATOM 5167 C C . GLY B 1 261 ? -6.168 -10.039 -9.445 1 95.44 261 GLY B C 1
ATOM 5168 O O . GLY B 1 261 ? -5.359 -10.031 -8.516 1 95.44 261 GLY B O 1
ATOM 5169 N N . ALA B 1 262 ? -6.223 -11 -10.336 1 97.19 262 ALA B N 1
ATOM 5170 C CA . ALA B 1 262 ? -5.32 -12.141 -10.219 1 97.19 262 ALA B CA 1
ATOM 5171 C C . ALA B 1 262 ? -4.043 -11.922 -11.023 1 97.19 262 ALA B C 1
ATOM 5173 O O . ALA B 1 262 ? -4.09 -11.391 -12.141 1 97.19 262 ALA B O 1
ATOM 5174 N N . ARG B 1 263 ? -2.885 -12.305 -10.422 1 96.69 263 ARG B N 1
ATOM 5175 C CA . ARG B 1 263 ? -1.604 -12.25 -11.117 1 96.69 263 ARG B CA 1
ATOM 5176 C C . ARG B 1 263 ? -1.117 -13.648 -11.484 1 96.69 263 ARG B C 1
ATOM 5178 O O . ARG B 1 263 ? -0.436 -13.828 -12.492 1 96.69 263 ARG B O 1
ATOM 5185 N N . SER B 1 264 ? -1.42 -14.57 -10.633 1 97 264 SER B N 1
ATOM 5186 C CA . SER B 1 264 ? -1.043 -15.953 -10.875 1 97 264 SER B CA 1
ATOM 5187 C C . SER B 1 264 ? -2.141 -16.906 -10.422 1 97 264 SER B C 1
ATOM 5189 O O . SER B 1 264 ? -3.107 -16.5 -9.781 1 97 264 SER B O 1
ATOM 5191 N N . TYR B 1 265 ? -2.008 -18.141 -10.836 1 97.44 265 TYR B N 1
ATOM 5192 C CA . TYR B 1 265 ? -3.025 -19.156 -10.57 1 97.44 265 TYR B CA 1
ATOM 5193 C C . TYR B 1 265 ? -2.391 -20.469 -10.125 1 97.44 265 TYR B C 1
ATOM 5195 O O . TYR B 1 265 ? -1.316 -20.828 -10.609 1 97.44 265 TYR B O 1
ATOM 5203 N N . VAL B 1 266 ? -3.043 -21.125 -9.195 1 97.19 266 VAL B N 1
ATOM 5204 C CA . VAL B 1 266 ? -2.736 -22.5 -8.852 1 97.19 266 VAL B CA 1
ATOM 5205 C C . VAL B 1 266 ? -3.953 -23.391 -9.117 1 97.19 266 VAL B C 1
ATOM 5207 O O . VAL B 1 266 ? -5.012 -23.188 -8.523 1 97.19 266 VAL B O 1
ATOM 5210 N N . THR B 1 267 ? -3.812 -24.234 -10.016 1 96.5 267 THR B N 1
ATOM 5211 C CA . THR B 1 267 ? -4.898 -25.172 -10.32 1 96.5 267 THR B CA 1
ATOM 5212 C C . THR B 1 267 ? -4.52 -26.594 -9.922 1 96.5 267 THR B C 1
ATOM 5214 O O . THR B 1 267 ? -3.338 -26.953 -9.938 1 96.5 267 THR B O 1
ATOM 5217 N N . ALA B 1 268 ? -5.547 -27.375 -9.516 1 96.19 268 ALA B N 1
ATOM 5218 C CA . ALA B 1 268 ? -5.273 -28.734 -9.055 1 96.19 268 ALA B CA 1
ATOM 5219 C C . ALA B 1 268 ? -6.391 -29.688 -9.461 1 96.19 268 ALA B C 1
ATOM 5221 O O . ALA B 1 268 ? -7.562 -29.297 -9.477 1 96.19 268 ALA B O 1
ATOM 5222 N N . LEU B 1 269 ? -5.988 -30.828 -9.883 1 95.94 269 LEU B N 1
ATOM 5223 C CA . LEU B 1 269 ? -6.855 -31.984 -10.047 1 95.94 269 LEU B CA 1
ATOM 5224 C C . LEU B 1 269 ? -6.605 -33 -8.945 1 95.94 269 LEU B C 1
ATOM 5226 O O . LEU B 1 269 ? -5.504 -33.562 -8.844 1 95.94 269 LEU B O 1
ATOM 5230 N N . THR B 1 270 ? -7.645 -33.219 -8.195 1 95.31 270 THR B N 1
ATOM 5231 C CA . THR B 1 270 ? -7.438 -34.062 -7.035 1 95.31 270 THR B CA 1
ATOM 5232 C C . THR B 1 270 ? -8.406 -35.25 -7.055 1 95.31 270 THR B C 1
ATOM 5234 O O . THR B 1 270 ? -9.586 -35.094 -7.387 1 95.31 270 THR B O 1
ATOM 5237 N N . SER B 1 271 ? -7.879 -36.406 -6.859 1 94.69 271 SER B N 1
ATOM 5238 C CA . SER B 1 271 ? -8.625 -37.656 -6.68 1 94.69 271 SER B CA 1
ATOM 5239 C C . SER B 1 271 ? -7.895 -38.594 -5.75 1 94.69 271 SER B C 1
ATOM 5241 O O . SER B 1 271 ? -6.734 -38.375 -5.406 1 94.69 271 SER B O 1
ATOM 5243 N N . SER B 1 272 ? -8.516 -39.656 -5.184 1 91.94 272 SER B N 1
ATOM 5244 C CA . SER B 1 272 ? -7.871 -40.688 -4.355 1 91.94 272 SER B CA 1
ATOM 5245 C C . SER B 1 272 ? -6.84 -41.469 -5.156 1 91.94 272 SER B C 1
ATOM 5247 O O . SER B 1 272 ? -5.922 -42.062 -4.582 1 91.94 272 SER B O 1
ATOM 5249 N N . ARG B 1 273 ? -6.918 -41.406 -6.461 1 89.81 273 ARG B N 1
ATOM 5250 C CA . ARG B 1 273 ? -6.043 -42.219 -7.312 1 89.81 273 ARG B CA 1
ATOM 5251 C C . ARG B 1 273 ? -4.996 -41.344 -8 1 89.81 273 ARG B C 1
ATOM 5253 O O . ARG B 1 273 ? -4.219 -41.844 -8.82 1 89.81 273 ARG B O 1
ATOM 5260 N N . GLY B 1 274 ? -5.062 -40.062 -7.684 1 86.75 274 GLY B N 1
ATOM 5261 C CA . GLY B 1 274 ? -4.078 -39.219 -8.336 1 86.75 274 GLY B CA 1
ATOM 5262 C C . GLY B 1 274 ? -4.211 -37.75 -7.949 1 86.75 274 GLY B C 1
ATOM 5263 O O . GLY B 1 274 ? -5.285 -37.312 -7.543 1 86.75 274 GLY B O 1
ATOM 5264 N N . HIS B 1 275 ? -3.1 -37.031 -8.07 1 90.69 275 HIS B N 1
ATOM 5265 C CA . HIS B 1 275 ? -3.041 -35.594 -7.773 1 90.69 275 HIS B CA 1
ATOM 5266 C C . HIS B 1 275 ? -2.133 -34.875 -8.758 1 90.69 275 HIS B C 1
ATOM 5268 O O . HIS B 1 275 ? -1.042 -35.344 -9.07 1 90.69 275 HIS B O 1
ATOM 5274 N N . ALA B 1 276 ? -2.693 -33.875 -9.367 1 92.44 276 ALA B N 1
ATOM 5275 C CA . ALA B 1 276 ? -1.908 -33 -10.242 1 92.44 276 ALA B CA 1
ATOM 5276 C C . ALA B 1 276 ? -2.115 -31.531 -9.883 1 92.44 276 ALA B C 1
ATOM 5278 O O . ALA B 1 276 ? -3.234 -31.109 -9.578 1 92.44 276 ALA B O 1
ATOM 5279 N N . LYS B 1 277 ? -1.059 -30.734 -9.852 1 94.12 277 LYS B N 1
ATOM 5280 C CA . LYS B 1 277 ? -1.105 -29.328 -9.492 1 94.12 277 LYS B CA 1
ATOM 5281 C C . LYS B 1 277 ? -0.173 -28.5 -10.375 1 94.12 277 LYS B C 1
ATOM 5283 O O . LYS B 1 277 ? 0.851 -29 -10.844 1 94.12 277 LYS B O 1
ATOM 5288 N N . CYS B 1 278 ? -0.572 -27.312 -10.648 1 94.75 278 CYS B N 1
ATOM 5289 C CA . CYS B 1 278 ? 0.197 -26.438 -11.516 1 94.75 278 CYS B CA 1
ATOM 5290 C C . CYS B 1 278 ? 0.091 -24.984 -11.055 1 94.75 278 CYS B C 1
ATOM 5292 O O . CYS B 1 278 ? -1.003 -24.5 -10.75 1 94.75 278 CYS B O 1
ATOM 5294 N N . HIS B 1 279 ? 1.23 -24.297 -10.859 1 95.25 279 HIS B N 1
ATOM 5295 C CA . HIS B 1 279 ? 1.312 -22.875 -10.523 1 95.25 279 HIS B CA 1
ATOM 5296 C C . HIS B 1 279 ? 1.832 -22.062 -11.703 1 95.25 279 HIS B C 1
ATOM 5298 O O . HIS B 1 279 ? 2.945 -22.297 -12.18 1 95.25 279 HIS B O 1
ATOM 5304 N N . THR B 1 280 ? 1.011 -21.094 -12.211 1 95.25 280 THR B N 1
ATOM 5305 C CA . THR B 1 280 ? 1.396 -20.375 -13.414 1 95.25 280 THR B CA 1
ATOM 5306 C C . THR B 1 280 ? 0.829 -18.953 -13.398 1 95.25 280 THR B C 1
ATOM 5308 O O . THR B 1 280 ? -0.099 -18.656 -12.641 1 95.25 280 THR B O 1
ATOM 5311 N N . MET B 1 281 ? 1.401 -18.078 -14.219 1 96.19 281 MET B N 1
ATOM 5312 C CA . MET B 1 281 ? 0.861 -16.734 -14.461 1 96.19 281 MET B CA 1
ATOM 5313 C C . MET B 1 281 ? -0.021 -16.719 -15.703 1 96.19 281 MET B C 1
ATOM 5315 O O . MET B 1 281 ? -0.688 -15.727 -15.977 1 96.19 281 MET B O 1
ATOM 5319 N N . ASP B 1 282 ? -0.034 -17.875 -16.375 1 95.56 282 ASP B N 1
ATOM 5320 C CA . ASP B 1 282 ? -0.842 -17.984 -17.578 1 95.56 282 ASP B CA 1
ATOM 5321 C C . ASP B 1 282 ? -2.27 -18.422 -17.25 1 95.56 282 ASP B C 1
ATOM 5323 O O . ASP B 1 282 ? -2.637 -18.516 -16.078 1 95.56 282 ASP B O 1
ATOM 5327 N N . THR B 1 283 ? -3.086 -18.562 -18.344 1 97.56 283 THR B N 1
ATOM 5328 C CA . THR B 1 283 ? -4.473 -18.969 -18.156 1 97.56 283 THR B CA 1
ATOM 5329 C C . THR B 1 283 ? -4.684 -20.422 -18.594 1 97.56 283 THR B C 1
ATOM 5331 O O . THR B 1 283 ? -5.773 -20.781 -19.031 1 97.56 283 THR B O 1
ATOM 5334 N N . HIS B 1 284 ? -3.621 -21.125 -18.578 1 96.38 284 HIS B N 1
ATOM 5335 C CA . HIS B 1 284 ? -3.676 -22.547 -18.906 1 96.38 284 HIS B CA 1
ATOM 5336 C C . HIS B 1 284 ? -2.523 -23.312 -18.266 1 96.38 284 HIS B C 1
ATOM 5338 O O . HIS B 1 284 ? -1.516 -22.719 -17.891 1 96.38 284 HIS B O 1
ATOM 5344 N N . CYS B 1 285 ? -2.752 -24.625 -18.156 1 95 285 CYS B N 1
ATOM 5345 C CA . CYS B 1 285 ? -1.729 -25.484 -17.578 1 95 285 CYS B CA 1
ATOM 5346 C C . CYS B 1 285 ? -1.823 -26.891 -18.156 1 95 285 CYS B C 1
ATOM 5348 O O . CYS B 1 285 ? -2.92 -27.438 -18.312 1 95 285 CYS B O 1
ATOM 5350 N N . LEU B 1 286 ? -0.672 -27.297 -18.547 1 94.94 286 LEU B N 1
ATOM 5351 C CA . LEU B 1 286 ? -0.555 -28.703 -18.922 1 94.94 286 LEU B CA 1
ATOM 5352 C C . LEU B 1 286 ? -0.269 -29.562 -17.688 1 94.94 286 LEU B C 1
ATOM 5354 O O . LEU B 1 286 ? 0.706 -29.328 -16.969 1 94.94 286 LEU B O 1
ATOM 5358 N N . MET B 1 287 ? -1.159 -30.5 -17.453 1 93.31 287 MET B N 1
ATOM 5359 C CA . MET B 1 287 ? -0.994 -31.344 -16.281 1 93.31 287 MET B CA 1
ATOM 5360 C C . MET B 1 287 ? -0.96 -32.812 -16.672 1 93.31 287 MET B C 1
ATOM 5362 O O . MET B 1 287 ? -1.771 -33.281 -17.484 1 93.31 287 MET B O 1
ATOM 5366 N N . GLY B 1 288 ? 0.009 -33.5 -16.109 1 91.12 288 GLY B N 1
ATOM 5367 C CA . GLY B 1 288 ? 0.161 -34.906 -16.406 1 91.12 288 GLY B CA 1
ATOM 5368 C C . GLY B 1 288 ? -0.036 -35.812 -15.195 1 91.12 288 GLY B C 1
ATOM 5369 O O . GLY B 1 288 ? -0.534 -35.375 -14.164 1 91.12 288 GLY B O 1
ATOM 5370 N N . CYS B 1 289 ? 0.165 -37.062 -15.422 1 88 289 CYS B N 1
ATOM 5371 C CA . CYS B 1 289 ? 0.145 -38.125 -14.414 1 88 289 CYS B CA 1
ATOM 5372 C C . CYS B 1 289 ? -1.267 -38.344 -13.883 1 88 289 CYS B C 1
ATOM 5374 O O . CYS B 1 289 ? -1.454 -38.594 -12.695 1 88 289 CYS B O 1
ATOM 5376 N N . ILE B 1 290 ? -2.197 -38.188 -14.812 1 91.62 290 ILE B N 1
ATOM 5377 C CA . ILE B 1 290 ? -3.582 -38.5 -14.477 1 91.62 290 ILE B CA 1
ATOM 5378 C C . ILE B 1 290 ? -3.844 -40 -14.68 1 91.62 290 ILE B C 1
ATOM 5380 O O . ILE B 1 290 ? -3.289 -40.594 -15.594 1 91.62 290 ILE B O 1
ATOM 5384 N N . THR B 1 291 ? -4.703 -40.5 -13.797 1 90.88 291 THR B N 1
ATOM 5385 C CA . THR B 1 291 ? -5.066 -41.906 -13.891 1 90.88 291 THR B CA 1
ATOM 5386 C C . THR B 1 291 ? -6.344 -42.094 -14.703 1 90.88 291 THR B C 1
ATOM 5388 O O . THR B 1 291 ? -7.312 -41.344 -14.516 1 90.88 291 THR B O 1
ATOM 5391 N N . CYS B 1 292 ? -6.32 -43.062 -15.617 1 88.94 292 CYS B N 1
ATOM 5392 C CA . CYS B 1 292 ? -7.5 -43.312 -16.438 1 88.94 292 CYS B CA 1
ATOM 5393 C C . CYS B 1 292 ? -8.656 -43.812 -15.594 1 88.94 292 CYS B C 1
ATOM 5395 O O . CYS B 1 292 ? -8.445 -44.375 -14.523 1 88.94 292 CYS B O 1
ATOM 5397 N N . GLY B 1 293 ? -9.906 -43.5 -16.094 1 88.38 293 GLY B N 1
ATOM 5398 C CA . GLY B 1 293 ? -11.117 -43.969 -15.445 1 88.38 293 GLY B CA 1
ATOM 5399 C C . GLY B 1 293 ? -11.305 -43.406 -14.055 1 88.38 293 GLY B C 1
ATOM 5400 O O . GLY B 1 293 ? -11.75 -44.125 -13.148 1 88.38 293 GLY B O 1
ATOM 5401 N N . THR B 1 294 ? -10.859 -42.219 -13.844 1 91.75 294 THR B N 1
ATOM 5402 C CA . THR B 1 294 ? -10.891 -41.594 -12.523 1 91.75 294 THR B CA 1
ATOM 5403 C C . THR B 1 294 ? -11.594 -40.25 -12.555 1 91.75 294 THR B C 1
ATOM 5405 O O . THR B 1 294 ? -11.398 -39.469 -13.484 1 91.75 294 THR B O 1
ATOM 5408 N N . ASN B 1 295 ? -12.406 -40.031 -11.5 1 93.69 295 ASN B N 1
ATOM 5409 C CA . ASN B 1 295 ? -13.023 -38.719 -11.312 1 93.69 295 ASN B CA 1
ATOM 5410 C C . ASN B 1 295 ? -12.133 -37.812 -10.477 1 93.69 295 ASN B C 1
ATOM 5412 O O . ASN B 1 295 ? -11.656 -38.188 -9.414 1 93.69 295 ASN B O 1
ATOM 5416 N N . TYR B 1 296 ? -11.977 -36.625 -11 1 96.12 296 TYR B N 1
ATOM 5417 C CA . TYR B 1 296 ? -11.133 -35.625 -10.312 1 96.12 296 TYR B CA 1
ATOM 5418 C C . TYR B 1 296 ? -11.945 -34.406 -9.883 1 96.12 296 TYR B C 1
ATOM 5420 O O . TYR B 1 296 ? -12.82 -33.969 -10.625 1 96.12 296 TYR B O 1
ATOM 5428 N N . SER B 1 297 ? -11.68 -33.938 -8.633 1 96.56 297 SER B N 1
ATOM 5429 C CA . SER B 1 297 ? -12.125 -32.594 -8.273 1 96.56 297 SER B CA 1
ATOM 5430 C C . SER B 1 297 ? -11.203 -31.531 -8.852 1 96.56 297 SER B C 1
ATOM 5432 O O . SER B 1 297 ? -9.984 -31.703 -8.898 1 96.56 297 SER B O 1
ATOM 5434 N N . VAL B 1 298 ? -11.875 -30.5 -9.383 1 96.75 298 VAL B N 1
ATOM 5435 C CA . VAL B 1 298 ? -11.102 -29.422 -9.992 1 96.75 298 VAL B CA 1
ATOM 5436 C C . VAL B 1 298 ? -11.148 -28.188 -9.094 1 96.75 298 VAL B C 1
ATOM 5438 O O . VAL B 1 298 ? -12.227 -27.703 -8.742 1 96.75 298 VAL B O 1
ATOM 5441 N N . SER B 1 299 ? -9.984 -27.703 -8.688 1 96.69 299 SER B N 1
ATOM 5442 C CA . SER B 1 299 ? -9.875 -26.484 -7.879 1 96.69 299 SER B CA 1
ATOM 5443 C C . SER B 1 299 ? -8.883 -25.5 -8.484 1 96.69 299 SER B C 1
ATOM 5445 O O . SER B 1 299 ? -7.984 -25.906 -9.227 1 96.69 299 SER B O 1
ATOM 5447 N N . LEU B 1 300 ? -9.188 -24.281 -8.281 1 97.94 300 LEU B N 1
ATOM 5448 C CA . LEU B 1 300 ? -8.297 -23.203 -8.727 1 97.94 300 LEU B CA 1
ATOM 5449 C C . LEU B 1 300 ? -8.188 -22.109 -7.676 1 97.94 300 LEU B C 1
ATOM 5451 O O . LEU B 1 300 ? -9.188 -21.719 -7.078 1 97.94 300 LEU B O 1
ATOM 5455 N N . GLU B 1 301 ? -6.961 -21.734 -7.422 1 97.38 301 GLU B N 1
ATOM 5456 C CA . GLU B 1 301 ? -6.688 -20.594 -6.57 1 97.38 301 GLU B CA 1
ATOM 5457 C C . GLU B 1 301 ? -6.184 -19.406 -7.391 1 97.38 301 GLU B C 1
ATOM 5459 O O . GLU B 1 301 ? -5.168 -19.516 -8.078 1 97.38 301 GLU B O 1
ATOM 5464 N N . ALA B 1 302 ? -6.953 -18.344 -7.352 1 97.38 302 ALA B N 1
ATOM 5465 C CA . ALA B 1 302 ? -6.477 -17.109 -7.945 1 97.38 302 ALA B CA 1
ATOM 5466 C C . ALA B 1 302 ? -5.676 -16.281 -6.934 1 97.38 302 ALA B C 1
ATOM 5468 O O . ALA B 1 302 ? -6.113 -16.094 -5.797 1 97.38 302 ALA B O 1
ATOM 5469 N N . ILE B 1 303 ? -4.492 -15.742 -7.332 1 97.12 303 ILE B N 1
ATOM 5470 C CA . ILE B 1 303 ? -3.594 -15.047 -6.418 1 97.12 303 ILE B CA 1
ATOM 5471 C C . ILE B 1 303 ? -3.277 -13.656 -6.965 1 97.12 303 ILE B C 1
ATOM 5473 O O . ILE B 1 303 ? -2.896 -13.516 -8.133 1 97.12 303 ILE B O 1
ATOM 5477 N N . SER B 1 304 ? -3.412 -12.68 -6.129 1 95.88 304 SER B N 1
ATOM 5478 C CA . SER B 1 304 ? -3.129 -11.312 -6.547 1 95.88 304 SER B CA 1
ATOM 5479 C C . SER B 1 304 ? -1.634 -11.016 -6.508 1 95.88 304 SER B C 1
ATOM 5481 O O . SER B 1 304 ? -0.844 -11.859 -6.066 1 95.88 304 SER B O 1
ATOM 5483 N N . ARG B 1 305 ? -1.295 -9.82 -6.961 1 95 305 ARG B N 1
ATOM 5484 C CA . ARG B 1 305 ? 0.101 -9.398 -7.004 1 95 305 ARG B CA 1
ATOM 5485 C C . ARG B 1 305 ? 0.693 -9.312 -5.602 1 95 305 ARG B C 1
ATOM 5487 O O . ARG B 1 305 ? 1.89 -9.539 -5.414 1 95 305 ARG B O 1
ATOM 5494 N N . THR B 1 306 ? -0.129 -9.039 -4.648 1 94.62 306 THR B N 1
ATOM 5495 C CA . THR B 1 306 ? 0.357 -8.844 -3.285 1 94.62 306 THR B CA 1
ATOM 5496 C C . THR B 1 306 ? 0.214 -10.133 -2.477 1 94.62 306 THR B C 1
ATOM 5498 O O . THR B 1 306 ? 0.604 -10.18 -1.308 1 94.62 306 THR B O 1
ATOM 5501 N N . GLY B 1 307 ? -0.458 -11.156 -3.02 1 94.12 307 GLY B N 1
ATOM 5502 C CA . GLY B 1 307 ? -0.471 -12.461 -2.371 1 94.12 307 GLY B CA 1
ATOM 5503 C C . GLY B 1 307 ? -1.839 -12.852 -1.845 1 94.12 307 GLY B C 1
ATOM 5504 O O . GLY B 1 307 ? -1.989 -13.891 -1.204 1 94.12 307 GLY B O 1
ATOM 5505 N N . HIS B 1 308 ? -2.848 -12 -2.055 1 92 308 HIS B N 1
ATOM 5506 C CA . HIS B 1 308 ? -4.199 -12.383 -1.661 1 92 308 HIS B CA 1
ATOM 5507 C C . HIS B 1 308 ? -4.711 -13.547 -2.506 1 92 308 HIS B C 1
ATOM 5509 O O . HIS B 1 308 ? -4.48 -13.586 -3.717 1 92 308 HIS B O 1
ATOM 5515 N N . LYS B 1 309 ? -5.449 -14.445 -1.829 1 93.75 309 LYS B N 1
ATOM 5516 C CA . LYS B 1 309 ? -5.891 -15.656 -2.52 1 93.75 309 LYS B CA 1
ATOM 5517 C C . LYS B 1 309 ? -7.41 -15.773 -2.504 1 93.75 309 LYS B C 1
ATOM 5519 O O . LYS B 1 309 ? -8.062 -15.367 -1.54 1 93.75 309 LYS B O 1
ATOM 5524 N N . ALA B 1 310 ? -7.934 -16.266 -3.594 1 93.75 310 ALA B N 1
ATOM 5525 C CA . ALA B 1 310 ? -9.336 -16.672 -3.703 1 93.75 310 ALA B CA 1
ATOM 5526 C C . ALA B 1 310 ? -9.445 -18.125 -4.125 1 93.75 310 ALA B C 1
ATOM 5528 O O . ALA B 1 310 ? -8.852 -18.547 -5.125 1 93.75 310 ALA B O 1
ATOM 5529 N N . GLU B 1 311 ? -10.188 -18.938 -3.381 1 94.88 311 GLU B N 1
ATOM 5530 C CA . GLU B 1 311 ? -10.406 -20.344 -3.707 1 94.88 311 GLU B CA 1
ATOM 5531 C C . GLU B 1 311 ? -11.633 -20.531 -4.598 1 94.88 311 GLU B C 1
ATOM 5533 O O . GLU B 1 311 ? -12.734 -20.078 -4.246 1 94.88 311 GLU B O 1
ATOM 5538 N N . CYS B 1 312 ? -11.383 -21.141 -5.691 1 96.38 312 CYS B N 1
ATOM 5539 C CA . CYS B 1 312 ? -12.438 -21.328 -6.68 1 96.38 312 CYS B CA 1
ATOM 5540 C C . CYS B 1 312 ? -12.688 -22.812 -6.926 1 96.38 312 CYS B C 1
ATOM 5542 O O . CYS B 1 312 ? -11.75 -23.594 -7.035 1 96.38 312 CYS B O 1
ATOM 5544 N N . SER B 1 313 ? -13.891 -23.156 -6.953 1 93.12 313 SER B N 1
ATOM 5545 C CA . SER B 1 313 ? -14.266 -24.547 -7.242 1 93.12 313 SER B CA 1
ATOM 5546 C C . SER B 1 313 ? -15.078 -24.641 -8.531 1 93.12 313 SER B C 1
ATOM 5548 O O . SER B 1 313 ? -15.891 -23.75 -8.82 1 93.12 313 SER B O 1
ATOM 5550 N N . TYR B 1 314 ? -14.828 -25.672 -9.195 1 95.31 314 TYR B N 1
ATOM 5551 C CA . TYR B 1 314 ? -15.5 -25.891 -10.477 1 95.31 314 TYR B CA 1
ATOM 5552 C C . TYR B 1 314 ? -16.047 -27.312 -10.562 1 95.31 314 TYR B C 1
ATOM 5554 O O . TYR B 1 314 ? -15.844 -28.125 -9.648 1 95.31 314 TYR B O 1
ATOM 5562 N N . HIS B 1 315 ? -16.766 -27.516 -11.672 1 92.56 315 HIS B N 1
ATOM 5563 C CA . HIS B 1 315 ? -17.25 -28.875 -11.914 1 92.56 315 HIS B CA 1
ATOM 5564 C C . HIS B 1 315 ? -16.094 -29.859 -12.062 1 92.56 315 HIS B C 1
ATOM 5566 O O . HIS B 1 315 ? -15.07 -29.531 -12.672 1 92.56 315 HIS B O 1
ATOM 5572 N N . GLY B 1 316 ? -16.281 -30.953 -11.57 1 92.44 316 GLY B N 1
ATOM 5573 C CA . GLY B 1 316 ? -15.25 -31.969 -11.617 1 92.44 316 GLY B CA 1
ATOM 5574 C C . GLY B 1 316 ? -14.93 -32.438 -13.023 1 92.44 316 GLY B C 1
ATOM 5575 O O . GLY B 1 316 ? -15.586 -32.031 -13.984 1 92.44 316 GLY B O 1
ATOM 5576 N N . PHE B 1 317 ? -13.898 -33.188 -13.094 1 92.81 317 PHE B N 1
ATOM 5577 C CA . PHE B 1 317 ? -13.406 -33.781 -14.336 1 92.81 317 PHE B CA 1
ATOM 5578 C C . PHE B 1 317 ? -13.297 -35.312 -14.203 1 92.81 317 PHE B C 1
ATOM 5580 O O . PHE B 1 317 ? -12.828 -35.812 -13.188 1 92.81 317 PHE B O 1
ATOM 5587 N N . SER B 1 318 ? -13.781 -35.969 -15.289 1 92.25 318 SER B N 1
ATOM 5588 C CA . SER B 1 318 ? -13.617 -37.406 -15.344 1 92.25 318 SER B CA 1
ATOM 5589 C C . SER B 1 318 ? -12.719 -37.812 -16.5 1 92.25 318 SER B C 1
ATOM 5591 O O . SER B 1 318 ? -12.992 -37.469 -17.656 1 92.25 318 SER B O 1
ATOM 5593 N N . SER B 1 319 ? -11.688 -38.562 -16.188 1 91.88 319 SER B N 1
ATOM 5594 C CA . SER B 1 319 ? -10.789 -39.062 -17.234 1 91.88 319 SER B CA 1
ATOM 5595 C C . SER B 1 319 ? -11.406 -40.219 -17.984 1 91.88 319 SER B C 1
ATOM 5597 O O . SER B 1 319 ? -12.32 -40.875 -17.5 1 91.88 319 SER B O 1
ATOM 5599 N N . SER B 1 320 ? -10.906 -40.406 -19.188 1 90 320 SER B N 1
ATOM 5600 C CA . SER B 1 320 ? -11.391 -41.5 -20.016 1 90 320 SER B CA 1
ATOM 5601 C C . SER B 1 320 ? -11.062 -42.875 -19.391 1 90 320 SER B C 1
ATOM 5603 O O . SER B 1 320 ? -10.18 -42.969 -18.531 1 90 320 SER B O 1
ATOM 5605 N N . ALA B 1 321 ? -11.859 -43.844 -19.828 1 89.19 321 ALA B N 1
ATOM 5606 C CA . ALA B 1 321 ? -11.578 -45.188 -19.359 1 89.19 321 ALA B CA 1
ATOM 5607 C C . ALA B 1 321 ? -10.195 -45.656 -19.812 1 89.19 321 ALA B C 1
ATOM 5609 O O . ALA B 1 321 ? -9.648 -45.125 -20.781 1 89.19 321 ALA B O 1
ATOM 5610 N N . CYS B 1 322 ? -9.664 -46.625 -19.047 1 87.12 322 CYS B N 1
ATOM 5611 C CA . CYS B 1 322 ? -8.359 -47.188 -19.391 1 87.12 322 CYS B CA 1
ATOM 5612 C C . CYS B 1 322 ? -8.453 -48.094 -20.609 1 87.12 322 CYS B C 1
ATOM 5614 O O . CYS B 1 322 ? -9.469 -48.75 -20.812 1 87.12 322 CYS B O 1
ATOM 5616 N N . CYS B 1 323 ? -7.371 -48.062 -21.359 1 86.62 323 CYS B N 1
ATOM 5617 C CA . CYS B 1 323 ? -7.297 -49 -22.469 1 86.62 323 CYS B CA 1
ATOM 5618 C C . CYS B 1 323 ? -7.227 -50.438 -21.969 1 86.62 323 CYS B C 1
ATOM 5620 O O . CYS B 1 323 ? -6.633 -50.719 -20.922 1 86.62 323 CYS B O 1
ATOM 5622 N N . PRO B 1 324 ? -7.836 -51.312 -22.703 1 86.75 324 PRO B N 1
ATOM 5623 C CA . PRO B 1 324 ? -7.785 -52.719 -22.281 1 86.75 324 PRO B CA 1
ATOM 5624 C C . PRO B 1 324 ? -6.387 -53.312 -22.406 1 86.75 324 PRO B C 1
ATOM 5626 O O . PRO B 1 324 ? -5.539 -52.781 -23.125 1 86.75 324 PRO B O 1
ATOM 5629 N N . SER B 1 325 ? -6.207 -54.375 -21.578 1 83.12 325 SER B N 1
ATOM 5630 C CA . SER B 1 325 ? -4.926 -55.094 -21.578 1 83.12 325 SER B CA 1
ATOM 5631 C C . SER B 1 325 ? -5.066 -56.5 -22.172 1 83.12 325 SER B C 1
ATOM 5633 O O . SER B 1 325 ? -6.18 -56.969 -22.422 1 83.12 325 SER B O 1
ATOM 5635 N N . SER B 1 326 ? -3.93 -57.094 -22.562 1 81.69 326 SER B N 1
ATOM 5636 C CA . SER B 1 326 ? -3.854 -58.469 -23.016 1 81.69 326 SER B CA 1
ATOM 5637 C C . SER B 1 326 ? -4.703 -58.688 -24.266 1 81.69 326 SER B C 1
ATOM 5639 O O . SER B 1 326 ? -5.492 -59.656 -24.328 1 81.69 326 SER B O 1
ATOM 5641 N N . VAL B 1 327 ? -4.59 -57.781 -25.109 1 83.5 327 VAL B N 1
ATOM 5642 C CA . VAL B 1 327 ? -5.324 -57.938 -26.359 1 83.5 327 VAL B CA 1
ATOM 5643 C C . VAL B 1 327 ? -4.66 -58.969 -27.25 1 83.5 327 VAL B C 1
ATOM 5645 O O . VAL B 1 327 ? -3.467 -58.906 -27.531 1 83.5 327 VAL B O 1
ATOM 5648 N N . LYS B 1 328 ? -5.473 -59.938 -27.625 1 80 328 LYS B N 1
ATOM 5649 C CA . LYS B 1 328 ? -4.953 -61.062 -28.422 1 80 328 LYS B CA 1
ATOM 5650 C C . LYS B 1 328 ? -5.902 -61.406 -29.562 1 80 328 LYS B C 1
ATOM 5652 O O . LYS B 1 328 ? -7.105 -61.156 -29.484 1 80 328 LYS B O 1
ATOM 5657 N N . LEU B 1 329 ? -5.285 -61.844 -30.547 1 81.44 329 LEU B N 1
ATOM 5658 C CA . LEU B 1 329 ? -6.039 -62.281 -31.719 1 81.44 329 LEU B CA 1
ATOM 5659 C C . LEU B 1 329 ? -5.836 -63.781 -31.953 1 81.44 329 LEU B C 1
ATOM 5661 O O . LEU B 1 329 ? -4.703 -64.25 -31.984 1 81.44 329 LEU B O 1
ATOM 5665 N N . TYR B 1 330 ? -6.957 -64.5 -31.969 1 78.75 330 TYR B N 1
ATOM 5666 C CA . TYR B 1 330 ? -6.914 -65.938 -32.188 1 78.75 330 TYR B CA 1
ATOM 5667 C C . TYR B 1 330 ? -7.633 -66.312 -33.469 1 78.75 330 TYR B C 1
ATOM 5669 O O . TYR B 1 330 ? -8.633 -65.688 -33.844 1 78.75 330 TYR B O 1
ATOM 5677 N N . ARG B 1 331 ? -7.148 -67.312 -34 1 78.31 331 ARG B N 1
ATOM 5678 C CA . ARG B 1 331 ? -7.797 -67.875 -35.188 1 78.31 331 ARG B CA 1
ATOM 5679 C C . ARG B 1 331 ? -8.906 -68.875 -34.781 1 78.31 331 ARG B C 1
ATOM 5681 O O . ARG B 1 331 ? -8.734 -69.688 -33.875 1 78.31 331 ARG B O 1
ATOM 5688 N N . MET B 1 332 ? -10 -68.562 -35.406 1 78.88 332 MET B N 1
ATOM 5689 C CA . MET B 1 332 ? -11.117 -69.438 -35.25 1 78.88 332 MET B CA 1
ATOM 5690 C C . MET B 1 332 ? -11.375 -70.25 -36.5 1 78.88 332 MET B C 1
ATOM 5692 O O . MET B 1 332 ? -10.641 -70.125 -37.5 1 78.88 332 MET B O 1
ATOM 5696 N N . ALA B 1 333 ? -12.406 -71.062 -36.312 1 75.88 333 ALA B N 1
ATOM 5697 C CA . ALA B 1 333 ? -12.805 -71.875 -37.5 1 75.88 333 ALA B CA 1
ATOM 5698 C C . ALA B 1 333 ? -13.469 -70.938 -38.531 1 75.88 333 ALA B C 1
ATOM 5700 O O . ALA B 1 333 ? -13.938 -69.875 -38.188 1 75.88 333 ALA B O 1
ATOM 5701 N N . ASN B 1 334 ? -13.477 -71.375 -39.875 1 77 334 ASN B N 1
ATOM 5702 C CA . ASN B 1 334 ? -14.227 -70.812 -40.969 1 77 334 ASN B CA 1
ATOM 5703 C C . ASN B 1 334 ? -13.758 -69.375 -41.25 1 77 334 ASN B C 1
ATOM 5705 O O . ASN B 1 334 ? -14.57 -68.438 -41.344 1 77 334 ASN B O 1
ATOM 5709 N N . LYS B 1 335 ? -12.469 -69 -41.281 1 79.81 335 LYS B N 1
ATOM 5710 C CA . LYS B 1 335 ? -11.859 -67.75 -41.625 1 79.81 335 LYS B CA 1
ATOM 5711 C C . LYS B 1 335 ? -12.297 -66.625 -40.688 1 79.81 335 LYS B C 1
ATOM 5713 O O . LYS B 1 335 ? -12.594 -65.5 -41.125 1 79.81 335 LYS B O 1
ATOM 5718 N N . THR B 1 336 ? -12.633 -67.125 -39.5 1 83 336 THR B N 1
ATOM 5719 C CA . THR B 1 336 ? -13.016 -66.125 -38.5 1 83 336 THR B CA 1
ATOM 5720 C C . THR B 1 336 ? -11.883 -65.938 -37.469 1 83 336 THR B C 1
ATOM 5722 O O . THR B 1 336 ? -11.133 -66.875 -37.188 1 83 336 THR B O 1
ATOM 5725 N N . LEU B 1 337 ? -11.719 -64.625 -37.156 1 83.75 337 LEU B N 1
ATOM 5726 C CA . LEU B 1 337 ? -10.766 -64.312 -36.094 1 83.75 337 LEU B CA 1
ATOM 5727 C C . LEU B 1 337 ? -11.492 -63.875 -34.844 1 83.75 337 LEU B C 1
ATOM 5729 O O . LEU B 1 337 ? -12.508 -63.188 -34.906 1 83.75 337 LEU B O 1
ATOM 5733 N N . ARG B 1 338 ? -11.047 -64.25 -33.75 1 87.56 338 ARG B N 1
ATOM 5734 C CA . ARG B 1 338 ? -11.57 -63.812 -32.469 1 87.56 338 ARG B CA 1
ATOM 5735 C C . ARG B 1 338 ? -10.555 -62.906 -31.734 1 87.56 338 ARG B C 1
ATOM 5737 O O . ARG B 1 338 ? -9.406 -63.312 -31.547 1 87.56 338 ARG B O 1
ATOM 5744 N N . VAL B 1 339 ? -11.055 -61.75 -31.406 1 88.31 339 VAL B N 1
ATOM 5745 C CA . VAL B 1 339 ? -10.258 -60.812 -30.609 1 88.31 339 VAL B CA 1
ATOM 5746 C C . VAL B 1 339 ? -10.633 -60.969 -29.141 1 88.31 339 VAL B C 1
ATOM 5748 O O . VAL B 1 339 ? -11.82 -61 -28.797 1 88.31 339 VAL B O 1
ATOM 5751 N N . TYR B 1 340 ? -9.578 -61.156 -28.234 1 87.88 340 TYR B N 1
ATOM 5752 C CA . TYR B 1 340 ? -9.766 -61.188 -26.797 1 87.88 340 TYR B CA 1
ATOM 5753 C C . TYR B 1 340 ? -8.992 -60.062 -26.109 1 87.88 340 TYR B C 1
ATOM 5755 O O . TYR B 1 340 ? -7.902 -59.688 -26.562 1 87.88 340 TYR B O 1
ATOM 5763 N N . TRP B 1 341 ? -9.672 -59.5 -25.062 1 89.75 341 TRP B N 1
ATOM 5764 C CA . TRP B 1 341 ? -8.984 -58.469 -24.266 1 89.75 341 TRP B CA 1
ATOM 5765 C C . TRP B 1 341 ? -9.422 -58.531 -22.812 1 89.75 341 TRP B C 1
ATOM 5767 O O . TRP B 1 341 ? -10.383 -59.219 -22.469 1 89.75 341 TRP B O 1
ATOM 5777 N N . HIS B 1 342 ? -8.594 -57.844 -21.938 1 87.06 342 HIS B N 1
ATOM 5778 C CA . HIS B 1 342 ? -8.922 -57.719 -20.516 1 87.06 342 HIS B CA 1
ATOM 5779 C C . HIS B 1 342 ? -9.172 -56.25 -20.172 1 87.06 342 HIS B C 1
ATOM 5781 O O . HIS B 1 342 ? -8.352 -55.375 -20.484 1 87.06 342 HIS B O 1
ATOM 5787 N N . SER B 1 343 ? -10.438 -56.062 -19.625 1 84.75 343 SER B N 1
ATOM 5788 C CA . SER B 1 343 ? -10.781 -54.719 -19.234 1 84.75 343 SER B CA 1
ATOM 5789 C C . SER B 1 343 ? -10.719 -54.531 -17.719 1 84.75 343 SER B C 1
ATOM 5791 O O . SER B 1 343 ? -10.961 -55.5 -16.984 1 84.75 343 SER B O 1
ATOM 5793 N N . SER B 1 344 ? -10.25 -53.375 -17.234 1 74.69 344 SER B N 1
ATOM 5794 C CA . SER B 1 344 ? -10.156 -53.094 -15.805 1 74.69 344 SER B CA 1
ATOM 5795 C C . SER B 1 344 ? -11.539 -52.844 -15.195 1 74.69 344 SER B C 1
ATOM 5797 O O . SER B 1 344 ? -11.711 -52.938 -13.984 1 74.69 344 SER B O 1
ATOM 5799 N N . GLY B 1 345 ? -12.555 -52.656 -15.891 1 72.62 345 GLY B N 1
ATOM 5800 C CA . GLY B 1 345 ? -13.898 -52.438 -15.391 1 72.62 345 GLY B CA 1
ATOM 5801 C C . GLY B 1 345 ? -14.977 -52.719 -16.422 1 72.62 345 GLY B C 1
ATOM 5802 O O . GLY B 1 345 ? -14.68 -53.094 -17.547 1 72.62 345 GLY B O 1
ATOM 5803 N N . PRO B 1 346 ? -16.188 -52.688 -15.766 1 73.38 346 PRO B N 1
ATOM 5804 C CA . PRO B 1 346 ? -17.328 -52.938 -16.656 1 73.38 346 PRO B CA 1
ATOM 5805 C C . PRO B 1 346 ? -17.516 -51.844 -17.688 1 73.38 346 PRO B C 1
ATOM 5807 O O . PRO B 1 346 ? -17.875 -50.719 -17.328 1 73.38 346 PRO B O 1
ATOM 5810 N N . GLN B 1 347 ? -16.953 -52 -18.859 1 83.06 347 GLN B N 1
ATOM 5811 C CA . GLN B 1 347 ? -17.047 -50.969 -19.906 1 83.06 347 GLN B CA 1
ATOM 5812 C C . GLN B 1 347 ? -17.312 -51.625 -21.266 1 83.06 347 GLN B C 1
ATOM 5814 O O . GLN B 1 347 ? -16.953 -52.781 -21.5 1 83.06 347 GLN B O 1
ATOM 5819 N N . ASN B 1 348 ? -18.125 -50.875 -21.984 1 87.5 348 ASN B N 1
ATOM 5820 C CA . ASN B 1 348 ? -18.281 -51.281 -23.375 1 87.5 348 ASN B CA 1
ATOM 5821 C C . ASN B 1 348 ? -17.031 -51 -24.188 1 87.5 348 ASN B C 1
ATOM 5823 O O . ASN B 1 348 ? -16.281 -50.062 -23.875 1 87.5 348 ASN B O 1
ATOM 5827 N N . HIS B 1 349 ? -16.797 -51.875 -25.156 1 91.19 349 HIS B N 1
ATOM 5828 C CA . HIS B 1 349 ? -15.625 -51.719 -26.016 1 91.19 349 HIS B CA 1
ATOM 5829 C C . HIS B 1 349 ? -16 -51.719 -27.484 1 91.19 349 HIS B C 1
ATOM 5831 O O . HIS B 1 349 ? -17.109 -52.156 -27.844 1 91.19 349 HIS B O 1
ATOM 5837 N N . THR B 1 350 ? -15.234 -51.094 -28.266 1 88.38 350 THR B N 1
ATOM 5838 C CA . THR B 1 350 ? -15.289 -51.219 -29.719 1 88.38 350 THR B CA 1
ATOM 5839 C C . THR B 1 350 ? -13.992 -51.812 -30.266 1 88.38 350 THR B C 1
ATOM 5841 O O . THR B 1 350 ? -12.906 -51.531 -29.75 1 88.38 350 THR B O 1
ATOM 5844 N N . VAL B 1 351 ? -14.109 -52.656 -31.297 1 89.88 351 VAL B N 1
ATOM 5845 C CA . VAL B 1 351 ? -12.938 -53.281 -31.922 1 89.88 351 VAL B CA 1
ATOM 5846 C C . VAL B 1 351 ? -12.859 -52.875 -33.375 1 89.88 351 VAL B C 1
ATOM 5848 O O . VAL B 1 351 ? -13.828 -53.062 -34.125 1 89.88 351 VAL B O 1
ATOM 5851 N N . GLU B 1 352 ? -11.82 -52.281 -33.719 1 88.44 352 GLU B N 1
ATOM 5852 C CA . GLU B 1 352 ? -11.555 -51.969 -35.125 1 88.44 352 GLU B CA 1
ATOM 5853 C C . GLU B 1 352 ? -10.391 -52.781 -35.656 1 88.44 352 GLU B C 1
ATOM 5855 O O . GLU B 1 352 ? -9.305 -52.781 -35.094 1 88.44 352 GLU B O 1
ATOM 5860 N N . LEU B 1 353 ? -10.688 -53.5 -36.75 1 85.94 353 LEU B N 1
ATOM 5861 C CA . LEU B 1 353 ? -9.68 -54.281 -37.438 1 85.94 353 LEU B CA 1
ATOM 5862 C C . LEU B 1 353 ? -9.508 -53.781 -38.875 1 85.94 353 LEU B C 1
ATOM 5864 O O . LEU B 1 353 ? -10.359 -54.031 -39.75 1 85.94 353 LEU B O 1
ATOM 5868 N N . ILE B 1 354 ? -8.438 -53 -39.031 1 82.81 354 ILE B N 1
ATOM 5869 C CA . ILE B 1 354 ? -8.195 -52.406 -40.344 1 82.81 354 ILE B CA 1
ATOM 5870 C C . ILE B 1 354 ? -7.141 -53.25 -41.062 1 82.81 354 ILE B C 1
ATOM 5872 O O . ILE B 1 354 ? -6.008 -53.375 -40.625 1 82.81 354 ILE B O 1
ATOM 5876 N N . GLY B 1 355 ? -7.469 -53.75 -42.156 1 76.62 355 GLY B N 1
ATOM 5877 C CA . GLY B 1 355 ? -6.543 -54.5 -42.969 1 76.62 355 GLY B CA 1
ATOM 5878 C C . GLY B 1 355 ? -6.066 -53.75 -44.188 1 76.62 355 GLY B C 1
ATOM 5879 O O . GLY B 1 355 ? -6.547 -52.625 -44.469 1 76.62 355 GLY B O 1
ATOM 5880 N N . THR B 1 356 ? -4.973 -54.188 -44.844 1 74.56 356 THR B N 1
ATOM 5881 C CA . THR B 1 356 ? -4.48 -53.594 -46.094 1 74.56 356 THR B CA 1
ATOM 5882 C C . THR B 1 356 ? -5.543 -53.656 -47.188 1 74.56 356 THR B C 1
ATOM 5884 O O . THR B 1 356 ? -5.613 -52.75 -48.031 1 74.56 356 THR B O 1
ATOM 5887 N N . GLY B 1 357 ? -6.418 -54.625 -47.188 1 70.75 357 GLY B N 1
ATOM 5888 C CA . GLY B 1 357 ? -7.43 -54.75 -48.219 1 70.75 357 GLY B CA 1
ATOM 5889 C C . GLY B 1 357 ? -8.836 -54.5 -47.719 1 70.75 357 GLY B C 1
ATOM 5890 O O . GLY B 1 357 ? -9.68 -53.969 -48.438 1 70.75 357 GLY B O 1
ATOM 5891 N N . THR B 1 358 ? -9.188 -54.938 -46.594 1 76 358 THR B N 1
ATOM 5892 C CA . THR B 1 358 ? -10.547 -54.844 -46.062 1 76 358 THR B CA 1
ATOM 5893 C C . THR B 1 358 ? -10.539 -54.375 -44.625 1 76 358 THR B C 1
ATOM 5895 O O . THR B 1 358 ? -9.641 -54.688 -43.844 1 76 358 THR B O 1
ATOM 5898 N N . ASN B 1 359 ? -11.445 -53.438 -44.344 1 81.69 359 ASN B N 1
ATOM 5899 C CA . ASN B 1 359 ? -11.648 -52.969 -42.969 1 81.69 359 ASN B CA 1
ATOM 5900 C C . ASN B 1 359 ? -12.82 -53.688 -42.312 1 81.69 359 ASN B C 1
ATOM 5902 O O . ASN B 1 359 ? -13.859 -53.906 -42.938 1 81.69 359 ASN B O 1
ATOM 5906 N N . HIS B 1 360 ? -12.523 -54.156 -41.156 1 83.06 360 HIS B N 1
ATOM 5907 C CA . HIS B 1 360 ? -13.57 -54.812 -40.375 1 83.06 360 HIS B CA 1
ATOM 5908 C C . HIS B 1 360 ? -13.797 -54.125 -39.031 1 83.06 360 HIS B C 1
ATOM 5910 O O . HIS B 1 360 ? -12.859 -53.562 -38.438 1 83.06 360 HIS B O 1
ATOM 5916 N N . THR B 1 361 ? -15.078 -53.938 -38.719 1 82.31 361 THR B N 1
ATOM 5917 C CA . THR B 1 361 ? -15.445 -53.406 -37.406 1 82.31 361 THR B CA 1
ATOM 5918 C C . THR B 1 361 ? -16.344 -54.406 -36.688 1 82.31 361 THR B C 1
ATOM 5920 O O . THR B 1 361 ? -17.219 -55.031 -37.281 1 82.31 361 THR B O 1
ATOM 5923 N N . CYS B 1 362 ? -15.945 -54.625 -35.438 1 85.5 362 CYS B N 1
ATOM 5924 C CA . CYS B 1 362 ? -16.75 -55.5 -34.594 1 85.5 362 CYS B CA 1
ATOM 5925 C C . CYS B 1 362 ? -17.219 -54.781 -33.344 1 85.5 362 CYS B C 1
ATOM 5927 O O . CYS B 1 362 ? -16.453 -54.062 -32.719 1 85.5 362 CYS B O 1
ATOM 5929 N N . ILE B 1 363 ? -18.5 -54.875 -33 1 80.31 363 ILE B N 1
ATOM 5930 C CA . ILE B 1 363 ? -19.078 -54.344 -31.766 1 80.31 363 ILE B CA 1
ATOM 5931 C C . ILE B 1 363 ? -19.453 -55.5 -30.844 1 80.31 363 ILE B C 1
ATOM 5933 O O . ILE B 1 363 ? -20.438 -56.188 -31.094 1 80.31 363 ILE B O 1
ATOM 5937 N N . PRO B 1 364 ? -18.656 -55.594 -29.828 1 84.5 364 PRO B N 1
ATOM 5938 C CA . PRO B 1 364 ? -18.969 -56.719 -28.922 1 84.5 364 PRO B CA 1
ATOM 5939 C C . PRO B 1 364 ? -20.25 -56.5 -28.125 1 84.5 364 PRO B C 1
ATOM 5941 O O . PRO B 1 364 ? -20.75 -55.375 -28.047 1 84.5 364 PRO B O 1
ATOM 5944 N N . SER B 1 365 ? -20.828 -57.656 -27.609 1 81.56 365 SER B N 1
ATOM 5945 C CA . SER B 1 365 ? -21.938 -57.531 -26.672 1 81.56 365 SER B CA 1
ATOM 5946 C C . SER B 1 365 ? -21.531 -56.781 -25.422 1 81.56 365 SER B C 1
ATOM 5948 O O . SER B 1 365 ? -20.344 -56.75 -25.062 1 81.56 365 SER B O 1
ATOM 5950 N N . PRO B 1 366 ? -22.516 -56.188 -24.828 1 80.25 366 PRO B N 1
ATOM 5951 C CA . PRO B 1 366 ? -22.203 -55.438 -23.625 1 80.25 366 PRO B CA 1
ATOM 5952 C C . PRO B 1 366 ? -21.438 -56.25 -22.578 1 80.25 366 PRO B C 1
ATOM 5954 O O . PRO B 1 366 ? -21.781 -57.406 -22.312 1 80.25 366 PRO B O 1
ATOM 5957 N N . LEU B 1 367 ? -20.297 -55.688 -22.094 1 79.5 367 LEU B N 1
ATOM 5958 C CA . LEU B 1 367 ? -19.469 -56.219 -21.016 1 79.5 367 LEU B CA 1
ATOM 5959 C C . LEU B 1 367 ? -18.688 -57.438 -21.484 1 79.5 367 LEU B C 1
ATOM 5961 O O . LEU B 1 367 ? -18.156 -58.188 -20.656 1 79.5 367 LEU B O 1
ATOM 5965 N N . SER B 1 368 ? -18.766 -57.562 -22.891 1 84.44 368 SER B N 1
ATOM 5966 C CA . SER B 1 368 ? -17.984 -58.688 -23.422 1 84.44 368 SER B CA 1
ATOM 5967 C C . SER B 1 368 ? -16.5 -58.344 -23.5 1 84.44 368 SER B C 1
ATOM 5969 O O . SER B 1 368 ? -16.141 -57.156 -23.578 1 84.44 368 SER B O 1
ATOM 5971 N N . SER B 1 369 ? -15.648 -59.469 -23.375 1 88.69 369 SER B N 1
ATOM 5972 C CA . SER B 1 369 ? -14.203 -59.281 -23.469 1 88.69 369 SER B CA 1
ATOM 5973 C C . SER B 1 369 ? -13.664 -59.906 -24.766 1 88.69 369 SER B C 1
ATOM 5975 O O . SER B 1 369 ? -12.461 -60.188 -24.859 1 88.69 369 SER B O 1
ATOM 5977 N N . SER B 1 370 ? -14.617 -60.125 -25.688 1 90.31 370 SER B N 1
ATOM 5978 C CA . SER B 1 370 ? -14.188 -60.719 -26.953 1 90.31 370 SER B CA 1
ATOM 5979 C C . SER B 1 370 ? -15.109 -60.281 -28.094 1 90.31 370 SER B C 1
ATOM 5981 O O . SER B 1 370 ? -16.234 -59.844 -27.859 1 90.31 370 SER B O 1
ATOM 5983 N N . CYS B 1 371 ? -14.586 -60.344 -29.281 1 89.81 371 CYS B N 1
ATOM 5984 C CA . CYS B 1 371 ? -15.328 -60.031 -30.484 1 89.81 371 CYS B CA 1
ATOM 5985 C C . CYS B 1 371 ? -14.852 -60.906 -31.656 1 89.81 371 CYS B C 1
ATOM 5987 O O . CYS B 1 371 ? -13.648 -61.094 -31.828 1 89.81 371 CYS B O 1
ATOM 5989 N N . ASP B 1 372 ? -15.766 -61.375 -32.375 1 88.38 372 ASP B N 1
ATOM 5990 C CA . ASP B 1 372 ? -15.422 -62.219 -33.531 1 88.38 372 ASP B CA 1
ATOM 5991 C C . ASP B 1 372 ? -15.508 -61.406 -34.812 1 88.38 372 ASP B C 1
ATOM 5993 O O . ASP B 1 372 ? -16.453 -60.656 -35.031 1 88.38 372 ASP B O 1
ATOM 5997 N N . VAL B 1 373 ? -14.555 -61.5 -35.656 1 84.56 373 VAL B N 1
ATOM 5998 C CA . VAL B 1 373 ? -14.523 -60.875 -36.969 1 84.56 373 VAL B CA 1
ATOM 5999 C C . VAL B 1 373 ? -14.508 -61.938 -38.062 1 84.56 373 VAL B C 1
ATOM 6001 O O . VAL B 1 373 ? -13.617 -62.781 -38.094 1 84.56 373 VAL B O 1
ATOM 6004 N N . ALA B 1 374 ? -15.477 -61.812 -38.906 1 80.19 374 ALA B N 1
ATOM 6005 C CA . ALA B 1 374 ? -15.617 -62.844 -39.938 1 80.19 374 ALA B CA 1
ATOM 6006 C C . ALA B 1 374 ? -15.008 -62.375 -41.25 1 80.19 374 ALA B C 1
ATOM 6008 O O . ALA B 1 374 ? -14.688 -61.219 -41.406 1 80.19 374 ALA B O 1
ATOM 6009 N N . LYS B 1 375 ? -14.781 -63.375 -42.25 1 79 375 LYS B N 1
ATOM 6010 C CA . LYS B 1 375 ? -14.383 -63.188 -43.625 1 79 375 LYS B CA 1
ATOM 6011 C C . LYS B 1 375 ? -13.016 -62.5 -43.719 1 79 375 LYS B C 1
ATOM 6013 O O . LYS B 1 375 ? -12.836 -61.562 -44.469 1 79 375 LYS B O 1
ATOM 6018 N N . VAL B 1 376 ? -12.117 -63.031 -42.781 1 78.44 376 VAL B N 1
ATOM 6019 C CA . VAL B 1 376 ? -10.766 -62.5 -42.812 1 78.44 376 VAL B CA 1
ATOM 6020 C C . VAL B 1 376 ? -9.945 -63.219 -43.875 1 78.44 376 VAL B C 1
ATOM 6022 O O . VAL B 1 376 ? -10.094 -64.438 -44.094 1 78.44 376 VAL B O 1
ATOM 6025 N N . MET B 1 377 ? -9.203 -62.406 -44.625 1 75.31 377 MET B N 1
ATOM 6026 C CA . MET B 1 377 ? -8.383 -62.969 -45.688 1 75.31 377 MET B CA 1
ATOM 6027 C C . MET B 1 377 ? -7 -63.375 -45.188 1 75.31 377 MET B C 1
ATOM 6029 O O . MET B 1 377 ? -6.422 -62.656 -44.344 1 75.31 377 MET B O 1
ATOM 6033 N N . CYS B 1 378 ? -6.527 -64.562 -45.594 1 72.56 378 CYS B N 1
ATOM 6034 C CA . CYS B 1 378 ? -5.176 -65 -45.25 1 72.56 378 CYS B CA 1
ATOM 6035 C C . CYS B 1 378 ? -4.141 -64.188 -46.031 1 72.56 378 CYS B C 1
ATOM 6037 O O . CYS B 1 378 ? -4.414 -63.75 -47.156 1 72.56 378 CYS B O 1
ATOM 6039 N N . GLY B 1 379 ? -3.051 -63.812 -45.312 1 70.94 379 GLY B N 1
ATOM 6040 C CA . GLY B 1 379 ? -1.964 -63.094 -45.938 1 70.94 379 GLY B CA 1
ATOM 6041 C C . GLY B 1 379 ? -2.018 -61.594 -45.688 1 70.94 379 GLY B C 1
ATOM 6042 O O . GLY B 1 379 ? -1.096 -60.875 -46.062 1 70.94 379 GLY B O 1
ATOM 6043 N N . ASP B 1 380 ? -3.066 -61.188 -45.094 1 74.81 380 ASP B N 1
ATOM 6044 C CA . ASP B 1 380 ? -3.244 -59.781 -44.812 1 74.81 380 ASP B CA 1
ATOM 6045 C C . ASP B 1 380 ? -2.627 -59.375 -43.469 1 74.81 380 ASP B C 1
ATOM 6047 O O . ASP B 1 380 ? -2.396 -60.219 -42.625 1 74.81 380 ASP B O 1
ATOM 6051 N N . VAL B 1 381 ? -2.209 -58.094 -43.5 1 76.94 381 VAL B N 1
ATOM 6052 C CA . VAL B 1 381 ? -1.762 -57.5 -42.25 1 76.94 381 VAL B CA 1
ATOM 6053 C C . VAL B 1 381 ? -2.867 -56.594 -41.688 1 76.94 381 VAL B C 1
ATOM 6055 O O . VAL B 1 381 ? -3.4 -55.75 -42.375 1 76.94 381 VAL B O 1
ATOM 6058 N N . TYR B 1 382 ? -3.244 -56.938 -40.5 1 78.12 382 TYR B N 1
ATOM 6059 C CA . TYR B 1 382 ? -4.336 -56.188 -39.875 1 78.12 382 TYR B CA 1
ATOM 6060 C C . TYR B 1 382 ? -3.82 -55.312 -38.719 1 78.12 382 TYR B C 1
ATOM 6062 O O . TYR B 1 382 ? -2.949 -55.75 -37.969 1 78.12 382 TYR B O 1
ATOM 6070 N N . THR B 1 383 ? -4.371 -54.031 -38.75 1 82.94 383 THR B N 1
ATOM 6071 C CA . THR B 1 383 ? -4.195 -53.156 -37.594 1 82.94 383 THR B CA 1
ATOM 6072 C C . THR B 1 383 ? -5.434 -53.156 -36.719 1 82.94 383 THR B C 1
ATOM 6074 O O . THR B 1 383 ? -6.547 -52.906 -37.188 1 82.94 383 THR B O 1
ATOM 6077 N N . MET B 1 384 ? -5.191 -53.5 -35.531 1 86.25 384 MET B N 1
ATOM 6078 C CA . MET B 1 384 ? -6.32 -53.656 -34.625 1 86.25 384 MET B CA 1
ATOM 6079 C C . MET B 1 384 ? -6.25 -52.656 -33.469 1 86.25 384 MET B C 1
ATOM 6081 O O . MET B 1 384 ? -5.172 -52.375 -32.938 1 86.25 384 MET B O 1
ATOM 6085 N N . VAL B 1 385 ? -7.461 -52.031 -33.156 1 88.31 385 VAL B N 1
ATOM 6086 C CA . VAL B 1 385 ? -7.605 -51.156 -32 1 88.31 385 VAL B CA 1
ATOM 6087 C C . VAL B 1 385 ? -8.836 -51.594 -31.203 1 88.31 385 VAL B C 1
ATOM 6089 O O . VAL B 1 385 ? -9.93 -51.688 -31.75 1 88.31 385 VAL B O 1
ATOM 6092 N N . VAL B 1 386 ? -8.609 -51.906 -29.938 1 89.19 386 VAL B N 1
ATOM 6093 C CA . VAL B 1 386 ? -9.711 -52.094 -29 1 89.19 386 VAL B CA 1
ATOM 6094 C C . VAL B 1 386 ? -9.836 -50.906 -28.078 1 89.19 386 VAL B C 1
ATOM 6096 O O . VAL B 1 386 ? -8.898 -50.562 -27.359 1 89.19 386 VAL B O 1
ATOM 6099 N N . ALA B 1 387 ? -10.945 -50.25 -28.172 1 90.38 387 ALA B N 1
ATOM 6100 C CA . ALA B 1 387 ? -11.117 -49 -27.406 1 90.38 387 ALA B CA 1
ATOM 6101 C C . ALA B 1 387 ? -12.391 -49.062 -26.562 1 90.38 387 ALA B C 1
ATOM 6103 O O . ALA B 1 387 ? -13.43 -49.531 -27.016 1 90.38 387 ALA B O 1
ATOM 6104 N N . PRO B 1 388 ? -12.242 -48.625 -25.281 1 90.81 388 PRO B N 1
ATOM 6105 C CA . PRO B 1 388 ? -13.461 -48.531 -24.469 1 90.81 388 PRO B CA 1
ATOM 6106 C C . PRO B 1 388 ? -14.352 -47.344 -24.906 1 90.81 388 PRO B C 1
ATOM 6108 O O . PRO B 1 388 ? -13.883 -46.438 -25.609 1 90.81 388 PRO B O 1
ATOM 6111 N N . VAL B 1 389 ? -15.625 -47.531 -24.578 1 88.38 389 VAL B N 1
ATOM 6112 C CA . VAL B 1 389 ? -16.594 -46.438 -24.812 1 88.38 389 VAL B CA 1
ATOM 6113 C C . VAL B 1 389 ? -16.938 -45.75 -23.5 1 88.38 389 VAL B C 1
ATOM 6115 O O . VAL B 1 389 ? -17.281 -46.406 -22.516 1 88.38 389 VAL B O 1
ATOM 6118 N N . ASN B 1 390 ? -16.766 -44.406 -23.531 1 85.69 390 ASN B N 1
ATOM 6119 C CA . ASN B 1 390 ? -17.062 -43.656 -22.328 1 85.69 390 ASN B CA 1
ATOM 6120 C C . ASN B 1 390 ? -18.562 -43.625 -22.031 1 85.69 390 ASN B C 1
ATOM 6122 O O . ASN B 1 390 ? -19.375 -44.062 -22.859 1 85.69 390 ASN B O 1
ATOM 6126 N N . GLN B 1 391 ? -18.906 -43.094 -20.797 1 78.38 391 GLN B N 1
ATOM 6127 C CA . GLN B 1 391 ? -20.297 -43.062 -20.375 1 78.38 391 GLN B CA 1
ATOM 6128 C C . GLN B 1 391 ? -21.125 -42.188 -21.312 1 78.38 391 GLN B C 1
ATOM 6130 O O . GLN B 1 391 ? -22.328 -42.406 -21.516 1 78.38 391 GLN B O 1
ATOM 6135 N N . ASP B 1 392 ? -20.469 -41.25 -21.859 1 79.88 392 ASP B N 1
ATOM 6136 C CA . ASP B 1 392 ? -21.188 -40.344 -22.75 1 79.88 392 ASP B CA 1
ATOM 6137 C C . ASP B 1 392 ? -21.281 -40.906 -24.156 1 79.88 392 ASP B C 1
ATOM 6139 O O . ASP B 1 392 ? -21.859 -40.281 -25.047 1 79.88 392 ASP B O 1
ATOM 6143 N N . GLY B 1 393 ? -20.719 -42.031 -24.375 1 80.88 393 GLY B N 1
ATOM 6144 C CA . GLY B 1 393 ? -20.828 -42.719 -25.656 1 80.88 393 GLY B CA 1
ATOM 6145 C C . GLY B 1 393 ? -19.641 -42.469 -26.562 1 80.88 393 GLY B C 1
ATOM 6146 O O . GLY B 1 393 ? -19.547 -43.062 -27.641 1 80.88 393 GLY B O 1
ATOM 6147 N N . SER B 1 394 ? -18.781 -41.688 -26.109 1 85.38 394 SER B N 1
ATOM 6148 C CA . SER B 1 394 ? -17.625 -41.375 -26.953 1 85.38 394 SER B CA 1
ATOM 6149 C C . SER B 1 394 ? -16.562 -42.469 -26.859 1 85.38 394 SER B C 1
ATOM 6151 O O . SER B 1 394 ? -16.391 -43.094 -25.812 1 85.38 394 SER B O 1
ATOM 6153 N N . LYS B 1 395 ? -15.914 -42.719 -28 1 87.94 395 LYS B N 1
ATOM 6154 C CA . LYS B 1 395 ? -14.836 -43.688 -28.062 1 87.94 395 LYS B CA 1
ATOM 6155 C C . LYS B 1 395 ? -13.516 -43.094 -27.578 1 87.94 395 LYS B C 1
ATOM 6157 O O . LYS B 1 395 ? -13.188 -41.969 -27.906 1 87.94 395 LYS B O 1
ATOM 6162 N N . VAL B 1 396 ? -12.867 -43.906 -26.766 1 88.81 396 VAL B N 1
ATOM 6163 C CA . VAL B 1 396 ? -11.539 -43.5 -26.344 1 88.81 396 VAL B CA 1
ATOM 6164 C C . VAL B 1 396 ? -10.57 -43.594 -27.531 1 88.81 396 VAL B C 1
ATOM 6166 O O . VAL B 1 396 ? -10.5 -44.594 -28.203 1 88.81 396 VAL B O 1
ATOM 6169 N N . THR B 1 397 ? -9.82 -42.5 -27.766 1 86.12 397 THR B N 1
ATOM 6170 C CA . THR B 1 397 ? -9 -42.438 -28.969 1 86.12 397 THR B CA 1
ATOM 6171 C C . THR B 1 397 ? -7.523 -42.594 -28.625 1 86.12 397 THR B C 1
ATOM 6173 O O . THR B 1 397 ? -6.66 -42.469 -29.5 1 86.12 397 THR B O 1
ATOM 6176 N N . PHE B 1 398 ? -7.203 -43 -27.438 1 87.19 398 PHE B N 1
ATOM 6177 C CA . PHE B 1 398 ? -5.805 -43 -27.031 1 87.19 398 PHE B CA 1
ATOM 6178 C C . PHE B 1 398 ? -5.258 -44.406 -26.969 1 87.19 398 PHE B C 1
ATOM 6180 O O . PHE B 1 398 ? -4.098 -44.625 -26.609 1 87.19 398 PHE B O 1
ATOM 6187 N N . CYS B 1 399 ? -6.039 -45.375 -27.328 1 87.75 399 CYS B N 1
ATOM 6188 C CA . CYS B 1 399 ? -5.594 -46.75 -27.156 1 87.75 399 CYS B CA 1
ATOM 6189 C C . CYS B 1 399 ? -4.641 -47.156 -28.281 1 87.75 399 CYS B C 1
ATOM 6191 O O . CYS B 1 399 ? -4.816 -46.75 -29.438 1 87.75 399 CYS B O 1
ATOM 6193 N N . PRO B 1 400 ? -3.635 -47.875 -27.922 1 84.25 400 PRO B N 1
ATOM 6194 C CA . PRO B 1 400 ? -2.598 -48.219 -28.891 1 84.25 400 PRO B CA 1
ATOM 6195 C C . PRO B 1 400 ? -3.113 -49.156 -30 1 84.25 400 PRO B C 1
ATOM 6197 O O . PRO B 1 400 ? -4.027 -49.938 -29.766 1 84.25 400 PRO B O 1
ATOM 6200 N N . ARG B 1 401 ? -2.527 -48.969 -31.188 1 83.12 401 ARG B N 1
ATOM 6201 C CA . ARG B 1 401 ? -2.787 -49.844 -32.344 1 83.12 401 ARG B CA 1
ATOM 6202 C C . ARG B 1 401 ? -1.853 -51.031 -32.312 1 83.12 401 ARG B C 1
ATOM 6204 O O . ARG B 1 401 ? -0.676 -50.938 -31.969 1 83.12 401 ARG B O 1
ATOM 6211 N N . ARG B 1 402 ? -2.494 -52.156 -32.594 1 80.12 402 ARG B N 1
ATOM 6212 C CA . ARG B 1 402 ? -1.725 -53.406 -32.656 1 80.12 402 ARG B CA 1
ATOM 6213 C C . ARG B 1 402 ? -1.782 -54 -34.062 1 80.12 402 ARG B C 1
ATOM 6215 O O . ARG B 1 402 ? -2.828 -53.969 -34.719 1 80.12 402 ARG B O 1
ATOM 6222 N N . ILE B 1 403 ? -0.61 -54.5 -34.531 1 77.62 403 ILE B N 1
ATOM 6223 C CA . ILE B 1 403 ? -0.542 -55.031 -35.875 1 77.62 403 ILE B CA 1
ATOM 6224 C C . ILE B 1 403 ? -0.393 -56.531 -35.844 1 77.62 403 ILE B C 1
ATOM 6226 O O . ILE B 1 403 ? 0.431 -57.062 -35.062 1 77.62 403 ILE B O 1
ATOM 6230 N N . TYR B 1 404 ? -1.177 -57.219 -36.594 1 76.44 404 TYR B N 1
ATOM 6231 C CA . TYR B 1 404 ? -1.164 -58.688 -36.688 1 76.44 404 TYR B CA 1
ATOM 6232 C C . TYR B 1 404 ? -1.073 -59.125 -38.125 1 76.44 404 TYR B C 1
ATOM 6234 O O . TYR B 1 404 ? -1.666 -58.531 -39.031 1 76.44 404 TYR B O 1
ATOM 6242 N N . SER B 1 405 ? -0.237 -60.062 -38.312 1 75.25 405 SER B N 1
ATOM 6243 C CA . SER B 1 405 ? -0.181 -60.688 -39.625 1 75.25 405 SER B CA 1
ATOM 6244 C C . SER B 1 405 ? -0.837 -62.062 -39.594 1 75.25 405 SER B C 1
ATOM 6246 O O . SER B 1 405 ? -0.655 -62.844 -38.625 1 75.25 405 SER B O 1
ATOM 6248 N N . VAL B 1 406 ? -1.633 -62.25 -40.594 1 74 406 VAL B N 1
ATOM 6249 C CA . VAL B 1 406 ? -2.312 -63.531 -40.719 1 74 406 VAL B CA 1
ATOM 6250 C C . VAL B 1 406 ? -1.692 -64.375 -41.875 1 74 406 VAL B C 1
ATOM 6252 O O . VAL B 1 406 ? -1.727 -63.938 -43.031 1 74 406 VAL B O 1
ATOM 6255 N N . SER B 1 407 ? -0.96 -65.438 -41.469 1 72.06 407 SER B N 1
ATOM 6256 C CA . SER B 1 407 ? -0.355 -66.25 -42.5 1 72.06 407 SER B CA 1
ATOM 6257 C C . SER B 1 407 ? -1.351 -67.312 -43.031 1 72.06 407 SER B C 1
ATOM 6259 O O . SER B 1 407 ? -2.354 -67.625 -42.375 1 72.06 407 SER B O 1
ATOM 6261 N N . CYS B 1 408 ? -1.054 -67.688 -44.312 1 65.62 408 CYS B N 1
ATOM 6262 C CA . CYS B 1 408 ? -1.907 -68.688 -44.969 1 65.62 408 CYS B CA 1
ATOM 6263 C C . CYS B 1 408 ? -1.306 -70.062 -44.844 1 65.62 408 CYS B C 1
ATOM 6265 O O . CYS B 1 408 ? -0.086 -70.25 -44.906 1 65.62 408 CYS B O 1
ATOM 6267 N N . PHE B 1 409 ? -1.946 -71 -44.125 1 61.66 409 PHE B N 1
ATOM 6268 C CA . PHE B 1 409 ? -1.608 -72.375 -44.281 1 61.66 409 PHE B CA 1
ATOM 6269 C C . PHE B 1 409 ? -2.531 -73.062 -45.312 1 61.66 409 PHE B C 1
ATOM 6271 O O . PHE B 1 409 ? -3.648 -73.438 -44.969 1 61.66 409 PHE B O 1
ATOM 6278 N N . GLY B 1 410 ? -2.082 -73.25 -46.438 1 57.06 410 GLY B N 1
ATOM 6279 C CA . GLY B 1 410 ? -2.959 -73.688 -47.531 1 57.06 410 GLY B CA 1
ATOM 6280 C C . GLY B 1 410 ? -4.031 -72.625 -47.844 1 57.06 410 GLY B C 1
ATOM 6281 O O . GLY B 1 410 ? -3.729 -71.5 -48.094 1 57.06 410 GLY B O 1
ATOM 6282 N N . ASN B 1 411 ? -5.254 -73.125 -47.938 1 52.47 411 ASN B N 1
ATOM 6283 C CA . ASN B 1 411 ? -6.398 -72.25 -48.188 1 52.47 411 ASN B CA 1
ATOM 6284 C C . ASN B 1 411 ? -7 -71.75 -46.875 1 52.47 411 ASN B C 1
ATOM 6286 O O . ASN B 1 411 ? -8.055 -71.125 -46.875 1 52.47 411 ASN B O 1
ATOM 6290 N N . ASN B 1 412 ? -6.238 -72.062 -45.781 1 53.19 412 ASN B N 1
ATOM 6291 C CA . ASN B 1 412 ? -6.816 -71.75 -44.5 1 53.19 412 ASN B CA 1
ATOM 6292 C C . ASN B 1 412 ? -5.965 -70.688 -43.75 1 53.19 412 ASN B C 1
ATOM 6294 O O . ASN B 1 412 ? -4.781 -70.562 -44.062 1 53.19 412 ASN B O 1
ATOM 6298 N N . VAL B 1 413 ? -6.645 -69.875 -43.031 1 56.41 413 VAL B N 1
ATOM 6299 C CA . VAL B 1 413 ? -5.992 -68.875 -42.156 1 56.41 413 VAL B CA 1
ATOM 6300 C C . VAL B 1 413 ? -4.98 -69.625 -41.25 1 56.41 413 VAL B C 1
ATOM 6302 O O . VAL B 1 413 ? -5.32 -70.562 -40.562 1 56.41 413 VAL B O 1
ATOM 6305 N N . GLY B 1 414 ? -3.773 -69.25 -41.594 1 55.62 414 GLY B N 1
ATOM 6306 C CA . GLY B 1 414 ? -2.688 -69.875 -40.812 1 55.62 414 GLY B CA 1
ATOM 6307 C C . GLY B 1 414 ? -2.492 -69.188 -39.469 1 55.62 414 GLY B C 1
ATOM 6308 O O . GLY B 1 414 ? -3.463 -68.875 -38.781 1 55.62 414 GLY B O 1
ATOM 6309 N N . MET B 1 415 ? -1.248 -68.812 -39.062 1 56.81 415 MET B N 1
ATOM 6310 C CA . MET B 1 415 ? -0.842 -68.312 -37.75 1 56.81 415 MET B CA 1
ATOM 6311 C C . MET B 1 415 ? -0.998 -66.812 -37.688 1 56.81 415 MET B C 1
ATOM 6313 O O . MET B 1 415 ? -0.789 -66.125 -38.688 1 56.81 415 MET B O 1
ATOM 6317 N N . VAL B 1 416 ? -1.737 -66.375 -36.688 1 60.19 416 VAL B N 1
ATOM 6318 C CA . VAL B 1 416 ? -1.818 -64.938 -36.375 1 60.19 416 VAL B CA 1
ATOM 6319 C C . VAL B 1 416 ? -0.603 -64.5 -35.562 1 60.19 416 VAL B C 1
ATOM 6321 O O . VAL B 1 416 ? -0.322 -65.062 -34.531 1 60.19 416 VAL B O 1
ATOM 6324 N N . ILE B 1 417 ? 0.183 -63.688 -36.281 1 60.16 417 ILE B N 1
ATOM 6325 C C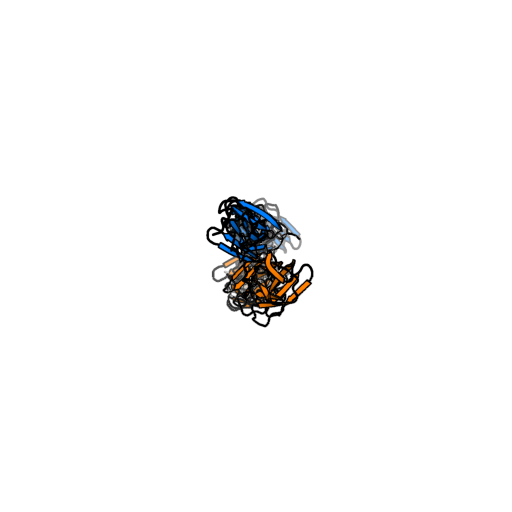A . ILE B 1 417 ? 1.401 -63.25 -35.625 1 60.16 417 ILE B CA 1
ATOM 6326 C C . ILE B 1 417 ? 1.268 -61.75 -35.281 1 60.16 417 ILE B C 1
ATOM 6328 O O . ILE B 1 417 ? 0.894 -60.938 -36.125 1 60.16 417 ILE B O 1
ATOM 6332 N N . TYR B 1 418 ? 1.3 -61.5 -34 1 61.16 418 TYR B N 1
ATOM 6333 C CA . TYR B 1 418 ? 1.368 -60.125 -33.562 1 61.16 418 TYR B CA 1
ATOM 6334 C C . TYR B 1 418 ? 2.555 -59.406 -34.188 1 61.16 418 TYR B C 1
ATOM 6336 O O . TYR B 1 418 ? 3.684 -59.875 -34.125 1 61.16 418 TYR B O 1
ATOM 6344 N N . ARG B 1 419 ? 2.158 -58.375 -35.188 1 54.81 419 ARG B N 1
ATOM 6345 C CA . ARG B 1 419 ? 3.188 -57.531 -35.781 1 54.81 419 ARG B CA 1
ATOM 6346 C C . ARG B 1 419 ? 3.143 -56.125 -35.188 1 54.81 419 ARG B C 1
ATOM 6348 O O . ARG B 1 419 ? 2.064 -55.531 -35 1 54.81 419 ARG B O 1
ATOM 6355 N N . ARG B 1 420 ? 3.906 -55.688 -34.312 1 54.78 420 ARG B N 1
ATOM 6356 C CA . ARG B 1 420 ? 3.863 -54.406 -33.625 1 54.78 420 ARG B CA 1
ATOM 6357 C C . ARG B 1 420 ? 4.043 -53.25 -34.594 1 54.78 420 ARG B C 1
ATOM 6359 O O . ARG B 1 420 ? 4.496 -53.469 -35.719 1 54.78 420 ARG B O 1
ATOM 6366 N N . LYS B 1 421 ? 3.736 -51.969 -34.344 1 53.38 421 LYS B N 1
ATOM 6367 C CA . LYS B 1 421 ? 3.658 -50.688 -35.062 1 53.38 421 LYS B CA 1
ATOM 6368 C C . LYS B 1 421 ? 4.938 -50.438 -35.844 1 53.38 421 LYS B C 1
ATOM 6370 O O . LYS B 1 421 ? 6.039 -50.625 -35.344 1 53.38 421 LYS B O 1
ATOM 6375 N N . ARG B 1 422 ? 4.844 -50.438 -37.188 1 45.94 422 ARG B N 1
ATOM 6376 C CA . ARG B 1 422 ? 5.891 -49.875 -38 1 45.94 422 ARG B CA 1
ATOM 6377 C C . ARG B 1 422 ? 6.059 -48.375 -37.75 1 45.94 422 ARG B C 1
ATOM 6379 O O . ARG B 1 422 ? 5.07 -47.656 -37.594 1 45.94 422 ARG B O 1
ATOM 6386 N N . SER B 1 423 ? 7.215 -48.031 -37.281 1 37.41 423 SER B N 1
ATOM 6387 C CA . SER B 1 423 ? 7.578 -46.625 -37.219 1 37.41 423 SER B CA 1
ATOM 6388 C C . SER B 1 423 ? 7.297 -45.938 -38.562 1 37.41 423 SER B C 1
ATOM 6390 O O . SER B 1 423 ? 7.789 -44.844 -38.781 1 37.41 423 SER B O 1
ATOM 6392 N N . VAL B 1 424 ? 6.711 -46.375 -39.625 1 35.72 424 VAL B N 1
ATOM 6393 C CA . VAL B 1 424 ? 6.895 -45.656 -40.875 1 35.72 424 VAL B CA 1
ATOM 6394 C C . VAL B 1 424 ? 6.297 -44.281 -40.781 1 35.72 424 VAL B C 1
ATOM 6396 O O . VAL B 1 424 ? 6.934 -43.281 -41.156 1 35.72 424 VAL B O 1
ATOM 6399 N N . ASP B 1 425 ? 4.973 -44.125 -41 1 27.58 425 ASP B N 1
ATOM 6400 C CA . ASP B 1 425 ? 4.492 -42.875 -41.562 1 27.58 425 ASP B CA 1
ATOM 6401 C C . ASP B 1 425 ? 4.598 -41.75 -40.562 1 27.58 425 ASP B C 1
ATOM 6403 O O . ASP B 1 425 ? 4.375 -41.938 -39.344 1 27.58 425 ASP B O 1
#

Solvent-accessible surface area (backbone atoms only — not comparable to full-atom values): 44470 Å² total; per-residue (Å²): 125,87,75,72,65,37,35,38,38,38,38,33,35,69,87,67,53,72,49,76,44,80,30,75,60,97,69,82,88,80,93,77,61,63,26,37,34,34,38,34,32,41,32,46,28,38,98,90,42,71,49,73,78,44,75,74,42,81,47,64,42,46,20,34,59,59,85,60,70,42,79,41,77,79,45,49,29,21,38,38,37,38,38,54,80,41,40,34,44,54,33,31,40,36,35,39,35,45,97,87,49,74,46,71,31,59,23,56,54,55,51,47,34,48,37,63,45,64,50,51,36,64,30,42,33,33,58,28,22,18,24,89,86,61,34,66,28,86,79,43,72,71,47,75,51,62,36,16,32,47,50,27,46,72,73,45,78,42,74,45,93,50,85,32,28,33,41,36,34,36,52,71,90,49,64,87,85,34,38,34,41,38,36,34,44,37,91,88,52,74,47,71,31,71,28,75,61,50,48,39,62,45,66,83,46,62,59,28,39,58,28,42,32,33,31,28,24,34,47,98,78,32,56,25,54,66,22,49,42,42,84,44,71,38,34,15,32,67,46,86,44,74,47,81,42,74,76,48,64,14,28,32,40,36,39,41,44,84,28,53,42,39,50,35,34,38,38,34,41,41,40,99,78,31,68,32,36,44,64,38,68,58,55,54,44,72,38,15,38,44,47,49,58,36,66,25,44,35,38,36,34,24,22,21,54,66,59,41,64,26,85,34,77,56,77,61,45,70,44,56,63,56,60,57,41,76,72,42,68,42,80,47,75,88,38,20,36,36,37,36,42,42,65,96,58,95,42,41,50,40,38,39,36,39,36,83,85,54,73,45,76,35,75,40,59,85,66,46,52,46,39,68,43,70,81,54,67,56,64,39,48,31,40,34,34,55,24,35,38,40,96,88,65,47,70,51,84,60,46,57,69,39,27,32,32,28,35,56,51,80,97,35,67,33,58,66,38,81,29,64,59,74,78,74,125,124,88,72,70,64,36,36,38,39,38,38,34,36,68,88,66,52,72,50,76,41,79,30,75,57,96,69,82,89,78,93,80,61,64,25,36,35,35,40,33,34,41,32,46,27,39,99,90,41,72,49,72,78,45,76,74,44,82,44,64,42,44,19,34,60,61,85,60,71,42,80,42,76,80,44,48,30,24,39,39,37,38,39,55,76,40,39,34,43,56,32,32,40,34,35,39,36,46,97,85,49,74,47,70,32,60,23,54,53,55,52,48,35,48,37,63,44,64,50,52,36,66,30,43,33,32,59,27,23,19,25,91,84,64,32,64,31,86,80,43,73,70,46,75,53,63,35,17,31,48,50,27,47,72,74,44,77,42,75,46,95,49,84,32,28,33,42,37,33,35,50,71,89,50,66,87,85,33,40,34,40,40,38,32,45,38,93,87,51,76,48,71,31,71,29,74,61,51,48,40,62,44,65,83,46,63,59,29,37,58,28,42,32,33,32,28,23,34,47,97,79,31,58,24,55,67,22,49,41,42,84,42,72,38,36,15,32,65,47,86,44,76,47,79,41,75,75,49,64,15,27,33,40,38,38,40,45,83,30,54,42,38,50,32,33,38,38,36,40,40,38,99,80,32,68,33,37,45,65,40,69,60,55,54,43,72,37,14,40,43,48,49,58,34,66,25,46,35,38,34,33,24,22,20,53,65,60,40,65,28,88,34,79,54,78,60,45,71,43,58,64,57,60,57,41,77,71,43,69,41,80,46,77,87,39,20,36,36,38,37,43,41,65,96,56,96,43,41,48,39,37,38,37,39,37,83,86,53,75,46,78,35,76,40,58,85,64,45,52,47,37,66,42,70,80,53,64,56,64,39,49,30,40,33,35,55,24,35,40,40,96,87,65,47,70,50,84,59,44,59,66,39,26,32,34,29,34,56,51,82,98,36,66,36,57,66,39,80,29,62,58,74,79,72,131

Nearest PDB structures (foldseek):
  6xay-assembly2_B  TM=6.904E-01  e=9.180E-12  Homo sapiens
  6xay-assembly3_C  TM=7.071E-01  e=5.253E-11  Homo sapiens
  8vse-assembly1_B  TM=4.082E-01  e=2.057E-09  Homo sapiens
  7u08-assembly1_A  TM=5.951E-01  e=3.771E-06  Homo sapiens
  4plo-assembly1_B-2  TM=4.497E-01  e=5.641E-06  Mus musculus